Protein 3K30 (pdb70)

Secondary structure (DSSP, 8-state):
--TTGGGGG---EETTEE-SSSEEE-----S-SSS-HHHHHHHHHHHHHTT-SEEEEEEEE-SGGG--TTS--EE-SSGGGHHHHHHHHHHHHHTT-EEEEEEE--GGG---TTT-PPPEESSS-BS-SS---S-BPEEP-HHHHHHHHHHHHHHHHHHHHHT-SEEEEEE-TT-SHHHHHH-TTT----STTSSSHHHHTHHHHHHHHHHHHHHTTSSEEEEEEE----STTS--HHHHHHHHHHHTTSSSEEEEE-S-HHHHT--TTT--TTTTHHHHTTSGGG-SS-EEE-S----HHHHHHHHHTTS-SEEEESHHHHH-TTHHHHHHTT-GGG--------HHHHHHHTTSPPP-SS-TTTTTTTTT---SS-----SS--EEEEE--SHHHHHHHHHHHHHT-EEEEE-SSSSS-THHHHHHTSTT-GGGGHHHHHHHHHHHT-TTEEEESS----HHHHHHTT--EEEE---EEE-SS--SSS-SS---B-TTSEEE-HHHHHTT---SSSEEEEEE-S-SSHHHHHHHHHHHTT-EEEEEESSSSTTGGGGGGT-HHHHHHHHHHTT-EEEESEEEEEEETTEEEEEETTT--EEEEE-SEEEEES-EEE--HHHHHHHHHHHHTS-SEEEE-GGGTS-B-HHHHHHHHHHHHHHTT-----TTS-SS----B---/--TTGGGGG---EETTEE-SSSEEE-----S-SSS-HHHHHHHHHHHHHTT-SEEEEEEEE-SGGG--TTS--EE-SSGGGHHHHHHHHHHHHHHT-EEEEEEE--GGG---TTT-PPPEESSSEE--SS---SBEEEEPPHHHHHHHHHHHHHHHHHHHHHT-SEEEEEE-TT-SHHHHHH-TTT----STTSSSHHHHTHHHHHHHHHHHHHHSSSSEEEEEEES---STTS--HHHHHHHHHHHTTSSSEEEEE-SSHHHHS--TTT--TTTTHHHHTTTGGG-SS-EEE-S----HHHHHHHHHTTS-SEEEESHHHHH-TTHHHHHHHT-GGG--------HHHHHHHTTS----SS-TTTTTHHHH---SS--PPPSS--EEEEE--SHHHHHHHHHHHHHT-EEEEE-SSSSS-THHHHHHTSTT-GGGGHHHHHHHHHHHT-TTEEEESS----HHHHHHTT--EEEE---EEE-SS--SSS-SSPPPB-TTS-EE-HHHHHHT---SSSEEEEEE-S-SSHHHHHHHHHHHTT-EEEEEESSSSTTGGGGTTT-HHHHHHHHHHTT-EEEESEEEEEEETTEEEEEETTT--EEEEE-SEEEEE--EEE--HHHHHHHHHHTTTS-SEEEE-GGGTS---HHHHHHHHHHHHHHTT--PPPTTS-SS----B---

Radius of gyration: 31.41 Å; Cα contacts (8 Å, |Δi|>4): 3494; chains: 2; bounding box: 77×78×78 Å

InterPro domains:
  IPR001155 NADH:flavin oxidoreductase/NADH oxidase, N-terminal [PF00724] (14-341)
  IPR013785 Aldolase-type TIM barrel [G3DSA:3.20.20.70] (2-386)
  IPR036188 FAD/NAD(P)-binding domain superfamily [G3DSA:3.50.50.60] (489-621)
  IPR036188 FAD/NAD(P)-binding domain superfamily [SSF51905] (361-670)
  IPR037348 TMADH/DMDH, FMN-binding domain [cd02929] (8-375)
  IPR051793 NADH:flavin oxidoreductase/NADH oxidase [PTHR42917] (10-553)
  IPR054428 TMADH/DMDH/HD, second alpha/beta domain [PF22620] (510-605)

Structure (mmCIF, N/CA/C/O backbone):
data_3K30
#
_entry.id   3K30
#
_cell.length_a   101.141
_cell.length_b   107.035
_cell.length_c   153.352
_cell.angle_alpha   90.00
_cell.angle_beta   90.00
_cell.angle_gamma   90.00
#
_symmetry.space_group_name_H-M   'P 21 21 21'
#
loop_
_entity.id
_entity.type
_entity.pdbx_description
1 polymer 'Histamine dehydrogenase'
2 non-polymer 'IRON/SULFUR CLUSTER'
3 non-polymer 'FLAVIN MONONUCLEOTIDE'
4 non-polymer "ADENOSINE-5'-DIPHOSPHATE"
5 water water
#
loop_
_atom_site.group_PDB
_atom_site.id
_atom_site.type_symbol
_atom_site.label_atom_id
_atom_site.label_alt_id
_atom_site.label_comp_id
_atom_site.label_asym_id
_atom_site.label_entity_id
_atom_site.label_seq_id
_atom_site.pdbx_PDB_ins_code
_atom_site.Cartn_x
_atom_site.Cartn_y
_atom_site.Cartn_z
_atom_site.occupancy
_atom_site.B_iso_or_equiv
_atom_site.auth_seq_id
_atom_site.auth_comp_id
_atom_site.auth_asym_id
_atom_site.auth_atom_id
_atom_site.pdbx_PDB_model_num
ATOM 1 N N . VAL A 1 7 ? 43.735 -5.638 -16.823 1.00 31.78 7 VAL A N 1
ATOM 2 C CA . VAL A 1 7 ? 44.879 -5.190 -15.909 1.00 33.51 7 VAL A CA 1
ATOM 3 C C . VAL A 1 7 ? 46.168 -5.970 -16.128 1.00 34.28 7 VAL A C 1
ATOM 4 O O . VAL A 1 7 ? 46.090 -7.160 -16.377 1.00 35.12 7 VAL A O 1
ATOM 8 N N . ALA A 1 8 ? 47.348 -5.353 -15.993 1.00 35.52 8 ALA A N 1
ATOM 9 C CA . ALA A 1 8 ? 48.589 -6.157 -16.144 1.00 37.37 8 ALA A CA 1
ATOM 10 C C . ALA A 1 8 ? 49.768 -5.903 -15.186 1.00 37.92 8 ALA A C 1
ATOM 11 O O . ALA A 1 8 ? 49.577 -5.591 -14.003 1.00 37.88 8 ALA A O 1
ATOM 13 N N . ALA A 1 9 ? 50.982 -6.078 -15.735 1.00 38.68 9 ALA A N 1
ATOM 14 C CA . ALA A 1 9 ? 52.272 -5.865 -15.048 1.00 38.62 9 ALA A CA 1
ATOM 15 C C . ALA A 1 9 ? 52.361 -6.973 -13.998 1.00 38.61 9 ALA A C 1
ATOM 16 O O . ALA A 1 9 ? 52.008 -8.118 -14.344 1.00 39.02 9 ALA A O 1
ATOM 18 N N . PRO A 1 10 ? 52.810 -6.674 -12.742 1.00 38.20 10 PRO A N 1
ATOM 19 C CA . PRO A 1 10 ? 52.639 -7.671 -11.651 1.00 37.87 10 PRO A CA 1
ATOM 20 C C . PRO A 1 10 ? 51.268 -7.610 -10.906 1.00 37.36 10 PRO A C 1
ATOM 21 O O . PRO A 1 10 ? 50.978 -8.511 -10.124 1.00 37.74 10 PRO A O 1
ATOM 25 N N . TYR A 1 11 ? 50.440 -6.588 -11.163 1.00 36.19 11 TYR A N 1
ATOM 26 C CA . TYR A 1 11 ? 49.225 -6.319 -10.363 1.00 34.88 11 TYR A CA 1
ATOM 27 C C . TYR A 1 11 ? 47.945 -7.059 -10.805 1.00 34.30 11 TYR A C 1
ATOM 28 O O . TYR A 1 11 ? 46.903 -6.961 -10.143 1.00 34.56 11 TYR A O 1
ATOM 37 N N . ASP A 1 12 ? 48.015 -7.821 -11.893 1.00 32.70 12 ASP A N 1
ATOM 38 C CA . ASP A 1 12 ? 46.852 -8.591 -12.326 1.00 31.92 12 ASP A CA 1
ATOM 39 C C . ASP A 1 12 ? 46.390 -9.593 -11.253 1.00 30.89 12 ASP A C 1
ATOM 40 O O . ASP A 1 12 ? 45.216 -9.947 -11.194 1.00 30.47 12 ASP A O 1
ATOM 45 N N . VAL A 1 13 ? 47.322 -10.053 -10.420 1.00 29.71 13 VAL A N 1
ATOM 46 C CA . VAL A 1 13 ? 47.020 -10.967 -9.316 1.00 28.96 13 VAL A CA 1
ATOM 47 C C . VAL A 1 13 ? 45.975 -10.352 -8.397 1.00 28.45 13 VAL A C 1
ATOM 48 O O . VAL A 1 13 ? 45.133 -11.052 -7.832 1.00 29.16 13 VAL A O 1
ATOM 52 N N . LEU A 1 14 ? 46.016 -9.037 -8.253 1.00 26.95 14 LEU A N 1
ATOM 53 C CA . LEU A 1 14 ? 45.131 -8.370 -7.349 1.00 25.46 14 LEU A CA 1
ATOM 54 C C . LEU A 1 14 ? 43.716 -8.200 -7.916 1.00 24.71 14 LEU A C 1
ATOM 55 O O . LEU A 1 14 ? 42.833 -7.731 -7.222 1.00 24.73 14 LEU A O 1
ATOM 60 N N . PHE A 1 15 ? 43.479 -8.603 -9.155 1.00 23.44 15 PHE A N 1
ATOM 61 C CA . PHE A 1 15 ? 42.134 -8.461 -9.715 1.00 23.04 15 PHE A CA 1
ATOM 62 C C . PHE A 1 15 ? 41.501 -9.756 -10.154 1.00 23.28 15 PHE A C 1
ATOM 63 O O . PHE A 1 15 ? 40.610 -9.767 -10.990 1.00 23.41 15 PHE A O 1
ATOM 71 N N . GLU A 1 16 ? 41.951 -10.862 -9.595 1.00 24.15 16 GLU A N 1
ATOM 72 C CA . GLU A 1 16 ? 41.297 -12.132 -9.883 1.00 24.77 16 GLU A CA 1
ATOM 73 C C . GLU A 1 16 ? 39.976 -12.205 -9.105 1.00 24.69 16 GLU A C 1
ATOM 74 O O . GLU A 1 16 ? 39.869 -11.672 -8.013 1.00 24.63 16 GLU A O 1
ATOM 80 N N . PRO A 1 17 ? 38.952 -12.842 -9.676 1.00 25.06 17 PRO A N 1
ATOM 81 C CA . PRO A 1 17 ? 37.705 -13.034 -8.921 1.00 25.16 17 PRO A CA 1
ATOM 82 C C . PRO A 1 17 ? 37.902 -14.050 -7.796 1.00 24.92 17 PRO A C 1
ATOM 83 O O . PRO A 1 17 ? 38.759 -14.924 -7.900 1.00 24.87 17 PRO A O 1
ATOM 87 N N . VAL A 1 18 ? 37.124 -13.929 -6.732 1.00 24.59 18 VAL A N 1
ATOM 88 C CA . VAL A 1 18 ? 37.219 -14.850 -5.610 1.00 24.59 18 VAL A CA 1
ATOM 89 C C . VAL A 1 18 ? 35.812 -15.299 -5.276 1.00 24.92 18 VAL A C 1
ATOM 90 O O . VAL A 1 18 ? 34.922 -14.466 -5.112 1.00 24.68 18 VAL A O 1
ATOM 94 N N . GLN A 1 19 ? 35.596 -16.605 -5.182 1.00 25.57 19 GLN A N 1
ATOM 95 C CA . GLN A 1 19 ? 34.274 -17.075 -4.817 1.00 27.19 19 GLN A CA 1
ATOM 96 C C . GLN A 1 19 ? 34.154 -16.909 -3.344 1.00 26.69 19 GLN A C 1
ATOM 97 O O . GLN A 1 19 ? 35.034 -17.376 -2.607 1.00 26.73 19 GLN A O 1
ATOM 103 N N . ILE A 1 20 ? 33.066 -16.272 -2.930 1.00 26.05 20 ILE A N 1
ATOM 104 C CA . ILE A 1 20 ? 32.682 -16.219 -1.532 1.00 26.57 20 ILE A CA 1
ATOM 105 C C . ILE A 1 20 ? 31.266 -16.770 -1.465 1.00 26.66 20 ILE A C 1
ATOM 106 O O . ILE A 1 20 ? 30.320 -16.067 -1.813 1.00 26.79 20 ILE A O 1
ATOM 111 N N . GLY A 1 21 ? 31.113 -18.011 -1.031 1.00 26.76 21 GLY A N 1
ATOM 112 C CA . GLY A 1 21 ? 29.819 -18.664 -1.135 1.00 28.02 21 GLY A CA 1
ATOM 113 C C . GLY A 1 21 ? 29.272 -18.598 -2.561 1.00 28.94 21 GLY A C 1
ATOM 114 O O . GLY A 1 21 ? 29.963 -18.952 -3.530 1.00 29.46 21 GLY A O 1
ATOM 115 N N . PRO A 1 22 ? 28.038 -18.108 -2.714 1.00 29.00 22 PRO A N 1
ATOM 116 C CA . PRO A 1 22 ? 27.445 -18.051 -4.036 1.00 28.58 22 PRO A CA 1
ATOM 117 C C . PRO A 1 22 ? 27.753 -16.786 -4.830 1.00 28.28 22 PRO A C 1
ATOM 118 O O . PRO A 1 22 ? 27.168 -16.598 -5.910 1.00 28.83 22 PRO A O 1
ATOM 122 N N . PHE A 1 23 ? 28.624 -15.914 -4.324 1.00 26.84 23 PHE A N 1
ATOM 123 C CA . PHE A 1 23 ? 28.910 -14.680 -5.039 1.00 25.62 23 PHE A CA 1
ATOM 124 C C . PHE A 1 23 ? 30.354 -14.697 -5.434 1.00 25.35 23 PHE A C 1
ATOM 125 O O . PHE A 1 23 ? 31.138 -15.486 -4.909 1.00 25.37 23 PHE A O 1
ATOM 133 N N . THR A 1 24 ? 30.701 -13.818 -6.363 1.00 25.14 24 THR A N 1
ATOM 134 C CA . THR A 1 24 ? 32.071 -13.697 -6.819 1.00 24.66 24 THR A CA 1
ATOM 135 C C . THR A 1 24 ? 32.452 -12.228 -6.800 1.00 24.21 24 THR A C 1
ATOM 136 O O . THR A 1 24 ? 31.703 -11.344 -7.214 1.00 23.38 24 THR A O 1
ATOM 140 N N . THR A 1 25 ? 33.639 -11.976 -6.290 1.00 23.81 25 THR A N 1
ATOM 141 C CA . THR A 1 25 ? 34.114 -10.638 -6.231 1.00 23.58 25 THR A CA 1
ATOM 142 C C . THR A 1 25 ? 34.591 -10.310 -7.625 1.00 23.84 25 THR A C 1
ATOM 143 O O . THR A 1 25 ? 34.898 -11.204 -8.420 1.00 24.92 25 THR A O 1
ATOM 147 N N . LYS A 1 26 ? 34.651 -9.030 -7.941 1.00 23.56 26 LYS A N 1
ATOM 148 C CA . LYS A 1 26 ? 35.304 -8.621 -9.174 1.00 22.77 26 LYS A CA 1
ATOM 149 C C . LYS A 1 26 ? 36.833 -8.626 -8.994 1.00 21.80 26 LYS A C 1
ATOM 150 O O . LYS A 1 26 ? 37.552 -8.713 -9.967 1.00 21.83 26 LYS A O 1
ATOM 156 N N . ASN A 1 27 ? 37.327 -8.528 -7.759 1.00 20.12 27 ASN A N 1
ATOM 157 C CA . ASN A 1 27 ? 38.757 -8.364 -7.523 1.00 18.83 27 ASN A CA 1
ATOM 158 C C . ASN A 1 27 ? 39.079 -8.782 -6.092 1.00 17.92 27 ASN A C 1
ATOM 159 O O . ASN A 1 27 ? 38.222 -9.315 -5.422 1.00 17.29 27 ASN A O 1
ATOM 164 N N . ARG A 1 28 ? 40.297 -8.550 -5.625 1.00 17.20 28 ARG A N 1
ATOM 165 C CA . ARG A 1 28 ? 40.699 -9.058 -4.312 1.00 17.45 28 ARG A CA 1
ATOM 166 C C . ARG A 1 28 ? 40.610 -8.001 -3.202 1.00 17.34 28 ARG A C 1
ATOM 167 O O . ARG A 1 28 ? 41.009 -8.237 -2.053 1.00 17.92 28 ARG A O 1
ATOM 175 N N . PHE A 1 29 ? 40.120 -6.820 -3.558 1.00 16.99 29 PHE A N 1
ATOM 176 C CA . PHE A 1 29 ? 40.032 -5.733 -2.614 1.00 16.13 29 PHE A CA 1
ATOM 177 C C . PHE A 1 29 ? 38.740 -5.821 -1.867 1.00 16.45 29 PHE A C 1
ATOM 178 O O . PHE A 1 29 ? 37.642 -5.857 -2.465 1.00 16.94 29 PHE A O 1
ATOM 186 N N . TYR A 1 30 ? 38.898 -5.795 -0.548 1.00 15.70 30 TYR A N 1
ATOM 187 C CA . TYR A 1 30 ? 37.868 -6.054 0.398 1.00 14.64 30 TYR A CA 1
ATOM 188 C C . TYR A 1 30 ? 37.847 -4.915 1.433 1.00 14.68 30 TYR A C 1
ATOM 189 O O . TYR A 1 30 ? 38.790 -4.795 2.219 1.00 15.41 30 TYR A O 1
ATOM 198 N N . GLN A 1 31 ? 36.791 -4.099 1.488 1.00 14.10 31 GLN A N 1
ATOM 199 C CA . GLN A 1 31 ? 36.684 -3.130 2.598 1.00 13.37 31 GLN A CA 1
ATOM 200 C C . GLN A 1 31 ? 36.026 -3.763 3.804 1.00 13.59 31 GLN A C 1
ATOM 201 O O . GLN A 1 31 ? 34.842 -4.068 3.790 1.00 13.16 31 GLN A O 1
ATOM 207 N N . VAL A 1 32 ? 36.805 -3.956 4.855 1.00 14.59 32 VAL A N 1
ATOM 208 C CA . VAL A 1 32 ? 36.326 -4.648 6.045 1.00 15.05 32 VAL A CA 1
ATOM 209 C C . VAL A 1 32 ? 35.433 -3.724 6.850 1.00 16.56 32 VAL A C 1
ATOM 210 O O . VAL A 1 32 ? 35.368 -2.507 6.578 1.00 17.45 32 VAL A O 1
ATOM 214 N N . PRO A 1 33 ? 34.732 -4.281 7.841 1.00 16.92 33 PRO A N 1
ATOM 215 C CA . PRO A 1 33 ? 33.887 -3.444 8.650 1.00 17.44 33 PRO A CA 1
ATOM 216 C C . PRO A 1 33 ? 34.691 -2.337 9.336 1.00 18.61 33 PRO A C 1
ATOM 217 O O . PRO A 1 33 ? 35.762 -2.597 9.906 1.00 18.64 33 PRO A O 1
ATOM 221 N N . HIS A 1 34 ? 34.187 -1.109 9.242 1.00 18.90 34 HIS A N 1
ATOM 222 C CA . HIS A 1 34 ? 34.783 -0.014 9.945 1.00 19.63 34 HIS A CA 1
ATOM 223 C C . HIS A 1 34 ? 33.748 1.045 10.235 1.00 20.39 34 HIS A C 1
ATOM 224 O O . HIS A 1 34 ? 32.911 1.369 9.371 1.00 20.13 34 HIS A O 1
ATOM 231 N N . CYS A 1 35 ? 33.804 1.570 11.464 1.00 21.10 35 CYS A N 1
ATOM 232 C CA . CYS A 1 35 ? 32.947 2.693 11.915 1.00 22.28 35 CYS A CA 1
ATOM 233 C C . CYS A 1 35 ? 33.154 4.007 11.121 1.00 22.31 35 CYS A C 1
ATOM 234 O O . CYS A 1 35 ? 34.077 4.154 10.312 1.00 21.33 35 CYS A O 1
ATOM 237 N N . ASN A 1 36 ? 32.275 4.960 11.372 1.00 23.39 36 ASN A N 1
ATOM 238 C CA . ASN A 1 36 ? 32.206 6.128 10.511 1.00 24.46 36 ASN A CA 1
ATOM 239 C C . ASN A 1 36 ? 31.651 7.345 11.218 1.00 25.29 36 ASN A C 1
ATOM 240 O O . ASN A 1 36 ? 31.599 8.413 10.626 1.00 25.93 36 ASN A O 1
ATOM 245 N N . GLY A 1 37 ? 31.245 7.176 12.479 1.00 26.46 37 GLY A N 1
ATOM 246 C CA . GLY A 1 37 ? 30.725 8.272 13.295 1.00 27.99 37 GLY A CA 1
ATOM 247 C C . GLY A 1 37 ? 29.455 8.905 12.748 1.00 29.41 37 GLY A C 1
ATOM 248 O O . GLY A 1 37 ? 29.050 9.990 13.170 1.00 29.25 37 GLY A O 1
ATOM 249 N N . MET A 1 38 ? 28.830 8.221 11.795 1.00 30.74 38 MET A N 1
ATOM 250 C CA . MET A 1 38 ? 27.606 8.689 11.164 1.00 32.15 38 MET A CA 1
ATOM 251 C C . MET A 1 38 ? 26.697 7.452 11.102 1.00 33.14 38 MET A C 1
ATOM 252 O O . MET A 1 38 ? 26.298 7.020 10.019 1.00 34.95 38 MET A O 1
ATOM 257 N N . GLY A 1 39 ? 26.391 6.853 12.252 1.00 33.44 39 GLY A N 1
ATOM 258 C CA . GLY A 1 39 ? 25.788 5.492 12.265 1.00 33.32 39 GLY A CA 1
ATOM 259 C C . GLY A 1 39 ? 24.273 5.391 12.083 1.00 32.93 39 GLY A C 1
ATOM 260 O O . GLY A 1 39 ? 23.757 5.593 10.988 1.00 32.53 39 GLY A O 1
ATOM 261 N N . TYR A 1 40 ? 23.561 5.052 13.157 1.00 33.09 40 TYR A N 1
ATOM 262 C CA . TYR A 1 40 ? 22.087 5.103 13.161 1.00 33.60 40 TYR A CA 1
ATOM 263 C C . TYR A 1 40 ? 21.560 6.545 13.029 1.00 32.69 40 TYR A C 1
ATOM 264 O O . TYR A 1 40 ? 20.363 6.766 12.915 1.00 33.18 40 TYR A O 1
ATOM 273 N N . ARG A 1 41 ? 22.472 7.509 13.024 1.00 31.67 41 ARG A N 1
ATOM 274 C CA . ARG A 1 41 ? 22.125 8.920 13.114 1.00 30.89 41 ARG A CA 1
ATOM 275 C C . ARG A 1 41 ? 22.232 9.707 11.789 1.00 30.27 41 ARG A C 1
ATOM 276 O O . ARG A 1 41 ? 21.502 10.675 11.584 1.00 30.57 41 ARG A O 1
ATOM 284 N N . ASP A 1 42 ? 23.152 9.305 10.911 1.00 29.29 42 ASP A N 1
ATOM 285 C CA . ASP A 1 42 ? 23.283 9.892 9.592 1.00 27.65 42 ASP A CA 1
ATOM 286 C C . ASP A 1 42 ? 23.339 8.731 8.535 1.00 25.98 42 ASP A C 1
ATOM 287 O O . ASP A 1 42 ? 24.380 8.478 7.913 1.00 25.34 42 ASP A O 1
ATOM 292 N N . PRO A 1 43 ? 22.218 8.001 8.323 1.00 24.65 43 PRO A N 1
ATOM 293 C CA . PRO A 1 43 ? 22.349 6.841 7.405 1.00 23.86 43 PRO A CA 1
ATOM 294 C C . PRO A 1 43 ? 22.547 7.171 5.917 1.00 22.77 43 PRO A C 1
ATOM 295 O O . PRO A 1 43 ? 23.185 6.412 5.208 1.00 22.96 43 PRO A O 1
ATOM 299 N N . SER A 1 44 ? 22.008 8.283 5.448 1.00 22.11 44 SER A N 1
ATOM 300 C CA . SER A 1 44 ? 22.274 8.721 4.089 1.00 21.86 44 SER A CA 1
ATOM 301 C C . SER A 1 44 ? 23.727 9.043 3.897 1.00 21.26 44 SER A C 1
ATOM 302 O O . SER A 1 44 ? 24.271 8.739 2.851 1.00 21.66 44 SER A O 1
ATOM 305 N N . ALA A 1 45 ? 24.338 9.680 4.901 1.00 20.90 45 ALA A N 1
ATOM 306 C CA . ALA A 1 45 ? 25.743 10.038 4.890 1.00 19.97 45 ALA A CA 1
ATOM 307 C C . ALA A 1 45 ? 26.555 8.792 4.678 1.00 20.10 45 ALA A C 1
ATOM 308 O O . ALA A 1 45 ? 27.487 8.777 3.883 1.00 20.26 45 ALA A O 1
ATOM 310 N N . GLN A 1 46 ? 26.163 7.731 5.359 1.00 20.29 46 GLN A N 1
ATOM 311 C CA . GLN A 1 46 ? 26.886 6.491 5.262 1.00 20.95 46 GLN A CA 1
ATOM 312 C C . GLN A 1 46 ? 26.676 5.813 3.921 1.00 20.29 46 GLN A C 1
ATOM 313 O O . GLN A 1 46 ? 27.636 5.343 3.306 1.00 20.86 46 GLN A O 1
ATOM 319 N N . ALA A 1 47 ? 25.432 5.758 3.483 1.00 19.04 47 ALA A N 1
ATOM 320 C CA . ALA A 1 47 ? 25.121 5.212 2.195 1.00 18.78 47 ALA A CA 1
ATOM 321 C C . ALA A 1 47 ? 25.991 5.855 1.102 1.00 18.86 47 ALA A C 1
ATOM 322 O O . ALA A 1 47 ? 26.628 5.162 0.317 1.00 19.78 47 ALA A O 1
ATOM 324 N N . SER A 1 48 ? 26.050 7.176 1.068 1.00 18.35 48 SER A N 1
ATOM 325 C CA . SER A 1 48 ? 26.823 7.860 0.071 1.00 17.92 48 SER A CA 1
ATOM 326 C C . SER A 1 48 ? 28.261 7.437 0.132 1.00 18.43 48 SER A C 1
ATOM 327 O O . SER A 1 48 ? 28.892 7.211 -0.924 1.00 19.14 48 SER A O 1
ATOM 330 N N . MET A 1 49 ? 28.802 7.343 1.346 1.00 18.08 49 MET A N 1
ATOM 331 C CA . MET A 1 49 ? 30.191 7.029 1.465 1.00 18.54 49 MET A CA 1
ATOM 332 C C . MET A 1 49 ? 30.426 5.596 0.972 1.00 17.62 49 MET A C 1
ATOM 333 O O . MET A 1 49 ? 31.366 5.347 0.223 1.00 16.94 49 MET A O 1
ATOM 338 N N . ARG A 1 50 ? 29.580 4.665 1.403 1.00 16.66 50 ARG A N 1
ATOM 339 C CA . ARG A 1 50 ? 29.805 3.274 1.088 1.00 16.64 50 ARG A CA 1
ATOM 340 C C . ARG A 1 50 ? 29.675 3.083 -0.395 1.00 17.63 50 ARG A C 1
ATOM 341 O O . ARG A 1 50 ? 30.452 2.323 -1.000 1.00 19.13 50 ARG A O 1
ATOM 349 N N . LYS A 1 51 ? 28.715 3.781 -0.997 1.00 16.86 51 LYS A N 1
ATOM 350 C CA . LYS A 1 51 ? 28.568 3.735 -2.424 1.00 16.44 51 LYS A CA 1
ATOM 351 C C . LYS A 1 51 ? 29.881 4.190 -3.113 1.00 16.98 51 LYS A C 1
ATOM 352 O O . LYS A 1 51 ? 30.265 3.651 -4.176 1.00 16.88 51 LYS A O 1
ATOM 358 N N . ILE A 1 52 ? 30.565 5.181 -2.521 1.00 16.33 52 ILE A N 1
ATOM 359 C CA . ILE A 1 52 ? 31.791 5.712 -3.115 1.00 15.66 52 ILE A CA 1
ATOM 360 C C . ILE A 1 52 ? 32.904 4.679 -2.991 1.00 15.11 52 ILE A C 1
ATOM 361 O O . ILE A 1 52 ? 33.747 4.566 -3.866 1.00 15.28 52 ILE A O 1
ATOM 366 N N . LYS A 1 53 ? 32.905 3.902 -1.919 1.00 14.79 53 LYS A N 1
ATOM 367 C CA . LYS A 1 53 ? 33.958 2.898 -1.776 1.00 14.98 53 LYS A CA 1
ATOM 368 C C . LYS A 1 53 ? 33.793 1.861 -2.895 1.00 15.11 53 LYS A C 1
ATOM 369 O O . LYS A 1 53 ? 34.769 1.490 -3.554 1.00 14.71 53 LYS A O 1
ATOM 375 N N . ALA A 1 54 ? 32.540 1.441 -3.109 1.00 15.04 54 ALA A N 1
ATOM 376 C CA . ALA A 1 54 ? 32.191 0.449 -4.135 1.00 15.48 54 ALA A CA 1
ATOM 377 C C . ALA A 1 54 ? 32.636 0.878 -5.494 1.00 16.05 54 ALA A C 1
ATOM 378 O O . ALA A 1 54 ? 33.227 0.095 -6.241 1.00 16.68 54 ALA A O 1
ATOM 380 N N . GLU A 1 55 ? 32.366 2.127 -5.826 1.00 16.80 55 GLU A N 1
ATOM 381 C CA . GLU A 1 55 ? 32.643 2.519 -7.174 1.00 18.21 55 GLU A CA 1
ATOM 382 C C . GLU A 1 55 ? 34.091 2.932 -7.331 1.00 18.37 55 GLU A C 1
ATOM 383 O O . GLU A 1 55 ? 34.556 3.141 -8.448 1.00 18.39 55 GLU A O 1
ATOM 389 N N . GLY A 1 56 ? 34.799 3.013 -6.198 1.00 18.51 56 GLY A N 1
ATOM 390 C CA . GLY A 1 56 ? 36.234 3.212 -6.184 1.00 17.51 56 GLY A CA 1
ATOM 391 C C . GLY A 1 56 ? 36.998 1.933 -6.481 1.00 17.77 56 GLY A C 1
ATOM 392 O O . GLY A 1 56 ? 38.242 1.963 -6.667 1.00 17.95 56 GLY A O 1
ATOM 393 N N . GLY A 1 57 ? 36.281 0.805 -6.496 1.00 17.57 57 GLY A N 1
ATOM 394 C CA . GLY A 1 57 ? 36.875 -0.486 -6.829 1.00 17.45 57 GLY A CA 1
ATOM 395 C C . GLY A 1 57 ? 36.909 -1.558 -5.745 1.00 18.07 57 GLY A C 1
ATOM 396 O O . GLY A 1 57 ? 37.380 -2.673 -6.026 1.00 18.05 57 GLY A O 1
ATOM 397 N N . TRP A 1 58 ? 36.440 -1.250 -4.523 1.00 17.49 58 TRP A N 1
ATOM 398 C CA . TRP A 1 58 ? 36.352 -2.257 -3.461 1.00 17.82 58 TRP A CA 1
ATOM 399 C C . TRP A 1 58 ? 35.216 -3.221 -3.784 1.00 18.66 58 TRP A C 1
ATOM 400 O O . TRP A 1 58 ? 34.048 -2.797 -3.837 1.00 19.44 58 TRP A O 1
ATOM 411 N N . SER A 1 59 ? 35.563 -4.487 -4.002 1.00 18.77 59 SER A N 1
ATOM 412 C CA . SER A 1 59 ? 34.623 -5.538 -4.405 1.00 19.81 59 SER A CA 1
ATOM 413 C C . SER A 1 59 ? 33.531 -5.838 -3.378 1.00 19.84 59 SER A C 1
ATOM 414 O O . SER A 1 59 ? 32.373 -6.077 -3.755 1.00 20.34 59 SER A O 1
ATOM 417 N N . ALA A 1 60 ? 33.913 -5.936 -2.107 1.00 19.12 60 ALA A N 1
ATOM 418 C CA . ALA A 1 60 ? 32.932 -6.075 -1.037 1.00 19.11 60 ALA A CA 1
ATOM 419 C C . ALA A 1 60 ? 32.987 -4.799 -0.186 1.00 18.55 60 ALA A C 1
ATOM 420 O O . ALA A 1 60 ? 34.073 -4.278 0.095 1.00 18.34 60 ALA A O 1
ATOM 422 N N . VAL A 1 61 ? 31.830 -4.266 0.188 1.00 18.06 61 VAL A N 1
ATOM 423 C CA . VAL A 1 61 ? 31.818 -3.148 1.136 1.00 17.79 61 VAL A CA 1
ATOM 424 C C . VAL A 1 61 ? 30.999 -3.503 2.364 1.00 18.25 61 VAL A C 1
ATOM 425 O O . VAL A 1 61 ? 29.836 -3.875 2.282 1.00 17.84 61 VAL A O 1
ATOM 429 N N . CYS A 1 62 ? 31.649 -3.411 3.510 1.00 19.21 62 CYS A N 1
ATOM 430 C CA . CYS A 1 62 ? 31.010 -3.733 4.781 1.00 20.13 62 CYS A CA 1
ATOM 431 C C . CYS A 1 62 ? 30.520 -2.513 5.571 1.00 19.85 62 CYS A C 1
ATOM 432 O O . CYS A 1 62 ? 31.074 -1.405 5.476 1.00 19.15 62 CYS A O 1
ATOM 435 N N . THR A 1 63 ? 29.465 -2.732 6.346 1.00 20.04 63 THR A N 1
ATOM 436 C CA . THR A 1 63 ? 28.963 -1.707 7.249 1.00 20.19 63 THR A CA 1
ATOM 437 C C . THR A 1 63 ? 29.765 -1.901 8.522 1.00 20.83 63 THR A C 1
ATOM 438 O O . THR A 1 63 ? 30.377 -2.958 8.705 1.00 21.25 63 THR A O 1
ATOM 442 N N . GLU A 1 64 ? 29.732 -0.922 9.423 1.00 20.90 64 GLU A N 1
ATOM 443 C CA . GLU A 1 64 ? 30.308 -1.142 10.743 1.00 20.97 64 GLU A CA 1
ATOM 444 C C . GLU A 1 64 ? 29.527 -2.220 11.493 1.00 19.92 64 GLU A C 1
ATOM 445 O O . GLU A 1 64 ? 28.649 -2.858 10.925 1.00 20.36 64 GLU A O 1
ATOM 451 N N . GLN A 1 65 ? 29.866 -2.462 12.745 1.00 19.43 65 GLN A N 1
ATOM 452 C CA . GLN A 1 65 ? 29.114 -3.415 13.507 1.00 19.66 65 GLN A CA 1
ATOM 453 C C . GLN A 1 65 ? 27.703 -2.924 13.695 1.00 19.00 65 GLN A C 1
ATOM 454 O O . GLN A 1 65 ? 27.433 -1.736 13.599 1.00 19.79 65 GLN A O 1
ATOM 460 N N . VAL A 1 66 ? 26.802 -3.856 13.930 1.00 18.05 66 VAL A N 1
ATOM 461 C CA . VAL A 1 66 ? 25.397 -3.559 13.993 1.00 17.19 66 VAL A CA 1
ATOM 462 C C . VAL A 1 66 ? 24.840 -4.322 15.177 1.00 17.37 66 VAL A C 1
ATOM 463 O O . VAL A 1 66 ? 24.815 -5.556 15.172 1.00 17.61 66 VAL A O 1
ATOM 467 N N . GLU A 1 67 ? 24.430 -3.575 16.197 1.00 16.88 67 GLU A N 1
ATOM 468 C CA . GLU A 1 67 ? 23.851 -4.137 17.392 1.00 16.63 67 GLU A CA 1
ATOM 469 C C . GLU A 1 67 ? 22.567 -4.885 16.988 1.00 15.97 67 GLU A C 1
ATOM 470 O O . GLU A 1 67 ? 21.681 -4.314 16.334 1.00 15.20 67 GLU A O 1
ATOM 476 N N . ILE A 1 68 ? 22.472 -6.158 17.374 1.00 14.89 68 ILE A N 1
ATOM 477 C CA . ILE A 1 68 ? 21.353 -6.974 16.976 1.00 13.88 68 ILE A CA 1
ATOM 478 C C . ILE A 1 68 ? 20.240 -6.866 17.976 1.00 14.35 68 ILE A C 1
ATOM 479 O O . ILE A 1 68 ? 19.101 -7.276 17.679 1.00 15.28 68 ILE A O 1
ATOM 484 N N . HIS A 1 69 ? 20.534 -6.305 19.144 1.00 13.63 69 HIS A N 1
ATOM 485 C CA . HIS A 1 69 ? 19.571 -6.341 20.236 1.00 14.17 69 HIS A CA 1
ATOM 486 C C . HIS A 1 69 ? 19.809 -5.184 21.192 1.00 14.80 69 HIS A C 1
ATOM 487 O O . HIS A 1 69 ? 20.940 -4.682 21.279 1.00 14.89 69 HIS A O 1
ATOM 494 N N . ALA A 1 70 ? 18.766 -4.768 21.922 1.00 14.97 70 ALA A N 1
ATOM 495 C CA . ALA A 1 70 ? 18.910 -3.650 22.841 1.00 15.25 70 ALA A CA 1
ATOM 496 C C . ALA A 1 70 ? 19.772 -3.983 24.038 1.00 15.84 70 ALA A C 1
ATOM 497 O O . ALA A 1 70 ? 20.172 -3.044 24.756 1.00 16.32 70 ALA A O 1
ATOM 499 N N . THR A 1 71 ? 20.031 -5.280 24.283 1.00 15.27 71 THR A N 1
ATOM 500 C CA . THR A 1 71 ? 21.029 -5.693 25.302 1.00 15.28 71 THR A CA 1
ATOM 501 C C . THR A 1 71 ? 22.459 -5.564 24.766 1.00 15.07 71 THR A C 1
ATOM 502 O O . THR A 1 71 ? 23.394 -5.973 25.399 1.00 15.63 71 THR A O 1
ATOM 506 N N . SER A 1 72 ? 22.615 -5.012 23.586 1.00 15.22 72 SER A N 1
ATOM 507 C CA . SER A 1 72 ? 23.922 -4.802 23.038 1.00 15.81 72 SER A CA 1
ATOM 508 C C . SER A 1 72 ? 24.111 -3.291 22.800 1.00 16.64 72 SER A C 1
ATOM 509 O O . SER A 1 72 ? 24.788 -2.861 21.857 1.00 16.95 72 SER A O 1
ATOM 512 N N . ASP A 1 73 ? 23.496 -2.491 23.655 1.00 16.83 73 ASP A N 1
ATOM 513 C CA . ASP A 1 73 ? 23.625 -1.051 23.551 1.00 18.10 73 ASP A CA 1
ATOM 514 C C . ASP A 1 73 ? 24.995 -0.535 23.992 1.00 17.85 73 ASP A C 1
ATOM 515 O O . ASP A 1 73 ? 25.336 -0.582 25.190 1.00 17.84 73 ASP A O 1
ATOM 520 N N . ILE A 1 74 ? 25.758 -0.016 23.031 1.00 17.54 74 ILE A N 1
ATOM 521 C CA . ILE A 1 74 ? 27.032 0.599 23.366 1.00 17.98 74 ILE A CA 1
ATOM 522 C C . ILE A 1 74 ? 27.129 2.109 23.320 1.00 17.09 74 ILE A C 1
ATOM 523 O O . ILE A 1 74 ? 28.208 2.596 23.148 1.00 17.37 74 ILE A O 1
ATOM 528 N N . ALA A 1 75 ? 26.036 2.830 23.544 1.00 16.76 75 ALA A N 1
ATOM 529 C CA . ALA A 1 75 ? 26.061 4.270 23.850 1.00 16.69 75 ALA A CA 1
ATOM 530 C C . ALA A 1 75 ? 27.207 4.688 24.787 1.00 16.72 75 ALA A C 1
ATOM 531 O O . ALA A 1 75 ? 27.533 3.948 25.705 1.00 16.92 75 ALA A O 1
ATOM 533 N N . PRO A 1 76 ? 27.836 5.862 24.558 1.00 16.93 76 PRO A N 1
ATOM 534 C CA . PRO A 1 76 ? 27.615 6.906 23.549 1.00 17.27 76 PRO A CA 1
ATOM 535 C C . PRO A 1 76 ? 28.003 6.525 22.104 1.00 18.50 76 PRO A C 1
ATOM 536 O O . PRO A 1 76 ? 27.587 7.223 21.160 1.00 17.73 76 PRO A O 1
ATOM 540 N N . PHE A 1 77 ? 28.804 5.469 21.928 1.00 19.28 77 PHE A N 1
ATOM 541 C CA . PHE A 1 77 ? 29.189 5.067 20.579 1.00 21.51 77 PHE A CA 1
ATOM 542 C C . PHE A 1 77 ? 27.974 4.921 19.701 1.00 22.91 77 PHE A C 1
ATOM 543 O O . PHE A 1 77 ? 26.993 4.290 20.114 1.00 23.29 77 PHE A O 1
ATOM 551 N N . ILE A 1 78 ? 28.036 5.550 18.518 1.00 24.51 78 ILE A N 1
ATOM 552 C CA . ILE A 1 78 ? 26.948 5.534 17.534 1.00 25.96 78 ILE A CA 1
ATOM 553 C C . ILE A 1 78 ? 27.329 4.660 16.348 1.00 26.10 78 ILE A C 1
ATOM 554 O O . ILE A 1 78 ? 28.010 5.109 15.407 1.00 26.34 78 ILE A O 1
ATOM 559 N N . GLU A 1 79 ? 26.900 3.404 16.415 1.00 26.24 79 GLU A N 1
ATOM 560 C CA . GLU A 1 79 ? 27.074 2.455 15.320 1.00 26.16 79 GLU A CA 1
ATOM 561 C C . GLU A 1 79 ? 25.733 2.180 14.653 1.00 25.22 79 GLU A C 1
ATOM 562 O O . GLU A 1 79 ? 24.764 2.884 14.900 1.00 25.62 79 GLU A O 1
ATOM 568 N N . LEU A 1 80 ? 25.659 1.190 13.784 1.00 24.70 80 LEU A N 1
ATOM 569 C CA . LEU A 1 80 ? 24.374 0.868 13.192 1.00 23.57 80 LEU A CA 1
ATOM 570 C C . LEU A 1 80 ? 23.627 -0.093 14.089 1.00 23.06 80 LEU A C 1
ATOM 571 O O . LEU A 1 80 ? 24.218 -0.719 14.986 1.00 23.00 80 LEU A O 1
ATOM 576 N N . ARG A 1 81 ? 22.324 -0.185 13.863 1.00 21.93 81 ARG A N 1
ATOM 577 C CA . ARG A 1 81 ? 21.477 -1.029 14.676 1.00 21.12 81 ARG A CA 1
ATOM 578 C C . ARG A 1 81 ? 20.501 -1.848 13.841 1.00 21.26 81 ARG A C 1
ATOM 579 O O . ARG A 1 81 ? 19.983 -1.384 12.820 1.00 21.55 81 ARG A O 1
ATOM 587 N N . ILE A 1 82 ? 20.228 -3.059 14.300 1.00 20.85 82 ILE A N 1
ATOM 588 C CA . ILE A 1 82 ? 19.235 -3.898 13.674 1.00 19.93 82 ILE A CA 1
ATOM 589 C C . ILE A 1 82 ? 18.447 -4.559 14.786 1.00 20.39 82 ILE A C 1
ATOM 590 O O . ILE A 1 82 ? 18.477 -5.773 14.953 1.00 20.84 82 ILE A O 1
ATOM 595 N N . TRP A 1 83 ? 17.759 -3.748 15.582 1.00 20.91 83 TRP A N 1
ATOM 596 C CA . TRP A 1 83 ? 16.886 -4.305 16.624 1.00 21.38 83 TRP A CA 1
ATOM 597 C C . TRP A 1 83 ? 15.521 -4.739 16.099 1.00 22.03 83 TRP A C 1
ATOM 598 O O . TRP A 1 83 ? 14.987 -5.722 16.542 1.00 22.25 83 TRP A O 1
ATOM 609 N N . ASP A 1 84 ? 14.981 -3.987 15.148 1.00 23.33 84 ASP A N 1
ATOM 610 C CA . ASP A 1 84 ? 13.560 -3.958 14.830 1.00 24.49 84 ASP A CA 1
ATOM 611 C C . ASP A 1 84 ? 13.452 -3.869 13.352 1.00 24.62 84 ASP A C 1
ATOM 612 O O . ASP A 1 84 ? 14.423 -3.601 12.683 1.00 24.64 84 ASP A O 1
ATOM 617 N N . ASP A 1 85 ? 12.230 -3.966 12.858 1.00 24.77 85 ASP A N 1
ATOM 618 C CA . ASP A 1 85 ? 11.946 -3.546 11.528 1.00 24.76 85 ASP A CA 1
ATOM 619 C C . ASP A 1 85 ? 12.035 -2.026 11.346 1.00 24.75 85 ASP A C 1
ATOM 620 O O . ASP A 1 85 ? 12.084 -1.553 10.207 1.00 25.62 85 ASP A O 1
ATOM 625 N N . GLN A 1 86 ? 12.030 -1.256 12.434 1.00 24.08 86 GLN A N 1
ATOM 626 C CA . GLN A 1 86 ? 12.213 0.198 12.341 1.00 23.31 86 GLN A CA 1
ATOM 627 C C . GLN A 1 86 ? 13.600 0.539 11.801 1.00 23.80 86 GLN A C 1
ATOM 628 O O . GLN A 1 86 ? 13.823 1.646 11.308 1.00 24.37 86 GLN A O 1
ATOM 634 N N . ASP A 1 87 ? 14.534 -0.406 11.879 1.00 23.89 87 ASP A N 1
ATOM 635 C CA . ASP A 1 87 ? 15.906 -0.169 11.422 1.00 24.28 87 ASP A CA 1
ATOM 636 C C . ASP A 1 87 ? 16.101 -0.534 9.949 1.00 24.26 87 ASP A C 1
ATOM 637 O O . ASP A 1 87 ? 17.119 -0.168 9.327 1.00 24.22 87 ASP A O 1
ATOM 642 N N . LEU A 1 88 ? 15.138 -1.264 9.394 1.00 24.14 88 LEU A N 1
ATOM 643 C CA . LEU A 1 88 ? 15.262 -1.753 8.022 1.00 24.26 88 LEU A CA 1
ATOM 644 C C . LEU A 1 88 ? 15.536 -0.693 6.968 1.00 23.47 88 LEU A C 1
ATOM 645 O O . LEU A 1 88 ? 16.527 -0.792 6.276 1.00 24.33 88 LEU A O 1
ATOM 650 N N . PRO A 1 89 ? 14.671 0.325 6.845 1.00 22.93 89 PRO A N 1
ATOM 651 C CA . PRO A 1 89 ? 14.849 1.285 5.766 1.00 22.10 89 PRO A CA 1
ATOM 652 C C . PRO A 1 89 ? 16.272 1.876 5.708 1.00 21.89 89 PRO A C 1
ATOM 653 O O . PRO A 1 89 ? 16.815 2.103 4.598 1.00 22.36 89 PRO A O 1
ATOM 657 N N . ALA A 1 90 ? 16.868 2.117 6.878 1.00 20.51 90 ALA A N 1
ATOM 658 C CA . ALA A 1 90 ? 18.221 2.635 6.952 1.00 19.68 90 ALA A CA 1
ATOM 659 C C . ALA A 1 90 ? 19.227 1.606 6.438 1.00 19.23 90 ALA A C 1
ATOM 660 O O . ALA A 1 90 ? 20.099 1.914 5.645 1.00 19.40 90 ALA A O 1
ATOM 662 N N . LEU A 1 91 ? 19.083 0.368 6.872 1.00 18.76 91 LEU A N 1
ATOM 663 C CA . LEU A 1 91 ? 19.971 -0.683 6.425 1.00 17.76 91 LEU A CA 1
ATOM 664 C C . LEU A 1 91 ? 19.840 -0.897 4.951 1.00 18.47 91 LEU A C 1
ATOM 665 O O . LEU A 1 91 ? 20.833 -1.038 4.256 1.00 18.34 91 LEU A O 1
ATOM 670 N N . LYS A 1 92 ? 18.604 -0.899 4.472 1.00 19.59 92 LYS A N 1
ATOM 671 C CA . LYS A 1 92 ? 18.337 -1.183 3.072 1.00 20.41 92 LYS A CA 1
ATOM 672 C C . LYS A 1 92 ? 18.945 -0.092 2.183 1.00 19.93 92 LYS A C 1
ATOM 673 O O . LYS A 1 92 ? 19.577 -0.399 1.186 1.00 20.41 92 LYS A O 1
ATOM 679 N N . ARG A 1 93 ? 18.828 1.172 2.570 1.00 19.13 93 ARG A N 1
ATOM 680 C CA . ARG A 1 93 ? 19.466 2.224 1.794 1.00 18.42 93 ARG A CA 1
ATOM 681 C C . ARG A 1 93 ? 20.961 2.018 1.574 1.00 18.13 93 ARG A C 1
ATOM 682 O O . ARG A 1 93 ? 21.451 2.226 0.455 1.00 18.76 93 ARG A O 1
ATOM 690 N N . ILE A 1 94 ? 21.679 1.606 2.629 1.00 16.96 94 ILE A N 1
ATOM 691 C CA . ILE A 1 94 ? 23.115 1.317 2.573 1.00 15.13 94 ILE A CA 1
ATOM 692 C C . ILE A 1 94 ? 23.383 0.147 1.661 1.00 14.79 94 ILE A C 1
ATOM 693 O O . ILE A 1 94 ? 24.253 0.223 0.801 1.00 15.38 94 ILE A O 1
ATOM 698 N N . ALA A 1 95 ? 22.639 -0.932 1.818 1.00 13.80 95 ALA A N 1
ATOM 699 C CA . ALA A 1 95 ? 22.830 -2.065 0.934 1.00 13.91 95 ALA A CA 1
ATOM 700 C C . ALA A 1 95 ? 22.542 -1.665 -0.535 1.00 14.68 95 ALA A C 1
ATOM 701 O O . ALA A 1 95 ? 23.324 -1.988 -1.455 1.00 13.51 95 ALA A O 1
ATOM 703 N N . ASP A 1 96 ? 21.460 -0.905 -0.740 1.00 15.31 96 ASP A N 1
ATOM 704 C CA . ASP A 1 96 ? 21.118 -0.395 -2.074 1.00 16.49 96 ASP A CA 1
ATOM 705 C C . ASP A 1 96 ? 22.218 0.462 -2.676 1.00 16.50 96 ASP A C 1
ATOM 706 O O . ASP A 1 96 ? 22.597 0.276 -3.826 1.00 16.48 96 ASP A O 1
ATOM 711 N N . ALA A 1 97 ? 22.744 1.389 -1.886 1.00 16.69 97 ALA A N 1
ATOM 712 C CA . ALA A 1 97 ? 23.774 2.311 -2.367 1.00 16.73 97 ALA A CA 1
ATOM 713 C C . ALA A 1 97 ? 25.038 1.575 -2.727 1.00 16.70 97 ALA A C 1
ATOM 714 O O . ALA A 1 97 ? 25.669 1.912 -3.710 1.00 17.29 97 ALA A O 1
ATOM 716 N N . ILE A 1 98 ? 25.415 0.564 -1.949 1.00 16.58 98 ILE A N 1
ATOM 717 C CA . ILE A 1 98 ? 26.573 -0.275 -2.324 1.00 16.60 98 ILE A CA 1
ATOM 718 C C . ILE A 1 98 ? 26.334 -1.026 -3.653 1.00 17.07 98 ILE A C 1
ATOM 719 O O . ILE A 1 98 ? 27.229 -1.101 -4.504 1.00 16.34 98 ILE A O 1
ATOM 724 N N . HIS A 1 99 ? 25.119 -1.545 -3.848 1.00 17.89 99 HIS A N 1
ATOM 725 C CA . HIS A 1 99 ? 24.836 -2.341 -5.033 1.00 18.60 99 HIS A CA 1
ATOM 726 C C . HIS A 1 99 ? 24.912 -1.464 -6.228 1.00 19.87 99 HIS A C 1
ATOM 727 O O . HIS A 1 99 ? 25.596 -1.797 -7.190 1.00 19.80 99 HIS A O 1
ATOM 734 N N . GLU A 1 100 ? 24.240 -0.321 -6.160 1.00 21.37 100 GLU A N 1
ATOM 735 C CA . GLU A 1 100 ? 24.167 0.538 -7.326 1.00 23.35 100 GLU A CA 1
ATOM 736 C C . GLU A 1 100 ? 25.536 1.135 -7.645 1.00 23.81 100 GLU A C 1
ATOM 737 O O . GLU A 1 100 ? 25.753 1.658 -8.743 1.00 24.69 100 GLU A O 1
ATOM 743 N N . GLY A 1 101 ? 26.459 1.007 -6.687 1.00 24.44 101 GLY A N 1
ATOM 744 C CA . GLY A 1 101 ? 27.869 1.371 -6.841 1.00 24.33 101 GLY A CA 1
ATOM 745 C C . GLY A 1 101 ? 28.760 0.300 -7.459 1.00 24.81 101 GLY A C 1
ATOM 746 O O . GLY A 1 101 ? 29.918 0.570 -7.807 1.00 25.03 101 GLY A O 1
ATOM 747 N N . GLY A 1 102 ? 28.238 -0.918 -7.588 1.00 24.85 102 GLY A N 1
ATOM 748 C CA . GLY A 1 102 ? 28.939 -1.997 -8.278 1.00 24.52 102 GLY A CA 1
ATOM 749 C C . GLY A 1 102 ? 29.521 -3.033 -7.339 1.00 24.74 102 GLY A C 1
ATOM 750 O O . GLY A 1 102 ? 30.339 -3.850 -7.764 1.00 26.05 102 GLY A O 1
ATOM 751 N N . GLY A 1 103 ? 29.101 -3.021 -6.072 1.00 24.01 103 GLY A N 1
ATOM 752 C CA . GLY A 1 103 ? 29.731 -3.855 -5.035 1.00 22.71 103 GLY A CA 1
ATOM 753 C C . GLY A 1 103 ? 28.847 -4.846 -4.288 1.00 21.84 103 GLY A C 1
ATOM 754 O O . GLY A 1 103 ? 27.629 -4.709 -4.246 1.00 21.76 103 GLY A O 1
ATOM 755 N N . LEU A 1 104 ? 29.471 -5.873 -3.718 1.00 21.14 104 LEU A N 1
ATOM 756 C CA . LEU A 1 104 ? 28.803 -6.777 -2.781 1.00 20.09 104 LEU A CA 1
ATOM 757 C C . LEU A 1 104 ? 28.724 -6.126 -1.402 1.00 19.72 104 LEU A C 1
ATOM 758 O O . LEU A 1 104 ? 29.708 -5.535 -0.940 1.00 19.97 104 LEU A O 1
ATOM 763 N N . ALA A 1 105 ? 27.554 -6.188 -0.765 1.00 18.69 105 ALA A N 1
ATOM 764 C CA . ALA A 1 105 ? 27.346 -5.503 0.515 1.00 17.89 105 ALA A CA 1
ATOM 765 C C . ALA A 1 105 ? 27.492 -6.419 1.711 1.00 17.82 105 ALA A C 1
ATOM 766 O O . ALA A 1 105 ? 26.867 -7.469 1.769 1.00 18.58 105 ALA A O 1
ATOM 768 N N . GLY A 1 106 ? 28.292 -6.003 2.688 1.00 18.07 106 GLY A N 1
ATOM 769 C CA . GLY A 1 106 ? 28.479 -6.766 3.942 1.00 17.52 106 GLY A CA 1
ATOM 770 C C . GLY A 1 106 ? 27.886 -6.073 5.173 1.00 17.11 106 GLY A C 1
ATOM 771 O O . GLY A 1 106 ? 27.918 -4.831 5.313 1.00 17.30 106 GLY A O 1
ATOM 772 N N . ILE A 1 107 ? 27.344 -6.870 6.075 1.00 16.03 107 ILE A N 1
ATOM 773 C CA . ILE A 1 107 ? 26.814 -6.330 7.301 1.00 15.09 107 ILE A CA 1
ATOM 774 C C . ILE A 1 107 ? 27.410 -7.092 8.464 1.00 15.76 107 ILE A C 1
ATOM 775 O O . ILE A 1 107 ? 27.427 -8.331 8.493 1.00 15.80 107 ILE A O 1
ATOM 780 N N . GLU A 1 108 ? 27.909 -6.352 9.430 1.00 16.06 108 GLU A N 1
ATOM 781 C CA . GLU A 1 108 ? 28.567 -6.990 10.517 1.00 16.63 108 GLU A CA 1
ATOM 782 C C . GLU A 1 108 ? 27.624 -7.068 11.689 1.00 16.20 108 GLU A C 1
ATOM 783 O O . GLU A 1 108 ? 27.529 -6.140 12.460 1.00 16.79 108 GLU A O 1
ATOM 789 N N . LEU A 1 109 ? 26.908 -8.167 11.812 1.00 15.59 109 LEU A N 1
ATOM 790 C CA . LEU A 1 109 ? 26.044 -8.362 12.943 1.00 14.91 109 LEU A CA 1
ATOM 791 C C . LEU A 1 109 ? 26.869 -8.593 14.193 1.00 15.05 109 LEU A C 1
ATOM 792 O O . LEU A 1 109 ? 27.816 -9.379 14.159 1.00 16.62 109 LEU A O 1
ATOM 797 N N . ALA A 1 110 ? 26.501 -7.917 15.287 1.00 14.28 110 ALA A N 1
ATOM 798 C CA . ALA A 1 110 ? 27.266 -7.924 16.526 1.00 13.28 110 ALA A CA 1
ATOM 799 C C . ALA A 1 110 ? 26.383 -7.951 17.749 1.00 13.52 110 ALA A C 1
ATOM 800 O O . ALA A 1 110 ? 25.377 -7.198 17.854 1.00 13.70 110 ALA A O 1
ATOM 802 N N . HIS A 1 111 ? 26.751 -8.833 18.676 1.00 12.71 111 HIS A N 1
ATOM 803 C CA . HIS A 1 111 ? 26.332 -8.679 20.048 1.00 11.33 111 HIS A CA 1
ATOM 804 C C . HIS A 1 111 ? 27.574 -8.418 20.905 1.00 10.90 111 HIS A C 1
ATOM 805 O O . HIS A 1 111 ? 28.481 -9.240 20.965 1.00 10.24 111 HIS A O 1
ATOM 812 N N . ASN A 1 112 ? 27.608 -7.267 21.560 1.00 10.74 112 ASN A N 1
ATOM 813 C CA . ASN A 1 112 ? 28.806 -6.863 22.246 1.00 12.24 112 ASN A CA 1
ATOM 814 C C . ASN A 1 112 ? 28.928 -7.531 23.610 1.00 13.15 112 ASN A C 1
ATOM 815 O O . ASN A 1 112 ? 29.969 -7.419 24.288 1.00 14.06 112 ASN A O 1
ATOM 820 N N . GLY A 1 113 ? 27.880 -8.238 24.017 1.00 12.95 113 GLY A N 1
ATOM 821 C CA . GLY A 1 113 ? 27.926 -8.972 25.255 1.00 12.94 113 GLY A CA 1
ATOM 822 C C . GLY A 1 113 ? 28.416 -8.142 26.417 1.00 13.88 113 GLY A C 1
ATOM 823 O O . GLY A 1 113 ? 28.045 -6.984 26.630 1.00 15.22 113 GLY A O 1
ATOM 824 N N . MET A 1 114 ? 29.266 -8.759 27.185 1.00 14.78 114 MET A N 1
ATOM 825 C CA . MET A 1 114 ? 29.861 -8.206 28.388 1.00 15.40 114 MET A CA 1
ATOM 826 C C . MET A 1 114 ? 30.538 -6.854 28.137 1.00 16.10 114 MET A C 1
ATOM 827 O O . MET A 1 114 ? 30.989 -6.186 29.057 1.00 16.60 114 MET A O 1
ATOM 832 N N . ASN A 1 115 ? 30.599 -6.447 26.876 1.00 16.65 115 ASN A N 1
ATOM 833 C CA . ASN A 1 115 ? 31.268 -5.222 26.497 1.00 15.96 115 ASN A CA 1
ATOM 834 C C . ASN A 1 115 ? 30.277 -4.104 26.284 1.00 15.64 115 ASN A C 1
ATOM 835 O O . ASN A 1 115 ? 30.673 -2.950 26.043 1.00 16.47 115 ASN A O 1
ATOM 840 N N . ALA A 1 116 ? 28.989 -4.433 26.353 1.00 14.10 116 ALA A N 1
ATOM 841 C CA . ALA A 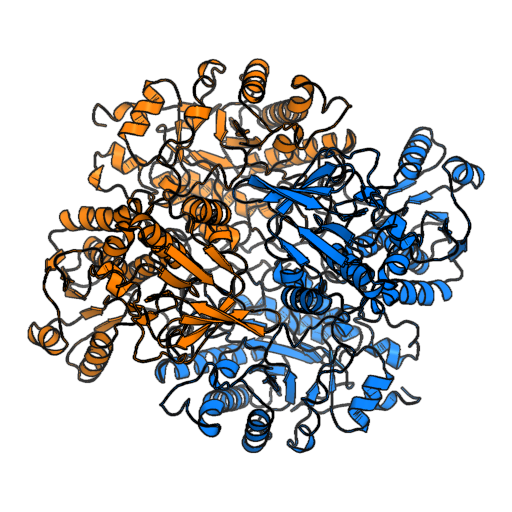1 116 ? 27.955 -3.423 26.238 1.00 12.58 116 ALA A CA 1
ATOM 842 C C . ALA A 1 116 ? 27.565 -2.956 27.649 1.00 11.64 116 ALA A C 1
ATOM 843 O O . ALA A 1 116 ? 27.098 -3.756 28.450 1.00 12.51 116 ALA A O 1
ATOM 845 N N . PRO A 1 117 ? 27.772 -1.683 27.978 1.00 10.31 117 PRO A N 1
ATOM 846 C CA . PRO A 1 117 ? 27.330 -1.192 29.288 1.00 10.11 117 PRO A CA 1
ATOM 847 C C . PRO A 1 117 ? 25.815 -0.924 29.374 1.00 11.06 117 PRO A C 1
ATOM 848 O O . PRO A 1 117 ? 25.272 -0.826 30.475 1.00 10.76 117 PRO A O 1
ATOM 852 N N . ASN A 1 118 ? 25.154 -0.781 28.219 1.00 12.00 118 ASN A N 1
ATOM 853 C CA . ASN A 1 118 ? 23.733 -0.548 28.150 1.00 12.91 118 ASN A CA 1
ATOM 854 C C . ASN A 1 118 ? 23.345 0.697 28.886 1.00 13.35 118 ASN A C 1
ATOM 855 O O . ASN A 1 118 ? 22.434 0.681 29.681 1.00 14.31 118 ASN A O 1
ATOM 860 N N . GLN A 1 119 ? 24.039 1.786 28.640 1.00 14.63 119 GLN A N 1
ATOM 861 C CA . GLN A 1 119 ? 23.732 3.029 29.364 1.00 16.40 119 GLN A CA 1
ATOM 862 C C . GLN A 1 119 ? 22.460 3.717 28.879 1.00 17.19 119 GLN A C 1
ATOM 863 O O . GLN A 1 119 ? 21.867 4.532 29.602 1.00 17.65 119 GLN A O 1
ATOM 869 N N . LEU A 1 120 ? 22.053 3.383 27.655 1.00 17.71 120 LEU A N 1
ATOM 870 C CA . LEU A 1 120 ? 20.885 3.962 27.020 1.00 18.49 120 LEU A CA 1
ATOM 871 C C . LEU A 1 120 ? 19.635 3.075 27.167 1.00 18.55 120 LEU A C 1
ATOM 872 O O . LEU A 1 120 ? 18.557 3.580 27.429 1.00 19.55 120 LEU A O 1
ATOM 877 N N . SER A 1 121 ? 19.784 1.763 26.978 1.00 18.03 121 SER A N 1
ATOM 878 C CA . SER A 1 121 ? 18.675 0.822 27.022 1.00 16.32 121 SER A CA 1
ATOM 879 C C . SER A 1 121 ? 18.300 0.444 28.448 1.00 15.50 121 SER A C 1
ATOM 880 O O . SER A 1 121 ? 17.183 -0.005 28.725 1.00 15.17 121 SER A O 1
ATOM 883 N N . ARG A 1 122 ? 19.273 0.598 29.341 1.00 15.19 122 ARG A N 1
ATOM 884 C CA . ARG A 1 122 ? 19.204 0.199 30.774 1.00 13.84 122 ARG A CA 1
ATOM 885 C C . ARG A 1 122 ? 18.974 -1.293 31.019 1.00 12.90 122 ARG A C 1
ATOM 886 O O . ARG A 1 122 ? 18.666 -1.701 32.115 1.00 13.03 122 ARG A O 1
ATOM 894 N N . GLU A 1 123 ? 19.161 -2.094 29.989 1.00 12.48 123 GLU A N 1
ATOM 895 C CA . GLU A 1 123 ? 19.150 -3.548 30.098 1.00 13.06 123 GLU A CA 1
ATOM 896 C C . GLU A 1 123 ? 20.389 -4.112 30.794 1.00 12.23 123 GLU A C 1
ATOM 897 O O . GLU A 1 123 ? 21.426 -3.483 30.904 1.00 12.76 123 GLU A O 1
ATOM 903 N N . THR A 1 124 ? 20.266 -5.315 31.285 1.00 11.79 124 THR A N 1
ATOM 904 C CA . THR A 1 124 ? 21.384 -5.973 31.910 1.00 11.71 124 THR A CA 1
ATOM 905 C C . THR A 1 124 ? 22.379 -6.524 30.881 1.00 11.32 124 THR A C 1
ATOM 906 O O . THR A 1 124 ? 22.004 -7.222 29.965 1.00 11.38 124 THR A O 1
ATOM 910 N N . PRO A 1 125 ? 23.662 -6.227 31.043 1.00 11.35 125 PRO A N 1
ATOM 911 C CA . PRO A 1 125 ? 24.587 -6.860 30.109 1.00 11.29 125 PRO A CA 1
ATOM 912 C C . PRO A 1 125 ? 24.690 -8.328 30.392 1.00 10.84 125 PRO A C 1
ATOM 913 O O . PRO A 1 125 ? 24.612 -8.731 31.550 1.00 11.03 125 PRO A O 1
ATOM 917 N N . LEU A 1 126 ? 24.897 -9.092 29.327 1.00 10.66 126 LEU A N 1
ATOM 918 C CA . LEU A 1 126 ? 25.025 -10.540 29.353 1.00 11.39 126 LEU A CA 1
ATOM 919 C C . LEU A 1 126 ? 26.408 -11.023 28.916 1.00 11.87 126 LEU A C 1
ATOM 920 O O . LEU A 1 126 ? 26.881 -10.662 27.853 1.00 12.81 126 LEU A O 1
ATOM 925 N N . GLY A 1 127 ? 27.045 -11.864 29.715 1.00 12.12 127 GLY A N 1
ATOM 926 C CA . GLY A 1 127 ? 28.362 -12.381 29.366 1.00 12.40 127 GLY A CA 1
ATOM 927 C C . GLY A 1 127 ? 28.621 -13.800 29.837 1.00 12.71 127 GLY A C 1
ATOM 928 O O . GLY A 1 127 ? 27.758 -14.411 30.466 1.00 13.66 127 GLY A O 1
ATOM 929 N N . PRO A 1 128 ? 29.834 -14.321 29.598 1.00 12.89 128 PRO A N 1
ATOM 930 C CA . PRO A 1 128 ? 30.077 -15.640 30.148 1.00 12.85 128 PRO A CA 1
ATOM 931 C C . PRO A 1 128 ? 30.134 -15.662 31.655 1.00 12.64 128 PRO A C 1
ATOM 932 O O . PRO A 1 128 ? 29.862 -16.698 32.242 1.00 14.11 128 PRO A O 1
ATOM 936 N N . GLY A 1 129 ? 30.482 -14.550 32.295 1.00 12.80 129 GLY A N 1
ATOM 937 C CA . GLY A 1 129 ? 30.669 -14.535 33.781 1.00 12.22 129 GLY A CA 1
ATOM 938 C C . GLY A 1 129 ? 30.073 -13.345 34.499 1.00 11.47 129 GLY A C 1
ATOM 939 O O . GLY A 1 129 ? 29.575 -12.409 33.866 1.00 11.94 129 GLY A O 1
ATOM 940 N N . HIS A 1 130 ? 30.081 -13.373 35.817 1.00 11.05 130 HIS A N 1
ATOM 941 C CA . HIS A 1 130 ? 29.687 -12.174 36.555 1.00 11.13 130 HIS A CA 1
ATOM 942 C C . HIS A 1 130 ? 30.869 -11.240 36.675 1.00 10.16 130 HIS A C 1
ATOM 943 O O . HIS A 1 130 ? 31.670 -11.409 37.582 1.00 10.08 130 HIS A O 1
ATOM 950 N N . LEU A 1 131 ? 30.955 -10.256 35.787 1.00 9.35 131 LEU A N 1
ATOM 951 C CA . LEU A 1 131 ? 32.125 -9.396 35.696 1.00 9.56 131 LEU A CA 1
ATOM 952 C C . LEU A 1 131 ? 31.788 -7.964 35.340 1.00 9.95 131 LEU A C 1
ATOM 953 O O . LEU A 1 131 ? 30.773 -7.720 34.654 1.00 9.96 131 LEU A O 1
ATOM 958 N N . PRO A 1 132 ? 32.635 -7.010 35.805 1.00 9.66 132 PRO A N 1
ATOM 959 C CA . PRO A 1 132 ? 32.515 -5.632 35.341 1.00 9.57 132 PRO A CA 1
ATOM 960 C C . PRO A 1 132 ? 32.557 -5.577 33.850 1.00 10.10 132 PRO A C 1
ATOM 961 O O . PRO A 1 132 ? 33.337 -6.243 33.218 1.00 11.26 132 PRO A O 1
ATOM 965 N N . VAL A 1 133 ? 31.688 -4.788 33.285 1.00 11.34 133 VAL A N 1
ATOM 966 C CA . VAL A 1 133 ? 31.620 -4.562 31.862 1.00 12.41 133 VAL A CA 1
ATOM 967 C C . VAL A 1 133 ? 33.037 -4.263 31.283 1.00 13.36 133 VAL A C 1
ATOM 968 O O . VAL A 1 133 ? 33.809 -3.549 31.904 1.00 15.38 133 VAL A O 1
ATOM 972 N N . ALA A 1 134 ? 33.402 -4.837 30.142 1.00 14.23 134 ALA A N 1
ATOM 973 C CA . ALA A 1 134 ? 34.802 -4.794 29.655 1.00 15.20 134 ALA A CA 1
ATOM 974 C C . ALA A 1 134 ? 35.024 -5.490 28.304 1.00 16.45 134 ALA A C 1
ATOM 975 O O . ALA A 1 134 ? 34.222 -6.346 27.891 1.00 16.44 134 ALA A O 1
ATOM 977 N N . PRO A 1 135 ? 36.127 -5.139 27.606 1.00 17.37 135 PRO A N 1
ATOM 978 C CA . PRO A 1 135 ? 37.156 -4.132 27.959 1.00 17.22 135 PRO A CA 1
ATOM 979 C C . PRO A 1 135 ? 36.807 -2.746 27.403 1.00 17.21 135 PRO A C 1
ATOM 980 O O . PRO A 1 135 ? 35.722 -2.588 26.823 1.00 16.74 135 PRO A O 1
ATOM 984 N N . ASP A 1 136 ? 37.716 -1.777 27.581 1.00 17.25 136 ASP A N 1
ATOM 985 C CA . ASP A 1 136 ? 37.658 -0.444 26.929 1.00 17.70 136 ASP A CA 1
ATOM 986 C C . ASP A 1 136 ? 36.559 0.440 27.465 1.00 17.24 136 ASP A C 1
ATOM 987 O O . ASP A 1 136 ? 35.986 1.242 26.727 1.00 17.61 136 ASP A O 1
ATOM 992 N N . THR A 1 137 ? 36.281 0.292 28.751 1.00 16.09 137 THR A N 1
ATOM 993 C CA . THR A 1 137 ? 35.204 0.984 29.405 1.00 15.31 137 THR A CA 1
ATOM 994 C C . THR A 1 137 ? 35.454 0.797 30.886 1.00 14.63 137 THR A C 1
ATOM 995 O O . THR A 1 137 ? 36.039 -0.227 31.277 1.00 15.26 137 THR A O 1
ATOM 999 N N . ILE A 1 138 ? 35.048 1.776 31.693 1.00 12.54 138 ILE A N 1
ATOM 1000 C CA . ILE A 1 138 ? 35.109 1.650 33.141 1.00 11.46 138 ILE A CA 1
ATOM 1001 C C . ILE A 1 138 ? 33.755 1.976 33.806 1.00 11.08 138 ILE A C 1
ATOM 1002 O O . ILE A 1 138 ? 33.683 2.362 34.969 1.00 10.42 138 ILE A O 1
ATOM 1007 N N . ALA A 1 139 ? 32.690 1.769 33.039 1.00 10.20 139 ALA A N 1
ATOM 1008 C CA . ALA A 1 139 ? 31.329 1.993 33.477 1.00 9.65 139 ALA A CA 1
ATOM 1009 C C . ALA A 1 139 ? 30.975 1.158 34.694 1.00 9.00 139 ALA A C 1
ATOM 1010 O O . ALA A 1 139 ? 31.358 0.000 34.795 1.00 7.63 139 ALA A O 1
ATOM 1012 N N . PRO A 1 140 ? 30.211 1.769 35.611 1.00 9.00 140 PRO A N 1
ATOM 1013 C CA . PRO A 1 140 ? 29.909 1.169 36.874 1.00 9.16 140 PRO A CA 1
ATOM 1014 C C . PRO A 1 140 ? 28.772 0.175 36.756 1.00 10.47 140 PRO A C 1
ATOM 1015 O O . PRO A 1 140 ? 27.800 0.233 37.531 1.00 12.58 140 PRO A O 1
ATOM 1019 N N . ILE A 1 141 ? 28.913 -0.782 35.848 1.00 10.52 141 ILE A N 1
ATOM 1020 C CA . ILE A 1 141 ? 27.891 -1.802 35.663 1.00 10.19 141 ILE A CA 1
ATOM 1021 C C . ILE A 1 141 ? 28.573 -3.159 35.409 1.00 10.34 141 ILE A C 1
ATOM 1022 O O . ILE A 1 141 ? 29.636 -3.227 34.771 1.00 8.85 141 ILE A O 1
ATOM 1027 N N . GLN A 1 142 ? 27.954 -4.219 35.951 1.00 10.32 142 GLN A N 1
ATOM 1028 C CA . GLN A 1 142 ? 28.451 -5.585 35.820 1.00 9.96 142 GLN A CA 1
ATOM 1029 C C . GLN A 1 142 ? 27.609 -6.353 34.866 1.00 9.38 142 GLN A C 1
ATOM 1030 O O . GLN A 1 142 ? 26.430 -6.134 34.778 1.00 8.15 142 GLN A O 1
ATOM 1036 N N . ALA A 1 143 ? 28.237 -7.260 34.142 1.00 10.46 143 ALA A N 1
ATOM 1037 C CA . ALA A 1 143 ? 27.486 -8.218 33.340 1.00 12.00 143 ALA A CA 1
ATOM 1038 C C . ALA A 1 143 ? 26.966 -9.357 34.215 1.00 13.17 143 ALA A C 1
ATOM 1039 O O . ALA A 1 143 ? 27.540 -9.702 35.248 1.00 14.11 143 ALA A O 1
ATOM 1041 N N . ARG A 1 144 ? 25.844 -9.924 33.819 1.00 14.53 144 ARG A N 1
ATOM 1042 C CA . ARG A 1 144 ? 25.341 -11.078 34.496 1.00 15.44 144 ARG A CA 1
ATOM 1043 C C . ARG A 1 144 ? 25.771 -12.334 33.717 1.00 15.65 144 ARG A C 1
ATOM 1044 O O . ARG A 1 144 ? 25.806 -12.316 32.454 1.00 15.80 144 ARG A O 1
ATOM 1052 N N . ALA A 1 145 ? 26.118 -13.402 34.437 1.00 15.03 145 ALA A N 1
ATOM 1053 C CA . ALA A 1 145 ? 26.506 -14.661 33.764 1.00 15.24 145 ALA A CA 1
ATOM 1054 C C . ALA A 1 145 ? 25.298 -15.340 33.091 1.00 15.16 145 ALA A C 1
ATOM 1055 O O . ALA A 1 145 ? 24.257 -15.563 33.718 1.00 14.28 145 ALA A O 1
ATOM 1057 N N . MET A 1 146 ? 25.463 -15.662 31.811 1.00 15.61 146 MET A N 1
ATOM 1058 C CA . MET A 1 146 ? 24.414 -16.280 31.008 1.00 16.06 146 MET A CA 1
ATOM 1059 C C . MET A 1 146 ? 24.124 -17.734 31.393 1.00 16.33 146 MET A C 1
ATOM 1060 O O . MET A 1 146 ? 25.019 -18.491 31.748 1.00 16.76 146 MET A O 1
ATOM 1065 N N . THR A 1 147 ? 22.858 -18.114 31.322 1.00 17.16 147 THR A N 1
ATOM 1066 C CA . THR A 1 147 ? 22.420 -19.495 31.523 1.00 17.44 147 THR A CA 1
ATOM 1067 C C . THR A 1 147 ? 22.353 -20.103 30.131 1.00 18.57 147 THR A C 1
ATOM 1068 O O . THR A 1 147 ? 22.590 -19.379 29.131 1.00 18.41 147 THR A O 1
ATOM 1072 N N . LYS A 1 148 ? 22.009 -21.396 30.043 1.00 19.24 148 LYS A N 1
ATOM 1073 C CA . LYS A 1 148 ? 21.695 -22.011 28.725 1.00 20.51 148 LYS A CA 1
ATOM 1074 C C . LYS A 1 148 ? 20.554 -21.280 28.043 1.00 20.13 148 LYS A C 1
ATOM 1075 O O . LYS A 1 148 ? 20.639 -21.019 26.860 1.00 20.27 148 LYS A O 1
ATOM 1081 N N . GLN A 1 149 ? 19.512 -20.930 28.804 1.00 20.73 149 GLN A N 1
ATOM 1082 C CA . GLN A 1 149 ? 18.337 -20.227 28.289 1.00 21.49 149 GLN A CA 1
ATOM 1083 C C . GLN A 1 149 ? 18.650 -18.865 27.701 1.00 21.06 149 GLN A C 1
ATOM 1084 O O . GLN A 1 149 ? 18.091 -18.481 26.686 1.00 20.47 149 GLN A O 1
ATOM 1090 N N . ASP A 1 150 ? 19.531 -18.127 28.363 1.00 20.76 150 ASP A N 1
ATOM 1091 C CA . ASP A 1 150 ? 20.037 -16.879 27.832 1.00 20.48 150 ASP A CA 1
ATOM 1092 C C . ASP A 1 150 ? 20.821 -17.069 26.547 1.00 19.95 150 ASP A C 1
ATOM 1093 O O . ASP A 1 150 ? 20.676 -16.299 25.616 1.00 19.85 150 ASP A O 1
ATOM 1098 N N . ILE A 1 151 ? 21.662 -18.097 26.505 1.00 19.55 151 ILE A N 1
ATOM 1099 C CA . ILE A 1 151 ? 22.386 -18.425 25.305 1.00 18.94 151 ILE A CA 1
ATOM 1100 C C . ILE A 1 151 ? 21.417 -18.766 24.172 1.00 20.28 151 ILE A C 1
ATOM 1101 O O . ILE A 1 151 ? 21.666 -18.407 23.010 1.00 20.63 151 ILE A O 1
ATOM 1106 N N . ASP A 1 152 ? 20.316 -19.447 24.481 1.00 21.12 152 ASP A N 1
ATOM 1107 C CA . ASP A 1 152 ? 19.359 -19.778 23.429 1.00 22.84 152 ASP A CA 1
ATOM 1108 C C . ASP A 1 152 ? 18.668 -18.530 22.901 1.00 22.53 152 ASP A C 1
ATOM 1109 O O . ASP A 1 152 ? 18.358 -18.439 21.710 1.00 22.87 152 ASP A O 1
ATOM 1114 N N . ASP A 1 153 ? 18.436 -17.593 23.822 1.00 21.77 153 ASP A N 1
ATOM 1115 C CA . ASP A 1 153 ? 17.862 -16.301 23.559 1.00 20.93 153 ASP A CA 1
ATOM 1116 C C . ASP A 1 153 ? 18.795 -15.533 22.634 1.00 20.03 153 ASP A C 1
ATOM 1117 O O . ASP A 1 153 ? 18.378 -15.039 21.581 1.00 19.71 153 ASP A O 1
ATOM 1122 N N . LEU A 1 154 ? 20.063 -15.462 23.010 1.00 19.10 154 LEU A N 1
ATOM 1123 C CA . LEU A 1 154 ? 21.057 -14.799 22.162 1.00 19.05 154 LEU A CA 1
ATOM 1124 C C . LEU A 1 154 ? 21.036 -15.363 20.729 1.00 18.58 154 LEU A C 1
ATOM 1125 O O . LEU A 1 154 ? 21.047 -14.601 19.780 1.00 18.68 154 LEU A O 1
ATOM 1130 N N . ARG A 1 155 ? 20.970 -16.687 20.592 1.00 18.33 155 ARG A N 1
ATOM 1131 C CA . ARG A 1 155 ? 20.986 -17.345 19.294 1.00 18.18 155 ARG A CA 1
ATOM 1132 C C . ARG A 1 155 ? 19.807 -16.956 18.432 1.00 18.06 155 ARG A C 1
ATOM 1133 O O . ARG A 1 155 ? 19.954 -16.718 17.231 1.00 17.97 155 ARG A O 1
ATOM 1141 N N . ARG A 1 156 ? 18.647 -16.870 19.060 1.00 17.64 156 ARG A N 1
ATOM 1142 C CA . ARG A 1 156 ? 17.421 -16.456 18.375 1.00 17.89 156 ARG A CA 1
ATOM 1143 C C . ARG A 1 156 ? 17.461 -14.994 17.904 1.00 17.71 156 ARG A C 1
ATOM 1144 O O . ARG A 1 156 ? 16.929 -14.662 16.836 1.00 17.72 156 ARG A O 1
ATOM 1152 N N . TRP A 1 157 ? 18.078 -14.126 18.710 1.00 17.07 157 TRP A N 1
ATOM 1153 C CA . TRP A 1 157 ? 18.200 -12.720 18.353 1.00 16.66 157 TRP A CA 1
ATOM 1154 C C . TRP A 1 157 ? 19.109 -12.578 17.159 1.00 17.02 157 TRP A C 1
ATOM 1155 O O . TRP A 1 157 ? 18.858 -11.787 16.247 1.00 17.31 157 TRP A O 1
ATOM 1166 N N . HIS A 1 158 ? 20.185 -13.343 17.198 1.00 17.85 158 HIS A N 1
ATOM 1167 C CA . HIS A 1 158 ? 21.137 -13.368 16.117 1.00 18.59 158 HIS A CA 1
ATOM 1168 C C . HIS A 1 158 ? 20.428 -13.825 14.840 1.00 19.09 158 HIS A C 1
ATOM 1169 O O . HIS A 1 158 ? 20.572 -13.208 13.790 1.00 19.40 158 HIS A O 1
ATOM 1176 N N . ARG A 1 159 ? 19.618 -14.870 14.959 1.00 20.15 159 ARG A N 1
ATOM 1177 C CA . ARG A 1 159 ? 18.902 -15.441 13.827 1.00 21.24 159 ARG A CA 1
ATOM 1178 C C . ARG A 1 159 ? 17.902 -14.446 13.240 1.00 20.43 159 ARG A C 1
ATOM 1179 O O . ARG A 1 159 ? 17.774 -14.343 12.003 1.00 20.35 159 ARG A O 1
ATOM 1187 N N . ASN A 1 160 ? 17.222 -13.697 14.114 1.00 19.69 160 ASN A N 1
ATOM 1188 C CA . ASN A 1 160 ? 16.301 -12.648 13.648 1.00 19.34 160 ASN A CA 1
ATOM 1189 C C . ASN A 1 160 ? 17.065 -11.595 12.886 1.00 18.94 160 ASN A C 1
ATOM 1190 O O . ASN A 1 160 ? 16.667 -11.163 11.786 1.00 19.51 160 ASN A O 1
ATOM 1195 N N . ALA A 1 161 ? 18.185 -11.193 13.461 1.00 18.26 161 ALA A N 1
ATOM 1196 C CA . ALA A 1 161 ? 19.012 -10.178 12.837 1.00 17.87 161 ALA A CA 1
ATOM 1197 C C . ALA A 1 161 ? 19.475 -10.618 11.440 1.00 17.75 161 ALA A C 1
ATOM 1198 O O . ALA A 1 161 ? 19.452 -9.813 10.512 1.00 17.53 161 ALA A O 1
ATOM 1200 N N . VAL A 1 162 ? 19.860 -11.891 11.284 1.00 17.73 162 VAL A N 1
ATOM 1201 C CA . VAL A 1 162 ? 20.281 -12.421 9.975 1.00 17.30 162 VAL A CA 1
ATOM 1202 C C . VAL A 1 162 ? 19.154 -12.366 8.944 1.00 17.53 162 VAL A C 1
ATOM 1203 O O . VAL A 1 162 ? 19.357 -11.926 7.816 1.00 17.61 162 VAL A O 1
ATOM 1207 N N . ARG A 1 163 ? 17.973 -12.822 9.348 1.00 17.67 163 ARG A N 1
ATOM 1208 C CA . ARG A 1 163 ? 16.785 -12.725 8.544 1.00 18.30 163 ARG A CA 1
ATOM 1209 C C . ARG A 1 163 ? 16.636 -11.336 8.031 1.00 17.81 163 ARG A C 1
ATOM 1210 O O . ARG A 1 163 ? 16.528 -11.139 6.850 1.00 18.79 163 ARG A O 1
ATOM 1218 N N . ARG A 1 164 ? 16.635 -10.359 8.923 1.00 17.98 164 ARG A N 1
ATOM 1219 C CA . ARG A 1 164 ? 16.462 -8.963 8.517 1.00 17.85 164 ARG A CA 1
ATOM 1220 C C . ARG A 1 164 ? 17.578 -8.477 7.582 1.00 18.59 164 ARG A C 1
ATOM 1221 O O . ARG A 1 164 ? 17.343 -7.642 6.728 1.00 19.72 164 ARG A O 1
ATOM 1229 N N . SER A 1 165 ? 18.786 -9.002 7.714 1.00 19.37 165 SER A N 1
ATOM 1230 C CA . SER A 1 165 ? 19.861 -8.665 6.777 1.00 20.19 165 SER A CA 1
ATOM 1231 C C . SER A 1 165 ? 19.593 -9.174 5.357 1.00 20.84 165 SER A C 1
ATOM 1232 O O . SER A 1 165 ? 19.977 -8.538 4.368 1.00 20.49 165 SER A O 1
ATOM 1235 N N . ILE A 1 166 ? 18.960 -10.342 5.261 1.00 21.76 166 ILE A N 1
ATOM 1236 C CA . ILE A 1 166 ? 18.531 -10.849 3.963 1.00 22.70 166 ILE A CA 1
ATOM 1237 C C . ILE A 1 166 ? 17.422 -9.945 3.413 1.00 23.11 166 ILE A C 1
ATOM 1238 O O . ILE A 1 166 ? 17.468 -9.554 2.249 1.00 22.88 166 ILE A O 1
ATOM 1243 N N . GLU A 1 167 ? 16.453 -9.596 4.260 1.00 23.66 167 GLU A N 1
ATOM 1244 C CA . GLU A 1 167 ? 15.389 -8.661 3.867 1.00 25.03 167 GLU A CA 1
ATOM 1245 C C . GLU A 1 167 ? 15.871 -7.288 3.383 1.00 24.29 167 GLU A C 1
ATOM 1246 O O . GLU A 1 167 ? 15.193 -6.631 2.579 1.00 24.48 167 GLU A O 1
ATOM 1252 N N . ALA A 1 168 ? 17.035 -6.863 3.880 1.00 23.84 168 ALA A N 1
ATOM 1253 C CA . ALA A 1 168 ? 17.672 -5.586 3.498 1.00 22.81 168 ALA A CA 1
ATOM 1254 C C . ALA A 1 168 ? 18.600 -5.682 2.267 1.00 22.22 168 ALA A C 1
ATOM 1255 O O . ALA A 1 168 ? 18.927 -4.668 1.646 1.00 23.22 168 ALA A O 1
ATOM 1257 N N . GLY A 1 169 ? 19.029 -6.887 1.925 1.00 20.92 169 GLY A N 1
ATOM 1258 C CA . GLY A 1 169 ? 19.632 -7.121 0.635 1.00 19.71 169 GLY A CA 1
ATOM 1259 C C . GLY A 1 169 ? 21.106 -7.378 0.692 1.00 19.28 169 GLY A C 1
ATOM 1260 O O . GLY A 1 169 ? 21.766 -7.414 -0.341 1.00 20.17 169 GLY A O 1
ATOM 1261 N N . TYR A 1 170 ? 21.630 -7.563 1.895 1.00 18.85 170 TYR A N 1
ATOM 1262 C CA . TYR A 1 170 ? 23.050 -7.774 2.106 1.00 17.72 170 TYR A CA 1
ATOM 1263 C C . TYR A 1 170 ? 23.501 -9.070 1.489 1.00 18.49 170 TYR A C 1
ATOM 1264 O O . TYR A 1 170 ? 22.746 -10.040 1.432 1.00 19.16 170 TYR A O 1
ATOM 1273 N N . ASP A 1 171 ? 24.729 -9.095 0.999 1.00 18.70 171 ASP A N 1
ATOM 1274 C CA . ASP A 1 171 ? 25.241 -10.316 0.380 1.00 19.55 171 ASP A CA 1
ATOM 1275 C C . ASP A 1 171 ? 26.068 -11.129 1.339 1.00 18.83 171 ASP A C 1
ATOM 1276 O O . ASP A 1 171 ? 26.173 -12.350 1.203 1.00 18.00 171 ASP A O 1
ATOM 1281 N N . ILE A 1 172 ? 26.663 -10.425 2.305 1.00 17.77 172 ILE A N 1
ATOM 1282 C CA . ILE A 1 172 ? 27.511 -11.058 3.271 1.00 17.02 172 ILE A CA 1
ATOM 1283 C C . ILE A 1 172 ? 27.079 -10.632 4.660 1.00 16.83 172 ILE A C 1
ATOM 1284 O O . ILE A 1 172 ? 26.869 -9.452 4.939 1.00 17.44 172 ILE A O 1
ATOM 1289 N N . VAL A 1 173 ? 26.943 -11.634 5.514 1.00 15.88 173 VAL A N 1
ATOM 1290 C CA . VAL A 1 173 ? 26.440 -11.497 6.834 1.00 14.67 173 VAL A CA 1
ATOM 1291 C C . VAL A 1 173 ? 27.506 -12.121 7.706 1.00 15.01 173 VAL A C 1
ATOM 1292 O O . VAL A 1 173 ? 27.847 -13.284 7.510 1.00 15.46 173 VAL A O 1
ATOM 1296 N N . TYR A 1 174 ? 28.035 -11.345 8.656 1.00 14.87 174 TYR A N 1
ATOM 1297 C CA . TYR A 1 174 ? 29.086 -11.782 9.584 1.00 14.32 174 TYR A CA 1
ATOM 1298 C C . TYR A 1 174 ? 28.621 -12.475 10.826 1.00 14.88 174 TYR A C 1
ATOM 1299 O O . TYR A 1 174 ? 27.556 -12.136 11.352 1.00 14.36 174 TYR A O 1
ATOM 1308 N N . VAL A 1 175 ? 29.425 -13.425 11.307 1.00 14.63 175 VAL A N 1
ATOM 1309 C CA . VAL A 1 175 ? 29.433 -13.676 12.725 1.00 15.11 175 VAL A CA 1
ATOM 1310 C C . VAL A 1 175 ? 30.670 -12.888 13.211 1.00 16.76 175 VAL A C 1
ATOM 1311 O O . VAL A 1 175 ? 31.795 -13.020 12.680 1.00 17.23 175 VAL A O 1
ATOM 1315 N N . TYR A 1 176 ? 30.443 -12.029 14.195 1.00 17.33 176 TYR A N 1
ATOM 1316 C CA . TYR A 1 176 ? 31.486 -11.179 14.683 1.00 17.68 176 TYR A CA 1
ATOM 1317 C C . TYR A 1 176 ? 32.079 -11.752 15.956 1.00 17.83 176 TYR A C 1
ATOM 1318 O O . TYR A 1 176 ? 31.380 -11.929 16.935 1.00 17.66 176 TYR A O 1
ATOM 1327 N N . GLY A 1 177 ? 33.378 -12.037 15.932 1.00 18.66 177 GLY A N 1
ATOM 1328 C CA . GLY A 1 177 ? 34.104 -12.545 17.100 1.00 19.31 177 GLY A CA 1
ATOM 1329 C C . GLY A 1 177 ? 35.475 -11.916 17.306 1.00 19.68 177 GLY A C 1
ATOM 1330 O O . GLY A 1 177 ? 36.419 -12.615 17.706 1.00 20.56 177 GLY A O 1
ATOM 1331 N N . ALA A 1 178 ? 35.583 -10.599 17.072 1.00 19.21 178 ALA A N 1
ATOM 1332 C CA . ALA A 1 178 ? 36.879 -9.930 17.054 1.00 18.53 178 ALA A CA 1
ATOM 1333 C C . ALA A 1 178 ? 36.935 -8.788 18.054 1.00 18.99 178 ALA A C 1
ATOM 1334 O O . ALA A 1 178 ? 35.898 -8.369 18.557 1.00 19.14 178 ALA A O 1
ATOM 1336 N N . HIS A 1 179 ? 38.158 -8.310 18.341 1.00 19.71 179 HIS A N 1
ATOM 1337 C CA . HIS A 1 179 ? 38.462 -7.045 19.068 1.00 19.87 179 HIS A CA 1
ATOM 1338 C C . HIS A 1 179 ? 38.064 -6.945 20.528 1.00 20.06 179 HIS A C 1
ATOM 1339 O O . HIS A 1 179 ? 38.047 -5.829 21.070 1.00 20.67 179 HIS A O 1
ATOM 1346 N N . GLY A 1 180 ? 37.719 -8.063 21.156 1.00 19.33 180 GLY A N 1
ATOM 1347 C CA . GLY A 1 180 ? 37.311 -8.035 22.535 1.00 18.92 180 GLY A CA 1
ATOM 1348 C C . GLY A 1 180 ? 35.944 -7.424 22.591 1.00 19.45 180 GLY A C 1
ATOM 1349 O O . GLY A 1 180 ? 35.433 -7.161 23.666 1.00 20.12 180 GLY A O 1
ATOM 1350 N N . TYR A 1 181 ? 35.329 -7.200 21.436 1.00 19.85 181 TYR A N 1
ATOM 1351 C CA . TYR A 1 181 ? 34.068 -6.459 21.419 1.00 20.25 181 TYR A CA 1
ATOM 1352 C C . TYR A 1 181 ? 32.891 -7.364 21.223 1.00 20.55 181 TYR A C 1
ATOM 1353 O O . TYR A 1 181 ? 31.762 -6.904 21.004 1.00 21.35 181 TYR A O 1
ATOM 1362 N N . SER A 1 182 ? 33.127 -8.655 21.324 1.00 20.69 182 SER A N 1
ATOM 1363 C CA . SER A 1 182 ? 32.076 -9.582 21.006 1.00 20.94 182 SER A CA 1
ATOM 1364 C C . SER A 1 182 ? 31.909 -10.670 22.048 1.00 20.22 182 SER A C 1
ATOM 1365 O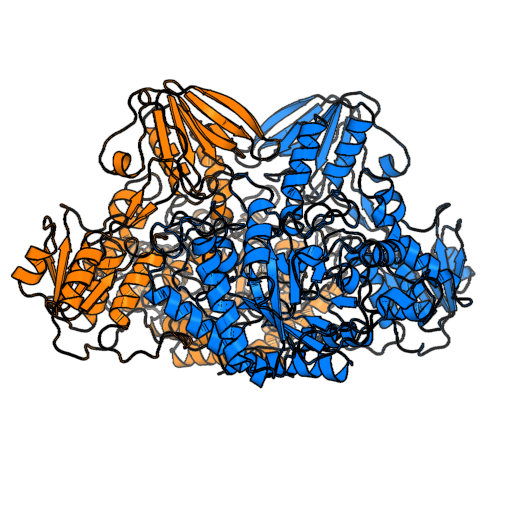 O . SER A 1 182 ? 32.892 -11.176 22.596 1.00 19.59 182 SER A O 1
ATOM 1368 N N . GLY A 1 183 ? 30.652 -11.023 22.305 1.00 19.82 183 GLY A N 1
ATOM 1369 C CA . GLY A 1 183 ? 30.317 -12.069 23.241 1.00 19.35 183 GLY A CA 1
ATOM 1370 C C . GLY A 1 183 ? 31.057 -13.323 22.822 1.00 19.76 183 GLY A C 1
ATOM 1371 O O . GLY A 1 183 ? 31.671 -14.016 23.654 1.00 19.91 183 GLY A O 1
ATOM 1372 N N . VAL A 1 184 ? 31.019 -13.591 21.518 1.00 19.15 184 VAL A N 1
ATOM 1373 C CA . VAL A 1 184 ? 31.746 -14.683 20.907 1.00 19.11 184 VAL A CA 1
ATOM 1374 C C . VAL A 1 184 ? 33.248 -14.655 21.256 1.00 18.95 184 VAL A C 1
ATOM 1375 O O . VAL A 1 184 ? 33.854 -15.677 21.536 1.00 20.53 184 VAL A O 1
ATOM 1379 N N . HIS A 1 185 ? 33.873 -13.500 21.236 1.00 17.92 185 HIS A N 1
ATOM 1380 C CA . HIS A 1 185 ? 35.259 -13.445 21.643 1.00 16.96 185 HIS A CA 1
ATOM 1381 C C . HIS A 1 185 ? 35.355 -13.737 23.146 1.00 16.68 185 HIS A C 1
ATOM 1382 O O . HIS A 1 185 ? 36.299 -14.348 23.612 1.00 16.09 185 HIS A O 1
ATOM 1389 N N . HIS A 1 186 ? 34.354 -13.332 23.908 1.00 17.10 186 HIS A N 1
ATOM 1390 C CA . HIS A 1 186 ? 34.453 -13.458 25.354 1.00 17.72 186 HIS A CA 1
ATOM 1391 C C . HIS A 1 186 ? 34.269 -14.886 25.725 1.00 18.17 186 HIS A C 1
ATOM 1392 O O . HIS A 1 186 ? 34.768 -15.310 26.772 1.00 18.65 186 HIS A O 1
ATOM 1399 N N . PHE A 1 187 ? 33.560 -15.635 24.872 1.00 18.47 187 PHE A N 1
ATOM 1400 C CA . PHE A 1 187 ? 33.357 -17.073 25.104 1.00 18.27 187 PHE A CA 1
ATOM 1401 C C . PHE A 1 187 ? 34.569 -17.881 24.719 1.00 18.19 187 PHE A C 1
ATOM 1402 O O . PHE A 1 187 ? 34.911 -18.853 25.369 1.00 17.90 187 PHE A O 1
ATOM 1410 N N . LEU A 1 188 ? 35.261 -17.406 23.711 1.00 18.66 188 LEU A N 1
ATOM 1411 C CA . LEU A 1 188 ? 36.511 -17.981 23.286 1.00 20.33 188 LEU A CA 1
ATOM 1412 C C . LEU A 1 188 ? 37.694 -17.826 24.202 1.00 20.73 188 LEU A C 1
ATOM 1413 O O . LEU A 1 188 ? 38.545 -18.716 24.289 1.00 21.07 188 LEU A O 1
ATOM 1418 N N . SER A 1 189 ? 37.767 -16.681 24.861 1.00 21.41 189 SER A N 1
ATOM 1419 C CA . SER A 1 189 ? 38.963 -16.282 25.566 1.00 22.29 189 SER A CA 1
ATOM 1420 C C . SER A 1 189 ? 38.967 -16.796 26.993 1.00 22.82 189 SER A C 1
ATOM 1421 O O . SER A 1 189 ? 38.013 -16.584 27.746 1.00 22.64 189 SER A O 1
ATOM 1424 N N . LYS A 1 190 ? 40.052 -17.459 27.372 1.00 23.40 190 LYS A N 1
ATOM 1425 C CA . LYS A 1 190 ? 40.197 -17.959 28.728 1.00 24.48 190 LYS A CA 1
ATOM 1426 C C . LYS A 1 190 ? 40.110 -16.817 29.776 1.00 24.32 190 LYS A C 1
ATOM 1427 O O . LYS A 1 190 ? 39.754 -17.042 30.957 1.00 24.36 190 LYS A O 1
ATOM 1433 N N . ARG A 1 191 ? 40.401 -15.599 29.311 1.00 23.75 191 ARG A N 1
ATOM 1434 C CA . ARG A 1 191 ? 40.370 -14.382 30.130 1.00 23.46 191 ARG A CA 1
ATOM 1435 C C . ARG A 1 191 ? 38.964 -14.022 30.617 1.00 22.66 191 ARG A C 1
ATOM 1436 O O . ARG A 1 191 ? 38.794 -13.555 31.728 1.00 22.87 191 ARG A O 1
ATOM 1444 N N . TYR A 1 192 ? 37.959 -14.209 29.771 1.00 21.88 192 TYR A N 1
ATOM 1445 C CA . TYR A 1 192 ? 36.593 -13.923 30.165 1.00 20.98 192 TYR A CA 1
ATOM 1446 C C . TYR A 1 192 ? 35.728 -15.153 30.449 1.00 20.78 192 TYR A C 1
ATOM 1447 O O . TYR A 1 192 ? 34.690 -15.029 31.084 1.00 21.24 192 TYR A O 1
ATOM 1456 N N . ASN A 1 193 ? 36.146 -16.327 29.981 1.00 20.10 193 ASN A N 1
ATOM 1457 C CA . ASN A 1 193 ? 35.369 -17.523 30.149 1.00 19.56 193 ASN A CA 1
ATOM 1458 C C . ASN A 1 193 ? 36.005 -18.389 31.203 1.00 20.35 193 ASN A C 1
ATOM 1459 O O . ASN A 1 193 ? 37.090 -18.911 31.006 1.00 21.21 193 ASN A O 1
ATOM 1464 N N . GLN A 1 194 ? 35.357 -18.499 32.346 1.00 20.66 194 GLN A N 1
ATOM 1465 C CA . GLN A 1 194 ? 35.806 -19.435 33.350 1.00 21.36 194 GLN A CA 1
ATOM 1466 C C . GLN A 1 194 ? 34.624 -20.295 33.685 1.00 21.51 194 GLN A C 1
ATOM 1467 O O . GLN A 1 194 ? 34.435 -20.686 34.835 1.00 21.37 194 GLN A O 1
ATOM 1473 N N . ARG A 1 195 ? 33.804 -20.558 32.672 1.00 21.22 195 ARG A N 1
ATOM 1474 C CA . ARG A 1 195 ? 32.592 -21.291 32.875 1.00 20.29 195 ARG A CA 1
ATOM 1475 C C . ARG A 1 195 ? 32.921 -22.728 33.116 1.00 21.45 195 ARG A C 1
ATOM 1476 O O . ARG A 1 195 ? 34.006 -23.202 32.759 1.00 20.83 195 ARG A O 1
ATOM 1484 N N . THR A 1 196 ? 31.954 -23.427 33.696 1.00 22.89 196 THR A N 1
ATOM 1485 C CA . THR A 1 196 ? 32.162 -24.820 34.044 1.00 24.25 196 THR A CA 1
ATOM 1486 C C . THR A 1 196 ? 31.126 -25.790 33.451 1.00 23.23 196 THR A C 1
ATOM 1487 O O . THR A 1 196 ? 31.214 -26.997 33.662 1.00 23.93 196 THR A O 1
ATOM 1491 N N . ASP A 1 197 ? 30.182 -25.248 32.689 1.00 21.94 197 ASP A N 1
ATOM 1492 C CA . ASP A 1 197 ? 29.226 -26.040 31.923 1.00 20.90 197 ASP A CA 1
ATOM 1493 C C . ASP A 1 197 ? 29.750 -26.293 30.494 1.00 20.39 197 ASP A C 1
ATOM 1494 O O . ASP A 1 197 ? 30.929 -26.080 30.219 1.00 19.79 197 ASP A O 1
ATOM 1499 N N . GLU A 1 198 ? 28.890 -26.736 29.587 1.00 20.64 198 GLU A N 1
ATOM 1500 C CA . GLU A 1 198 ? 29.352 -27.050 28.228 1.00 21.61 198 GLU A CA 1
ATOM 1501 C C . GLU A 1 198 ? 29.841 -25.850 27.382 1.00 21.65 198 GLU A C 1
ATOM 1502 O O . GLU A 1 198 ? 30.384 -26.051 26.289 1.00 21.25 198 GLU A O 1
ATOM 1508 N N . TYR A 1 199 ? 29.650 -24.615 27.854 1.00 21.35 199 TYR A N 1
ATOM 1509 C CA . TYR A 1 199 ? 30.186 -23.485 27.091 1.00 21.55 199 TYR A CA 1
ATOM 1510 C C . TYR A 1 199 ? 31.517 -22.960 27.567 1.00 22.63 199 TYR A C 1
ATOM 1511 O O . TYR A 1 199 ? 32.009 -21.989 27.014 1.00 23.18 199 TYR A O 1
ATOM 1520 N N . GLY A 1 200 ? 32.097 -23.574 28.593 1.00 23.42 200 GLY A N 1
ATOM 1521 C CA . GLY A 1 200 ? 33.431 -23.204 28.999 1.00 25.08 200 GLY A CA 1
ATOM 1522 C C . GLY A 1 200 ? 34.332 -24.400 29.283 1.00 26.57 200 GLY A C 1
ATOM 1523 O O . GLY A 1 200 ? 33.888 -25.564 29.325 1.00 26.11 200 GLY A O 1
ATOM 1524 N N . GLY A 1 201 ? 35.606 -24.111 29.503 1.00 27.04 201 GLY A N 1
ATOM 1525 C CA . GLY A 1 201 ? 36.466 -25.125 30.025 1.00 28.26 201 GLY A CA 1
ATOM 1526 C C . GLY A 1 201 ? 37.520 -25.692 29.108 1.00 29.05 201 GLY A C 1
ATOM 1527 O O . GLY A 1 201 ? 38.544 -26.154 29.591 1.00 30.69 201 GLY A O 1
ATOM 1528 N N . SER A 1 202 ? 37.291 -25.686 27.805 1.00 28.75 202 SER A N 1
ATOM 1529 C CA . SER A 1 202 ? 38.209 -26.335 26.882 1.00 28.69 202 SER A CA 1
ATOM 1530 C C . SER A 1 202 ? 37.893 -25.754 25.547 1.00 28.96 202 SER A C 1
ATOM 1531 O O . SER A 1 202 ? 36.790 -25.264 25.369 1.00 29.65 202 SER A O 1
ATOM 1534 N N . LEU A 1 203 ? 38.825 -25.816 24.602 1.00 28.99 203 LEU A N 1
ATOM 1535 C CA . LEU A 1 203 ? 38.534 -25.370 23.248 1.00 29.29 203 LEU A CA 1
ATOM 1536 C C . LEU A 1 203 ? 37.143 -25.753 22.665 1.00 29.46 203 LEU A C 1
ATOM 1537 O O . LEU A 1 203 ? 36.353 -24.874 22.311 1.00 29.35 203 LEU A O 1
ATOM 1542 N N . GLU A 1 204 ? 36.836 -27.048 22.578 1.00 29.80 204 GLU A N 1
ATOM 1543 C CA . GLU A 1 204 ? 35.561 -27.492 21.976 1.00 30.35 204 GLU A CA 1
ATOM 1544 C C . GLU A 1 204 ? 34.371 -26.765 22.566 1.00 29.02 204 GLU A C 1
ATOM 1545 O O . GLU A 1 204 ? 33.413 -26.436 21.856 1.00 29.21 204 GLU A O 1
ATOM 1551 N N . ASN A 1 205 ? 34.444 -26.556 23.879 1.00 27.35 205 ASN A N 1
ATOM 1552 C CA . ASN A 1 205 ? 33.430 -25.849 24.615 1.00 25.74 205 ASN A CA 1
ATOM 1553 C C . ASN A 1 205 ? 33.443 -24.338 24.449 1.00 24.62 205 ASN A C 1
ATOM 1554 O O . ASN A 1 205 ? 32.386 -23.734 24.400 1.00 24.24 205 ASN A O 1
ATOM 1559 N N . ARG A 1 206 ? 34.624 -23.729 24.365 1.00 23.02 206 ARG A N 1
ATOM 1560 C CA . ARG A 1 206 ? 34.692 -22.287 24.325 1.00 21.84 206 ARG A CA 1
ATOM 1561 C C . ARG A 1 206 ? 34.356 -21.847 22.931 1.00 22.13 206 ARG A C 1
ATOM 1562 O O . ARG A 1 206 ? 33.922 -20.713 22.715 1.00 21.17 206 ARG A O 1
ATOM 1570 N N . MET A 1 207 ? 34.518 -22.782 21.989 1.00 22.13 207 MET A N 1
ATOM 1571 C CA . MET A 1 207 ? 34.120 -22.530 20.619 1.00 22.41 207 MET A CA 1
ATOM 1572 C C . MET A 1 207 ? 32.634 -22.836 20.381 1.00 22.09 207 MET A C 1
ATOM 1573 O O . MET A 1 207 ? 32.083 -22.478 19.349 1.00 22.79 207 MET A O 1
ATOM 1578 N N . ARG A 1 208 ? 31.980 -23.455 21.357 1.00 21.52 208 ARG A N 1
ATOM 1579 C CA . ARG A 1 208 ? 30.599 -23.894 21.182 1.00 20.97 208 ARG A CA 1
ATOM 1580 C C . ARG A 1 208 ? 29.701 -22.795 20.661 1.00 20.42 208 ARG A C 1
ATOM 1581 O O . ARG A 1 208 ? 28.996 -22.974 19.691 1.00 21.11 208 ARG A O 1
ATOM 1589 N N . LEU A 1 209 ? 29.743 -21.640 21.302 1.00 20.47 209 LEU A N 1
ATOM 1590 C CA . LEU A 1 209 ? 28.855 -20.543 20.940 1.00 19.09 209 LEU A CA 1
ATOM 1591 C C . LEU A 1 209 ? 29.117 -20.114 19.508 1.00 18.00 209 LEU A C 1
ATOM 1592 O O . LEU A 1 209 ? 28.185 -19.974 18.714 1.00 18.23 209 LEU A O 1
ATOM 1597 N N . LEU A 1 210 ? 30.390 -19.931 19.188 1.00 17.41 210 LEU A N 1
ATOM 1598 C CA . LEU A 1 210 ? 30.829 -19.642 17.825 1.00 16.87 210 LEU A CA 1
ATOM 1599 C C . LEU A 1 210 ? 30.224 -20.615 16.815 1.00 17.39 210 LEU A C 1
ATOM 1600 O O . LEU A 1 210 ? 29.480 -20.192 15.906 1.00 17.91 210 LEU A O 1
ATOM 1605 N N . ARG A 1 211 ? 30.531 -21.901 16.983 1.00 17.38 211 ARG A N 1
ATOM 1606 C CA . ARG A 1 211 ? 29.930 -22.959 16.184 1.00 18.12 211 ARG A CA 1
ATOM 1607 C C . ARG A 1 211 ? 28.427 -22.731 16.012 1.00 17.58 211 ARG A C 1
ATOM 1608 O O . ARG A 1 211 ? 27.914 -22.777 14.900 1.00 16.96 211 ARG A O 1
ATOM 1616 N N . GLU A 1 212 ? 27.731 -22.469 17.113 1.00 17.68 212 GLU A N 1
ATOM 1617 C CA . GLU A 1 212 ? 26.268 -22.420 17.080 1.00 18.16 212 GLU A CA 1
ATOM 1618 C C . GLU A 1 212 ? 25.774 -21.239 16.294 1.00 17.58 212 GLU A C 1
ATOM 1619 O O . GLU A 1 212 ? 24.836 -21.353 15.509 1.00 17.74 212 GLU A O 1
ATOM 1625 N N . LEU A 1 213 ? 26.428 -20.107 16.484 1.00 17.20 213 LEU A N 1
ATOM 1626 C CA . LEU A 1 213 ? 26.054 -18.946 15.735 1.00 17.02 213 LEU A CA 1
ATOM 1627 C C . LEU A 1 213 ? 26.342 -19.146 14.240 1.00 16.73 213 LEU A C 1
ATOM 1628 O O . LEU A 1 213 ? 25.525 -18.776 13.421 1.00 15.95 213 LEU A O 1
ATOM 1633 N N . LEU A 1 214 ? 27.473 -19.763 13.901 1.00 17.07 214 LEU A N 1
ATOM 1634 C CA . LEU A 1 214 ? 27.780 -20.113 12.505 1.00 17.97 214 LEU A CA 1
ATOM 1635 C C . LEU A 1 214 ? 26.732 -20.983 11.833 1.00 18.80 214 LEU A C 1
ATOM 1636 O O . LEU A 1 214 ? 26.193 -20.622 10.770 1.00 19.07 214 LEU A O 1
ATOM 1641 N N . GLU A 1 215 ? 26.479 -22.143 12.436 1.00 19.60 215 GLU A N 1
ATOM 1642 C CA . GLU A 1 215 ? 25.477 -23.082 11.952 1.00 20.79 215 GLU A CA 1
ATOM 1643 C C . GLU A 1 215 ? 24.105 -22.425 11.764 1.00 20.75 215 GLU A C 1
ATOM 1644 O O . GLU A 1 215 ? 23.454 -22.607 10.730 1.00 20.50 215 GLU A O 1
ATOM 1650 N N . ASP A 1 216 ? 23.668 -21.688 12.786 1.00 20.78 216 ASP A N 1
ATOM 1651 C CA . ASP A 1 216 ? 22.431 -20.918 12.715 1.00 21.31 216 ASP A CA 1
ATOM 1652 C C . ASP A 1 216 ? 22.393 -19.902 11.554 1.00 21.10 216 ASP A C 1
ATOM 1653 O O . ASP A 1 216 ? 21.361 -19.716 10.907 1.00 20.57 216 ASP A O 1
ATOM 1658 N N . THR A 1 217 ? 23.514 -19.238 11.314 1.00 20.96 217 THR A N 1
ATOM 1659 C CA . THR A 1 217 ? 23.583 -18.221 10.300 1.00 21.56 217 THR A CA 1
ATOM 1660 C C . THR A 1 217 ? 23.524 -18.863 8.943 1.00 22.51 217 THR A C 1
ATOM 1661 O O . THR A 1 217 ? 22.790 -18.386 8.067 1.00 23.00 217 THR A O 1
ATOM 1665 N N . LEU A 1 218 ? 24.271 -19.948 8.776 1.00 23.36 218 LEU A N 1
ATOM 1666 C CA . LEU A 1 218 ? 24.153 -20.797 7.595 1.00 24.79 218 LEU A CA 1
ATOM 1667 C C . LEU A 1 218 ? 22.740 -21.316 7.344 1.00 26.45 218 LEU A C 1
ATOM 1668 O O . LEU A 1 218 ? 22.208 -21.163 6.260 1.00 26.24 218 LEU A O 1
ATOM 1673 N N . ASP A 1 219 ? 22.128 -21.944 8.336 1.00 28.73 219 ASP A N 1
ATOM 1674 C CA . ASP A 1 219 ? 20.809 -22.486 8.103 1.00 31.30 219 ASP A CA 1
ATOM 1675 C C . ASP A 1 219 ? 19.862 -21.386 7.675 1.00 31.80 219 ASP A C 1
ATOM 1676 O O . ASP A 1 219 ? 19.055 -21.574 6.784 1.00 32.19 219 ASP A O 1
ATOM 1681 N N . GLU A 1 220 ? 19.989 -20.228 8.298 1.00 32.61 220 GLU A N 1
ATOM 1682 C CA . GLU A 1 220 ? 19.084 -19.128 8.049 1.00 33.59 220 GLU A CA 1
ATOM 1683 C C . GLU A 1 220 ? 19.331 -18.465 6.693 1.00 34.17 220 GLU A C 1
ATOM 1684 O O . GLU A 1 220 ? 18.383 -17.994 6.073 1.00 34.79 220 GLU A O 1
ATOM 1690 N N . CYS A 1 221 ? 20.581 -18.437 6.229 1.00 34.48 221 CYS A N 1
ATOM 1691 C CA . CYS A 1 221 ? 20.895 -17.874 4.913 1.00 35.50 221 CYS A CA 1
ATOM 1692 C C . CYS A 1 221 ? 20.443 -18.748 3.731 1.00 36.25 221 CYS A C 1
ATOM 1693 O O . CYS A 1 221 ? 20.029 -18.230 2.667 1.00 36.56 221 CYS A O 1
ATOM 1696 N N . ALA A 1 222 ? 20.557 -20.066 3.916 1.00 36.47 222 ALA A N 1
ATOM 1697 C CA . ALA A 1 222 ? 20.125 -21.042 2.934 1.00 36.62 222 ALA A CA 1
ATOM 1698 C C . ALA A 1 222 ? 20.709 -20.660 1.586 1.00 36.68 222 ALA A C 1
ATOM 1699 O O . ALA A 1 222 ? 20.007 -20.617 0.575 1.00 36.80 222 ALA A O 1
ATOM 1701 N N . GLY A 1 223 ? 21.994 -20.330 1.588 1.00 36.73 223 GLY A N 1
ATOM 1702 C CA . GLY A 1 223 ? 22.671 -19.896 0.361 1.00 36.82 223 GLY A CA 1
ATOM 1703 C C . GLY A 1 223 ? 22.126 -18.653 -0.373 1.00 36.62 223 GLY A C 1
ATOM 1704 O O . GLY A 1 223 ? 22.420 -18.452 -1.561 1.00 36.73 223 GLY A O 1
ATOM 1705 N N . ARG A 1 224 ? 21.360 -17.805 0.313 1.00 35.55 224 ARG A N 1
ATOM 1706 C CA . ARG A 1 224 ? 20.926 -16.557 -0.312 1.00 34.59 224 ARG A CA 1
ATOM 1707 C C . ARG A 1 224 ? 21.867 -15.456 0.092 1.00 32.97 224 ARG A C 1
ATOM 1708 O O . ARG A 1 224 ? 21.808 -14.357 -0.433 1.00 33.46 224 ARG A O 1
ATOM 1716 N N . ALA A 1 225 ? 22.759 -15.770 1.025 1.00 30.95 225 ALA A N 1
ATOM 1717 C CA . ALA A 1 225 ? 23.847 -14.881 1.395 1.00 28.35 225 ALA A CA 1
ATOM 1718 C C . ALA A 1 225 ? 25.038 -15.706 1.798 1.00 26.44 225 ALA A C 1
ATOM 1719 O O . ALA A 1 225 ? 24.913 -16.874 2.065 1.00 27.16 225 ALA A O 1
ATOM 1721 N N . ALA A 1 226 ? 26.211 -15.105 1.810 1.00 24.66 226 ALA A N 1
ATOM 1722 C CA . ALA A 1 226 ? 27.397 -15.786 2.291 1.00 22.76 226 ALA A CA 1
ATOM 1723 C C . ALA A 1 226 ? 27.594 -15.492 3.786 1.00 21.94 226 ALA A C 1
ATOM 1724 O O . ALA A 1 226 ? 27.239 -14.422 4.284 1.00 22.14 226 ALA A O 1
ATOM 1726 N N . VAL A 1 227 ? 28.176 -16.437 4.496 1.00 20.46 227 VAL A N 1
ATOM 1727 C CA . VAL A 1 227 ? 28.477 -16.227 5.875 1.00 19.62 227 VAL A CA 1
ATOM 1728 C C . VAL A 1 227 ? 29.969 -15.997 6.101 1.00 19.04 227 VAL A C 1
ATOM 1729 O O . VAL A 1 227 ? 30.783 -16.880 5.887 1.00 19.64 227 VAL A O 1
ATOM 1733 N N . ALA A 1 228 ? 30.304 -14.789 6.534 1.00 18.33 228 ALA A N 1
ATOM 1734 C CA . ALA A 1 228 ? 31.639 -14.419 6.976 1.00 17.37 228 ALA A CA 1
ATOM 1735 C C . ALA A 1 228 ? 31.820 -14.609 8.482 1.00 17.78 228 ALA A C 1
ATOM 1736 O O . ALA A 1 228 ? 30.912 -14.388 9.314 1.00 17.89 228 ALA A O 1
ATOM 1738 N N . CYS A 1 229 ? 33.020 -14.974 8.849 1.00 17.73 229 CYS A N 1
ATOM 1739 C CA . CYS A 1 229 ? 33.350 -14.942 10.218 1.00 18.77 229 CYS A CA 1
ATOM 1740 C C . CYS A 1 229 ? 34.596 -14.083 10.486 1.00 18.09 229 CYS A C 1
ATOM 1741 O O . CYS A 1 229 ? 35.702 -14.381 10.003 1.00 16.83 229 CYS A O 1
ATOM 1744 N N . ARG A 1 230 ? 34.399 -13.019 11.262 1.00 18.09 230 ARG A N 1
ATOM 1745 C CA . ARG A 1 230 ? 35.509 -12.137 11.640 1.00 18.41 230 ARG A CA 1
ATOM 1746 C C . ARG A 1 230 ? 36.056 -12.490 13.014 1.00 18.46 230 ARG A C 1
ATOM 1747 O O . ARG A 1 230 ? 35.379 -12.332 14.012 1.00 18.79 230 ARG A O 1
ATOM 1755 N N . ILE A 1 231 ? 37.297 -12.946 13.058 1.00 18.60 231 ILE A N 1
ATOM 1756 C CA . ILE A 1 231 ? 37.809 -13.596 14.241 1.00 18.82 231 ILE A CA 1
ATOM 1757 C C . ILE A 1 231 ? 39.134 -13.041 14.764 1.00 20.31 231 ILE A C 1
ATOM 1758 O O . ILE A 1 231 ? 40.064 -12.695 13.994 1.00 19.23 231 ILE A O 1
ATOM 1763 N N . THR A 1 232 ? 39.158 -12.904 16.094 1.00 21.93 232 THR A N 1
ATOM 1764 C CA . THR A 1 232 ? 40.365 -12.638 16.870 1.00 23.75 232 THR A CA 1
ATOM 1765 C C . THR A 1 232 ? 41.356 -13.753 16.654 1.00 23.86 232 THR A C 1
ATOM 1766 O O . THR A 1 232 ? 41.013 -14.923 16.714 1.00 23.20 232 THR A O 1
ATOM 1770 N N . VAL A 1 233 ? 42.592 -13.373 16.426 1.00 25.14 233 VAL A N 1
ATOM 1771 C CA . VAL A 1 233 ? 43.605 -14.318 15.996 1.00 26.71 233 VAL A CA 1
ATOM 1772 C C . VAL A 1 233 ? 44.803 -14.238 16.964 1.00 28.22 233 VAL A C 1
ATOM 1773 O O . VAL A 1 233 ? 45.526 -15.212 17.182 1.00 27.95 233 VAL A O 1
ATOM 1777 N N . GLU A 1 234 ? 44.981 -13.045 17.522 1.00 29.97 234 GLU A N 1
ATOM 1778 C CA . GLU A 1 234 ? 45.917 -12.794 18.581 1.00 31.91 234 GLU A CA 1
ATOM 1779 C C . GLU A 1 234 ? 45.372 -11.663 19.430 1.00 33.20 234 GLU A C 1
ATOM 1780 O O . GLU A 1 234 ? 45.049 -10.573 18.914 1.00 32.69 234 GLU A O 1
ATOM 1786 N N . GLU A 1 235 ? 45.269 -11.937 20.733 1.00 34.73 235 GLU A N 1
ATOM 1787 C CA . GLU A 1 235 ? 44.756 -10.968 21.694 1.00 36.50 235 GLU A CA 1
ATOM 1788 C C . GLU A 1 235 ? 45.869 -10.055 22.315 1.00 37.57 235 GLU A C 1
ATOM 1789 O O . GLU A 1 235 ? 45.587 -8.908 22.672 1.00 37.32 235 GLU A O 1
ATOM 1795 N N . GLU A 1 236 ? 47.115 -10.555 22.396 1.00 38.85 236 GLU A N 1
ATOM 1796 C CA . GLU A 1 236 ? 48.278 -9.845 23.006 1.00 40.37 236 GLU A CA 1
ATOM 1797 C C . GLU A 1 236 ? 48.195 -9.601 24.531 1.00 40.65 236 GLU A C 1
ATOM 1798 O O . GLU A 1 236 ? 48.612 -8.550 25.018 1.00 40.91 236 GLU A O 1
ATOM 1804 N N . ILE A 1 237 ? 47.673 -10.571 25.271 1.00 41.13 237 ILE A N 1
ATOM 1805 C CA . ILE A 1 237 ? 47.556 -10.493 26.726 1.00 41.21 237 ILE A CA 1
ATOM 1806 C C . ILE A 1 237 ? 47.613 -11.924 27.265 1.00 41.76 237 ILE A C 1
ATOM 1807 O O . ILE A 1 237 ? 47.225 -12.890 26.588 1.00 41.85 237 ILE A O 1
ATOM 1812 N N . ASP A 1 238 ? 48.093 -12.058 28.487 1.00 42.40 238 ASP A N 1
ATOM 1813 C CA . ASP A 1 238 ? 48.194 -13.354 29.113 1.00 43.08 238 ASP A CA 1
ATOM 1814 C C . ASP A 1 238 ? 46.840 -14.061 29.303 1.00 42.12 238 ASP A C 1
ATOM 1815 O O . ASP A 1 238 ? 45.855 -13.460 29.750 1.00 42.11 238 ASP A O 1
ATOM 1820 N N . GLY A 1 239 ? 46.799 -15.344 28.954 1.00 41.46 239 GLY A N 1
ATOM 1821 C CA . GLY A 1 239 ? 45.552 -16.118 28.988 1.00 40.27 239 GLY A CA 1
ATOM 1822 C C . GLY A 1 239 ? 44.611 -15.850 27.817 1.00 39.46 239 GLY A C 1
ATOM 1823 O O . GLY A 1 239 ? 43.663 -16.601 27.600 1.00 39.64 239 GLY A O 1
ATOM 1824 N N . GLY A 1 240 ? 44.873 -14.785 27.055 1.00 38.51 240 GLY A N 1
ATOM 1825 C CA . GLY A 1 240 ? 44.043 -14.426 25.913 1.00 36.96 240 GLY A CA 1
ATOM 1826 C C . GLY A 1 240 ? 44.225 -15.353 24.725 1.00 36.16 240 GLY A C 1
ATOM 1827 O O . GLY A 1 240 ? 45.077 -16.243 24.735 1.00 36.26 240 GLY A O 1
ATOM 1828 N N . ILE A 1 241 ? 43.435 -15.119 23.686 1.00 35.04 241 ILE A N 1
ATOM 1829 C CA . ILE A 1 241 ? 43.456 -15.953 22.490 1.00 34.29 241 ILE A CA 1
ATOM 1830 C C . ILE A 1 241 ? 44.819 -15.895 21.816 1.00 34.81 241 ILE A C 1
ATOM 1831 O O . ILE A 1 241 ? 45.314 -14.824 21.440 1.00 34.58 241 ILE A O 1
ATOM 1836 N N . THR A 1 242 ? 45.417 -17.071 21.677 1.00 35.62 242 THR A N 1
ATOM 1837 C CA . THR A 1 242 ? 46.691 -17.236 20.990 1.00 36.00 242 THR A CA 1
ATOM 1838 C C . THR A 1 242 ? 46.540 -18.070 19.704 1.00 35.25 242 THR A C 1
ATOM 1839 O O . THR A 1 242 ? 45.453 -18.570 19.401 1.00 34.37 242 THR A O 1
ATOM 1843 N N . ARG A 1 243 ? 47.653 -18.183 18.973 1.00 34.91 243 ARG A N 1
ATOM 1844 C CA . ARG A 1 243 ? 47.888 -19.160 17.907 1.00 34.98 243 ARG A CA 1
ATOM 1845 C C . ARG A 1 243 ? 47.260 -20.573 18.138 1.00 35.19 243 ARG A C 1
ATOM 1846 O O . ARG A 1 243 ? 46.498 -21.055 17.294 1.00 34.86 243 ARG A O 1
ATOM 1854 N N . GLU A 1 244 ? 47.564 -21.216 19.270 1.00 35.18 244 GLU A N 1
ATOM 1855 C CA . GLU A 1 244 ? 46.960 -22.514 19.641 1.00 35.31 244 GLU A CA 1
ATOM 1856 C C . GLU A 1 244 ? 45.421 -22.525 19.490 1.00 34.32 244 GLU A C 1
ATOM 1857 O O . GLU A 1 244 ? 44.859 -23.473 18.943 1.00 34.23 244 GLU A O 1
ATOM 1863 N N . ASP A 1 245 ? 44.753 -21.468 19.958 1.00 33.07 245 ASP A N 1
ATOM 1864 C CA . ASP A 1 245 ? 43.292 -21.387 19.947 1.00 32.39 245 ASP A CA 1
ATOM 1865 C C . ASP A 1 245 ? 42.724 -21.226 18.544 1.00 31.62 245 ASP A C 1
ATOM 1866 O O . ASP A 1 245 ? 41.816 -21.964 18.102 1.00 30.83 245 ASP A O 1
ATOM 1871 N N . ILE A 1 246 ? 43.234 -20.214 17.855 1.00 30.57 246 ILE A N 1
ATOM 1872 C CA . ILE A 1 246 ? 42.790 -19.957 16.517 1.00 29.72 246 ILE A CA 1
ATOM 1873 C C . ILE A 1 246 ? 43.008 -21.193 15.602 1.00 28.96 246 ILE A C 1
ATOM 1874 O O . ILE A 1 246 ? 42.168 -21.490 14.755 1.00 28.48 246 ILE A O 1
ATOM 1879 N N . GLU A 1 247 ? 44.095 -21.930 15.811 1.00 28.23 247 GLU A N 1
ATOM 1880 C CA . GLU A 1 247 ? 44.352 -23.115 15.024 1.00 28.17 247 GLU A CA 1
ATOM 1881 C C . GLU A 1 247 ? 43.356 -24.232 15.326 1.00 27.84 247 GLU A C 1
ATOM 1882 O O . GLU A 1 247 ? 42.890 -24.919 14.411 1.00 27.63 247 GLU A O 1
ATOM 1888 N N . GLY A 1 248 ? 43.014 -24.389 16.601 1.00 27.40 248 GLY A N 1
ATOM 1889 C CA . GLY A 1 248 ? 41.993 -25.343 17.017 1.00 27.35 248 GLY A CA 1
ATOM 1890 C C . GLY A 1 248 ? 40.636 -24.988 16.428 1.00 27.66 248 GLY A C 1
ATOM 1891 O O . GLY A 1 248 ? 39.904 -25.859 15.957 1.00 28.37 248 GLY A O 1
ATOM 1892 N N . VAL A 1 249 ? 40.298 -23.707 16.421 1.00 27.55 249 VAL A N 1
ATOM 1893 C CA . VAL A 1 249 ? 39.016 -23.285 15.857 1.00 27.28 249 VAL A CA 1
ATOM 1894 C C . VAL A 1 249 ? 38.943 -23.600 14.372 1.00 27.82 249 VAL A C 1
ATOM 1895 O O . VAL A 1 249 ? 37.924 -24.121 13.891 1.00 27.13 249 VAL A O 1
ATOM 1899 N N . LEU A 1 250 ? 40.041 -23.302 13.675 1.00 28.87 250 LEU A N 1
ATOM 1900 C CA . LEU A 1 250 ? 40.134 -23.493 12.229 1.00 30.00 250 LEU A CA 1
ATOM 1901 C C . LEU A 1 250 ? 40.036 -24.958 11.869 1.00 31.10 250 LEU A C 1
ATOM 1902 O O . LEU A 1 250 ? 39.349 -25.357 10.928 1.00 31.13 250 LEU A O 1
ATOM 1907 N N . ARG A 1 251 ? 40.698 -25.766 12.672 1.00 32.14 251 ARG A N 1
ATOM 1908 C CA . ARG A 1 251 ? 40.682 -27.165 12.430 1.00 33.47 251 ARG A CA 1
ATOM 1909 C C . ARG A 1 251 ? 39.300 -27.773 12.599 1.00 33.61 251 ARG A C 1
ATOM 1910 O O . ARG A 1 251 ? 38.946 -28.667 11.852 1.00 34.19 251 ARG A O 1
ATOM 1918 N N . GLU A 1 252 ? 38.521 -27.302 13.573 1.00 33.68 252 GLU A N 1
ATOM 1919 C CA . GLU A 1 252 ? 37.169 -27.841 13.800 1.00 33.14 252 GLU A CA 1
ATOM 1920 C C . GLU A 1 252 ? 36.111 -27.185 12.944 1.00 32.54 252 GLU A C 1
ATOM 1921 O O . GLU A 1 252 ? 35.181 -27.841 12.518 1.00 32.18 252 GLU A O 1
ATOM 1927 N N . LEU A 1 253 ? 36.269 -25.888 12.690 1.00 32.16 253 LEU A N 1
ATOM 1928 C CA . LEU A 1 253 ? 35.197 -25.051 12.133 1.00 31.10 253 LEU A CA 1
ATOM 1929 C C . LEU A 1 253 ? 35.581 -24.383 10.819 1.00 30.74 253 LEU A C 1
ATOM 1930 O O . LEU A 1 253 ? 34.764 -23.634 10.244 1.00 30.44 253 LEU A O 1
ATOM 1935 N N . GLY A 1 254 ? 36.819 -24.615 10.366 1.00 29.71 254 GLY A N 1
ATOM 1936 C CA . GLY A 1 254 ? 37.336 -23.973 9.146 1.00 29.21 254 GLY A CA 1
ATOM 1937 C C . GLY A 1 254 ? 36.514 -24.183 7.883 1.00 28.56 254 GLY A C 1
ATOM 1938 O O . GLY A 1 254 ? 36.570 -23.375 6.955 1.00 27.76 254 GLY A O 1
ATOM 1939 N N . GLU A 1 255 ? 35.745 -25.265 7.868 1.00 28.56 255 GLU A N 1
ATOM 1940 C CA . GLU A 1 255 ? 34.925 -25.634 6.730 1.00 29.47 255 GLU A CA 1
ATOM 1941 C C . GLU A 1 255 ? 33.550 -24.918 6.803 1.00 28.49 255 GLU A C 1
ATOM 1942 O O . GLU A 1 255 ? 32.810 -24.874 5.830 1.00 29.08 255 GLU A O 1
ATOM 1948 N N . LEU A 1 256 ? 33.238 -24.286 7.933 1.00 27.35 256 LEU A N 1
ATOM 1949 C CA . LEU A 1 256 ? 31.887 -23.759 8.157 1.00 25.62 256 LEU A CA 1
ATOM 1950 C C . LEU A 1 256 ? 31.474 -22.447 7.458 1.00 24.62 256 LEU A C 1
ATOM 1951 O O . LEU A 1 256 ? 30.442 -22.416 6.806 1.00 24.37 256 LEU A O 1
ATOM 1956 N N . PRO A 1 257 ? 32.240 -21.353 7.620 1.00 23.54 257 PRO A N 1
ATOM 1957 C CA . PRO A 1 257 ? 31.778 -20.166 6.910 1.00 22.86 257 PRO A CA 1
ATOM 1958 C C . PRO A 1 257 ? 32.196 -20.129 5.462 1.00 22.12 257 PRO A C 1
ATOM 1959 O O . PRO A 1 257 ? 32.956 -20.975 4.995 1.00 21.23 257 PRO A O 1
ATOM 1963 N N . ASP A 1 258 ? 31.682 -19.131 4.766 1.00 21.78 258 ASP A N 1
ATOM 1964 C CA . ASP A 1 258 ? 32.072 -18.898 3.404 1.00 21.72 258 ASP A CA 1
ATOM 1965 C C . ASP A 1 258 ? 33.360 -18.125 3.330 1.00 21.14 258 ASP A C 1
ATOM 1966 O O . ASP A 1 258 ? 34.098 -18.254 2.379 1.00 21.39 258 ASP A O 1
ATOM 1971 N N . LEU A 1 259 ? 33.675 -17.395 4.389 1.00 21.35 259 LEU A N 1
ATOM 1972 C CA . LEU A 1 259 ? 34.855 -16.545 4.420 1.00 21.44 259 LEU A CA 1
ATOM 1973 C C . LEU A 1 259 ? 35.333 -16.333 5.845 1.00 20.54 259 LEU A C 1
ATOM 1974 O O . LEU A 1 259 ? 34.526 -16.256 6.741 1.00 20.12 259 LEU A O 1
ATOM 1979 N N . TRP A 1 260 ? 36.647 -16.272 6.031 1.00 20.43 260 TRP A N 1
ATOM 1980 C CA . TRP A 1 260 ? 37.282 -16.006 7.318 1.00 20.91 260 TRP A CA 1
ATOM 1981 C C . TRP A 1 260 ? 38.002 -14.657 7.212 1.00 22.01 260 TRP A C 1
ATOM 1982 O O . TRP A 1 260 ? 38.876 -14.493 6.352 1.00 22.43 260 TRP A O 1
ATOM 1993 N N . ASP A 1 261 ? 37.620 -13.702 8.058 1.00 22.50 261 ASP A N 1
ATOM 1994 C CA . ASP A 1 261 ? 38.269 -12.399 8.135 1.00 23.70 261 ASP A CA 1
ATOM 1995 C C . ASP A 1 261 ? 39.128 -12.447 9.419 1.00 23.65 261 ASP A C 1
ATOM 1996 O O . ASP A 1 261 ? 38.638 -12.787 10.478 1.00 23.39 261 ASP A O 1
ATOM 2001 N N . PHE A 1 262 ? 40.410 -12.140 9.329 1.00 24.10 262 PHE A N 1
ATOM 2002 C CA . PHE A 1 262 ? 41.285 -12.246 10.498 1.00 25.14 262 PHE A CA 1
ATOM 2003 C C . PHE A 1 262 ? 41.587 -10.892 11.139 1.00 26.05 262 PHE A C 1
ATOM 2004 O O . PHE A 1 262 ? 41.995 -9.944 10.470 1.00 26.64 262 PHE A O 1
ATOM 2012 N N . ALA A 1 263 ? 41.378 -10.814 12.448 1.00 27.24 263 ALA A N 1
ATOM 2013 C CA . ALA A 1 263 ? 41.615 -9.586 13.174 1.00 27.97 263 ALA A CA 1
ATOM 2014 C C . ALA A 1 263 ? 42.137 -9.800 14.617 1.00 28.77 263 ALA A C 1
ATOM 2015 O O . ALA A 1 263 ? 42.056 -10.910 15.189 1.00 28.66 263 ALA A O 1
ATOM 2017 N N . MET A 1 264 ? 42.717 -8.716 15.159 1.00 29.18 264 MET A N 1
ATOM 2018 C CA . MET A 1 264 ? 43.367 -8.679 16.465 1.00 28.34 264 MET A CA 1
ATOM 2019 C C . MET A 1 264 ? 42.287 -8.712 17.527 1.00 28.42 264 MET A C 1
ATOM 2020 O O . MET A 1 264 ? 41.112 -8.383 17.242 1.00 28.65 264 MET A O 1
ATOM 2025 N N . GLY A 1 265 ? 42.681 -9.120 18.738 1.00 27.39 265 GLY A N 1
ATOM 2026 C CA . GLY A 1 265 ? 41.758 -9.258 19.849 1.00 26.27 265 GLY A CA 1
ATOM 2027 C C . GLY A 1 265 ? 41.556 -7.958 20.582 1.00 25.48 265 GLY A C 1
ATOM 2028 O O . GLY A 1 265 ? 41.110 -7.926 21.715 1.00 25.84 265 GLY A O 1
ATOM 2029 N N . SER A 1 266 ? 41.862 -6.869 19.918 1.00 25.25 266 SER A N 1
ATOM 2030 C CA . SER A 1 266 ? 41.918 -5.594 20.583 1.00 25.06 266 SER A CA 1
ATOM 2031 C C . SER A 1 266 ? 41.824 -4.532 19.553 1.00 25.10 266 SER A C 1
ATOM 2032 O O . SER A 1 266 ? 42.484 -4.623 18.526 1.00 24.95 266 SER A O 1
ATOM 2035 N N . TRP A 1 267 ? 41.025 -3.510 19.825 1.00 25.23 267 TRP A N 1
ATOM 2036 C CA . TRP A 1 267 ? 40.986 -2.405 18.905 1.00 25.34 267 TRP A CA 1
ATOM 2037 C C . TRP A 1 267 ? 42.266 -1.547 19.029 1.00 25.29 267 TRP A C 1
ATOM 2038 O O . TRP A 1 267 ? 42.794 -1.109 18.019 1.00 24.61 267 TRP A O 1
ATOM 2049 N N . GLU A 1 268 ? 42.792 -1.350 20.245 1.00 26.07 268 GLU A N 1
ATOM 2050 C CA . GLU A 1 268 ? 44.129 -0.747 20.393 1.00 27.46 268 GLU A CA 1
ATOM 2051 C C . GLU A 1 268 ? 45.107 -1.438 19.472 1.00 27.00 268 GLU A C 1
ATOM 2052 O O . GLU A 1 268 ? 45.852 -0.769 18.746 1.00 27.93 268 GLU A O 1
ATOM 2058 N N . GLY A 1 269 ? 45.134 -2.772 19.560 1.00 26.11 269 GLY A N 1
ATOM 2059 C CA . GLY A 1 269 ? 46.035 -3.616 18.795 1.00 25.00 269 GLY A CA 1
ATOM 2060 C C . GLY A 1 269 ? 45.806 -3.591 17.308 1.00 24.22 269 GLY A C 1
ATOM 2061 O O . GLY A 1 269 ? 46.768 -3.525 16.570 1.00 24.75 269 GLY A O 1
ATOM 2062 N N . ASP A 1 270 ? 44.539 -3.637 16.881 1.00 23.84 270 ASP A N 1
ATOM 2063 C CA . ASP A 1 270 ? 44.118 -3.588 15.462 1.00 23.66 270 ASP A CA 1
ATOM 2064 C C . ASP A 1 270 ? 44.446 -2.296 14.684 1.00 23.85 270 ASP A C 1
ATOM 2065 O O . ASP A 1 270 ? 45.068 -2.366 13.652 1.00 23.74 270 ASP A O 1
ATOM 2070 N N . SER A 1 271 ? 44.016 -1.131 15.157 1.00 24.06 271 SER A N 1
ATOM 2071 C CA . SER A 1 271 ? 44.279 0.111 14.436 1.00 25.18 271 SER A CA 1
ATOM 2072 C C . SER A 1 271 ? 45.459 0.901 15.006 1.00 25.47 271 SER A C 1
ATOM 2073 O O . SER A 1 271 ? 45.327 2.085 15.325 1.00 26.11 271 SER A O 1
ATOM 2076 N N . VAL A 1 272 ? 46.618 0.268 15.119 1.00 25.33 272 VAL A N 1
ATOM 2077 C CA . VAL A 1 272 ? 47.765 0.941 15.726 1.00 24.98 272 VAL A CA 1
ATOM 2078 C C . VAL A 1 272 ? 48.295 1.968 14.737 1.00 24.53 272 VAL A C 1
ATOM 2079 O O . VAL A 1 272 ? 48.209 1.758 13.549 1.00 24.41 272 VAL A O 1
ATOM 2083 N N . THR A 1 273 ? 48.791 3.106 15.222 1.00 24.72 273 THR A N 1
ATOM 2084 C CA . THR A 1 273 ? 49.231 4.168 14.308 1.00 24.03 273 THR A CA 1
ATOM 2085 C C . THR A 1 273 ? 50.601 3.891 13.702 1.00 24.09 273 THR A C 1
ATOM 2086 O O . THR A 1 273 ? 51.414 3.108 14.237 1.00 23.81 273 THR A O 1
ATOM 2090 N N . SER A 1 274 ? 50.863 4.565 12.586 1.00 24.40 274 SER A N 1
ATOM 2091 C CA . SER A 1 274 ? 52.150 4.472 11.892 1.00 24.22 274 SER A CA 1
ATOM 2092 C C . SER A 1 274 ? 53.295 4.824 12.823 1.00 23.59 274 SER A C 1
ATOM 2093 O O . SER A 1 274 ? 54.372 4.246 12.755 1.00 24.11 274 SER A O 1
ATOM 2096 N N . ARG A 1 275 ? 53.034 5.766 13.711 1.00 23.54 275 ARG A N 1
ATOM 2097 C CA . ARG A 1 275 ? 53.947 6.103 14.793 1.00 23.09 275 ARG A CA 1
ATOM 2098 C C . ARG A 1 275 ? 54.439 4.903 15.607 1.00 23.20 275 ARG A C 1
ATOM 2099 O O . ARG A 1 275 ? 55.541 4.928 16.148 1.00 23.51 275 ARG A O 1
ATOM 2107 N N . PHE A 1 276 ? 53.632 3.860 15.705 1.00 23.23 276 PHE A N 1
ATOM 2108 C CA . PHE A 1 276 ? 53.969 2.769 16.591 1.00 24.05 276 PHE A CA 1
ATOM 2109 C C . PHE A 1 276 ? 54.084 1.430 15.885 1.00 25.52 276 PHE A C 1
ATOM 2110 O O . PHE A 1 276 ? 54.426 0.422 16.512 1.00 25.44 276 PHE A O 1
ATOM 2118 N N . ALA A 1 277 ? 53.812 1.426 14.577 1.00 26.69 277 ALA A N 1
ATOM 2119 C CA . ALA A 1 277 ? 53.780 0.190 13.823 1.00 27.77 277 ALA A CA 1
ATOM 2120 C C . ALA A 1 277 ? 53.890 0.400 12.312 1.00 28.48 277 ALA A C 1
ATOM 2121 O O . ALA A 1 277 ? 53.199 1.249 11.751 1.00 28.21 277 ALA A O 1
ATOM 2123 N N . PRO A 1 278 ? 54.738 -0.407 11.644 1.00 29.26 278 PRO A N 1
ATOM 2124 C CA . PRO A 1 278 ? 54.815 -0.371 10.188 1.00 29.90 278 PRO A CA 1
ATOM 2125 C C . PRO A 1 278 ? 53.590 -1.028 9.510 1.00 30.00 278 PRO A C 1
ATOM 2126 O O . PRO A 1 278 ? 52.721 -1.591 10.165 1.00 29.26 278 PRO A O 1
ATOM 2130 N N . GLU A 1 279 ? 53.543 -0.914 8.197 1.00 30.94 279 GLU A N 1
ATOM 2131 C CA . GLU A 1 279 ? 52.583 -1.625 7.375 1.00 32.44 279 GLU A CA 1
ATOM 2132 C C . GLU A 1 279 ? 52.685 -3.166 7.598 1.00 32.62 279 GLU A C 1
ATOM 2133 O O . GLU A 1 279 ? 53.769 -3.698 7.871 1.00 32.02 279 GLU A O 1
ATOM 2139 N N . GLY A 1 280 ? 51.546 -3.856 7.519 1.00 32.93 280 GLY A N 1
ATOM 2140 C CA . GLY A 1 280 ? 51.490 -5.319 7.495 1.00 33.93 280 GLY A CA 1
ATOM 2141 C C . GLY A 1 280 ? 52.023 -6.108 8.677 1.00 34.74 280 GLY A C 1
ATOM 2142 O O . GLY A 1 280 ? 52.466 -7.246 8.485 1.00 34.79 280 GLY A O 1
ATOM 2143 N N . ARG A 1 281 ? 51.954 -5.518 9.881 1.00 35.49 281 ARG A N 1
ATOM 2144 C CA . ARG A 1 281 ? 52.411 -6.128 11.152 1.00 36.34 281 ARG A CA 1
ATOM 2145 C C . ARG A 1 281 ? 51.519 -7.248 11.678 1.00 36.06 281 ARG A C 1
ATOM 2146 O O . ARG A 1 281 ? 51.899 -7.973 12.604 1.00 35.77 281 ARG A O 1
ATOM 2154 N N . GLN A 1 282 ? 50.329 -7.383 11.104 1.00 36.12 282 GLN A N 1
ATOM 2155 C CA . GLN A 1 282 ? 49.433 -8.461 11.491 1.00 35.82 282 GLN A CA 1
ATOM 2156 C C . GLN A 1 282 ? 49.839 -9.788 10.875 1.00 35.76 282 GLN A C 1
ATOM 2157 O O . GLN A 1 282 ? 49.255 -10.811 11.197 1.00 35.45 282 GLN A O 1
ATOM 2163 N N . GLU A 1 283 ? 50.871 -9.762 10.039 1.00 36.15 283 GLU A N 1
ATOM 2164 C CA . GLU A 1 283 ? 51.276 -10.922 9.274 1.00 37.21 283 GLU A CA 1
ATOM 2165 C C . GLU A 1 283 ? 51.716 -12.149 10.073 1.00 37.99 283 GLU A C 1
ATOM 2166 O O . GLU A 1 283 ? 51.420 -13.279 9.658 1.00 38.12 283 GLU A O 1
ATOM 2172 N N . GLU A 1 284 ? 52.436 -11.972 11.183 1.00 38.22 284 GLU A N 1
ATOM 2173 C CA . GLU A 1 284 ? 53.031 -13.155 11.808 1.00 38.83 284 GLU A CA 1
ATOM 2174 C C . GLU A 1 284 ? 52.117 -13.743 12.868 1.00 37.38 284 GLU A C 1
ATOM 2175 O O . GLU A 1 284 ? 52.493 -14.652 13.591 1.00 37.39 284 GLU A O 1
ATOM 2181 N N . PHE A 1 285 ? 50.898 -13.208 12.912 1.00 36.22 285 PHE A N 1
ATOM 2182 C CA . PHE A 1 285 ? 49.779 -13.718 13.712 1.00 34.57 285 PHE A CA 1
ATOM 2183 C C . PHE A 1 285 ? 48.803 -14.483 12.824 1.00 33.89 285 PHE A C 1
ATOM 2184 O O . PHE A 1 285 ? 47.979 -15.249 13.324 1.00 34.45 285 PHE A O 1
ATOM 2192 N N . VAL A 1 286 ? 48.943 -14.285 11.513 1.00 32.77 286 VAL A N 1
ATOM 2193 C CA . VAL A 1 286 ? 48.045 -14.768 10.467 1.00 31.68 286 VAL A CA 1
ATOM 2194 C C . VAL A 1 286 ? 48.716 -15.802 9.529 1.00 31.11 286 VAL A C 1
ATOM 2195 O O . VAL A 1 286 ? 48.068 -16.696 9.008 1.00 30.73 286 VAL A O 1
ATOM 2199 N N . ALA A 1 287 ? 50.023 -15.668 9.324 1.00 30.94 287 ALA A N 1
ATOM 2200 C CA . ALA A 1 287 ? 50.798 -16.597 8.514 1.00 30.84 287 ALA A CA 1
ATOM 2201 C C . ALA A 1 287 ? 50.529 -17.994 9.014 1.00 30.95 287 ALA A C 1
ATOM 2202 O O . ALA A 1 287 ? 50.469 -18.210 10.219 1.00 31.15 287 ALA A O 1
ATOM 2204 N N . GLY A 1 288 ? 50.344 -18.931 8.092 1.00 30.78 288 GLY A N 1
ATOM 2205 C CA . GLY A 1 288 ? 50.121 -20.312 8.466 1.00 30.75 288 GLY A CA 1
ATOM 2206 C C . GLY A 1 288 ? 48.666 -20.712 8.588 1.00 30.58 288 GLY A C 1
ATOM 2207 O O . GLY A 1 288 ? 48.371 -21.893 8.603 1.00 30.52 288 GLY A O 1
ATOM 2208 N N . LEU A 1 289 ? 47.757 -19.737 8.662 1.00 30.69 289 LEU A N 1
ATOM 2209 C CA . LEU A 1 289 ? 46.306 -20.013 8.869 1.00 30.81 289 LEU A CA 1
ATOM 2210 C C . LEU A 1 289 ? 45.488 -20.412 7.605 1.00 30.79 289 LEU A C 1
ATOM 2211 O O . LEU A 1 289 ? 44.552 -21.223 7.684 1.00 29.88 289 LEU A O 1
ATOM 2216 N N . LYS A 1 290 ? 45.844 -19.825 6.456 1.00 31.05 290 LYS A N 1
ATOM 2217 C CA . LYS A 1 290 ? 45.204 -20.129 5.171 1.00 30.95 290 LYS A CA 1
ATOM 2218 C C . LYS A 1 290 ? 45.213 -21.636 4.861 1.00 31.30 290 LYS A C 1
ATOM 2219 O O . LYS A 1 290 ? 44.164 -22.217 4.581 1.00 31.31 290 LYS A O 1
ATOM 2225 N N . LYS A 1 291 ? 46.393 -22.257 4.944 1.00 31.47 291 LYS A N 1
ATOM 2226 C CA . LYS A 1 291 ? 46.554 -23.712 4.845 1.00 32.06 291 LYS A CA 1
ATOM 2227 C C . LYS A 1 291 ? 45.533 -24.546 5.633 1.00 31.54 291 LYS A C 1
ATOM 2228 O O . LYS A 1 291 ? 45.327 -25.720 5.347 1.00 31.48 291 LYS A O 1
ATOM 2234 N N . LEU A 1 292 ? 44.888 -23.954 6.623 1.00 31.11 292 LEU A N 1
ATOM 2235 C CA . LEU A 1 292 ? 43.976 -24.735 7.454 1.00 30.78 292 LEU A CA 1
ATOM 2236 C C . LEU A 1 292 ? 42.529 -24.762 6.968 1.00 30.48 292 LEU A C 1
ATOM 2237 O O . LEU A 1 292 ? 41.727 -25.522 7.488 1.00 30.95 292 LEU A O 1
ATOM 2242 N N . THR A 1 293 ? 42.202 -23.969 5.955 1.00 29.91 293 THR A N 1
ATOM 2243 C CA . THR A 1 293 ? 40.821 -23.869 5.492 1.00 29.39 293 THR A CA 1
ATOM 2244 C C . THR A 1 293 ? 40.668 -23.862 3.970 1.00 28.98 293 THR A C 1
ATOM 2245 O O . THR A 1 293 ? 41.448 -23.274 3.229 1.00 28.90 293 THR A O 1
ATOM 2249 N N . THR A 1 294 ? 39.627 -24.544 3.536 1.00 28.85 294 THR A N 1
ATOM 2250 C CA . THR A 1 294 ? 39.185 -24.587 2.149 1.00 28.16 294 THR A CA 1
ATOM 2251 C C . THR A 1 294 ? 38.737 -23.167 1.749 1.00 27.07 294 THR A C 1
ATOM 2252 O O . THR A 1 294 ? 38.806 -22.793 0.584 1.00 27.12 294 THR A O 1
ATOM 2256 N N . LYS A 1 295 ? 38.324 -22.364 2.734 1.00 25.80 295 LYS A N 1
ATOM 2257 C CA . LYS A 1 295 ? 37.651 -21.070 2.491 1.00 24.34 295 LYS A CA 1
ATOM 2258 C C . LYS A 1 295 ? 38.590 -19.906 2.275 1.00 23.28 295 LYS A C 1
ATOM 2259 O O . LYS A 1 295 ? 39.707 -19.940 2.750 1.00 24.19 295 LYS A O 1
ATOM 2265 N N . PRO A 1 296 ? 38.160 -18.888 1.516 1.00 22.64 296 PRO A N 1
ATOM 2266 C CA . PRO A 1 296 ? 38.942 -17.659 1.333 1.00 22.45 296 PRO A CA 1
ATOM 2267 C C . PRO A 1 296 ? 39.197 -16.895 2.648 1.00 22.45 296 PRO A C 1
ATOM 2268 O O . PRO A 1 296 ? 38.504 -17.106 3.668 1.00 22.75 296 PRO A O 1
ATOM 2272 N N . VAL A 1 297 ? 40.179 -16.004 2.629 1.00 21.66 297 VAL A N 1
ATOM 2273 C CA . VAL A 1 297 ? 40.611 -15.365 3.856 1.00 20.27 297 VAL A CA 1
ATOM 2274 C C . VAL A 1 297 ? 40.868 -13.907 3.580 1.00 20.10 297 VAL A C 1
ATOM 2275 O O . VAL A 1 297 ? 41.445 -13.578 2.547 1.00 20.55 297 VAL A O 1
ATOM 2279 N N . VAL A 1 298 ? 40.416 -13.038 4.481 1.00 18.93 298 VAL A N 1
ATOM 2280 C CA . VAL A 1 298 ? 40.758 -11.641 4.406 1.00 18.14 298 VAL A CA 1
ATOM 2281 C C . VAL A 1 298 ? 41.669 -11.317 5.541 1.00 17.63 298 VAL A C 1
ATOM 2282 O O . VAL A 1 298 ? 41.493 -11.813 6.617 1.00 17.21 298 VAL A O 1
ATOM 2286 N N . GLY A 1 299 ? 42.633 -10.443 5.314 1.00 18.05 299 GLY A N 1
ATOM 2287 C CA . GLY A 1 299 ? 43.433 -9.942 6.417 1.00 18.22 299 GLY A CA 1
ATOM 2288 C C . GLY A 1 299 ? 43.745 -8.482 6.246 1.00 17.98 299 GLY A C 1
ATOM 2289 O O . GLY A 1 299 ? 43.631 -7.967 5.165 1.00 18.93 299 GLY A O 1
ATOM 2290 N N . VAL A 1 300 ? 44.130 -7.809 7.316 1.00 18.20 300 VAL A N 1
ATOM 2291 C CA . VAL A 1 300 ? 44.453 -6.394 7.217 1.00 18.51 300 VAL A CA 1
ATOM 2292 C C . VAL A 1 300 ? 45.895 -6.115 7.576 1.00 18.85 300 VAL A C 1
ATOM 2293 O O . VAL A 1 300 ? 46.612 -6.990 8.042 1.00 18.63 300 VAL A O 1
ATOM 2297 N N . GLY A 1 301 ? 46.341 -4.902 7.306 1.00 19.45 301 GLY A N 1
ATOM 2298 C CA . GLY A 1 301 ? 47.671 -4.550 7.723 1.00 20.46 301 GLY A CA 1
ATOM 2299 C C . GLY A 1 301 ? 48.017 -3.177 7.276 1.00 21.00 301 GLY A C 1
ATOM 2300 O O . GLY A 1 301 ? 49.102 -2.971 6.798 1.00 22.20 301 GLY A O 1
ATOM 2301 N N . ARG A 1 302 ? 47.097 -2.235 7.451 1.00 22.13 302 ARG A N 1
ATOM 2302 C CA . ARG A 1 302 ? 47.243 -0.856 6.949 1.00 22.65 302 ARG A CA 1
ATOM 2303 C C . ARG A 1 302 ? 47.859 -0.842 5.530 1.00 22.91 302 ARG A C 1
ATOM 2304 O O . ARG A 1 302 ? 48.848 -0.175 5.294 1.00 23.34 302 ARG A O 1
ATOM 2312 N N . PHE A 1 303 ? 47.249 -1.564 4.594 1.00 24.00 303 PHE A N 1
ATOM 2313 C CA . PHE A 1 303 ? 47.882 -1.848 3.305 1.00 25.20 303 PHE A CA 1
ATOM 2314 C C . PHE A 1 303 ? 47.805 -0.666 2.359 1.00 26.83 303 PHE A C 1
ATOM 2315 O O . PHE A 1 303 ? 46.708 -0.298 1.899 1.00 26.51 303 PHE A O 1
ATOM 2323 N N . THR A 1 304 ? 48.973 -0.066 2.095 1.00 28.60 304 THR A N 1
ATOM 2324 C CA . THR A 1 304 ? 49.082 1.046 1.129 1.00 30.82 304 THR A CA 1
ATOM 2325 C C . THR A 1 304 ? 49.908 0.746 -0.113 1.00 31.16 304 THR A C 1
ATOM 2326 O O . THR A 1 304 ? 49.591 1.241 -1.199 1.00 31.96 304 THR A O 1
ATOM 2330 N N . SER A 1 305 ? 50.969 -0.036 0.054 1.00 31.51 305 SER A N 1
ATOM 2331 C CA . SER A 1 305 ? 51.879 -0.364 -1.034 1.00 31.57 305 SER A CA 1
ATOM 2332 C C . SER A 1 305 ? 51.381 -1.557 -1.877 1.00 31.41 305 SER A C 1
ATOM 2333 O O . SER A 1 305 ? 51.213 -2.659 -1.369 1.00 31.30 305 SER A O 1
ATOM 2336 N N . PRO A 1 306 ? 51.149 -1.333 -3.177 1.00 31.46 306 PRO A N 1
ATOM 2337 C CA . PRO A 1 306 ? 50.616 -2.377 -4.059 1.00 31.71 306 PRO A CA 1
ATOM 2338 C C . PRO A 1 306 ? 51.500 -3.619 -4.179 1.00 32.45 306 PRO A C 1
ATOM 2339 O O . PRO A 1 306 ? 50.966 -4.707 -4.414 1.00 32.73 306 PRO A O 1
ATOM 2343 N N . ASP A 1 307 ? 52.821 -3.468 -4.024 1.00 32.90 307 ASP A N 1
ATOM 2344 C CA . ASP A 1 307 ? 53.739 -4.634 -4.006 1.00 33.55 307 ASP A CA 1
ATOM 2345 C C . ASP A 1 307 ? 53.674 -5.439 -2.706 1.00 32.70 307 ASP A C 1
ATOM 2346 O O . ASP A 1 307 ? 53.913 -6.655 -2.709 1.00 32.75 307 ASP A O 1
ATOM 2351 N N . ALA A 1 308 ? 53.358 -4.767 -1.598 1.00 31.51 308 ALA A N 1
ATOM 2352 C CA . ALA A 1 308 ? 53.037 -5.477 -0.350 1.00 30.43 308 ALA A CA 1
ATOM 2353 C C . ALA A 1 308 ? 51.749 -6.306 -0.506 1.00 29.54 308 ALA A C 1
ATOM 2354 O O . ALA A 1 308 ? 51.640 -7.396 0.028 1.00 28.81 308 ALA A O 1
ATOM 2356 N N . MET A 1 309 ? 50.787 -5.785 -1.262 1.00 29.12 309 MET A N 1
ATOM 2357 C CA . MET A 1 309 ? 49.546 -6.501 -1.511 1.00 28.92 309 MET A CA 1
ATOM 2358 C C . MET A 1 309 ? 49.811 -7.709 -2.399 1.00 29.34 309 MET A C 1
ATOM 2359 O O . MET A 1 309 ? 49.313 -8.803 -2.148 1.00 29.28 309 MET A O 1
ATOM 2364 N N . VAL A 1 310 ? 50.625 -7.510 -3.429 1.00 30.16 310 VAL A N 1
ATOM 2365 C CA . VAL A 1 310 ? 51.059 -8.608 -4.306 1.00 30.36 310 VAL A CA 1
ATOM 2366 C C . VAL A 1 310 ? 51.708 -9.721 -3.474 1.00 30.29 310 VAL A C 1
ATOM 2367 O O . VAL A 1 310 ? 51.466 -10.910 -3.717 1.00 30.13 310 VAL A O 1
ATOM 2371 N N . ARG A 1 311 ? 52.497 -9.315 -2.481 1.00 30.27 311 ARG A N 1
ATOM 2372 C CA . ARG A 1 311 ? 53.257 -10.234 -1.653 1.00 31.05 311 ARG A CA 1
ATOM 2373 C C . ARG A 1 311 ? 52.282 -11.140 -0.909 1.00 31.22 311 ARG A C 1
ATOM 2374 O O . ARG A 1 311 ? 52.348 -12.369 -1.017 1.00 31.46 311 ARG A O 1
ATOM 2382 N N . GLN A 1 312 ? 51.339 -10.510 -0.203 1.00 30.96 312 GLN A N 1
ATOM 2383 C CA . GLN A 1 312 ? 50.414 -11.205 0.664 1.00 30.35 312 GLN A CA 1
ATOM 2384 C C . GLN A 1 312 ? 49.682 -12.328 -0.038 1.00 30.68 312 GLN A C 1
ATOM 2385 O O . GLN A 1 312 ? 49.265 -13.287 0.622 1.00 31.21 312 GLN A O 1
ATOM 2391 N N . ILE A 1 313 ? 49.524 -12.224 -1.357 1.00 30.62 313 ILE A N 1
ATOM 2392 C CA . ILE A 1 313 ? 48.738 -13.216 -2.104 1.00 31.30 313 ILE A CA 1
ATOM 2393 C C . ILE A 1 313 ? 49.570 -14.322 -2.743 1.00 31.59 313 ILE A C 1
ATOM 2394 O O . ILE A 1 313 ? 49.170 -15.476 -2.755 1.00 31.42 313 ILE A O 1
ATOM 2399 N N . LYS A 1 314 ? 50.729 -13.938 -3.252 1.00 32.40 314 LYS A N 1
ATOM 2400 C CA . LYS A 1 314 ? 51.652 -14.845 -3.909 1.00 33.12 314 LYS A CA 1
ATOM 2401 C C . LYS A 1 314 ? 52.252 -15.772 -2.881 1.00 32.62 314 LYS A C 1
ATOM 2402 O O . LYS A 1 314 ? 52.422 -16.954 -3.153 1.00 32.53 314 LYS A O 1
ATOM 2408 N N . ALA A 1 315 ? 52.578 -15.224 -1.708 1.00 32.39 315 ALA A N 1
ATOM 2409 C CA . ALA A 1 315 ? 53.185 -16.003 -0.609 1.00 31.77 315 ALA A CA 1
ATOM 2410 C C . ALA A 1 315 ? 52.128 -16.785 0.221 1.00 31.59 315 ALA A C 1
ATOM 2411 O O . ALA A 1 315 ? 52.485 -17.502 1.184 1.00 32.17 315 ALA A O 1
ATOM 2413 N N . GLY A 1 316 ? 50.850 -16.666 -0.162 1.00 30.09 316 GLY A N 1
ATOM 2414 C CA . GLY A 1 316 ? 49.784 -17.492 0.407 1.00 28.77 316 GLY A CA 1
ATOM 2415 C C . GLY A 1 316 ? 49.415 -17.163 1.851 1.00 28.25 316 GLY A C 1
ATOM 2416 O O . GLY A 1 316 ? 49.099 -18.052 2.645 1.00 28.72 316 GLY A O 1
ATOM 2417 N N . ILE A 1 317 ? 49.449 -15.884 2.197 1.00 26.67 317 ILE A N 1
ATOM 2418 C CA . ILE A 1 317 ? 49.041 -15.454 3.509 1.00 24.98 317 ILE A CA 1
ATOM 2419 C C . ILE A 1 317 ? 47.550 -15.096 3.487 1.00 23.59 317 ILE A C 1
ATOM 2420 O O . ILE A 1 317 ? 46.824 -15.403 4.430 1.00 22.76 317 ILE A O 1
ATOM 2425 N N . LEU A 1 318 ? 47.094 -14.519 2.378 1.00 22.14 318 LEU A N 1
ATOM 2426 C CA . LEU A 1 318 ? 45.726 -13.970 2.246 1.00 20.86 318 LEU A CA 1
ATOM 2427 C C . LEU A 1 318 ? 45.094 -14.242 0.865 1.00 20.71 318 LEU A C 1
ATOM 2428 O O . LEU A 1 318 ? 45.807 -14.368 -0.124 1.00 21.06 318 LEU A O 1
ATOM 2433 N N . ASP A 1 319 ? 43.767 -14.327 0.804 1.00 20.48 319 ASP A N 1
ATOM 2434 C CA . ASP A 1 319 ? 43.041 -14.384 -0.470 1.00 20.55 319 ASP A CA 1
ATOM 2435 C C . ASP A 1 319 ? 42.507 -13.027 -0.856 1.00 19.78 319 ASP A C 1
ATOM 2436 O O . ASP A 1 319 ? 42.500 -12.670 -2.025 1.00 20.54 319 ASP A O 1
ATOM 2441 N N . LEU A 1 320 ? 42.065 -12.260 0.127 1.00 18.84 320 LEU A N 1
ATOM 2442 C CA . LEU A 1 320 ? 41.553 -10.923 -0.132 1.00 17.38 320 LEU A CA 1
ATOM 2443 C C . LEU A 1 320 ? 42.407 -9.943 0.608 1.00 17.35 320 LEU A C 1
ATOM 2444 O O . LEU A 1 320 ? 42.914 -10.228 1.709 1.00 17.38 320 LEU A O 1
ATOM 2449 N N . ILE A 1 321 ? 42.599 -8.795 -0.014 1.00 16.70 321 ILE A N 1
ATOM 2450 C CA . ILE A 1 321 ? 43.291 -7.733 0.655 1.00 16.44 321 ILE A CA 1
ATOM 2451 C C . ILE A 1 321 ? 42.242 -6.886 1.342 1.00 16.24 321 ILE A C 1
ATOM 2452 O O . ILE A 1 321 ? 41.431 -6.204 0.690 1.00 15.48 321 ILE A O 1
ATOM 2457 N N . GLY A 1 322 ? 42.240 -6.976 2.668 1.00 15.85 322 GLY A N 1
ATOM 2458 C CA . GLY A 1 322 ? 41.348 -6.175 3.477 1.00 15.32 322 GLY A CA 1
ATOM 2459 C C . GLY A 1 322 ? 41.999 -4.857 3.822 1.00 14.88 322 GLY A C 1
ATOM 2460 O O . GLY A 1 322 ? 43.209 -4.801 4.064 1.00 15.39 322 GLY A O 1
ATOM 2461 N N . ALA A 1 323 ? 41.197 -3.800 3.829 1.00 14.30 323 ALA A N 1
ATOM 2462 C CA . ALA A 1 323 ? 41.593 -2.527 4.408 1.00 14.02 323 ALA A CA 1
ATOM 2463 C C . ALA A 1 323 ? 40.427 -1.819 5.053 1.00 14.08 323 ALA A C 1
ATOM 2464 O O . ALA A 1 323 ? 39.271 -1.953 4.657 1.00 14.40 323 ALA A O 1
ATOM 2466 N N . ALA A 1 324 ? 40.740 -1.054 6.071 1.00 14.29 324 ALA A N 1
ATOM 2467 C CA . ALA A 1 324 ? 39.768 -0.130 6.618 1.00 14.10 324 ALA A CA 1
ATOM 2468 C C . ALA A 1 324 ? 40.330 1.231 6.276 1.00 13.83 324 ALA A C 1
ATOM 2469 O O . ALA A 1 324 ? 39.873 1.868 5.337 1.00 13.99 324 ALA A O 1
ATOM 2471 N N . ARG A 1 325 ? 41.386 1.630 6.972 1.00 13.32 325 ARG A N 1
ATOM 2472 C CA . ARG A 1 325 ? 41.918 2.979 6.809 1.00 13.70 325 ARG A CA 1
ATOM 2473 C C . ARG A 1 325 ? 42.443 3.328 5.388 1.00 13.06 325 ARG A C 1
ATOM 2474 O O . ARG A 1 325 ? 42.168 4.423 4.885 1.00 13.44 325 ARG A O 1
ATOM 2482 N N . PRO A 1 326 ? 43.170 2.406 4.738 1.00 12.11 326 PRO A N 1
ATOM 2483 C CA . PRO A 1 326 ? 43.593 2.659 3.368 1.00 11.59 326 PRO A CA 1
ATOM 2484 C C . PRO A 1 326 ? 42.420 3.003 2.488 1.00 11.76 326 PRO A C 1
ATOM 2485 O O . PRO A 1 326 ? 42.546 3.876 1.643 1.00 11.96 326 PRO A O 1
ATOM 2489 N N . SER A 1 327 ? 41.276 2.340 2.711 1.00 11.64 327 SER A N 1
ATOM 2490 C CA . SER A 1 327 ? 40.034 2.653 2.013 1.00 11.02 327 SER A CA 1
ATOM 2491 C C . SER A 1 327 ? 39.453 4.023 2.380 1.00 10.67 327 SER A C 1
ATOM 2492 O O . SER A 1 327 ? 38.814 4.638 1.569 1.00 10.37 327 SER A O 1
ATOM 2495 N N . ILE A 1 328 ? 39.654 4.488 3.605 1.00 10.87 328 ILE A N 1
ATOM 2496 C CA . ILE A 1 328 ? 39.204 5.830 3.953 1.00 11.05 328 ILE A CA 1
ATOM 2497 C C . ILE A 1 328 ? 40.114 6.910 3.323 1.00 11.78 328 ILE A C 1
ATOM 2498 O O . ILE A 1 328 ? 39.639 7.899 2.732 1.00 11.20 328 ILE A O 1
ATOM 2503 N N . ALA A 1 329 ? 41.419 6.686 3.401 1.00 12.22 329 ALA A N 1
ATOM 2504 C CA . ALA A 1 329 ? 42.361 7.617 2.834 1.00 12.92 329 ALA A CA 1
ATOM 2505 C C . ALA A 1 329 ? 42.163 7.771 1.322 1.00 13.90 329 ALA A C 1
ATOM 2506 O O . ALA A 1 329 ? 42.183 8.877 0.791 1.00 13.79 329 ALA A O 1
ATOM 2508 N N . ASP A 1 330 ? 41.979 6.643 0.642 1.00 15.22 330 ASP A N 1
ATOM 2509 C CA . ASP A 1 330 ? 41.766 6.624 -0.806 1.00 16.10 330 ASP A CA 1
ATOM 2510 C C . ASP A 1 330 ? 40.728 5.599 -1.229 1.00 15.44 330 ASP A C 1
ATOM 2511 O O . ASP A 1 330 ? 41.082 4.483 -1.602 1.00 15.77 330 ASP A O 1
ATOM 2516 N N . PRO A 1 331 ? 39.447 5.977 -1.186 1.00 14.91 331 PRO A N 1
ATOM 2517 C CA . PRO A 1 331 ? 38.354 5.148 -1.703 1.00 15.06 331 PRO A CA 1
ATOM 2518 C C . PRO A 1 331 ? 38.655 4.565 -3.080 1.00 15.52 331 PRO A C 1
ATOM 2519 O O . PRO A 1 331 ? 38.159 3.493 -3.404 1.00 15.59 331 PRO A O 1
ATOM 2523 N N . PHE A 1 332 ? 39.488 5.252 -3.862 1.00 16.05 332 PHE A N 1
ATOM 2524 C CA . PHE A 1 332 ? 39.775 4.853 -5.235 1.00 16.47 332 PHE A CA 1
ATOM 2525 C C . PHE A 1 332 ? 41.102 4.057 -5.425 1.00 17.38 332 PHE A C 1
ATOM 2526 O O . PHE A 1 332 ? 41.648 3.933 -6.537 1.00 18.51 332 PHE A O 1
ATOM 2534 N N . LEU A 1 333 ? 41.618 3.487 -4.349 1.00 17.14 333 LEU A N 1
ATOM 2535 C CA . LEU A 1 333 ? 42.875 2.806 -4.444 1.00 16.85 333 LEU A CA 1
ATOM 2536 C C . LEU A 1 333 ? 42.790 1.618 -5.397 1.00 17.37 333 LEU A C 1
ATOM 2537 O O . LEU A 1 333 ? 43.673 1.461 -6.243 1.00 18.47 333 LEU A O 1
ATOM 2542 N N . PRO A 1 334 ? 41.731 0.784 -5.312 1.00 17.05 334 PRO A N 1
ATOM 2543 C CA . PRO A 1 334 ? 41.727 -0.285 -6.317 1.00 16.76 334 PRO A CA 1
ATOM 2544 C C . PRO A 1 334 ? 41.755 0.215 -7.776 1.00 16.95 334 PRO A C 1
ATOM 2545 O O . PRO A 1 334 ? 42.569 -0.264 -8.556 1.00 16.88 334 PRO A O 1
ATOM 2549 N N . ASN A 1 335 ? 40.918 1.187 -8.137 1.00 17.26 335 ASN A N 1
ATOM 2550 C CA . ASN A 1 335 ? 40.918 1.687 -9.513 1.00 17.50 335 ASN A CA 1
ATOM 2551 C C . ASN A 1 335 ? 42.233 2.317 -9.941 1.00 18.15 335 ASN A C 1
ATOM 2552 O O . ASN A 1 335 ? 42.591 2.243 -11.112 1.00 18.99 335 ASN A O 1
ATOM 2557 N N . LYS A 1 336 ? 42.965 2.940 -9.026 1.00 18.20 336 LYS A N 1
ATOM 2558 C CA . LYS A 1 336 ? 44.237 3.527 -9.427 1.00 18.42 336 LYS A CA 1
ATOM 2559 C C . LYS A 1 336 ? 45.295 2.455 -9.696 1.00 18.70 336 LYS A C 1
ATOM 2560 O O . LYS A 1 336 ? 46.234 2.654 -10.463 1.00 18.92 336 LYS A O 1
ATOM 2566 N N . ILE A 1 337 ? 45.148 1.314 -9.053 1.00 18.93 337 ILE A N 1
ATOM 2567 C CA . ILE A 1 337 ? 46.044 0.238 -9.307 1.00 19.58 337 ILE A CA 1
ATOM 2568 C C . ILE A 1 337 ? 45.664 -0.342 -10.663 1.00 20.26 337 ILE A C 1
ATOM 2569 O O . ILE A 1 337 ? 46.522 -0.585 -11.515 1.00 19.97 337 ILE A O 1
ATOM 2574 N N . ARG A 1 338 ? 44.365 -0.532 -10.855 1.00 21.37 338 ARG A N 1
ATOM 2575 C CA . ARG A 1 338 ? 43.833 -1.014 -12.102 1.00 22.75 338 ARG A CA 1
ATOM 2576 C C . ARG A 1 338 ? 44.398 -0.241 -13.279 1.00 24.35 338 ARG A C 1
ATOM 2577 O O . ARG A 1 338 ? 44.874 -0.840 -14.249 1.00 24.61 338 ARG A O 1
ATOM 2585 N N . ASP A 1 339 ? 44.364 1.089 -13.160 1.00 25.79 339 ASP A N 1
ATOM 2586 C CA . ASP A 1 339 ? 44.646 1.997 -14.256 1.00 27.14 339 ASP A CA 1
ATOM 2587 C C . ASP A 1 339 ? 46.121 2.336 -14.399 1.00 27.66 339 ASP A C 1
ATOM 2588 O O . ASP A 1 339 ? 46.462 3.182 -15.214 1.00 28.37 339 ASP A O 1
ATOM 2593 N N . GLY A 1 340 ? 46.994 1.734 -13.600 1.00 28.17 340 GLY A N 1
ATOM 2594 C CA . GLY A 1 340 ? 48.419 2.038 -13.697 1.00 29.08 340 GLY A CA 1
ATOM 2595 C C . GLY A 1 340 ? 48.895 3.344 -13.057 1.00 30.40 340 GLY A C 1
ATOM 2596 O O . GLY A 1 340 ? 50.097 3.586 -12.971 1.00 30.93 340 GLY A O 1
ATOM 2597 N N . ARG A 1 341 ? 47.985 4.189 -12.580 1.00 31.00 341 ARG A N 1
ATOM 2598 C CA . ARG A 1 341 ? 48.397 5.453 -11.973 1.00 31.48 341 ARG A CA 1
ATOM 2599 C C . ARG A 1 341 ? 48.760 5.230 -10.498 1.00 30.65 341 ARG A C 1
ATOM 2600 O O . ARG A 1 341 ? 48.052 5.701 -9.624 1.00 30.85 341 ARG A O 1
ATOM 2608 N N . LEU A 1 342 ? 49.852 4.528 -10.202 1.00 30.20 342 LEU A N 1
ATOM 2609 C CA . LEU A 1 342 ? 50.175 4.208 -8.786 1.00 29.89 342 LEU A CA 1
ATOM 2610 C C . LEU A 1 342 ? 50.674 5.410 -8.023 1.00 29.42 342 LEU A C 1
ATOM 2611 O O . LEU A 1 342 ? 50.498 5.511 -6.804 1.00 29.51 342 LEU A O 1
ATOM 2616 N N . ASN A 1 343 ? 51.311 6.310 -8.759 1.00 29.41 343 ASN A N 1
ATOM 2617 C CA . ASN A 1 343 ? 51.834 7.567 -8.240 1.00 29.27 343 ASN A CA 1
ATOM 2618 C C . ASN A 1 343 ? 50.743 8.497 -7.709 1.00 28.54 343 ASN A C 1
ATOM 2619 O O . ASN A 1 343 ? 51.064 9.485 -7.072 1.00 28.95 343 ASN A O 1
ATOM 2624 N N . LEU A 1 344 ? 49.465 8.203 -7.985 1.00 27.57 344 LEU A N 1
ATOM 2625 C CA . LEU A 1 344 ? 48.352 9.071 -7.541 1.00 26.03 344 LEU A CA 1
ATOM 2626 C C . LEU A 1 344 ? 47.555 8.529 -6.365 1.00 25.15 344 LEU A C 1
ATOM 2627 O O . LEU A 1 344 ? 46.495 9.096 -6.009 1.00 25.17 344 LEU A O 1
ATOM 2632 N N . ILE A 1 345 ? 48.066 7.443 -5.776 1.00 23.09 345 ILE A N 1
ATOM 2633 C CA . ILE A 1 345 ? 47.494 6.855 -4.574 1.00 21.46 345 ILE A CA 1
ATOM 2634 C C . ILE A 1 345 ? 47.758 7.743 -3.350 1.00 20.97 345 ILE A C 1
ATOM 2635 O O . ILE A 1 345 ? 48.885 8.099 -3.059 1.00 20.69 345 ILE A O 1
ATOM 2640 N N . ARG A 1 346 ? 46.682 8.092 -2.652 1.00 20.52 346 ARG A N 1
ATOM 2641 C CA . ARG A 1 346 ? 46.716 8.897 -1.458 1.00 20.15 346 ARG A CA 1
ATOM 2642 C C . ARG A 1 346 ? 46.921 7.922 -0.294 1.00 20.52 346 ARG A C 1
ATOM 2643 O O . ARG A 1 346 ? 45.978 7.326 0.196 1.00 21.83 346 ARG A O 1
ATOM 2651 N N . GLU A 1 347 ? 48.155 7.726 0.130 1.00 20.07 347 GLU A N 1
ATOM 2652 C CA . GLU A 1 347 ? 48.456 6.734 1.118 1.00 19.99 347 GLU A CA 1
ATOM 2653 C C . GLU A 1 347 ? 48.073 7.136 2.543 1.00 19.64 347 GLU A C 1
ATOM 2654 O O . GLU A 1 347 ? 48.372 8.236 2.982 1.00 19.74 347 GLU A O 1
ATOM 2660 N N . CYS A 1 348 ? 47.430 6.229 3.270 1.00 19.41 348 CYS A N 1
ATOM 2661 C CA . CYS A 1 348 ? 47.102 6.437 4.662 1.00 19.52 348 CYS A CA 1
ATOM 2662 C C . CYS A 1 348 ? 48.383 6.834 5.380 1.00 19.34 348 CYS A C 1
ATOM 2663 O O . CYS A 1 348 ? 49.461 6.362 5.048 1.00 20.35 348 CYS A O 1
ATOM 2666 N N . ILE A 1 349 ? 48.231 7.700 6.358 1.00 19.19 349 ILE A N 1
ATOM 2667 C CA . ILE A 1 349 ? 49.287 8.300 7.147 1.00 19.43 349 ILE A CA 1
ATOM 2668 C C . ILE A 1 349 ? 49.374 7.513 8.461 1.00 19.77 349 ILE A C 1
ATOM 2669 O O . ILE A 1 349 ? 50.394 7.518 9.154 1.00 19.37 349 ILE A O 1
ATOM 2674 N N . GLY A 1 350 ? 48.300 6.801 8.780 1.00 19.99 350 GLY A N 1
ATOM 2675 C CA . GLY A 1 350 ? 48.231 6.095 10.037 1.00 20.18 350 GLY A CA 1
ATOM 2676 C C . GLY A 1 350 ? 48.164 7.054 11.211 1.00 20.21 350 GLY A C 1
ATOM 2677 O O . GLY A 1 350 ? 48.714 6.744 12.254 1.00 20.43 350 GLY A O 1
ATOM 2678 N N . CYS A 1 351 ? 47.500 8.192 11.035 1.00 20.12 351 CYS A N 1
ATOM 2679 C CA . CYS A 1 351 ? 47.371 9.176 12.103 1.00 20.10 351 CYS A CA 1
ATOM 2680 C C . CYS A 1 351 ? 46.351 8.728 13.144 1.00 20.09 351 CYS A C 1
ATOM 2681 O O . CYS A 1 351 ? 46.534 8.946 14.341 1.00 20.51 351 CYS A O 1
ATOM 2684 N N . ASN A 1 352 ? 45.276 8.100 12.679 1.00 19.89 352 ASN A N 1
ATOM 2685 C CA . ASN A 1 352 ? 44.226 7.617 13.568 1.00 20.00 352 ASN A CA 1
ATOM 2686 C C . ASN A 1 352 ? 43.056 8.591 13.665 1.00 20.33 352 ASN A C 1
ATOM 2687 O O . ASN A 1 352 ? 41.996 8.252 14.190 1.00 20.75 352 ASN A O 1
ATOM 2692 N N . ILE A 1 353 ? 43.257 9.802 13.156 1.00 18.89 353 ILE A N 1
ATOM 2693 C CA . ILE A 1 353 ? 42.220 10.827 13.185 1.00 19.13 353 ILE A CA 1
ATOM 2694 C C . ILE A 1 353 ? 40.853 10.238 12.854 1.00 19.94 353 ILE A C 1
ATOM 2695 O O . ILE A 1 353 ? 39.836 10.652 13.411 1.00 20.82 353 ILE A O 1
ATOM 2700 N N . CYS A 1 354 ? 40.836 9.270 11.943 1.00 20.33 354 CYS A N 1
ATOM 2701 C CA . CYS A 1 354 ? 39.595 8.623 11.535 1.00 21.01 354 CYS A CA 1
ATOM 2702 C C . CYS A 1 354 ? 38.858 8.060 12.745 1.00 21.19 354 CYS A C 1
ATOM 2703 O O . CYS A 1 354 ? 37.655 8.266 12.904 1.00 20.41 354 CYS A O 1
ATOM 2706 N N . VAL A 1 355 ? 39.590 7.349 13.599 1.00 21.28 355 VAL A N 1
ATOM 2707 C CA . VAL A 1 355 ? 39.013 6.773 14.806 1.00 21.41 355 VAL A CA 1
ATOM 2708 C C . VAL A 1 355 ? 38.472 7.868 15.719 1.00 22.12 355 VAL A C 1
ATOM 2709 O O . VAL A 1 355 ? 37.329 7.808 16.169 1.00 22.43 355 VAL A O 1
ATOM 2713 N N . SER A 1 356 ? 39.247 8.782 16.095 1.00 18.74 356 SER A N 1
ATOM 2714 C CA . SER A 1 356 ? 38.811 9.839 17.004 1.00 18.36 356 SER A CA 1
ATOM 2715 C C . SER A 1 356 ? 37.425 10.431 16.672 1.00 19.53 356 SER A C 1
ATOM 2716 O O . SER A 1 356 ? 36.719 10.936 17.553 1.00 19.41 356 SER A O 1
ATOM 2719 N N . GLY A 1 357 ? 37.043 10.405 15.397 1.00 19.90 357 GLY A N 1
ATOM 2720 C CA . GLY A 1 357 ? 35.684 10.765 15.037 1.00 20.31 357 GLY A CA 1
ATOM 2721 C C . GLY A 1 357 ? 34.720 9.814 15.727 1.00 20.78 357 GLY A C 1
ATOM 2722 O O . GLY A 1 357 ? 33.733 10.233 16.316 1.00 21.33 357 GLY A O 1
ATOM 2723 N N . ASP A 1 358 ? 35.009 8.524 15.665 1.00 20.61 358 ASP A N 1
ATOM 2724 C CA . ASP A 1 358 ? 34.111 7.565 16.221 1.00 21.07 358 ASP A CA 1
ATOM 2725 C C . ASP A 1 358 ? 34.061 7.655 17.740 1.00 21.41 358 ASP A C 1
ATOM 2726 O O . ASP A 1 358 ? 32.990 7.512 18.354 1.00 21.08 358 ASP A O 1
ATOM 2731 N N . LEU A 1 359 ? 35.223 7.896 18.337 1.00 21.81 359 LEU A N 1
ATOM 2732 C CA . LEU A 1 359 ? 35.303 8.043 19.771 1.00 22.85 359 LEU A CA 1
ATOM 2733 C C . LEU A 1 359 ? 34.745 9.383 20.270 1.00 23.60 359 LEU A C 1
ATOM 2734 O O . LEU A 1 359 ? 34.523 9.563 21.472 1.00 24.24 359 LEU A O 1
ATOM 2739 N N . THR A 1 360 ? 34.495 10.318 19.357 1.00 23.40 360 THR A N 1
ATOM 2740 C CA . THR A 1 360 ? 33.885 11.580 19.742 1.00 23.28 360 THR A CA 1
ATOM 2741 C C . THR A 1 360 ? 32.519 11.694 19.061 1.00 23.33 360 THR A C 1
ATOM 2742 O O . THR A 1 360 ? 32.006 12.808 18.846 1.00 23.08 360 THR A O 1
ATOM 2746 N N . MET A 1 361 ? 31.940 10.545 18.711 1.00 22.88 361 MET A N 1
ATOM 2747 C CA . MET A 1 361 ? 30.636 10.507 18.023 1.00 23.39 361 MET A CA 1
ATOM 2748 C C . MET A 1 361 ? 30.468 11.610 16.941 1.00 23.95 361 MET A C 1
ATOM 2749 O O . MET A 1 361 ? 29.396 12.204 16.816 1.00 24.22 361 MET A O 1
ATOM 2754 N N . SER A 1 362 ? 31.530 11.877 16.180 1.00 24.75 362 SER A N 1
ATOM 2755 C CA . SER A 1 362 ? 31.482 12.790 15.021 1.00 25.82 362 SER A CA 1
ATOM 2756 C C . SER A 1 362 ? 31.681 11.980 13.752 1.00 25.78 362 SER A C 1
ATOM 2757 O O . SER A 1 362 ? 32.360 10.948 13.799 1.00 25.77 362 SER A O 1
ATOM 2760 N N . PRO A 1 363 ? 31.098 12.430 12.621 1.00 25.83 363 PRO A N 1
ATOM 2761 C CA . PRO A 1 363 ? 31.401 11.800 11.309 1.00 25.94 363 PRO A CA 1
ATOM 2762 C C . PRO A 1 363 ? 32.907 11.863 11.008 1.00 26.16 363 PRO A C 1
ATOM 2763 O O . PRO A 1 363 ? 33.521 12.952 11.010 1.00 26.54 363 PRO A O 1
ATOM 2767 N N . ILE A 1 364 ? 33.507 10.699 10.772 1.00 25.69 364 ILE A N 1
ATOM 2768 C CA . ILE A 1 364 ? 34.966 10.586 10.794 1.00 24.62 364 ILE A CA 1
ATOM 2769 C C . ILE A 1 364 ? 35.610 11.490 9.749 1.00 24.33 364 ILE A C 1
ATOM 2770 O O . ILE A 1 364 ? 35.123 11.585 8.643 1.00 24.58 364 ILE A O 1
ATOM 2775 N N . ARG A 1 365 ? 36.644 12.219 10.160 1.00 24.17 365 ARG A N 1
ATOM 2776 C CA . ARG A 1 365 ? 37.488 13.022 9.280 1.00 22.82 365 ARG A CA 1
ATOM 2777 C C . ARG A 1 365 ? 38.698 12.197 8.854 1.00 21.51 365 ARG A C 1
ATOM 2778 O O . ARG A 1 365 ? 39.158 11.336 9.594 1.00 21.58 365 ARG A O 1
ATOM 2786 N N . CYS A 1 366 ? 39.221 12.437 7.661 1.00 20.15 366 CYS A N 1
ATOM 2787 C CA . CYS A 1 366 ? 40.506 11.856 7.295 1.00 18.68 366 CYS A CA 1
ATOM 2788 C C . CYS A 1 366 ? 41.481 13.009 7.071 1.00 18.20 366 CYS A C 1
ATOM 2789 O O . CYS A 1 366 ? 41.153 13.979 6.377 1.00 17.86 366 CYS A O 1
ATOM 2792 N N . THR A 1 367 ? 42.678 12.910 7.656 1.00 17.72 367 THR A N 1
ATOM 2793 C CA . THR A 1 367 ? 43.734 13.838 7.296 1.00 17.49 367 THR A CA 1
ATOM 2794 C C . THR A 1 367 ? 43.911 13.888 5.777 1.00 17.19 367 THR A C 1
ATOM 2795 O O . THR A 1 367 ? 44.054 14.973 5.196 1.00 17.31 367 THR A O 1
ATOM 2799 N N . GLN A 1 368 ? 43.893 12.718 5.138 1.00 16.26 368 GLN A N 1
ATOM 2800 C CA . GLN A 1 368 ? 44.255 12.636 3.742 1.00 15.63 368 GLN A CA 1
ATOM 2801 C C . GLN A 1 368 ? 43.105 12.968 2.831 1.00 15.11 368 GLN A C 1
ATOM 2802 O O . GLN A 1 368 ? 43.304 13.543 1.789 1.00 15.82 368 GLN A O 1
ATOM 2808 N N . ASN A 1 369 ? 41.897 12.621 3.230 1.00 14.30 369 ASN A N 1
ATOM 2809 C CA . ASN A 1 369 ? 40.760 12.778 2.361 1.00 13.25 369 ASN A CA 1
ATOM 2810 C C . ASN A 1 369 ? 39.729 13.665 3.060 1.00 13.43 369 ASN A C 1
ATOM 2811 O O . ASN A 1 369 ? 38.960 13.201 3.898 1.00 13.90 369 ASN A O 1
ATOM 2816 N N . PRO A 1 370 ? 39.734 14.969 2.741 1.00 13.12 370 PRO A N 1
ATOM 2817 C CA . PRO A 1 370 ? 38.802 15.925 3.289 1.00 12.07 370 PRO A CA 1
ATOM 2818 C C . PRO A 1 370 ? 37.382 15.662 2.906 1.00 11.92 370 PRO A C 1
ATOM 2819 O O . PRO A 1 370 ? 36.476 16.180 3.548 1.00 12.56 370 PRO A O 1
ATOM 2823 N N . SER A 1 371 ? 37.153 14.859 1.884 1.00 11.68 371 SER A N 1
ATOM 2824 C CA . SER A 1 371 ? 35.771 14.588 1.491 1.00 11.28 371 SER A CA 1
ATOM 2825 C C . SER A 1 371 ? 35.120 13.504 2.328 1.00 11.15 371 SER A C 1
ATOM 2826 O O . SER A 1 371 ? 33.938 13.249 2.186 1.00 11.34 371 SER A O 1
ATOM 2829 N N . MET A 1 372 ? 35.894 12.810 3.144 1.00 12.03 372 MET A N 1
ATOM 2830 C CA . MET A 1 372 ? 35.332 11.771 3.996 1.00 13.15 372 MET A CA 1
ATOM 2831 C C . MET A 1 372 ? 34.332 12.451 4.925 1.00 13.87 372 MET A C 1
ATOM 2832 O O . MET A 1 372 ? 34.669 13.400 5.635 1.00 13.28 372 MET A O 1
ATOM 2837 N N . GLY A 1 373 ? 33.088 12.004 4.885 1.00 14.65 373 GLY A N 1
ATOM 2838 C CA . GLY A 1 373 ? 32.065 12.635 5.696 1.00 14.84 373 GLY A CA 1
ATOM 2839 C C . GLY A 1 373 ? 31.539 13.916 5.089 1.00 15.69 373 GLY A C 1
ATOM 2840 O O . GLY A 1 373 ? 30.835 14.675 5.758 1.00 17.15 373 GLY A O 1
ATOM 2841 N N . GLU A 1 374 ? 31.834 14.154 3.818 1.00 15.52 374 GLU A N 1
ATOM 2842 C CA . GLU A 1 374 ? 31.263 15.278 3.123 1.00 15.08 374 GLU A CA 1
ATOM 2843 C C . GLU A 1 374 ? 30.494 14.861 1.885 1.00 14.61 374 GLU A C 1
ATOM 2844 O O . GLU A 1 374 ? 29.847 15.701 1.206 1.00 13.89 374 GLU A O 1
ATOM 2850 N N . GLU A 1 375 ? 30.575 13.572 1.580 1.00 14.00 375 GLU A N 1
ATOM 2851 C CA . GLU A 1 375 ? 30.062 13.053 0.318 1.00 14.26 375 GLU A CA 1
ATOM 2852 C C . GLU A 1 375 ? 28.571 13.288 0.172 1.00 14.33 375 GLU A C 1
ATOM 2853 O O . GLU A 1 375 ? 28.129 13.800 -0.856 1.00 15.81 375 GLU A O 1
ATOM 2859 N N . TRP A 1 376 ? 27.784 12.959 1.183 1.00 13.60 376 TRP A N 1
ATOM 2860 C CA . TRP A 1 376 ? 26.374 13.207 1.066 1.00 13.16 376 TRP A CA 1
ATOM 2861 C C . TRP A 1 376 ? 26.058 14.626 1.450 1.00 14.01 376 TRP A C 1
ATOM 2862 O O . TRP A 1 376 ? 25.331 15.298 0.735 1.00 14.34 376 TRP A O 1
ATOM 2873 N N . ARG A 1 377 ? 26.611 15.104 2.563 1.00 14.74 377 ARG A N 1
ATOM 2874 C CA . ARG A 1 377 ? 26.082 16.327 3.147 1.00 15.12 377 ARG A CA 1
ATOM 2875 C C . ARG A 1 377 ? 26.461 17.591 2.423 1.00 15.88 377 ARG A C 1
ATOM 2876 O O . ARG A 1 377 ? 25.645 18.521 2.392 1.00 16.63 377 ARG A O 1
ATOM 2884 N N . ARG A 1 378 ? 27.655 17.603 1.824 1.00 16.55 378 ARG A N 1
ATOM 2885 C CA . ARG A 1 378 ? 28.140 18.679 0.937 1.00 16.78 378 ARG A CA 1
ATOM 2886 C C . ARG A 1 378 ? 28.337 18.289 -0.534 1.00 16.86 378 ARG A C 1
ATOM 2887 O O . ARG A 1 378 ? 28.635 19.156 -1.343 1.00 17.40 378 ARG A O 1
ATOM 2895 N N . GLY A 1 379 ? 28.198 16.999 -0.883 1.00 17.26 379 GLY A N 1
ATOM 2896 C CA . GLY A 1 379 ? 28.408 16.494 -2.259 1.00 15.56 379 GLY A CA 1
ATOM 2897 C C . GLY A 1 379 ? 29.879 16.452 -2.683 1.00 15.89 379 GLY A C 1
ATOM 2898 O O . GLY A 1 379 ? 30.194 16.508 -3.836 1.00 15.47 379 GLY A O 1
ATOM 2899 N N . TRP A 1 380 ? 30.809 16.349 -1.750 1.00 16.53 380 TRP A N 1
ATOM 2900 C CA . TRP A 1 380 ? 32.205 16.332 -2.125 1.00 16.65 380 TRP A CA 1
ATOM 2901 C C . TRP A 1 380 ? 32.513 14.965 -2.653 1.00 17.51 380 TRP A C 1
ATOM 2902 O O . TRP A 1 380 ? 31.757 14.013 -2.407 1.00 18.78 380 TRP A O 1
ATOM 2913 N N . HIS A 1 381 ? 33.586 14.857 -3.415 1.00 17.54 381 HIS A N 1
ATOM 2914 C CA . HIS A 1 381 ? 33.946 13.592 -3.962 1.00 18.30 381 HIS A CA 1
ATOM 2915 C C . HIS A 1 381 ? 35.425 13.365 -3.714 1.00 18.85 381 HIS A C 1
ATOM 2916 O O . HIS A 1 381 ? 36.190 14.317 -3.795 1.00 19.51 381 HIS A O 1
ATOM 2923 N N . PRO A 1 382 ? 35.841 12.115 -3.389 1.00 19.46 382 PRO A N 1
ATOM 2924 C CA . PRO A 1 382 ? 37.273 11.899 -3.099 1.00 19.96 382 PRO A CA 1
ATOM 2925 C C . PRO A 1 382 ? 38.149 12.218 -4.282 1.00 21.37 382 PRO A C 1
ATOM 2926 O O . PRO A 1 382 ? 39.269 12.657 -4.097 1.00 21.66 382 PRO A O 1
ATOM 2930 N N . GLU A 1 383 ? 37.628 12.053 -5.493 1.00 23.49 383 GLU A N 1
ATOM 2931 C CA . GLU A 1 383 ? 38.431 12.300 -6.691 1.00 25.56 383 GLU A CA 1
ATOM 2932 C C . GLU A 1 383 ? 37.970 13.492 -7.565 1.00 26.50 383 GLU A C 1
ATOM 2933 O O . GLU A 1 383 ? 38.790 14.317 -7.960 1.00 26.88 383 GLU A O 1
ATOM 2939 N N . ARG A 1 384 ? 36.669 13.614 -7.815 1.00 27.43 384 ARG A N 1
ATOM 2940 C CA . ARG A 1 384 ? 36.139 14.691 -8.671 1.00 27.62 384 ARG A CA 1
ATOM 2941 C C . ARG A 1 384 ? 35.739 15.994 -7.996 1.00 27.30 384 ARG A C 1
ATOM 2942 O O . ARG A 1 384 ? 35.396 16.028 -6.832 1.00 28.21 384 ARG A O 1
ATOM 2950 N N . ILE A 1 385 ? 35.793 17.077 -8.748 1.00 27.18 385 ILE A N 1
ATOM 2951 C CA . ILE A 1 385 ? 35.384 18.379 -8.277 1.00 27.20 385 ILE A CA 1
ATOM 2952 C C . ILE A 1 385 ? 34.775 19.085 -9.458 1.00 27.84 385 ILE A C 1
ATOM 2953 O O . ILE A 1 385 ? 35.298 18.977 -10.568 1.00 28.01 385 ILE A O 1
ATOM 2958 N N . ARG A 1 386 ? 33.667 19.790 -9.235 1.00 28.55 386 ARG A N 1
ATOM 2959 C CA . ARG A 1 386 ? 33.002 20.551 -10.297 1.00 29.34 386 ARG A CA 1
ATOM 2960 C C . ARG A 1 386 ? 34.005 21.292 -11.166 1.00 29.06 386 ARG A C 1
ATOM 2961 O O . ARG A 1 386 ? 35.030 21.784 -10.674 1.00 28.76 386 ARG A O 1
ATOM 2969 N N . ALA A 1 387 ? 33.688 21.392 -12.452 1.00 28.86 387 ALA A N 1
ATOM 2970 C CA . ALA A 1 387 ? 34.414 22.297 -13.330 1.00 29.01 387 ALA A CA 1
ATOM 2971 C C . ALA A 1 387 ? 34.406 23.749 -12.791 1.00 28.77 387 ALA A C 1
ATOM 2972 O O . ALA A 1 387 ? 33.486 24.161 -12.083 1.00 28.09 387 ALA A O 1
ATOM 2974 N N . LYS A 1 388 ? 35.468 24.484 -13.096 1.00 29.64 388 LYS A N 1
ATOM 2975 C CA . LYS A 1 388 ? 35.571 25.905 -12.802 1.00 31.41 388 LYS A CA 1
ATOM 2976 C C . LYS A 1 388 ? 34.406 26.720 -13.400 1.00 32.40 388 LYS A C 1
ATOM 2977 O O . LYS A 1 388 ? 33.979 26.486 -14.514 1.00 32.15 388 LYS A O 1
ATOM 2983 N N . GLU A 1 389 ? 33.896 27.667 -12.634 1.00 33.90 389 GLU A N 1
ATOM 2984 C CA . GLU A 1 389 ? 32.740 28.436 -13.035 1.00 35.92 389 GLU A CA 1
ATOM 2985 C C . GLU A 1 389 ? 33.177 29.776 -13.609 1.00 36.20 389 GLU A C 1
ATOM 2986 O O . GLU A 1 389 ? 32.349 30.605 -13.944 1.00 36.40 389 GLU A O 1
ATOM 2992 N N . SER A 1 390 ? 34.481 29.979 -13.736 1.00 36.29 390 SER A N 1
ATOM 2993 C CA . SER A 1 390 ? 34.966 31.275 -14.125 1.00 36.42 390 SER A CA 1
ATOM 2994 C C . SER A 1 390 ? 36.352 31.232 -14.757 1.00 36.53 390 SER A C 1
ATOM 2995 O O . SER A 1 390 ? 37.011 30.197 -14.776 1.00 36.23 390 SER A O 1
ATOM 2998 N N . ASP A 1 391 ? 36.763 32.389 -15.267 1.00 36.80 391 ASP A N 1
ATOM 2999 C CA . ASP A 1 391 ? 38.025 32.576 -15.973 1.00 37.41 391 ASP A CA 1
ATOM 3000 C C . ASP A 1 391 ? 39.191 32.943 -15.038 1.00 36.41 391 ASP A C 1
ATOM 3001 O O . ASP A 1 391 ? 40.322 33.111 -15.494 1.00 36.16 391 ASP A O 1
ATOM 3006 N N . ALA A 1 392 ? 38.899 33.022 -13.739 1.00 35.16 392 ALA A N 1
ATOM 3007 C CA . ALA A 1 392 ? 39.797 33.552 -12.705 1.00 34.14 392 ALA A CA 1
ATOM 3008 C C . ALA A 1 392 ? 41.258 33.080 -12.645 1.00 33.77 392 ALA A C 1
ATOM 3009 O O . ALA A 1 392 ? 41.604 31.936 -12.977 1.00 34.63 392 ALA A O 1
ATOM 3011 N N . ARG A 1 393 ? 42.108 33.980 -12.195 1.00 32.62 393 ARG A N 1
ATOM 3012 C CA . ARG A 1 393 ? 43.474 33.663 -11.886 1.00 32.40 393 ARG A CA 1
ATOM 3013 C C . ARG A 1 393 ? 43.565 33.781 -10.331 1.00 31.73 393 ARG A C 1
ATOM 3014 O O . ARG A 1 393 ? 43.303 34.868 -9.765 1.00 32.97 393 ARG A O 1
ATOM 3022 N N . VAL A 1 394 ? 43.881 32.676 -9.636 1.00 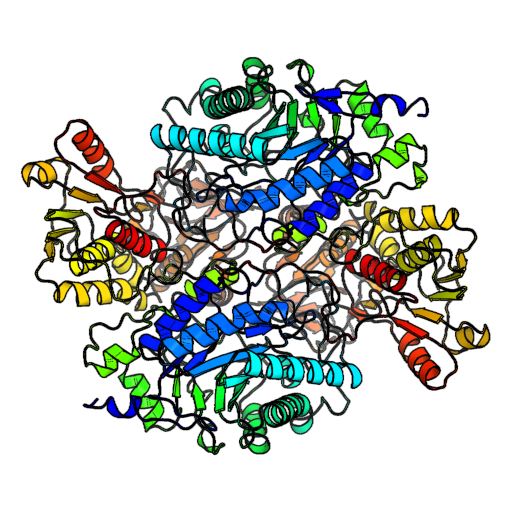29.43 394 VAL A N 1
ATOM 3023 C CA . VAL A 1 394 ? 43.966 32.672 -8.152 1.00 26.87 394 VAL A CA 1
ATOM 3024 C C . VAL A 1 394 ? 45.370 32.499 -7.567 1.00 25.55 394 VAL A C 1
ATOM 3025 O O . VAL A 1 394 ? 46.120 31.582 -7.943 1.00 25.83 394 VAL A O 1
ATOM 3029 N N . LEU A 1 395 ? 45.714 33.361 -6.620 1.00 23.16 395 LEU A N 1
ATOM 3030 C CA . LEU A 1 395 ? 46.962 33.217 -5.918 1.00 21.52 395 LEU A CA 1
ATOM 3031 C C . LEU A 1 395 ? 46.719 32.495 -4.584 1.00 21.36 395 LEU A C 1
ATOM 3032 O O . LEU A 1 395 ? 45.901 32.937 -3.761 1.00 21.58 395 LEU A O 1
ATOM 3037 N N . VAL A 1 396 ? 47.398 31.372 -4.370 1.00 19.90 396 VAL A N 1
ATOM 3038 C CA . VAL A 1 396 ? 47.356 30.754 -3.066 1.00 18.58 396 VAL A CA 1
ATOM 3039 C C . VAL A 1 396 ? 48.675 31.079 -2.402 1.00 18.36 396 VAL A C 1
ATOM 3040 O O . VAL A 1 396 ? 49.726 30.834 -2.966 1.00 19.35 396 VAL A O 1
ATOM 3044 N N . VAL A 1 397 ? 48.634 31.679 -1.225 1.00 17.36 397 VAL A N 1
ATOM 3045 C CA . VAL A 1 397 ? 49.869 32.042 -0.569 1.00 16.52 397 VAL A CA 1
ATOM 3046 C C . VAL A 1 397 ? 50.119 31.042 0.547 1.00 17.13 397 VAL A C 1
ATOM 3047 O O . VAL A 1 397 ? 49.313 30.870 1.456 1.00 16.95 397 VAL A O 1
ATOM 3051 N N . GLY A 1 398 ? 51.256 30.367 0.467 1.00 17.56 398 GLY A N 1
ATOM 3052 C CA . GLY A 1 398 ? 51.676 29.450 1.526 1.00 17.17 398 GLY A CA 1
ATOM 3053 C C . GLY A 1 398 ? 51.339 28.068 1.063 1.00 16.65 398 GLY A C 1
ATOM 3054 O O . GLY A 1 398 ? 50.231 27.849 0.565 1.00 16.51 398 GLY A O 1
ATOM 3055 N N . ALA A 1 399 ? 52.287 27.149 1.228 1.00 16.51 399 ALA A N 1
ATOM 3056 C CA . ALA A 1 399 ? 52.160 25.793 0.685 1.00 16.55 399 ALA A CA 1
ATOM 3057 C C . ALA A 1 399 ? 52.291 24.751 1.774 1.00 16.52 399 ALA A C 1
ATOM 3058 O O . ALA A 1 399 ? 53.052 23.800 1.642 1.00 16.50 399 ALA A O 1
ATOM 3060 N N . GLY A 1 400 ? 51.550 24.940 2.854 1.00 16.67 400 GLY A N 1
ATOM 3061 C CA . GLY A 1 400 ? 51.379 23.883 3.849 1.00 17.17 400 GLY A CA 1
ATOM 3062 C C . GLY A 1 400 ? 50.212 23.014 3.416 1.00 16.91 400 GLY A C 1
ATOM 3063 O O . GLY A 1 400 ? 49.810 23.073 2.264 1.00 16.97 400 GLY A O 1
ATOM 3064 N N . PRO A 1 401 ? 49.632 22.240 4.345 1.00 16.90 401 PRO A N 1
ATOM 3065 C CA . PRO A 1 401 ? 48.541 21.350 4.014 1.00 16.51 401 PRO A CA 1
ATOM 3066 C C . PRO A 1 401 ? 47.362 22.068 3.378 1.00 15.82 401 PRO A C 1
ATOM 3067 O O . PRO A 1 401 ? 46.772 21.534 2.445 1.00 16.40 401 PRO A O 1
ATOM 3071 N N . SER A 1 402 ? 47.013 23.247 3.883 1.00 14.73 402 SER A N 1
ATOM 3072 C CA . SER A 1 402 ? 45.818 23.933 3.431 1.00 14.37 402 SER A CA 1
ATOM 3073 C C . SER A 1 402 ? 46.043 24.528 2.039 1.00 15.26 402 SER A C 1
ATOM 3074 O O . SER A 1 402 ? 45.250 24.260 1.117 1.00 15.22 402 SER A O 1
ATOM 3077 N N . GLY A 1 403 ? 47.132 25.288 1.878 1.00 15.42 403 GLY A N 1
ATOM 3078 C CA . GLY A 1 403 ? 47.531 25.789 0.557 1.00 16.31 403 GLY A CA 1
ATOM 3079 C C . GLY A 1 403 ? 47.635 24.706 -0.504 1.00 17.05 403 GLY A C 1
ATOM 3080 O O . GLY A 1 403 ? 47.097 24.844 -1.622 1.00 17.27 403 GLY A O 1
ATOM 3081 N N . LEU A 1 404 ? 48.315 23.615 -0.154 1.00 17.26 404 LEU A N 1
ATOM 3082 C CA . LEU A 1 404 ? 48.494 22.511 -1.076 1.00 17.91 404 LEU A CA 1
ATOM 3083 C C . LEU A 1 404 ? 47.169 21.943 -1.531 1.00 18.39 404 LEU A C 1
ATOM 3084 O O . LEU A 1 404 ? 47.023 21.576 -2.677 1.00 18.29 404 LEU A O 1
ATOM 3089 N N . GLU A 1 405 ? 46.205 21.851 -0.629 1.00 18.93 405 GLU A N 1
ATOM 3090 C CA . GLU A 1 405 ? 44.958 21.252 -0.996 1.00 19.36 405 GLU A CA 1
ATOM 3091 C C . GLU A 1 405 ? 44.054 22.214 -1.774 1.00 20.04 405 GLU A C 1
ATOM 3092 O O . GLU A 1 405 ? 43.450 21.818 -2.763 1.00 20.60 405 GLU A O 1
ATOM 3098 N N . ALA A 1 406 ? 43.945 23.464 -1.328 1.00 20.21 406 ALA A N 1
ATOM 3099 C CA . ALA A 1 406 ? 43.358 24.505 -2.165 1.00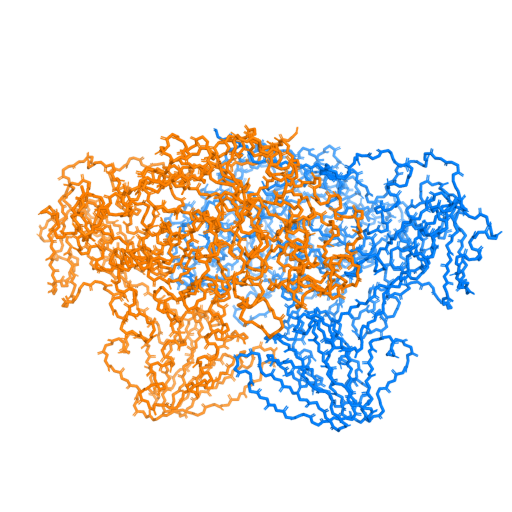 19.96 406 ALA A CA 1
ATOM 3100 C C . ALA A 1 406 ? 43.969 24.483 -3.570 1.00 19.50 406 ALA A C 1
ATOM 3101 O O . ALA A 1 406 ? 43.245 24.421 -4.546 1.00 19.71 406 ALA A O 1
ATOM 3103 N N . ALA A 1 407 ? 45.289 24.517 -3.684 1.00 19.41 407 ALA A N 1
ATOM 3104 C CA . ALA A 1 407 ? 45.883 24.607 -5.016 1.00 19.85 407 ALA A CA 1
ATOM 3105 C C . ALA A 1 407 ? 45.633 23.361 -5.840 1.00 20.05 407 ALA A C 1
ATOM 3106 O O . ALA A 1 407 ? 45.352 23.466 -7.026 1.00 20.18 407 ALA A O 1
ATOM 3108 N N . ARG A 1 408 ? 45.685 22.189 -5.200 1.00 20.73 408 ARG A N 1
ATOM 3109 C CA . ARG A 1 408 ? 45.402 20.907 -5.866 1.00 21.21 408 ARG A CA 1
ATOM 3110 C C . ARG A 1 408 ? 43.954 20.899 -6.346 1.00 21.78 408 ARG A C 1
ATOM 3111 O O . ARG A 1 408 ? 43.682 20.682 -7.535 1.00 22.27 408 ARG A O 1
ATOM 3119 N N . ALA A 1 409 ? 43.024 21.181 -5.435 1.00 21.58 409 ALA A N 1
ATOM 3120 C CA . ALA A 1 409 ? 41.619 21.176 -5.796 1.00 21.30 409 ALA A CA 1
ATOM 3121 C C . ALA A 1 409 ? 41.231 22.229 -6.848 1.00 20.94 409 ALA A C 1
ATOM 3122 O O . ALA A 1 409 ? 40.428 21.936 -7.749 1.00 20.49 409 ALA A O 1
ATOM 3124 N N . LEU A 1 410 ? 41.785 23.434 -6.739 1.00 21.09 410 LEU A N 1
ATOM 3125 C CA . LEU A 1 410 ? 41.513 24.488 -7.746 1.00 21.37 410 LEU A CA 1
ATOM 3126 C C . LEU A 1 410 ? 42.159 24.092 -9.080 1.00 21.17 410 LEU A C 1
ATOM 3127 O O . LEU A 1 410 ? 41.562 24.284 -10.138 1.00 20.53 410 LEU A O 1
ATOM 3132 N N . GLY A 1 411 ? 43.363 23.522 -8.996 1.00 20.42 411 GLY A N 1
ATOM 3133 C CA . GLY A 1 411 ? 44.005 22.921 -10.139 1.00 20.70 411 GLY A CA 1
ATOM 3134 C C . GLY A 1 411 ? 43.065 21.952 -10.825 1.00 21.27 411 GLY A C 1
ATOM 3135 O O . GLY A 1 411 ? 42.708 22.121 -12.004 1.00 22.22 411 GLY A O 1
ATOM 3136 N N . VAL A 1 412 ? 42.624 20.948 -10.081 1.00 21.17 412 VAL A N 1
ATOM 3137 C CA . VAL A 1 412 ? 41.716 19.957 -10.625 1.00 20.39 412 VAL A CA 1
ATOM 3138 C C . VAL A 1 412 ? 40.467 20.588 -11.216 1.00 20.56 412 VAL A C 1
ATOM 3139 O O . VAL A 1 412 ? 39.911 20.021 -12.138 1.00 20.53 412 VAL A O 1
ATOM 3143 N N . ARG A 1 413 ? 40.039 21.748 -10.711 1.00 20.71 413 ARG A N 1
ATOM 3144 C CA . ARG A 1 413 ? 38.815 22.416 -11.247 1.00 21.91 413 ARG A CA 1
ATOM 3145 C C . ARG A 1 413 ? 39.031 23.053 -12.618 1.00 22.17 413 ARG A C 1
ATOM 3146 O O . ARG A 1 413 ? 38.085 23.272 -13.364 1.00 21.71 413 ARG A O 1
ATOM 3154 N N . GLY A 1 414 ? 40.293 23.354 -12.912 1.00 22.87 414 GLY A N 1
ATOM 3155 C CA . GLY A 1 414 ? 40.672 23.994 -14.139 1.00 23.86 414 GLY A CA 1
ATOM 3156 C C . GLY A 1 414 ? 41.139 25.424 -13.999 1.00 24.87 414 GLY A C 1
ATOM 3157 O O . GLY A 1 414 ? 41.391 26.074 -15.015 1.00 25.78 414 GLY A O 1
ATOM 3158 N N . TYR A 1 415 ? 41.255 25.939 -12.771 1.00 25.05 415 TYR A N 1
ATOM 3159 C CA . TYR A 1 415 ? 41.641 27.351 -12.593 1.00 25.21 415 TYR A CA 1
ATOM 3160 C C . TYR A 1 415 ? 43.121 27.632 -12.915 1.00 25.68 415 TYR A C 1
ATOM 3161 O O . TYR A 1 415 ? 43.969 26.743 -12.926 1.00 26.02 415 TYR A O 1
ATOM 3170 N N . ASP A 1 416 ? 43.401 28.890 -13.199 1.00 26.15 416 ASP A N 1
ATOM 3171 C CA . ASP A 1 416 ? 44.723 29.345 -13.447 1.00 26.69 416 ASP A CA 1
ATOM 3172 C C . ASP A 1 416 ? 45.204 29.721 -12.069 1.00 26.64 416 ASP A C 1
ATOM 3173 O O . ASP A 1 416 ? 44.717 30.699 -11.480 1.00 27.20 416 ASP A O 1
ATOM 3178 N N . VAL A 1 417 ? 46.110 28.922 -11.516 1.00 26.01 417 VAL A N 1
ATOM 3179 C CA . VAL A 1 417 ? 46.498 29.102 -10.127 1.00 25.41 417 VAL A CA 1
ATOM 3180 C C . VAL A 1 417 ? 47.993 29.203 -9.976 1.00 25.57 417 VAL A C 1
ATOM 3181 O O . VAL A 1 417 ? 48.747 28.430 -10.577 1.00 26.50 417 VAL A O 1
ATOM 3185 N N . VAL A 1 418 ? 48.392 30.180 -9.165 1.00 25.28 418 VAL A N 1
ATOM 3186 C CA . VAL A 1 418 ? 49.775 30.499 -8.844 1.00 24.48 418 VAL A CA 1
ATOM 3187 C C . VAL A 1 418 ? 49.934 30.199 -7.348 1.00 24.98 418 VAL A C 1
ATOM 3188 O O . VAL A 1 418 ? 49.183 30.713 -6.508 1.00 25.74 418 VAL A O 1
ATOM 3192 N N . LEU A 1 419 ? 50.906 29.369 -7.013 1.00 24.54 419 LEU A N 1
ATOM 3193 C CA . LEU A 1 419 ? 51.107 28.956 -5.651 1.00 24.30 419 LEU A CA 1
ATOM 3194 C C . LEU A 1 419 ? 52.442 29.511 -5.192 1.00 24.04 419 LEU A C 1
ATOM 3195 O O . LEU A 1 419 ? 53.496 29.107 -5.696 1.00 23.64 419 LEU A O 1
ATOM 3200 N N . ALA A 1 420 ? 52.385 30.404 -4.207 1.00 24.02 420 ALA A N 1
ATOM 3201 C CA . ALA A 1 420 ? 53.557 31.126 -3.743 1.00 24.51 420 ALA A CA 1
ATOM 3202 C C . ALA A 1 420 ? 54.003 30.608 -2.398 1.00 25.30 420 ALA A C 1
ATOM 3203 O O . ALA A 1 420 ? 53.192 30.477 -1.496 1.00 26.50 420 ALA A O 1
ATOM 3205 N N . GLU A 1 421 ? 55.287 30.318 -2.243 1.00 25.82 421 GLU A N 1
ATOM 3206 C CA . GLU A 1 421 ? 55.784 29.783 -0.987 1.00 26.40 421 GLU A CA 1
ATOM 3207 C C . GLU A 1 421 ? 57.014 30.573 -0.518 1.00 26.49 421 GLU A C 1
ATOM 3208 O O . GLU A 1 421 ? 57.914 30.797 -1.293 1.00 26.23 421 GLU A O 1
ATOM 3214 N N . ALA A 1 422 ? 57.047 30.981 0.746 1.00 27.12 422 ALA A N 1
ATOM 3215 C CA . ALA A 1 422 ? 58.173 31.747 1.299 1.00 27.99 422 ALA A CA 1
ATOM 3216 C C . ALA A 1 422 ? 59.513 31.005 1.422 1.00 28.52 422 ALA A C 1
ATOM 3217 O O . ALA A 1 422 ? 60.563 31.575 1.168 1.00 28.94 422 ALA A O 1
ATOM 3219 N N . GLY A 1 423 ? 59.464 29.754 1.932 1.00 29.57 423 GLY A N 1
ATOM 3220 C CA . GLY A 1 423 ? 60.717 29.057 2.264 1.00 30.41 423 GLY A CA 1
ATOM 3221 C C . GLY A 1 423 ? 61.269 28.220 1.130 1.00 31.17 423 GLY A C 1
ATOM 3222 O O . GLY A 1 423 ? 60.660 28.132 0.071 1.00 29.90 423 GLY A O 1
ATOM 3223 N N . ARG A 1 424 ? 62.452 27.583 1.263 1.00 33.06 424 ARG A N 1
ATOM 3224 C CA . ARG A 1 424 ? 63.095 26.743 0.238 1.00 35.14 424 ARG A CA 1
ATOM 3225 C C . ARG A 1 424 ? 62.208 25.585 -0.198 1.00 34.84 424 ARG A C 1
ATOM 3226 O O . ARG A 1 424 ? 62.198 25.234 -1.384 1.00 34.79 424 ARG A O 1
ATOM 3234 N N . ASP A 1 425 ? 61.458 25.010 0.749 1.00 34.67 425 ASP A N 1
ATOM 3235 C CA . ASP A 1 425 ? 60.592 23.843 0.459 1.00 34.67 425 ASP A CA 1
ATOM 3236 C C . ASP A 1 425 ? 59.058 24.002 0.570 1.00 32.87 425 ASP A C 1
ATOM 3237 O O . ASP A 1 425 ? 58.534 24.837 1.329 1.00 32.97 425 ASP A O 1
ATOM 3242 N N . LEU A 1 426 ? 58.370 23.176 -0.217 1.00 30.66 426 LEU A N 1
ATOM 3243 C CA . LEU A 1 426 ? 56.937 22.942 -0.119 1.00 28.97 426 LEU A CA 1
ATOM 3244 C C . LEU A 1 426 ? 56.569 22.092 1.115 1.00 27.85 426 LEU A C 1
ATOM 3245 O O . LEU A 1 426 ? 57.354 21.285 1.597 1.00 27.76 426 LEU A O 1
ATOM 3250 N N . GLY A 1 427 ? 55.365 22.278 1.631 1.00 26.65 427 GLY A N 1
ATOM 3251 C CA . GLY A 1 427 ? 54.848 21.388 2.665 1.00 24.68 427 GLY A CA 1
ATOM 3252 C C . GLY A 1 427 ? 54.471 21.986 4.005 1.00 22.90 427 GLY A C 1
ATOM 3253 O O . GLY A 1 427 ? 53.695 21.389 4.717 1.00 23.10 427 GLY A O 1
ATOM 3254 N N . GLY A 1 428 ? 55.034 23.142 4.351 1.00 21.63 428 GLY A N 1
ATOM 3255 C CA . GLY A 1 428 ? 54.751 23.813 5.605 1.00 19.54 428 GLY A CA 1
ATOM 3256 C C . GLY A 1 428 ? 54.972 22.935 6.811 1.00 19.35 428 GLY A C 1
ATOM 3257 O O . GLY A 1 428 ? 56.030 22.300 6.965 1.00 19.55 428 GLY A O 1
ATOM 3258 N N . ARG A 1 429 ? 53.953 22.885 7.668 1.00 18.44 429 ARG A N 1
ATOM 3259 C CA . ARG A 1 429 ? 54.004 22.118 8.913 1.00 17.89 429 ARG A CA 1
ATOM 3260 C C . ARG A 1 429 ? 54.073 20.597 8.691 1.00 17.82 429 ARG A C 1
ATOM 3261 O O . ARG A 1 429 ? 54.596 19.877 9.546 1.00 17.29 429 ARG A O 1
ATOM 3269 N N . VAL A 1 430 ? 53.536 20.102 7.578 1.00 17.50 430 VAL A N 1
ATOM 3270 C CA . VAL A 1 430 ? 53.727 18.692 7.260 1.00 18.39 430 VAL A CA 1
ATOM 3271 C C . VAL A 1 430 ? 55.213 18.264 7.216 1.00 18.59 430 VAL A C 1
ATOM 3272 O O . VAL A 1 430 ? 55.588 17.302 7.875 1.00 18.78 430 VAL A O 1
ATOM 3276 N N . THR A 1 431 ? 56.032 19.006 6.465 1.00 18.97 431 THR A N 1
ATOM 3277 C CA . THR A 1 431 ? 57.490 18.879 6.403 1.00 18.51 431 THR A CA 1
ATOM 3278 C C . THR A 1 431 ? 58.182 19.064 7.753 1.00 19.03 431 THR A C 1
ATOM 3279 O O . THR A 1 431 ? 58.978 18.236 8.154 1.00 19.11 431 THR A O 1
ATOM 3283 N N . GLN A 1 432 ? 57.914 20.163 8.446 1.00 20.06 432 GLN A N 1
ATOM 3284 C CA . GLN A 1 432 ? 58.502 20.363 9.790 1.00 21.26 432 GLN A CA 1
ATOM 3285 C C . GLN A 1 432 ? 58.093 19.275 10.795 1.00 22.49 432 GLN A C 1
ATOM 3286 O O . GLN A 1 432 ? 58.896 18.866 11.628 1.00 23.32 432 GLN A O 1
ATOM 3292 N N . GLU A 1 433 ? 56.852 18.796 10.695 1.00 23.53 433 GLU A N 1
ATOM 3293 C CA . GLU A 1 433 ? 56.333 17.813 11.631 1.00 24.19 433 GLU A CA 1
ATOM 3294 C C . GLU A 1 433 ? 56.800 16.392 11.324 1.00 24.54 433 GLU A C 1
ATOM 3295 O O . GLU A 1 433 ? 57.170 15.671 12.256 1.00 24.91 433 GLU A O 1
ATOM 3301 N N . SER A 1 434 ? 56.828 15.991 10.048 1.00 24.37 434 SER A N 1
ATOM 3302 C CA . SER A 1 434 ? 57.323 14.647 9.690 1.00 24.62 434 SER A CA 1
ATOM 3303 C C . SER A 1 434 ? 58.804 14.393 9.992 1.00 24.37 434 SER A C 1
ATOM 3304 O O . SER A 1 434 ? 59.224 13.234 10.004 1.00 24.43 434 SER A O 1
ATOM 3307 N N . ALA A 1 435 ? 59.595 15.447 10.205 1.00 23.68 435 ALA A N 1
ATOM 3308 C CA . ALA A 1 435 ? 60.997 15.239 10.553 1.00 23.31 435 ALA A CA 1
ATOM 3309 C C . ALA A 1 435 ? 61.119 14.795 11.992 1.00 23.24 435 ALA A C 1
ATOM 3310 O O . ALA A 1 435 ? 62.147 14.283 12.378 1.00 23.47 435 ALA A O 1
ATOM 3312 N N . LEU A 1 436 ? 60.057 14.993 12.774 1.00 23.43 436 LEU A N 1
ATOM 3313 C CA . LEU A 1 436 ? 59.971 14.532 14.175 1.00 23.17 436 LEU A CA 1
ATOM 3314 C C . LEU A 1 436 ? 59.874 13.010 14.340 1.00 23.15 436 LEU A C 1
ATOM 3315 O O . LEU A 1 436 ? 59.311 12.340 13.485 1.00 22.92 436 LEU A O 1
ATOM 3320 N N . PRO A 1 437 ? 60.445 12.458 15.436 1.00 23.64 437 PRO A N 1
ATOM 3321 C CA . PRO A 1 437 ? 60.489 10.983 15.664 1.00 23.49 437 PRO A CA 1
ATOM 3322 C C . PRO A 1 437 ? 59.144 10.306 15.518 1.00 23.31 437 PRO A C 1
ATOM 3323 O O . PRO A 1 437 ? 58.178 10.741 16.126 1.00 23.81 437 PRO A O 1
ATOM 3327 N N . GLY A 1 438 ? 59.090 9.261 14.703 1.00 23.30 438 GLY A N 1
ATOM 3328 C CA . GLY A 1 438 ? 57.882 8.466 14.523 1.00 23.05 438 GLY A CA 1
ATOM 3329 C C . GLY A 1 438 ? 56.790 9.038 13.634 1.00 23.61 438 GLY A C 1
ATOM 3330 O O . GLY A 1 438 ? 55.717 8.434 13.498 1.00 24.11 438 GLY A O 1
ATOM 3331 N N . LEU A 1 439 ? 57.035 10.192 13.013 1.00 23.17 439 LEU A N 1
ATOM 3332 C CA . LEU A 1 439 ? 56.018 10.833 12.173 1.00 22.13 439 LEU A CA 1
ATOM 3333 C C . LEU A 1 439 ? 56.347 10.858 10.680 1.00 22.03 439 LEU A C 1
ATOM 3334 O O . LEU A 1 439 ? 55.719 11.574 9.928 1.00 22.14 439 LEU A O 1
ATOM 3339 N N . SER A 1 440 ? 57.322 10.069 10.260 1.00 22.40 440 SER A N 1
ATOM 3340 C CA . SER A 1 440 ? 57.765 9.998 8.855 1.00 22.62 440 SER A CA 1
ATOM 3341 C C . SER A 1 440 ? 56.628 9.834 7.868 1.00 21.73 440 SER A C 1
ATOM 3342 O O . SER A 1 440 ? 56.644 10.464 6.820 1.00 22.48 440 SER A O 1
ATOM 3345 N N . ALA A 1 441 ? 55.656 8.984 8.167 1.00 20.53 441 ALA A N 1
ATOM 3346 C CA . ALA A 1 441 ? 54.593 8.748 7.188 1.00 19.83 441 ALA A CA 1
ATOM 3347 C C . ALA A 1 441 ? 53.763 9.997 6.936 1.00 19.38 441 ALA A C 1
ATOM 3348 O O . ALA A 1 441 ? 53.208 10.147 5.864 1.00 20.17 441 ALA A O 1
ATOM 3350 N N . TRP A 1 442 ? 53.695 10.907 7.894 1.00 18.27 442 TRP A N 1
ATOM 3351 C CA . TRP A 1 442 ? 52.908 12.106 7.712 1.00 18.10 442 TRP A CA 1
ATOM 3352 C C . TRP A 1 442 ? 53.279 12.880 6.464 1.00 17.69 442 TRP A C 1
ATOM 3353 O O . TRP A 1 442 ? 52.445 13.608 5.924 1.00 17.48 442 TRP A O 1
ATOM 3364 N N . GLY A 1 443 ? 54.515 12.689 6.002 1.00 17.27 443 GLY A N 1
ATOM 3365 C CA . GLY A 1 443 ? 55.010 13.320 4.790 1.00 17.27 443 GLY A CA 1
ATOM 3366 C C . GLY A 1 443 ? 54.134 13.076 3.586 1.00 17.40 443 GLY A C 1
ATOM 3367 O O . GLY A 1 443 ? 54.141 13.854 2.621 1.00 17.76 443 GLY A O 1
ATOM 3368 N N . ARG A 1 444 ? 53.352 12.007 3.666 1.00 17.39 444 ARG A N 1
ATOM 3369 C CA . ARG A 1 444 ? 52.544 11.552 2.564 1.00 17.48 444 ARG A CA 1
ATOM 3370 C C . ARG A 1 444 ? 51.454 12.534 2.157 1.00 18.53 444 ARG A C 1
ATOM 3371 O O . ARG A 1 444 ? 51.063 12.556 1.000 1.00 19.87 444 ARG A O 1
ATOM 3379 N N . VAL A 1 445 ? 50.967 13.330 3.100 1.00 19.38 445 VAL A N 1
ATOM 3380 C CA . VAL A 1 445 ? 50.022 14.407 2.831 1.00 20.27 445 VAL A CA 1
ATOM 3381 C C . VAL A 1 445 ? 50.588 15.368 1.803 1.00 21.39 445 VAL A C 1
ATOM 3382 O O . VAL A 1 445 ? 49.882 15.805 0.902 1.00 22.35 445 VAL A O 1
ATOM 3386 N N . LYS A 1 446 ? 51.858 15.715 1.961 1.00 22.34 446 LYS A N 1
ATOM 3387 C CA . LYS A 1 446 ? 52.567 16.565 1.019 1.00 22.78 446 LYS A CA 1
ATOM 3388 C C . LYS A 1 446 ? 52.832 15.819 -0.282 1.00 23.28 446 LYS A C 1
ATOM 3389 O O . LYS A 1 446 ? 52.637 16.387 -1.330 1.00 23.51 446 LYS A O 1
ATOM 3395 N N . GLU A 1 447 ? 53.240 14.544 -0.224 1.00 24.11 447 GLU A N 1
ATOM 3396 C CA . GLU A 1 447 ? 53.555 13.746 -1.446 1.00 25.09 447 GLU A CA 1
ATOM 3397 C C . GLU A 1 447 ? 52.418 13.621 -2.454 1.00 24.95 447 GLU A C 1
ATOM 3398 O O . GLU A 1 447 ? 52.582 13.890 -3.658 1.00 24.31 447 GLU A O 1
ATOM 3404 N N . TYR A 1 448 ? 51.266 13.183 -1.947 1.00 24.50 448 TYR A N 1
ATOM 3405 C CA . TYR A 1 448 ? 50.112 13.055 -2.792 1.00 24.14 448 TYR A CA 1
ATOM 3406 C C . TYR A 1 448 ? 49.852 14.384 -3.479 1.00 24.31 448 TYR A C 1
ATOM 3407 O O . TYR A 1 448 ? 49.650 14.415 -4.689 1.00 24.39 448 TYR A O 1
ATOM 3416 N N . ARG A 1 449 ? 49.872 15.482 -2.720 1.00 24.47 449 ARG A N 1
ATOM 3417 C CA . ARG A 1 449 ? 49.559 16.792 -3.301 1.00 24.64 449 ARG A CA 1
ATOM 3418 C C . ARG A 1 449 ? 50.565 17.226 -4.365 1.00 24.94 449 ARG A C 1
ATOM 3419 O O . ARG A 1 449 ? 50.178 17.736 -5.396 1.00 25.27 449 ARG A O 1
ATOM 3427 N N . GLU A 1 450 ? 51.840 16.978 -4.140 1.00 25.20 450 GLU A N 1
ATOM 3428 C CA . GLU A 1 450 ? 52.834 17.191 -5.169 1.00 26.46 450 GLU A CA 1
ATOM 3429 C C . GLU A 1 450 ? 52.691 16.269 -6.363 1.00 26.84 450 GLU A C 1
ATOM 3430 O O . GLU A 1 450 ? 52.948 16.668 -7.513 1.00 27.57 450 GLU A O 1
ATOM 3436 N N . ALA A 1 451 ? 52.325 15.024 -6.106 1.00 27.12 451 ALA A N 1
ATOM 3437 C CA . ALA A 1 451 ? 52.290 14.074 -7.187 1.00 27.70 451 ALA A CA 1
ATOM 3438 C C . ALA A 1 451 ? 51.168 14.483 -8.130 1.00 28.10 451 ALA A C 1
ATOM 3439 O O . ALA A 1 451 ? 51.299 14.311 -9.336 1.00 28.50 451 ALA A O 1
ATOM 3441 N N . VAL A 1 452 ? 50.100 15.069 -7.583 1.00 28.52 452 VAL A N 1
ATOM 3442 C CA . VAL A 1 452 ? 48.961 15.509 -8.393 1.00 29.01 452 VAL A CA 1
ATOM 3443 C C . VAL A 1 452 ? 49.231 16.887 -8.952 1.00 30.24 452 VAL A C 1
ATOM 3444 O O . VAL A 1 452 ? 48.790 17.208 -10.054 1.00 31.26 452 VAL A O 1
ATOM 3448 N N . LEU A 1 453 ? 49.944 17.721 -8.218 1.00 30.75 453 LEU A N 1
ATOM 3449 C CA . LEU A 1 453 ? 50.194 19.034 -8.755 1.00 32.37 453 LEU A CA 1
ATOM 3450 C C . LEU A 1 453 ? 51.044 18.892 -10.006 1.00 33.36 453 LEU A C 1
ATOM 3451 O O . LEU A 1 453 ? 50.877 19.605 -10.994 1.00 33.24 453 LEU A O 1
ATOM 3456 N N . ALA A 1 454 ? 51.943 17.922 -9.966 1.00 34.43 454 ALA A N 1
ATOM 3457 C CA . ALA A 1 454 ? 52.839 17.724 -11.074 1.00 34.88 454 ALA A CA 1
ATOM 3458 C C . ALA A 1 454 ? 52.041 17.465 -12.360 1.00 35.06 454 ALA A C 1
ATOM 3459 O O . ALA A 1 454 ? 52.430 17.951 -13.408 1.00 35.35 454 ALA A O 1
ATOM 3461 N N . GLU A 1 455 ? 50.905 16.769 -12.282 1.00 35.43 455 GLU A N 1
ATOM 3462 C CA . GLU A 1 455 ? 50.075 16.562 -13.484 1.00 36.30 455 GLU A CA 1
ATOM 3463 C C . GLU A 1 455 ? 49.118 17.709 -13.792 1.00 36.08 455 GLU A C 1
ATOM 3464 O O . GLU A 1 455 ? 48.125 17.510 -14.489 1.00 36.21 455 GLU A O 1
ATOM 3470 N N . LEU A 1 456 ? 49.374 18.891 -13.258 1.00 35.90 456 LEU A N 1
ATOM 3471 C CA . LEU A 1 456 ? 48.505 20.020 -13.552 1.00 36.09 456 LEU A CA 1
ATOM 3472 C C . LEU A 1 456 ? 49.320 21.151 -14.164 1.00 36.30 456 LEU A C 1
ATOM 3473 O O . LEU A 1 456 ? 50.123 21.809 -13.486 1.00 35.70 456 LEU A O 1
ATOM 3478 N N . PRO A 1 457 ? 49.143 21.354 -15.475 1.00 36.49 457 PRO A N 1
ATOM 3479 C CA . PRO A 1 457 ? 49.925 22.402 -16.131 1.00 36.25 457 PRO A CA 1
ATOM 3480 C C . PRO A 1 457 ? 49.429 23.798 -15.744 1.00 35.64 457 PRO A C 1
ATOM 3481 O O . PRO A 1 457 ? 50.215 24.752 -15.743 1.00 35.66 457 PRO A O 1
ATOM 3485 N N . ASN A 1 458 ? 48.149 23.891 -15.384 1.00 34.12 458 ASN A N 1
ATOM 3486 C CA . ASN A 1 458 ? 47.524 25.140 -15.000 1.00 32.74 458 ASN A CA 1
ATOM 3487 C C . ASN A 1 458 ? 47.918 25.651 -13.592 1.00 32.51 458 ASN A C 1
ATOM 3488 O O . ASN A 1 458 ? 47.423 26.678 -13.140 1.00 32.89 458 ASN A O 1
ATOM 3493 N N . VAL A 1 459 ? 48.827 24.964 -12.909 1.00 31.66 459 VAL A N 1
ATOM 3494 C CA . VAL A 1 459 ? 49.284 25.420 -11.602 1.00 31.25 459 VAL A CA 1
ATOM 3495 C C . VAL A 1 459 ? 50.774 25.816 -11.573 1.00 31.77 459 VAL A C 1
ATOM 3496 O O . VAL A 1 459 ? 51.656 24.973 -11.772 1.00 31.32 459 VAL A O 1
ATOM 3500 N N . GLU A 1 460 ? 51.061 27.086 -11.300 1.00 31.94 460 GLU A N 1
ATOM 3501 C CA . GLU A 1 460 ? 52.451 27.538 -11.205 1.00 32.83 460 GLU A CA 1
ATOM 3502 C C . GLU A 1 460 ? 52.890 27.495 -9.739 1.00 33.04 460 GLU A C 1
ATOM 3503 O O . GLU A 1 460 ? 52.159 27.950 -8.864 1.00 33.42 460 GLU A O 1
ATOM 3509 N N . ILE A 1 461 ? 54.072 26.958 -9.455 1.00 32.85 461 ILE A N 1
ATOM 3510 C CA . ILE A 1 461 ? 54.549 26.904 -8.079 1.00 32.52 461 ILE A CA 1
ATOM 3511 C C . ILE A 1 461 ? 55.845 27.676 -7.943 1.00 32.64 461 ILE A C 1
ATOM 3512 O O . ILE A 1 461 ? 56.827 27.376 -8.629 1.00 32.33 461 ILE A O 1
ATOM 3517 N N . TYR A 1 462 ? 55.857 28.654 -7.044 1.00 32.95 462 TYR A N 1
ATOM 3518 C CA . TYR A 1 462 ? 57.067 29.440 -6.829 1.00 33.50 462 TYR A CA 1
ATOM 3519 C C . TYR A 1 462 ? 57.538 29.295 -5.392 1.00 33.84 462 TYR A C 1
ATOM 3520 O O . TYR A 1 462 ? 56.806 29.625 -4.471 1.00 33.72 462 TYR A O 1
ATOM 3529 N N . ARG A 1 463 ? 58.765 28.790 -5.314 1.00 34.67 463 ARG A N 1
ATOM 3530 C CA . ARG A 1 463 ? 59.195 28.366 -3.992 1.00 36.25 463 ARG A CA 1
ATOM 3531 C C . ARG A 1 463 ? 60.065 29.286 -3.144 1.00 36.79 463 ARG A C 1
ATOM 3532 O O . ARG A 1 463 ? 60.154 29.078 -1.924 1.00 37.30 463 ARG A O 1
ATOM 3540 N N . GLU A 1 464 ? 60.643 30.335 -3.602 1.00 37.11 464 GLU A N 1
ATOM 3541 C CA . GLU A 1 464 ? 61.359 31.230 -2.681 1.00 37.74 464 GLU A CA 1
ATOM 3542 C C . GLU A 1 464 ? 60.859 32.651 -2.733 1.00 37.58 464 GLU A C 1
ATOM 3543 O O . GLU A 1 464 ? 61.596 33.607 -2.887 1.00 37.51 464 GLU A O 1
ATOM 3549 N N . SER A 1 465 ? 59.561 32.752 -2.545 1.00 37.51 465 SER A N 1
ATOM 3550 C CA . SER A 1 465 ? 58.830 33.920 -2.878 1.00 37.30 465 SER A CA 1
ATOM 3551 C C . SER A 1 465 ? 57.940 34.304 -1.716 1.00 37.04 465 SER A C 1
ATOM 3552 O O . SER A 1 465 ? 56.802 33.839 -1.649 1.00 36.65 465 SER A O 1
ATOM 3555 N N . PRO A 1 466 ? 58.456 35.156 -0.799 1.00 36.99 466 PRO A N 1
ATOM 3556 C CA . PRO A 1 466 ? 57.599 35.731 0.227 1.00 36.78 466 PRO A CA 1
ATOM 3557 C C . PRO A 1 466 ? 56.683 36.671 -0.524 1.00 36.41 466 PRO A C 1
ATOM 3558 O O . PRO A 1 466 ? 57.078 37.107 -1.593 1.00 37.80 466 PRO A O 1
ATOM 3562 N N . MET A 1 467 ? 55.483 36.953 -0.015 1.00 35.44 467 MET A N 1
ATOM 3563 C CA . MET A 1 467 ? 54.545 37.898 -0.636 1.00 34.61 467 MET A CA 1
ATOM 3564 C C . MET A 1 467 ? 53.987 38.890 0.392 1.00 34.44 467 MET A C 1
ATOM 3565 O O . MET A 1 467 ? 53.612 38.513 1.502 1.00 33.97 467 MET A O 1
ATOM 3570 N N . THR A 1 468 ? 53.934 40.163 0.008 1.00 34.60 468 THR A N 1
ATOM 3571 C CA . THR A 1 468 ? 53.353 41.228 0.828 1.00 34.85 468 THR A CA 1
ATOM 3572 C C . THR A 1 468 ? 52.165 41.755 0.069 1.00 34.76 468 THR A C 1
ATOM 3573 O O . THR A 1 468 ? 52.039 41.502 -1.125 1.00 34.64 468 THR A O 1
ATOM 3577 N N . GLY A 1 469 ? 51.282 42.481 0.742 1.00 35.23 469 GLY A N 1
ATOM 3578 C CA . GLY A 1 469 ? 50.129 43.052 0.056 1.00 36.05 469 GLY A CA 1
ATOM 3579 C C . GLY A 1 469 ? 50.543 43.823 -1.191 1.00 36.74 469 GLY A C 1
ATOM 3580 O O . GLY A 1 469 ? 49.898 43.712 -2.233 1.00 36.34 469 GLY A O 1
ATOM 3581 N N . ASP A 1 470 ? 51.621 44.601 -1.068 1.00 37.48 470 ASP A N 1
ATOM 3582 C CA . ASP A 1 470 ? 52.263 45.251 -2.207 1.00 38.99 470 ASP A CA 1
ATOM 3583 C C . ASP A 1 470 ? 52.418 44.388 -3.482 1.00 38.59 470 ASP A C 1
ATOM 3584 O O . ASP A 1 470 ? 51.696 44.603 -4.463 1.00 38.64 470 ASP A O 1
ATOM 3589 N N . ASP A 1 471 ? 53.346 43.427 -3.451 1.00 38.03 471 ASP A N 1
ATOM 3590 C CA . ASP A 1 471 ? 53.544 42.448 -4.526 1.00 38.34 471 ASP A CA 1
ATOM 3591 C C . ASP A 1 471 ? 52.264 41.917 -5.164 1.00 37.85 471 ASP A C 1
ATOM 3592 O O . ASP A 1 471 ? 52.203 41.748 -6.363 1.00 37.89 471 ASP A O 1
ATOM 3597 N N . ILE A 1 472 ? 51.243 41.635 -4.369 1.00 37.55 472 ILE A N 1
ATOM 3598 C CA . ILE A 1 472 ? 50.060 40.999 -4.910 1.00 37.08 472 ILE A CA 1
ATOM 3599 C C . ILE A 1 472 ? 49.332 41.971 -5.828 1.00 37.19 472 ILE A C 1
ATOM 3600 O O . ILE A 1 472 ? 48.858 41.593 -6.907 1.00 37.08 472 ILE A O 1
ATOM 3605 N N . VAL A 1 473 ? 49.270 43.228 -5.417 1.00 37.33 473 VAL A N 1
ATOM 3606 C CA . VAL A 1 473 ? 48.568 44.231 -6.206 1.00 37.95 473 VAL A CA 1
ATOM 3607 C C . VAL A 1 473 ? 49.384 44.562 -7.471 1.00 38.21 473 VAL A C 1
ATOM 3608 O O . VAL A 1 473 ? 48.843 44.623 -8.585 1.00 37.77 473 VAL A O 1
ATOM 3612 N N . GLU A 1 474 ? 50.688 44.751 -7.275 1.00 38.24 474 GLU A N 1
ATOM 3613 C CA . GLU A 1 474 ? 51.621 45.034 -8.355 1.00 38.73 474 GLU A CA 1
ATOM 3614 C C . GLU A 1 474 ? 51.601 43.946 -9.417 1.00 38.00 474 GLU A C 1
ATOM 3615 O O . GLU A 1 474 ? 51.537 44.247 -10.614 1.00 38.03 474 GLU A O 1
ATOM 3621 N N . PHE A 1 475 ? 51.625 42.692 -8.967 1.00 37.45 475 PHE A N 1
ATOM 3622 C CA . PHE A 1 475 ? 51.410 41.524 -9.825 1.00 36.83 475 PHE A CA 1
ATOM 3623 C C . PHE A 1 475 ? 49.995 41.491 -10.443 1.00 35.63 475 PHE A C 1
ATOM 3624 O O . PHE A 1 475 ? 49.739 40.714 -11.355 1.00 35.59 475 PHE A O 1
ATOM 3632 N N . GLY A 1 476 ? 49.079 42.311 -9.929 1.00 34.63 476 GLY A N 1
ATOM 3633 C CA . GLY A 1 476 ? 47.711 42.406 -10.465 1.00 33.46 476 GLY A CA 1
ATOM 3634 C C . GLY A 1 476 ? 46.771 41.247 -10.150 1.00 32.71 476 GLY A C 1
ATOM 3635 O O . GLY A 1 476 ? 45.823 40.999 -10.894 1.00 32.42 476 GLY A O 1
ATOM 3636 N N . PHE A 1 477 ? 47.016 40.535 -9.050 1.00 31.95 477 PHE A N 1
ATOM 3637 C CA . PHE A 1 477 ? 46.211 39.359 -8.708 1.00 30.81 477 PHE A CA 1
ATOM 3638 C C . PHE A 1 477 ? 44.876 39.752 -8.154 1.00 30.66 477 PHE A C 1
ATOM 3639 O O . PHE A 1 477 ? 44.796 40.473 -7.176 1.00 30.86 477 PHE A O 1
ATOM 3647 N N . GLU A 1 478 ? 43.825 39.266 -8.780 1.00 30.58 478 GLU A N 1
ATOM 3648 C CA . GLU A 1 478 ? 42.477 39.698 -8.446 1.00 30.93 478 GLU A CA 1
ATOM 3649 C C . GLU A 1 478 ? 41.822 38.917 -7.261 1.00 29.18 478 GLU A C 1
ATOM 3650 O O . GLU A 1 478 ? 40.958 39.445 -6.563 1.00 28.71 478 GLU A O 1
ATOM 3656 N N . HIS A 1 479 ? 42.254 37.671 -7.065 1.00 27.58 479 HIS A N 1
ATOM 3657 C CA . HIS A 1 479 ? 41.731 36.748 -6.056 1.00 26.34 479 HIS A CA 1
ATOM 3658 C C . HIS A 1 479 ? 42.859 36.018 -5.323 1.00 24.96 479 HIS A C 1
ATOM 3659 O O . HIS A 1 479 ? 43.764 35.480 -5.935 1.00 24.42 479 HIS A O 1
ATOM 3666 N N . VAL A 1 480 ? 42.781 35.978 -4.005 1.00 23.90 480 VAL A N 1
ATOM 3667 C CA . VAL A 1 480 ? 43.837 35.375 -3.199 1.00 22.81 480 VAL A CA 1
ATOM 3668 C C . VAL A 1 480 ? 43.245 34.438 -2.162 1.00 22.65 480 VAL A C 1
ATOM 3669 O O . VAL A 1 480 ? 42.144 34.685 -1.656 1.00 23.47 480 VAL A O 1
ATOM 3673 N N . ILE A 1 481 ? 43.961 33.358 -1.870 1.00 21.22 481 ILE A N 1
ATOM 3674 C CA . ILE A 1 481 ? 43.650 32.529 -0.748 1.00 20.02 481 ILE A CA 1
ATOM 3675 C C . ILE A 1 481 ? 44.879 32.550 0.119 1.00 20.20 481 ILE A C 1
ATOM 3676 O O . ILE A 1 481 ? 45.998 32.207 -0.293 1.00 20.70 481 ILE A O 1
ATOM 3681 N N . THR A 1 482 ? 44.672 32.947 1.351 1.00 19.56 482 THR A N 1
ATOM 3682 C CA . THR A 1 482 ? 45.776 33.198 2.236 1.00 19.13 482 THR A CA 1
ATOM 3683 C C . THR A 1 482 ? 46.041 32.024 3.219 1.00 18.15 482 THR A C 1
ATOM 3684 O O . THR A 1 482 ? 45.320 31.816 4.189 1.00 18.58 482 THR A O 1
ATOM 3688 N N . ALA A 1 483 ? 47.069 31.243 2.933 1.00 16.88 483 ALA A N 1
ATOM 3689 C CA . ALA A 1 483 ? 47.319 29.992 3.638 1.00 15.89 483 ALA A CA 1
ATOM 3690 C C . ALA A 1 483 ? 48.650 30.027 4.390 1.00 15.63 483 ALA A C 1
ATOM 3691 O O . ALA A 1 483 ? 49.517 29.166 4.206 1.00 16.65 483 ALA A O 1
ATOM 3693 N N . THR A 1 484 ? 48.810 31.002 5.264 1.00 14.71 484 THR A N 1
ATOM 3694 C CA . THR A 1 484 ? 50.121 31.338 5.785 1.00 14.13 484 THR A CA 1
ATOM 3695 C C . THR A 1 484 ? 50.557 30.643 7.091 1.00 13.90 484 THR A C 1
ATOM 3696 O O . THR A 1 484 ? 51.681 30.834 7.577 1.00 14.37 484 THR A O 1
ATOM 3700 N N . GLY A 1 485 ? 49.696 29.806 7.653 1.00 13.38 485 GLY A N 1
ATOM 3701 C CA . GLY A 1 485 ? 50.027 29.111 8.875 1.00 12.33 485 GLY A CA 1
ATOM 3702 C C . GLY A 1 485 ? 49.917 29.917 10.153 1.00 12.19 485 GLY A C 1
ATOM 3703 O O . GLY A 1 485 ? 49.271 30.951 10.191 1.00 11.16 485 GLY A O 1
ATOM 3704 N N . ALA A 1 486 ? 50.569 29.408 11.206 1.00 12.34 486 ALA A N 1
ATOM 3705 C CA . ALA A 1 486 ? 50.425 29.900 12.565 1.00 11.71 486 ALA A CA 1
ATOM 3706 C C . ALA A 1 486 ? 51.763 29.708 13.232 1.00 12.05 486 ALA A C 1
ATOM 3707 O O . ALA A 1 486 ? 52.522 28.863 12.789 1.00 12.32 486 ALA A O 1
ATOM 3709 N N . THR A 1 487 ? 52.073 30.514 14.252 1.00 12.48 487 THR A N 1
ATOM 3710 C CA . THR A 1 487 ? 53.308 30.389 15.034 1.00 13.87 487 THR A CA 1
ATOM 3711 C C . THR A 1 487 ? 52.937 29.796 16.370 1.00 13.44 487 THR A C 1
ATOM 3712 O O . THR A 1 487 ? 51.806 29.946 16.795 1.00 13.87 487 THR A O 1
ATOM 3716 N N . TRP A 1 488 ? 53.859 29.101 17.025 1.00 13.12 488 TRP A N 1
ATOM 3717 C CA . TRP A 1 488 ? 53.586 28.579 18.352 1.00 13.34 488 TRP A CA 1
ATOM 3718 C C . TRP A 1 488 ? 53.916 29.663 19.393 1.00 13.54 488 TRP A C 1
ATOM 3719 O O . TRP A 1 488 ? 55.039 30.116 19.461 1.00 13.88 488 TRP A O 1
ATOM 3730 N N . ARG A 1 489 ? 52.922 30.109 20.154 1.00 13.96 489 ARG A N 1
ATOM 3731 C CA . ARG A 1 489 ? 53.111 30.982 21.312 1.00 14.60 489 ARG A CA 1
ATOM 3732 C C . ARG A 1 489 ? 54.288 30.581 22.144 1.00 15.11 489 ARG A C 1
ATOM 3733 O O . ARG A 1 489 ? 54.597 29.410 22.304 1.00 15.01 489 ARG A O 1
ATOM 3741 N N . THR A 1 490 ? 54.894 31.571 22.757 1.00 16.29 490 THR A N 1
ATOM 3742 C CA . THR A 1 490 ? 56.033 31.329 23.576 1.00 18.10 490 THR A CA 1
ATOM 3743 C C . THR A 1 490 ? 55.802 31.892 24.977 1.00 18.34 490 THR A C 1
ATOM 3744 O O . THR A 1 490 ? 56.589 31.651 25.898 1.00 18.79 490 THR A O 1
ATOM 3748 N N . ASP A 1 491 ? 54.659 32.566 25.126 1.00 18.18 491 ASP A N 1
ATOM 3749 C CA . ASP A 1 491 ? 54.282 33.265 26.346 1.00 17.97 491 ASP A CA 1
ATOM 3750 C C . ASP A 1 491 ? 53.510 32.384 27.298 1.00 17.75 491 ASP A C 1
ATOM 3751 O O . ASP A 1 491 ? 53.107 32.838 28.364 1.00 18.69 491 ASP A O 1
ATOM 3756 N N . GLY A 1 492 ? 53.274 31.138 26.901 1.00 17.09 492 GLY A N 1
ATOM 3757 C CA . GLY A 1 492 ? 52.794 30.136 27.822 1.00 15.78 492 GLY A CA 1
ATOM 3758 C C . GLY A 1 492 ? 51.311 29.920 27.815 1.00 15.03 492 GLY A C 1
ATOM 3759 O O . GLY A 1 492 ? 50.828 29.126 28.590 1.00 16.07 492 GLY A O 1
ATOM 3760 N N . VAL A 1 493 ? 50.608 30.604 26.927 1.00 14.32 493 VAL A N 1
ATOM 3761 C CA . VAL A 1 493 ? 49.167 30.624 26.894 1.00 13.71 493 VAL A CA 1
ATOM 3762 C C . VAL A 1 493 ? 48.624 29.485 26.035 1.00 15.37 493 VAL A C 1
ATOM 3763 O O . VAL A 1 493 ? 49.136 29.210 24.914 1.00 15.58 493 VAL A O 1
ATOM 3767 N N . ALA A 1 494 ? 47.562 28.850 26.556 1.00 15.26 494 ALA A N 1
ATOM 3768 C CA . ALA A 1 494 ? 46.807 27.835 25.838 1.00 14.46 494 ALA A CA 1
ATOM 3769 C C . ALA A 1 494 ? 45.446 27.603 26.478 1.00 14.17 494 ALA A C 1
ATOM 3770 O O . ALA A 1 494 ? 44.485 28.206 26.060 1.00 14.29 494 ALA A O 1
ATOM 3772 N N . ARG A 1 495 ? 45.358 26.709 27.466 1.00 13.62 495 ARG A N 1
ATOM 3773 C CA . ARG A 1 495 ? 44.093 26.435 28.127 1.00 12.85 495 ARG A CA 1
ATOM 3774 C C . ARG A 1 495 ? 44.181 26.739 29.618 1.00 13.05 495 ARG A C 1
ATOM 3775 O O . ARG A 1 495 ? 43.343 27.469 30.162 1.00 13.59 495 ARG A O 1
ATOM 3783 N N . PHE A 1 496 ? 45.203 26.221 30.284 1.00 12.25 496 PHE A N 1
ATOM 3784 C CA . PHE A 1 496 ? 45.390 26.548 31.694 1.00 11.92 496 PHE A CA 1
ATOM 3785 C C . PHE A 1 496 ? 45.659 28.046 31.964 1.00 11.94 496 PHE A C 1
ATOM 3786 O O . PHE A 1 496 ? 45.015 28.618 32.822 1.00 12.67 496 PHE A O 1
ATOM 3794 N N . HIS A 1 497 ? 46.600 28.673 31.253 1.00 11.33 497 HIS A N 1
ATOM 3795 C CA . HIS A 1 497 ? 46.697 30.129 31.197 1.00 11.00 497 HIS A CA 1
ATOM 3796 C C . HIS A 1 497 ? 46.005 30.646 29.965 1.00 10.83 497 HIS A C 1
ATOM 3797 O O . HIS A 1 497 ? 46.227 30.145 28.866 1.00 11.27 497 HIS A O 1
ATOM 3804 N N . THR A 1 498 ? 45.179 31.657 30.135 1.00 10.99 498 THR A N 1
ATOM 3805 C CA . THR A 1 498 ? 44.636 32.338 28.992 1.00 11.60 498 THR A CA 1
ATOM 3806 C C . THR A 1 498 ? 45.453 33.585 28.718 1.00 12.71 498 THR A C 1
ATOM 3807 O O . THR A 1 498 ? 45.317 34.209 27.663 1.00 12.97 498 THR A O 1
ATOM 3811 N N . THR A 1 499 ? 46.303 33.931 29.675 1.00 13.84 499 THR A N 1
ATOM 3812 C CA . THR A 1 499 ? 47.143 35.116 29.593 1.00 15.71 499 THR A CA 1
ATOM 3813 C C . THR A 1 499 ? 48.574 34.776 29.955 1.00 15.76 499 THR A C 1
ATOM 3814 O O . THR A 1 499 ? 48.833 33.856 30.743 1.00 15.95 499 THR A O 1
ATOM 3818 N N . ALA A 1 500 ? 49.500 35.528 29.360 1.00 15.76 500 ALA A N 1
ATOM 3819 C CA . ALA A 1 500 ? 50.931 35.307 29.530 1.00 14.98 500 ALA A CA 1
ATOM 3820 C C . ALA A 1 500 ? 51.324 35.022 30.974 1.00 14.87 500 ALA A C 1
ATOM 3821 O O . ALA A 1 500 ? 50.873 35.678 31.917 1.00 14.57 500 ALA A O 1
ATOM 3823 N N . LEU A 1 501 ? 52.157 34.015 31.142 1.00 15.29 501 LEU A N 1
ATOM 3824 C CA . LEU A 1 501 ? 52.758 33.772 32.436 1.00 16.25 501 LEU A CA 1
ATOM 3825 C C . LEU A 1 501 ? 54.091 34.533 32.522 1.00 16.14 501 LEU A C 1
ATOM 3826 O O . LEU A 1 501 ? 54.663 34.871 31.508 1.00 16.41 501 LEU A O 1
ATOM 3831 N N . PRO A 1 502 ? 54.568 34.842 33.731 1.00 16.30 502 PRO A N 1
ATOM 3832 C CA . PRO A 1 502 ? 55.875 35.561 33.852 1.00 15.93 502 PRO A CA 1
ATOM 3833 C C . PRO A 1 502 ? 57.135 34.742 33.445 1.00 16.41 502 PRO A C 1
ATOM 3834 O O . PRO A 1 502 ? 57.356 33.595 33.910 1.00 16.09 502 PRO A O 1
ATOM 3838 N N . ILE A 1 503 ? 57.972 35.359 32.612 1.00 16.81 503 ILE A N 1
ATOM 3839 C CA . ILE A 1 503 ? 59.184 34.726 32.085 1.00 17.08 503 ILE A CA 1
ATOM 3840 C C . ILE A 1 503 ? 60.445 35.553 32.307 1.00 17.98 503 ILE A C 1
ATOM 3841 O O . ILE A 1 503 ? 60.690 36.520 31.584 1.00 18.69 503 ILE A O 1
ATOM 3846 N N . ALA A 1 504 ? 61.279 35.156 33.254 1.00 19.33 504 ALA A N 1
ATOM 3847 C CA . ALA A 1 504 ? 62.530 35.908 33.510 1.00 21.13 504 ALA A CA 1
ATOM 3848 C C . ALA A 1 504 ? 63.415 36.059 32.264 1.00 22.35 504 ALA A C 1
ATOM 3849 O O . ALA A 1 504 ? 63.453 35.180 31.423 1.00 23.34 504 ALA A O 1
ATOM 3851 N N . GLU A 1 505 ? 64.122 37.175 32.151 1.00 23.54 505 GLU A N 1
ATOM 3852 C CA . GLU A 1 505 ? 65.067 37.396 31.052 1.00 24.62 505 GLU A CA 1
ATOM 3853 C C . GLU A 1 505 ? 66.211 36.344 30.895 1.00 24.42 505 GLU A C 1
ATOM 3854 O O . GLU A 1 505 ? 66.640 36.038 29.785 1.00 25.17 505 GLU A O 1
ATOM 3860 N N . GLY A 1 506 ? 66.705 35.799 31.987 1.00 23.84 506 GLY A N 1
ATOM 3861 C CA . GLY A 1 506 ? 67.826 34.847 31.897 1.00 24.40 506 GLY A CA 1
ATOM 3862 C C . GLY A 1 506 ? 67.574 33.422 31.379 1.00 24.16 506 GLY A C 1
ATOM 3863 O O . GLY A 1 506 ? 68.511 32.717 31.031 1.00 24.77 506 GLY A O 1
ATOM 3864 N N . MET A 1 507 ? 66.314 32.993 31.315 1.00 23.65 507 MET A N 1
ATOM 3865 C CA . MET A 1 507 ? 65.977 31.630 30.920 1.00 21.86 507 MET A CA 1
ATOM 3866 C C . MET A 1 507 ? 65.787 31.585 29.425 1.00 21.24 507 MET A C 1
ATOM 3867 O O . MET A 1 507 ? 65.095 32.452 28.859 1.00 20.88 507 MET A O 1
ATOM 3872 N N . GLN A 1 508 ? 66.417 30.587 28.795 1.00 19.97 508 GLN A N 1
ATOM 3873 C CA . GLN A 1 508 ? 66.160 30.279 27.402 1.00 19.12 508 GLN A CA 1
ATOM 3874 C C . GLN A 1 508 ? 64.790 29.589 27.276 1.00 18.67 508 GLN A C 1
ATOM 3875 O O . GLN A 1 508 ? 64.499 28.598 27.965 1.00 17.81 508 GLN A O 1
ATOM 3881 N N . VAL A 1 509 ? 63.947 30.163 26.416 1.00 18.01 509 VAL A N 1
ATOM 3882 C CA . VAL A 1 509 ? 62.627 29.667 26.183 1.00 16.86 509 VAL A CA 1
ATOM 3883 C C . VAL A 1 509 ? 62.488 29.454 24.711 1.00 17.15 509 VAL A C 1
ATOM 3884 O O . VAL A 1 509 ? 62.547 30.371 23.958 1.00 17.25 509 VAL A O 1
ATOM 3888 N N . LEU A 1 510 ? 62.298 28.216 24.303 1.00 17.95 510 LEU A N 1
ATOM 3889 C CA . LEU A 1 510 ? 62.071 27.902 22.912 1.00 18.33 510 LEU A CA 1
ATOM 3890 C C . LEU A 1 510 ? 60.650 27.386 22.710 1.00 18.23 510 LEU A C 1
ATOM 3891 O O . LEU A 1 510 ? 59.976 26.983 23.663 1.00 16.76 510 LEU A O 1
ATOM 3896 N N . GLY A 1 511 ? 60.237 27.396 21.445 1.00 18.47 511 GLY A N 1
ATOM 3897 C CA . GLY A 1 511 ? 58.992 26.817 20.997 1.00 20.32 511 GLY A CA 1
ATOM 3898 C C . GLY A 1 511 ? 59.259 25.903 19.817 1.00 21.56 511 GLY A C 1
ATOM 3899 O O . GLY A 1 511 ? 60.395 25.792 19.357 1.00 22.34 511 GLY A O 1
ATOM 3900 N N . PRO A 1 512 ? 58.215 25.244 19.302 1.00 22.48 512 PRO A N 1
ATOM 3901 C CA . PRO A 1 512 ? 58.436 24.350 18.174 1.00 23.11 512 PRO A CA 1
ATOM 3902 C C . PRO A 1 512 ? 58.990 25.024 16.909 1.00 23.82 512 PRO A C 1
ATOM 3903 O O . PRO A 1 512 ? 59.676 24.350 16.147 1.00 23.36 512 PRO A O 1
ATOM 3907 N N . ASP A 1 513 ? 58.713 26.315 16.686 1.00 25.19 513 ASP A N 1
ATOM 3908 C CA . ASP A 1 513 ? 59.304 27.055 15.533 1.00 26.63 513 ASP A CA 1
ATOM 3909 C C . ASP A 1 513 ? 60.843 27.013 15.542 1.00 26.95 513 ASP A C 1
ATOM 3910 O O . ASP A 1 513 ? 61.487 26.769 14.524 1.00 26.62 513 ASP A O 1
ATOM 3915 N N . ASP A 1 514 ? 61.406 27.202 16.727 1.00 27.53 514 ASP A N 1
ATOM 3916 C CA . ASP A 1 514 ? 62.829 27.124 16.945 1.00 28.51 514 ASP A CA 1
ATOM 3917 C C . ASP A 1 514 ? 63.478 25.742 16.655 1.00 28.65 514 ASP A C 1
ATOM 3918 O O . ASP A 1 514 ? 64.532 25.664 16.008 1.00 28.45 514 ASP A O 1
ATOM 3923 N N . LEU A 1 515 ? 62.850 24.676 17.149 1.00 28.26 515 LEU A N 1
ATOM 3924 C CA . LEU A 1 515 ? 63.252 23.296 16.880 1.00 27.72 515 LEU A CA 1
ATOM 3925 C C . LEU A 1 515 ? 63.138 22.878 15.406 1.00 27.71 515 LEU A C 1
ATOM 3926 O O . LEU A 1 515 ? 63.957 22.085 14.909 1.00 27.35 515 LEU A O 1
ATOM 3931 N N . PHE A 1 516 ? 62.102 23.393 14.733 1.00 27.42 516 PHE A N 1
ATOM 3932 C CA . PHE A 1 516 ? 61.894 23.210 13.299 1.00 27.16 516 PHE A CA 1
ATOM 3933 C C . PHE A 1 516 ? 62.958 23.972 12.523 1.00 27.89 516 PHE A C 1
ATOM 3934 O O . PHE A 1 516 ? 63.355 23.554 11.440 1.00 28.48 516 PHE A O 1
ATOM 3942 N N . ALA A 1 517 ? 63.372 25.117 13.056 1.00 28.32 517 ALA A N 1
ATOM 3943 C CA . ALA A 1 517 ? 64.425 25.931 12.459 1.00 28.68 517 ALA A CA 1
ATOM 3944 C C . ALA A 1 517 ? 65.833 25.362 12.758 1.00 29.39 517 ALA A C 1
ATOM 3945 O O . ALA A 1 517 ? 66.841 25.910 12.294 1.00 29.30 517 ALA A O 1
ATOM 3947 N N . GLY A 1 518 ? 65.894 24.272 13.521 1.00 30.04 518 GLY A N 1
ATOM 3948 C CA . GLY A 1 518 ? 67.153 23.612 13.822 1.00 31.58 518 GLY A CA 1
ATOM 3949 C C . GLY A 1 518 ? 67.837 24.083 15.088 1.00 33.12 518 GLY A C 1
ATOM 3950 O O . GLY A 1 518 ? 68.801 23.477 15.506 1.00 33.79 518 GLY A O 1
ATOM 3951 N N . ARG A 1 519 ? 67.352 25.172 15.687 1.00 34.61 519 ARG A N 1
ATOM 3952 C CA . ARG A 1 519 ? 67.768 25.601 17.029 1.00 36.04 519 ARG A CA 1
ATOM 3953 C C . ARG A 1 519 ? 67.443 24.530 18.098 1.00 36.34 519 ARG A C 1
ATOM 3954 O O . ARG A 1 519 ? 66.376 23.929 18.088 1.00 36.78 519 ARG A O 1
ATOM 3962 N N . LEU A 1 520 ? 68.375 24.306 19.020 1.00 36.60 520 LEU A N 1
ATOM 3963 C CA . LEU A 1 520 ? 68.228 23.312 20.086 1.00 36.45 520 LEU A CA 1
ATOM 3964 C C . LEU A 1 520 ? 68.631 23.908 21.446 1.00 35.94 520 LEU A C 1
ATOM 3965 O O . LEU A 1 520 ? 69.571 24.693 21.521 1.00 35.66 520 LEU A O 1
ATOM 3970 N N . PRO A 1 521 ? 67.923 23.539 22.528 1.00 35.61 521 PRO A N 1
ATOM 3971 C CA . PRO A 1 521 ? 68.258 24.093 23.832 1.00 35.95 521 PRO A CA 1
ATOM 3972 C C . PRO A 1 521 ? 69.756 24.054 24.165 1.00 36.54 521 PRO A C 1
ATOM 3973 O O . PRO A 1 521 ? 70.479 23.119 23.805 1.00 36.13 521 PRO A O 1
ATOM 3977 N N . ASP A 1 522 ? 70.204 25.079 24.868 1.00 37.49 522 ASP A N 1
ATOM 3978 C CA . ASP A 1 522 ? 71.618 25.236 25.157 1.00 38.37 522 ASP A CA 1
ATOM 3979 C C . ASP A 1 522 ? 72.160 24.256 26.206 1.00 37.86 522 ASP A C 1
ATOM 3980 O O . ASP A 1 522 ? 73.178 23.600 25.966 1.00 37.88 522 ASP A O 1
ATOM 3985 N N . GLY A 1 523 ? 71.497 24.159 27.356 1.00 36.65 523 GLY A N 1
ATOM 3986 C CA . GLY A 1 523 ? 72.015 23.331 28.441 1.00 35.79 523 GLY A CA 1
ATOM 3987 C C . GLY A 1 523 ? 71.476 21.913 28.414 1.00 35.44 523 GLY A C 1
ATOM 3988 O O . GLY A 1 523 ? 70.715 21.543 27.527 1.00 36.10 523 GLY A O 1
ATOM 3989 N N . LYS A 1 524 ? 71.848 21.119 29.408 1.00 34.62 524 LYS A N 1
ATOM 3990 C CA . LYS A 1 524 ? 71.490 19.701 29.450 1.00 33.45 524 LYS A CA 1
ATOM 3991 C C . LYS A 1 524 ? 70.036 19.386 29.887 1.00 31.41 524 LYS A C 1
ATOM 3992 O O . LYS A 1 524 ? 69.367 18.554 29.274 1.00 31.31 524 LYS A O 1
ATOM 3998 N N . LYS A 1 525 ? 69.557 20.043 30.935 1.00 29.27 525 LYS A N 1
ATOM 3999 C CA . LYS A 1 525 ? 68.209 19.789 31.456 1.00 27.49 525 LYS A CA 1
ATOM 4000 C C . LYS A 1 525 ? 67.132 20.678 30.809 1.00 26.07 525 LYS A C 1
ATOM 4001 O O . LYS A 1 525 ? 67.205 21.917 30.840 1.00 25.44 525 LYS A O 1
ATOM 4007 N N . VAL A 1 526 ? 66.123 20.035 30.232 1.00 23.78 526 VAL A N 1
ATOM 4008 C CA . VAL A 1 526 ? 65.068 20.774 29.594 1.00 21.71 526 VAL A CA 1
ATOM 4009 C C . VAL A 1 526 ? 63.753 20.416 30.236 1.00 21.05 526 VAL A C 1
ATOM 4010 O O . VAL A 1 526 ? 63.526 19.251 30.568 1.00 21.59 526 VAL A O 1
ATOM 4014 N N . VAL A 1 527 ? 62.895 21.421 30.414 1.00 19.25 527 VAL A N 1
ATOM 4015 C CA . VAL A 1 527 ? 61.501 21.198 30.714 1.00 17.70 527 VAL A CA 1
ATOM 4016 C C . VAL A 1 527 ? 60.687 21.553 29.498 1.00 17.15 527 VAL A C 1
ATOM 4017 O O . VAL A 1 527 ? 60.794 22.663 28.976 1.00 17.38 527 VAL A O 1
ATOM 4021 N N . VAL A 1 528 ? 59.873 20.607 29.040 1.00 16.11 528 VAL A N 1
ATOM 4022 C CA . VAL A 1 528 ? 58.831 20.870 28.035 1.00 14.57 528 VAL A CA 1
ATOM 4023 C C . VAL A 1 528 ? 57.512 21.121 28.775 1.00 13.39 528 VAL A C 1
ATOM 4024 O O . VAL A 1 528 ? 57.007 20.237 29.469 1.00 12.80 528 VAL A O 1
ATOM 4028 N N . TYR A 1 529 ? 56.968 22.321 28.645 1.00 12.19 529 TYR A N 1
ATOM 4029 C CA . TYR A 1 529 ? 55.634 22.614 29.160 1.00 11.85 529 TYR A CA 1
ATOM 4030 C C . TYR A 1 529 ? 54.561 22.270 28.115 1.00 11.57 529 TYR A C 1
ATOM 4031 O O . TYR A 1 529 ? 54.438 22.962 27.125 1.00 11.98 529 TYR A O 1
ATOM 4040 N N . ASP A 1 530 ? 53.794 21.208 28.333 1.00 11.15 530 ASP A N 1
ATOM 4041 C CA . ASP A 1 530 ? 52.835 20.742 27.319 1.00 11.35 530 ASP A CA 1
ATOM 4042 C C . ASP A 1 530 ? 51.387 21.084 27.732 1.00 11.44 530 ASP A C 1
ATOM 4043 O O . ASP A 1 530 ? 50.799 20.420 28.587 1.00 12.11 530 ASP A O 1
ATOM 4048 N N . ASP A 1 531 ? 50.844 22.166 27.187 1.00 10.78 531 ASP A N 1
ATOM 4049 C CA . ASP A 1 531 ? 49.440 22.481 27.421 1.00 11.61 531 ASP A CA 1
ATOM 4050 C C . ASP A 1 531 ? 48.612 22.380 26.107 1.00 11.02 531 ASP A C 1
ATOM 4051 O O . ASP A 1 531 ? 47.588 23.053 25.949 1.00 10.24 531 ASP A O 1
ATOM 4056 N N . ASP A 1 532 ? 49.087 21.529 25.190 1.00 10.69 532 ASP A N 1
ATOM 4057 C CA . ASP A 1 532 ? 48.409 21.215 23.941 1.00 10.63 532 ASP A CA 1
ATOM 4058 C C . ASP A 1 532 ? 47.591 19.905 24.022 1.00 10.94 532 ASP A C 1
ATOM 4059 O O . ASP A 1 532 ? 46.528 19.770 23.417 1.00 10.14 532 ASP A O 1
ATOM 4064 N N . HIS A 1 533 ? 48.140 18.931 24.757 1.00 11.81 533 HIS A N 1
ATOM 4065 C CA . HIS A 1 533 ? 47.468 17.672 25.095 1.00 11.81 533 HIS A CA 1
ATOM 4066 C C . HIS A 1 533 ? 47.242 16.717 23.942 1.00 11.72 533 HIS A C 1
ATOM 4067 O O . HIS A 1 533 ? 46.565 15.714 24.111 1.00 13.16 533 HIS A O 1
ATOM 4074 N N . TYR A 1 534 ? 47.802 17.013 22.780 1.00 10.95 534 TYR A N 1
ATOM 4075 C CA . TYR A 1 534 ? 47.750 16.075 21.694 1.00 10.17 534 TYR A CA 1
ATOM 4076 C C . TYR A 1 534 ? 49.128 15.410 21.463 1.00 10.46 534 TYR A C 1
ATOM 4077 O O . TYR A 1 534 ? 49.726 14.939 22.414 1.00 11.20 534 TYR A O 1
ATOM 4086 N N . TYR A 1 535 ? 49.637 15.351 20.241 1.00 9.88 535 TYR A N 1
ATOM 4087 C CA . TYR A 1 535 ? 50.854 14.592 19.998 1.00 10.04 535 TYR A CA 1
ATOM 4088 C C . TYR A 1 535 ? 52.151 15.362 20.282 1.00 10.20 535 TYR A C 1
ATOM 4089 O O . TYR A 1 535 ? 53.091 14.771 20.793 1.00 11.48 535 TYR A O 1
ATOM 4098 N N . LEU A 1 536 ? 52.198 16.661 20.004 1.00 10.53 536 LEU A N 1
ATOM 4099 C CA . LEU A 1 536 ? 53.485 17.351 19.808 1.00 11.05 536 LEU A CA 1
ATOM 4100 C C . LEU A 1 536 ? 54.427 17.427 20.994 1.00 11.25 536 LEU A C 1
ATOM 4101 O O . LEU A 1 536 ? 55.631 17.251 20.820 1.00 11.76 536 LEU A O 1
ATOM 4106 N N . GLY A 1 537 ? 53.898 17.743 22.170 1.00 11.47 537 GLY A N 1
ATOM 4107 C CA . GLY A 1 537 ? 54.676 17.739 23.418 1.00 11.34 537 GLY A CA 1
ATOM 4108 C C . GLY A 1 537 ? 55.490 16.453 23.583 1.00 11.87 537 GLY A C 1
ATOM 4109 O O . GLY A 1 537 ? 56.705 16.508 23.826 1.00 11.36 537 GLY A O 1
ATOM 4110 N N . GLY A 1 538 ? 54.831 15.305 23.400 1.00 11.40 538 GLY A N 1
ATOM 4111 C CA . GLY A 1 538 ? 55.456 14.018 23.624 1.00 11.56 538 GLY A CA 1
ATOM 4112 C C . GLY A 1 538 ? 56.507 13.799 22.564 1.00 12.28 538 GLY A C 1
ATOM 4113 O O . GLY A 1 538 ? 57.635 13.402 22.865 1.00 12.11 538 GLY A O 1
ATOM 4114 N N . VAL A 1 539 ? 56.128 14.068 21.322 1.00 12.56 539 VAL A N 1
ATOM 4115 C CA . VAL A 1 539 ? 57.037 13.988 20.181 1.00 13.30 539 VAL A CA 1
ATOM 4116 C C . VAL A 1 539 ? 58.297 14.874 20.326 1.00 13.88 539 VAL A C 1
ATOM 4117 O O . VAL A 1 539 ? 59.404 14.398 20.149 1.00 14.52 539 VAL A O 1
ATOM 4121 N N . VAL A 1 540 ? 58.118 16.155 20.642 1.00 14.12 540 VAL A N 1
ATOM 4122 C CA . VAL A 1 540 ? 59.239 17.053 20.944 1.00 13.93 540 VAL A CA 1
ATOM 4123 C C . VAL A 1 540 ? 60.120 16.494 22.059 1.00 14.42 540 VAL A C 1
ATOM 4124 O O . VAL A 1 540 ? 61.329 16.504 21.960 1.00 14.79 540 VAL A O 1
ATOM 4128 N N . ALA A 1 541 ? 59.504 16.001 23.123 1.00 14.76 541 ALA A N 1
ATOM 4129 C CA . ALA A 1 541 ? 60.262 15.442 24.207 1.00 14.54 541 ALA A CA 1
ATOM 4130 C C . ALA A 1 541 ? 61.020 14.199 23.742 1.00 15.22 541 ALA A C 1
ATOM 4131 O O . ALA A 1 541 ? 62.195 14.050 24.085 1.00 15.65 541 ALA A O 1
ATOM 4133 N N . GLU A 1 542 ? 60.394 13.328 22.953 1.00 16.04 542 GLU A N 1
ATOM 4134 C CA . GLU A 1 542 ? 61.127 12.190 22.337 1.00 17.61 542 GLU A CA 1
ATOM 4135 C C . GLU A 1 542 ? 62.428 12.699 21.700 1.00 17.04 542 GLU A C 1
ATOM 4136 O O . GLU A 1 542 ? 63.521 12.188 21.944 1.00 17.39 542 GLU A O 1
ATOM 4142 N N . LEU A 1 543 ? 62.294 13.758 20.930 1.00 16.53 543 LEU A N 1
ATOM 4143 C CA . LEU A 1 543 ? 63.370 14.304 20.154 1.00 16.85 543 LEU A CA 1
ATOM 4144 C C . LEU A 1 543 ? 64.531 14.741 21.011 1.00 17.11 543 LEU A C 1
ATOM 4145 O O . LEU A 1 543 ? 65.705 14.442 20.730 1.00 17.35 543 LEU A O 1
ATOM 4150 N N . LEU A 1 544 ? 64.204 15.476 22.055 1.00 17.70 544 LEU A N 1
ATOM 4151 C CA . LEU A 1 544 ? 65.226 16.021 22.909 1.00 18.47 544 LEU A CA 1
ATOM 4152 C C . LEU A 1 544 ? 66.031 14.908 23.576 1.00 19.40 544 LEU A C 1
ATOM 4153 O O . LEU A 1 544 ? 67.255 14.963 23.611 1.00 19.83 544 LEU A O 1
ATOM 4158 N N . ALA A 1 545 ? 65.341 13.876 24.043 1.00 20.50 545 ALA A N 1
ATOM 4159 C CA . ALA A 1 545 ? 65.964 12.769 24.767 1.00 21.27 545 ALA A CA 1
ATOM 4160 C C . ALA A 1 545 ? 66.889 11.932 23.856 1.00 21.92 545 ALA A C 1
ATOM 4161 O O . ALA A 1 545 ? 68.021 11.600 24.230 1.00 21.35 545 ALA A O 1
ATOM 4163 N N . GLN A 1 546 ? 66.402 11.622 22.658 1.00 22.69 546 GLN A N 1
ATOM 4164 C CA . GLN A 1 546 ? 67.238 11.075 21.600 1.00 23.97 546 GLN A CA 1
ATOM 4165 C C . GLN A 1 546 ? 68.510 11.919 21.353 1.00 24.01 546 GLN A C 1
ATOM 4166 O O . GLN A 1 546 ? 69.518 11.407 20.900 1.00 24.03 546 GLN A O 1
ATOM 4172 N N . LYS A 1 547 ? 68.442 13.216 21.610 1.00 23.96 547 LYS A N 1
ATOM 4173 C CA . LYS A 1 547 ? 69.547 14.097 21.291 1.00 24.23 547 LYS A CA 1
ATOM 4174 C C . LYS A 1 547 ? 70.458 14.288 22.520 1.00 24.23 547 LYS A C 1
ATOM 4175 O O . LYS A 1 547 ? 71.440 15.018 22.466 1.00 24.29 547 LYS A O 1
ATOM 4181 N N . GLY A 1 548 ? 70.132 13.616 23.622 1.00 24.13 548 GLY A N 1
ATOM 4182 C CA . GLY A 1 548 ? 71.010 13.564 24.785 1.00 23.06 548 GLY A CA 1
ATOM 4183 C C . GLY A 1 548 ? 70.606 14.448 25.954 1.00 22.91 548 GLY A C 1
ATOM 4184 O O . GLY A 1 548 ? 71.284 14.453 26.976 1.00 23.26 548 GLY A O 1
ATOM 4185 N N . TYR A 1 549 ? 69.505 15.188 25.827 1.00 21.81 549 TYR A N 1
ATOM 4186 C CA . TYR A 1 549 ? 69.008 16.001 26.927 1.00 21.12 549 TYR A CA 1
ATOM 4187 C C . TYR A 1 549 ? 68.315 15.218 28.037 1.00 21.57 549 TYR A C 1
ATOM 4188 O O . TYR A 1 549 ? 67.825 14.143 27.817 1.00 21.97 549 TYR A O 1
ATOM 4197 N N . GLU A 1 550 ? 68.310 15.761 29.244 1.00 22.31 550 GLU A N 1
ATOM 4198 C CA . GLU A 1 550 ? 67.532 15.214 30.329 1.00 23.43 550 GLU A CA 1
ATOM 4199 C C . GLU A 1 550 ? 66.237 15.981 30.343 1.00 22.84 550 GLU A C 1
ATOM 4200 O O . GLU A 1 550 ? 66.233 17.206 30.523 1.00 23.97 550 GLU A O 1
ATOM 4206 N N . VAL A 1 551 ? 65.138 15.267 30.155 1.00 21.16 551 VAL A N 1
ATOM 4207 C CA . VAL A 1 551 ? 63.909 15.899 29.814 1.00 19.34 551 VAL A CA 1
ATOM 4208 C C . VAL A 1 551 ? 62.791 15.549 30.777 1.00 18.60 551 VAL A C 1
ATOM 4209 O O . VAL A 1 551 ? 62.619 14.406 31.148 1.00 17.62 551 VAL A O 1
ATOM 4213 N N . SER A 1 552 ? 62.054 16.578 31.189 1.00 18.25 552 SER A N 1
ATOM 4214 C CA . SER A 1 552 ? 60.792 16.451 31.936 1.00 16.82 552 SER A CA 1
ATOM 4215 C C . SER A 1 552 ? 59.669 17.077 31.130 1.00 16.05 552 SER A C 1
ATOM 4216 O O . SER A 1 552 ? 59.846 18.173 30.593 1.00 16.86 552 SER A O 1
ATOM 4219 N N . ILE A 1 553 ? 58.525 16.410 31.057 1.00 14.88 553 ILE A N 1
ATOM 4220 C CA . ILE A 1 553 ? 57.327 17.006 30.478 1.00 14.67 553 ILE A CA 1
ATOM 4221 C C . ILE A 1 553 ? 56.410 17.505 31.564 1.00 13.90 553 ILE A C 1
ATOM 4222 O O . ILE A 1 553 ? 56.083 16.743 32.475 1.00 15.48 553 ILE A O 1
ATOM 4227 N N . VAL A 1 554 ? 55.923 18.737 31.452 1.00 12.66 554 VAL A N 1
ATOM 4228 C CA . VAL A 1 554 ? 54.942 19.225 32.425 1.00 11.73 554 VAL A CA 1
ATOM 4229 C C . VAL A 1 554 ? 53.596 19.403 31.773 1.00 11.82 554 VAL A C 1
ATOM 4230 O O . VAL A 1 554 ? 53.491 20.144 30.798 1.00 13.07 554 VAL A O 1
ATOM 4234 N N . THR A 1 555 ? 52.566 18.731 32.281 1.00 11.86 555 THR A N 1
ATOM 4235 C CA . THR A 1 555 ? 51.212 18.809 31.677 1.00 12.16 555 THR A CA 1
ATOM 4236 C C . THR A 1 555 ? 50.147 18.939 32.727 1.00 11.50 555 THR A C 1
ATOM 4237 O O . THR A 1 555 ? 50.146 18.211 33.707 1.00 12.27 555 THR A O 1
ATOM 4241 N N . PRO A 1 556 ? 49.197 19.835 32.509 1.00 11.16 556 PRO A N 1
ATOM 4242 C CA . PRO A 1 556 ? 47.999 19.839 33.327 1.00 11.34 556 PRO A CA 1
ATOM 4243 C C . PRO A 1 556 ? 47.148 18.556 33.251 1.00 10.92 556 PRO A C 1
ATOM 4244 O O . PRO A 1 556 ? 46.412 18.278 34.182 1.00 11.67 556 PRO A O 1
ATOM 4248 N N . GLY A 1 557 ? 47.280 17.755 32.205 1.00 9.73 557 GLY A N 1
ATOM 4249 C CA . GLY A 1 557 ? 46.558 16.515 32.189 1.00 8.90 557 GLY A CA 1
ATOM 4250 C C . GLY A 1 557 ? 47.119 15.395 33.057 1.00 9.07 557 GLY A C 1
ATOM 4251 O O . GLY A 1 557 ? 48.302 15.381 33.412 1.00 8.64 557 GLY A O 1
ATOM 4252 N N . ALA A 1 558 ? 46.252 14.423 33.360 1.00 9.06 558 ALA A N 1
ATOM 4253 C CA . ALA A 1 558 ? 46.608 13.231 34.130 1.00 8.33 558 ALA A CA 1
ATOM 4254 C C . ALA A 1 558 ? 47.470 12.233 33.319 1.00 8.24 558 ALA A C 1
ATOM 4255 O O . ALA A 1 558 ? 48.030 11.275 33.865 1.00 7.53 558 ALA A O 1
ATOM 4257 N N . GLN A 1 559 ? 47.551 12.454 32.013 1.00 7.72 559 GLN A N 1
ATOM 4258 C CA . GLN A 1 559 ? 48.451 11.672 31.161 1.00 7.75 559 GLN A CA 1
ATOM 4259 C C . GLN A 1 559 ? 49.048 12.589 30.159 1.00 7.78 559 GLN A C 1
ATOM 4260 O O . GLN A 1 559 ? 48.423 13.610 29.757 1.00 8.83 559 GLN A O 1
ATOM 4266 N N . VAL A 1 560 ? 50.249 12.255 29.728 1.00 7.47 560 VAL A N 1
ATOM 4267 C CA . VAL A 1 560 ? 50.864 13.085 28.683 1.00 7.61 560 VAL A CA 1
ATOM 4268 C C . VAL A 1 560 ? 50.064 12.798 27.425 1.00 7.43 560 VAL A C 1
ATOM 4269 O O . VAL A 1 560 ? 49.774 11.669 27.167 1.00 8.26 560 VAL A O 1
ATOM 4273 N N . SER A 1 561 ? 49.653 13.825 26.693 1.00 8.97 561 SER A N 1
ATOM 4274 C CA . SER A 1 561 ? 49.054 13.666 25.368 1.00 9.70 561 SER A CA 1
ATOM 4275 C C . SER A 1 561 ? 47.711 13.002 25.536 1.00 10.92 561 SER A C 1
ATOM 4276 O O . SER A 1 561 ? 47.426 12.008 24.848 1.00 10.86 561 SER A O 1
ATOM 4279 N N . SER A 1 562 ? 46.887 13.531 26.443 1.00 11.92 562 SER A N 1
ATOM 4280 C CA . SER A 1 562 ? 45.665 12.822 26.873 1.00 13.13 562 SER A CA 1
ATOM 4281 C C . SER A 1 562 ? 44.623 12.705 25.793 1.00 13.44 562 SER A C 1
ATOM 4282 O O . SER A 1 562 ? 43.874 11.720 25.788 1.00 13.35 562 SER A O 1
ATOM 4285 N N . TRP A 1 563 ? 44.600 13.658 24.853 1.00 13.43 563 TRP A N 1
ATOM 4286 C CA . TRP A 1 563 ? 43.679 13.560 23.720 1.00 13.77 563 TRP A CA 1
ATOM 4287 C C . TRP A 1 563 ? 43.859 12.270 22.906 1.00 14.07 563 TRP A C 1
ATOM 4288 O O . TRP A 1 563 ? 42.937 11.801 22.230 1.00 13.39 563 TRP A O 1
ATOM 4299 N N . THR A 1 564 ? 45.061 11.697 22.967 1.00 15.13 564 THR A N 1
ATOM 4300 C CA . THR A 1 564 ? 45.345 10.446 22.236 1.00 15.60 564 THR A CA 1
ATOM 4301 C C . THR A 1 564 ? 44.585 9.239 22.777 1.00 15.95 564 THR A C 1
ATOM 4302 O O . THR A 1 564 ? 44.520 8.232 22.112 1.00 17.15 564 THR A O 1
ATOM 4306 N N . ASN A 1 565 ? 43.963 9.344 23.947 1.00 16.17 565 ASN A N 1
ATOM 4307 C CA . ASN A 1 565 ? 42.845 8.446 24.247 1.00 16.98 565 ASN A CA 1
ATOM 4308 C C . ASN A 1 565 ? 41.970 8.226 23.036 1.00 17.56 565 ASN A C 1
ATOM 4309 O O . ASN A 1 565 ? 41.470 7.130 22.825 1.00 19.00 565 ASN A O 1
ATOM 4314 N N . ASN A 1 566 ? 41.802 9.272 22.238 1.00 18.09 566 ASN A N 1
ATOM 4315 C CA . ASN A 1 566 ? 40.873 9.255 21.132 1.00 18.94 566 ASN A CA 1
ATOM 4316 C C . ASN A 1 566 ? 41.443 8.579 19.917 1.00 19.70 566 ASN A C 1
ATOM 4317 O O . ASN A 1 566 ? 40.700 8.199 18.995 1.00 20.16 566 ASN A O 1
ATOM 4322 N N . THR A 1 567 ? 42.769 8.425 19.930 1.00 19.90 567 THR A N 1
ATOM 4323 C CA . THR A 1 567 ? 43.487 7.753 18.870 1.00 19.50 567 THR A CA 1
ATOM 4324 C C . THR A 1 567 ? 44.087 6.380 19.334 1.00 19.95 567 THR A C 1
ATOM 4325 O O . THR A 1 567 ? 44.800 5.716 18.565 1.00 19.91 567 THR A O 1
ATOM 4329 N N . PHE A 1 568 ? 43.751 5.933 20.552 1.00 20.56 568 PHE A N 1
ATOM 4330 C CA . PHE A 1 568 ? 44.329 4.701 21.124 1.00 21.58 568 PHE A CA 1
ATOM 4331 C C . PHE A 1 568 ? 45.853 4.709 21.233 1.00 20.96 568 PHE A C 1
ATOM 4332 O O . PHE A 1 568 ? 46.462 3.647 21.205 1.00 20.96 568 PHE A O 1
ATOM 4340 N N . GLU A 1 569 ? 46.462 5.886 21.366 1.00 20.28 569 GLU A N 1
ATOM 4341 C CA . GLU A 1 569 ? 47.909 5.991 21.426 1.00 19.84 569 GLU A CA 1
ATOM 4342 C C . GLU A 1 569 ? 48.395 6.234 22.841 1.00 18.83 569 GLU A C 1
ATOM 4343 O O . GLU A 1 569 ? 49.587 6.020 23.133 1.00 18.26 569 GLU A O 1
ATOM 4349 N N . VAL A 1 570 ? 47.484 6.703 23.709 1.00 16.96 570 VAL A N 1
ATOM 4350 C CA . VAL A 1 570 ? 47.850 7.211 25.041 1.00 14.23 570 VAL A CA 1
ATOM 4351 C C . VAL A 1 570 ? 48.764 6.249 25.818 1.00 14.16 570 VAL A C 1
ATOM 4352 O O . VAL A 1 570 ? 49.788 6.666 26.317 1.00 13.60 570 VAL A O 1
ATOM 4356 N N . ASN A 1 571 ? 48.413 4.962 25.893 1.00 14.03 571 ASN A N 1
ATOM 4357 C CA . ASN A 1 571 ? 49.271 3.971 26.558 1.00 13.67 571 ASN A CA 1
ATOM 4358 C C . ASN A 1 571 ? 50.611 3.838 25.900 1.00 13.31 571 ASN A C 1
ATOM 4359 O O . ASN A 1 571 ? 51.630 3.889 26.568 1.00 13.60 571 ASN A O 1
ATOM 4364 N N . ARG A 1 572 ? 50.619 3.689 24.581 1.00 13.02 572 ARG A N 1
ATOM 4365 C CA . ARG A 1 572 ? 51.875 3.604 23.843 1.00 13.33 572 ARG A CA 1
ATOM 4366 C C . ARG A 1 572 ? 52.768 4.848 24.028 1.00 13.70 572 ARG A C 1
ATOM 4367 O O . ARG A 1 572 ? 53.974 4.692 24.250 1.00 13.26 572 ARG A O 1
ATOM 4375 N N . ILE A 1 573 ? 52.184 6.058 23.939 1.00 13.59 573 ILE A N 1
ATOM 4376 C CA . ILE A 1 573 ? 52.916 7.271 24.257 1.00 14.15 573 ILE A CA 1
ATOM 4377 C C . ILE A 1 573 ? 53.577 7.130 25.655 1.00 14.47 573 ILE A C 1
ATOM 4378 O O . ILE A 1 573 ? 54.769 7.404 25.820 1.00 15.17 573 ILE A O 1
ATOM 4383 N N . GLN A 1 574 ? 52.839 6.714 26.667 1.00 14.26 574 GLN A N 1
ATOM 4384 C CA . GLN A 1 574 ? 53.442 6.766 28.000 1.00 14.75 574 GLN A CA 1
ATOM 4385 C C . GLN A 1 574 ? 54.586 5.757 28.119 1.00 15.42 574 GLN A C 1
ATOM 4386 O O . GLN A 1 574 ? 55.615 6.053 28.694 1.00 14.68 574 GLN A O 1
ATOM 4392 N N . ARG A 1 575 ? 54.392 4.563 27.562 1.00 17.04 575 ARG A N 1
ATOM 4393 C CA . ARG A 1 575 ? 55.413 3.526 27.640 1.00 18.80 575 ARG A CA 1
ATOM 4394 C C . ARG A 1 575 ? 56.679 3.994 26.923 1.00 18.82 575 ARG A C 1
ATOM 4395 O O . ARG A 1 575 ? 57.798 3.816 27.421 1.00 18.57 575 ARG A O 1
ATOM 4403 N N . ARG A 1 576 ? 56.473 4.622 25.775 1.00 18.81 576 ARG A N 1
ATOM 4404 C CA . ARG A 1 576 ? 57.546 5.186 24.992 1.00 19.97 576 ARG A CA 1
ATOM 4405 C C . ARG A 1 576 ? 58.283 6.328 25.724 1.00 20.41 576 ARG A C 1
ATOM 4406 O O . ARG A 1 576 ? 59.501 6.473 25.576 1.00 22.09 576 ARG A O 1
ATOM 4414 N N . LEU A 1 577 ? 57.583 7.111 26.541 1.00 19.59 577 LEU A N 1
ATOM 4415 C CA . LEU A 1 577 ? 58.245 8.168 27.269 1.00 18.74 577 LEU A CA 1
ATOM 4416 C C . LEU A 1 577 ? 59.057 7.592 28.417 1.00 19.12 577 LEU A C 1
ATOM 4417 O O . LEU A 1 577 ? 60.182 8.019 28.666 1.00 18.23 577 LEU A O 1
ATOM 4422 N N . ILE A 1 578 ? 58.470 6.620 29.114 1.00 20.07 578 ILE A N 1
ATOM 4423 C CA . ILE A 1 578 ? 59.124 5.928 30.217 1.00 21.12 578 ILE A CA 1
ATOM 4424 C C . ILE A 1 578 ? 60.365 5.184 29.760 1.00 22.43 578 ILE A C 1
ATOM 4425 O O . ILE A 1 578 ? 61.287 5.024 30.540 1.00 23.43 578 ILE A O 1
ATOM 4430 N N . GLU A 1 579 ? 60.398 4.753 28.508 1.00 23.63 579 GLU A N 1
ATOM 4431 C CA . GLU A 1 579 ? 61.545 4.013 27.979 1.00 25.49 579 GLU A CA 1
ATOM 4432 C C . GLU A 1 579 ? 62.695 4.909 27.476 1.00 25.49 579 GLU A C 1
ATOM 4433 O O . GLU A 1 579 ? 63.823 4.439 27.282 1.00 25.90 579 GLU A O 1
ATOM 4439 N N . ASN A 1 580 ? 62.403 6.186 27.256 1.00 24.58 580 ASN A N 1
ATOM 4440 C CA . ASN A 1 580 ? 63.399 7.147 26.843 1.00 23.19 580 ASN A CA 1
ATOM 4441 C C . ASN A 1 580 ? 63.870 7.973 28.035 1.00 21.51 580 ASN A C 1
ATOM 4442 O O . ASN A 1 580 ? 64.596 8.952 27.874 1.00 21.38 580 ASN A O 1
ATOM 4447 N N . GLY A 1 581 ? 63.404 7.612 29.223 1.00 19.97 581 GLY A N 1
ATOM 4448 C CA . GLY A 1 581 ? 63.857 8.234 30.470 1.00 18.83 581 GLY A CA 1
ATOM 4449 C C . GLY A 1 581 ? 63.279 9.619 30.703 1.00 18.69 581 GLY A C 1
ATOM 4450 O O . GLY A 1 581 ? 63.784 10.384 31.539 1.00 18.25 581 GLY A O 1
ATOM 4451 N N . VAL A 1 582 ? 62.224 9.971 29.962 1.00 17.63 582 VAL A N 1
ATOM 4452 C CA . VAL A 1 582 ? 61.623 11.273 30.142 1.00 16.59 582 VAL A CA 1
ATOM 4453 C C . VAL A 1 582 ? 60.710 11.268 31.388 1.00 16.63 582 VAL A C 1
ATOM 4454 O O . VAL A 1 582 ? 59.895 10.366 31.551 1.00 17.31 582 VAL A O 1
ATOM 4458 N N . ALA A 1 583 ? 60.860 12.254 32.275 1.00 16.42 583 ALA A N 1
ATOM 4459 C CA . ALA A 1 583 ? 60.048 12.381 33.497 1.00 15.89 583 ALA A CA 1
ATOM 4460 C C . ALA A 1 583 ? 58.693 12.911 33.102 1.00 16.45 583 ALA A C 1
ATOM 4461 O O . ALA A 1 583 ? 58.604 13.918 32.404 1.00 16.92 583 ALA A O 1
ATOM 4463 N N . ARG A 1 584 ? 57.630 12.237 33.528 1.00 16.25 584 ARG A N 1
ATOM 4464 C CA . ARG A 1 584 ? 56.305 12.699 33.206 1.00 15.34 584 ARG A CA 1
ATOM 4465 C C . ARG A 1 584 ? 55.817 13.486 34.400 1.00 14.89 584 ARG A C 1
ATOM 4466 O O . ARG A 1 584 ? 55.573 12.941 35.445 1.00 14.20 584 ARG A O 1
ATOM 4474 N N . VAL A 1 585 ? 55.737 14.794 34.280 1.00 14.76 585 VAL A N 1
ATOM 4475 C CA . VAL A 1 585 ? 55.280 15.533 35.440 1.00 14.30 585 VAL A CA 1
ATOM 4476 C C . VAL A 1 585 ? 53.877 15.981 35.125 1.00 13.92 585 VAL A C 1
ATOM 4477 O O . VAL A 1 585 ? 53.644 17.109 34.695 1.00 13.54 585 VAL A O 1
ATOM 4481 N N . THR A 1 586 ? 52.954 15.060 35.352 1.00 13.59 586 THR A N 1
ATOM 4482 C CA . THR A 1 586 ? 51.546 15.267 35.058 1.00 14.13 586 THR A CA 1
ATOM 4483 C C . THR A 1 586 ? 50.782 15.952 36.206 1.00 15.01 586 THR A C 1
ATOM 4484 O O . THR A 1 586 ? 51.249 15.968 37.367 1.00 14.62 586 THR A O 1
ATOM 4488 N N . ASP A 1 587 ? 49.606 16.510 35.878 1.00 15.33 587 ASP A N 1
ATOM 4489 C CA . ASP A 1 587 ? 48.762 17.164 36.879 1.00 15.84 587 ASP A CA 1
ATOM 4490 C C . ASP A 1 587 ? 49.386 18.458 37.386 1.00 15.62 587 ASP A C 1
ATOM 4491 O O . ASP A 1 587 ? 49.148 18.854 38.533 1.00 15.02 587 ASP A O 1
ATOM 4496 N N . HIS A 1 588 ? 50.201 19.092 36.536 1.00 15.24 588 HIS A N 1
ATOM 4497 C CA . HIS A 1 588 ? 50.936 20.274 36.918 1.00 14.83 588 HIS A CA 1
ATOM 4498 C C . HIS A 1 588 ? 50.923 21.267 35.804 1.00 14.52 588 HIS A C 1
ATOM 4499 O O . HIS A 1 588 ? 51.038 20.904 34.655 1.00 14.89 588 HIS A O 1
ATOM 4506 N N . ALA A 1 589 ? 50.779 22.535 36.158 1.00 14.13 589 ALA A N 1
ATOM 4507 C CA . ALA A 1 589 ? 51.012 23.632 35.224 1.00 13.10 589 ALA A CA 1
ATOM 4508 C C . ALA A 1 589 ? 52.289 24.359 35.628 1.00 13.24 589 ALA A C 1
ATOM 4509 O O . ALA A 1 589 ? 52.615 24.478 36.818 1.00 11.44 589 ALA A O 1
ATOM 4511 N N . VAL A 1 590 ? 52.995 24.840 34.607 1.00 13.90 590 VAL A N 1
ATOM 4512 C CA . VAL A 1 590 ? 54.081 25.792 34.769 1.00 14.67 590 VAL A CA 1
ATOM 4513 C C . VAL A 1 590 ? 53.414 27.154 35.020 1.00 15.12 590 VAL A C 1
ATOM 4514 O O . VAL A 1 590 ? 52.580 27.571 34.236 1.00 15.37 590 VAL A O 1
ATOM 4518 N N . VAL A 1 591 ? 53.747 27.803 36.134 1.00 15.44 591 VAL A N 1
ATOM 4519 C CA . VAL A 1 591 ? 53.144 29.096 36.501 1.00 15.76 591 VAL A CA 1
ATOM 4520 C C . VAL A 1 591 ? 54.131 30.255 36.557 1.00 16.35 591 VAL A C 1
ATOM 4521 O O . VAL A 1 591 ? 53.706 31.396 36.651 1.00 16.63 591 VAL A O 1
ATOM 4525 N N . ALA A 1 592 ? 55.428 29.946 36.521 1.00 16.90 592 ALA A N 1
ATOM 4526 C CA . ALA A 1 592 ? 56.480 30.947 36.433 1.00 17.73 592 ALA A CA 1
ATOM 4527 C C . ALA A 1 592 ? 57.722 30.344 35.787 1.00 18.31 592 ALA A C 1
ATOM 4528 O O . ALA A 1 592 ? 58.065 29.207 36.048 1.00 18.44 592 ALA A O 1
ATOM 4530 N N . VAL A 1 593 ? 58.398 31.108 34.945 1.00 19.29 593 VAL A N 1
ATOM 4531 C CA . VAL A 1 593 ? 59.706 30.700 34.467 1.00 19.82 593 VAL A CA 1
ATOM 4532 C C . VAL A 1 593 ? 60.719 31.664 35.084 1.00 20.73 593 VAL A C 1
ATOM 4533 O O . VAL A 1 593 ? 60.666 32.880 34.862 1.00 21.17 593 VAL A O 1
ATOM 4537 N N . GLY A 1 594 ? 61.614 31.125 35.900 1.00 21.36 594 GLY A N 1
ATOM 4538 C CA . GLY A 1 594 ? 62.625 31.950 36.562 1.00 22.29 594 GLY A CA 1
ATOM 4539 C C . GLY A 1 594 ? 63.958 31.780 35.849 1.00 23.27 594 GLY A C 1
ATOM 4540 O O . GLY A 1 594 ? 64.111 30.887 34.979 1.00 24.05 594 GLY A O 1
ATOM 4541 N N . ALA A 1 595 ? 64.925 32.619 36.197 1.00 22.92 595 ALA A N 1
ATOM 4542 C CA . ALA A 1 595 ? 66.263 32.477 35.662 1.00 23.19 595 ALA A CA 1
ATOM 4543 C C . ALA A 1 595 ? 66.799 31.015 35.616 1.00 23.17 595 ALA A C 1
ATOM 4544 O O . ALA A 1 595 ? 67.349 30.596 34.601 1.00 23.91 595 ALA A O 1
ATOM 4546 N N . GLY A 1 596 ? 66.630 30.234 36.679 1.00 22.71 596 GLY A N 1
ATOM 4547 C CA . GLY A 1 596 ? 67.280 28.918 36.731 1.00 21.99 596 GLY A CA 1
ATOM 4548 C C . GLY A 1 596 ? 66.364 27.719 36.879 1.00 21.93 596 GLY A C 1
ATOM 4549 O O . GLY A 1 596 ? 66.824 26.618 37.121 1.00 22.68 596 GLY A O 1
ATOM 4550 N N . GLY A 1 597 ? 65.064 27.928 36.730 1.00 21.51 597 GLY A N 1
ATOM 4551 C CA . GLY A 1 597 ? 64.092 26.869 36.850 1.00 20.46 597 GLY A CA 1
ATOM 4552 C C . GLY A 1 597 ? 62.707 27.377 36.501 1.00 20.07 597 GLY A C 1
ATOM 4553 O O . GLY A 1 597 ? 62.555 28.499 35.970 1.00 19.63 597 GLY A O 1
ATOM 4554 N N . VAL A 1 598 ? 61.711 26.536 36.789 1.00 18.96 598 VAL A N 1
ATOM 4555 C CA . VAL A 1 598 ? 60.307 26.887 36.628 1.00 18.06 598 VAL A CA 1
ATOM 4556 C C . VAL A 1 598 ? 59.579 26.551 37.907 1.00 18.02 598 VAL A C 1
ATOM 4557 O O . VAL A 1 598 ? 60.030 25.702 38.685 1.00 18.18 598 VAL A O 1
ATOM 4561 N N . THR A 1 599 ? 58.481 27.254 38.140 1.00 17.31 599 THR A N 1
ATOM 4562 C CA . THR A 1 599 ? 57.587 26.927 39.219 1.00 17.46 599 THR A CA 1
ATOM 4563 C C . THR A 1 599 ? 56.417 26.167 38.615 1.00 16.95 599 THR A C 1
ATOM 4564 O O . THR A 1 599 ? 55.737 26.641 37.697 1.00 17.48 599 THR A O 1
ATOM 4568 N N . VAL A 1 600 ? 56.182 24.988 39.132 1.00 16.37 600 VAL A N 1
ATOM 4569 C CA . VAL A 1 600 ? 55.019 24.252 38.741 1.00 16.43 600 VAL A CA 1
ATOM 4570 C C . VAL A 1 600 ? 53.993 24.263 39.845 1.00 16.91 600 VAL A C 1
ATOM 4571 O O . VAL A 1 600 ? 54.327 24.354 41.029 1.00 16.61 600 VAL A O 1
ATOM 4575 N N . ARG A 1 601 ? 52.734 24.200 39.431 1.00 17.65 601 ARG A N 1
ATOM 4576 C CA . ARG A 1 601 ? 51.634 24.132 40.350 1.00 17.91 601 ARG A CA 1
ATOM 4577 C C . ARG A 1 601 ? 50.780 22.920 40.046 1.00 18.16 601 ARG A C 1
ATOM 4578 O O . ARG A 1 601 ? 50.390 22.662 38.897 1.00 18.35 601 ARG A O 1
ATOM 4586 N N . ASP A 1 602 ? 50.494 22.179 41.093 1.00 18.39 602 ASP A N 1
ATOM 4587 C CA . ASP A 1 602 ? 49.653 21.006 41.009 1.00 18.83 602 ASP A CA 1
ATOM 4588 C C . ASP A 1 602 ? 48.214 21.420 40.686 1.00 18.53 602 ASP A C 1
ATOM 4589 O O . ASP A 1 602 ? 47.696 22.358 41.262 1.00 19.55 602 ASP A O 1
ATOM 4594 N N . THR A 1 603 ? 47.560 20.721 39.773 1.00 17.55 603 THR A N 1
ATOM 4595 C CA . THR A 1 603 ? 46.249 21.114 39.353 1.00 16.96 603 THR A CA 1
ATOM 4596 C C . THR A 1 603 ? 45.166 20.872 40.397 1.00 17.66 603 THR A C 1
ATOM 4597 O O . THR A 1 603 ? 44.130 21.536 40.374 1.00 18.28 603 THR A O 1
ATOM 4601 N N . TYR A 1 604 ? 45.372 19.925 41.302 1.00 17.49 604 TYR A N 1
ATOM 4602 C CA . TYR A 1 604 ? 44.321 19.568 42.251 1.00 16.94 604 TYR A CA 1
ATOM 4603 C C . TYR A 1 604 ? 44.316 20.435 43.492 1.00 17.19 604 TYR A C 1
ATOM 4604 O O . TYR A 1 604 ? 43.293 21.000 43.837 1.00 17.07 604 TYR A O 1
ATOM 4613 N N . ALA A 1 605 ? 45.459 20.542 44.161 1.00 18.01 605 ALA A N 1
ATOM 4614 C CA . ALA A 1 605 ? 45.540 21.285 45.417 1.00 18.77 605 ALA A CA 1
ATOM 4615 C C . ALA A 1 605 ? 46.364 22.549 45.334 1.00 19.44 605 ALA A C 1
ATOM 4616 O O . ALA A 1 605 ? 46.607 23.154 46.357 1.00 19.95 605 ALA A O 1
ATOM 4618 N N . SER A 1 606 ? 46.814 22.941 44.139 1.00 19.62 606 SER A N 1
ATOM 4619 C CA . SER A 1 606 ? 47.593 24.164 43.993 1.00 19.41 606 SER A CA 1
ATOM 4620 C C . SER A 1 606 ? 48.914 24.194 44.769 1.00 19.97 606 SER A C 1
ATOM 4621 O O . SER A 1 606 ? 49.464 25.266 44.975 1.00 21.11 606 SER A O 1
ATOM 4624 N N . ILE A 1 607 ? 49.426 23.054 45.216 1.00 19.94 607 ILE A N 1
ATOM 4625 C CA . ILE A 1 607 ? 50.760 23.025 45.827 1.00 19.53 607 ILE A CA 1
ATOM 4626 C C . ILE A 1 607 ? 51.816 23.358 44.792 1.00 19.10 607 ILE A C 1
ATOM 4627 O O . ILE A 1 607 ? 51.841 22.776 43.709 1.00 18.16 607 ILE A O 1
ATOM 4632 N N . GLU A 1 608 ? 52.711 24.263 45.145 1.00 19.75 608 GLU A N 1
ATOM 4633 C CA . GLU A 1 608 ? 53.763 24.719 44.227 1.00 21.35 608 GLU A CA 1
ATOM 4634 C C . GLU A 1 608 ? 55.153 24.112 44.520 1.00 21.89 608 GLU A C 1
ATOM 4635 O O . GLU A 1 608 ? 55.429 23.777 45.653 1.00 22.84 608 GLU A O 1
ATOM 4641 N N . ARG A 1 609 ? 56.003 23.949 43.503 1.00 22.80 609 ARG A N 1
ATOM 4642 C CA . ARG A 1 609 ? 57.337 23.356 43.651 1.00 24.13 609 ARG A CA 1
ATOM 4643 C C . ARG A 1 609 ? 58.268 23.995 42.651 1.00 24.32 609 ARG A C 1
ATOM 4644 O O . ARG A 1 609 ? 57.829 24.403 41.585 1.00 23.04 609 ARG A O 1
ATOM 4652 N N . GLU A 1 610 ? 59.563 24.026 42.956 1.00 25.13 610 GLU A N 1
ATOM 4653 C CA . GLU A 1 610 ? 60.523 24.467 41.960 1.00 26.87 610 GLU A CA 1
ATOM 4654 C C . GLU A 1 610 ? 61.106 23.298 41.214 1.00 26.71 610 GLU A C 1
ATOM 4655 O O . GLU A 1 610 ? 61.263 22.235 41.773 1.00 27.28 610 GLU A O 1
ATOM 4661 N N . LEU A 1 611 ? 61.396 23.501 39.940 1.00 26.93 611 LEU A N 1
ATOM 4662 C CA . LEU A 1 611 ? 61.991 22.484 39.097 1.00 27.53 611 LEU A CA 1
ATOM 4663 C C . LEU A 1 611 ? 63.161 23.150 38.377 1.00 28.36 611 LEU A C 1
ATOM 4664 O O . LEU A 1 611 ? 62.964 24.109 37.630 1.00 28.71 611 LEU A O 1
ATOM 4669 N N . GLU A 1 612 ? 64.381 22.681 38.619 1.00 29.34 612 GLU A N 1
ATOM 4670 C CA . GLU A 1 612 ? 65.548 23.340 38.046 1.00 29.94 612 GLU A CA 1
ATOM 4671 C C . GLU A 1 612 ? 65.756 22.824 36.662 1.00 29.83 612 GLU A C 1
ATOM 4672 O O . GLU A 1 612 ? 65.429 21.670 36.369 1.00 30.22 612 GLU A O 1
ATOM 4678 N N . CYS A 1 613 ? 66.239 23.703 35.790 1.00 29.40 613 CYS A N 1
ATOM 4679 C CA . CYS A 1 613 ? 66.424 23.378 34.388 1.00 28.51 613 CYS A CA 1
ATOM 4680 C C . CYS A 1 613 ? 67.323 24.430 33.743 1.00 28.02 613 CYS A C 1
ATOM 4681 O O . CYS A 1 613 ? 67.501 25.521 34.294 1.00 28.02 613 CYS A O 1
ATOM 4684 N N . ASP A 1 614 ? 67.873 24.095 32.576 1.00 27.16 614 ASP A N 1
ATOM 4685 C CA . ASP A 1 614 ? 68.756 24.980 31.808 1.00 25.92 614 ASP A CA 1
ATOM 4686 C C . ASP A 1 614 ? 68.009 25.671 30.684 1.00 24.46 614 ASP A C 1
ATOM 4687 O O . ASP A 1 614 ? 68.508 26.651 30.123 1.00 24.83 614 ASP A O 1
ATOM 4692 N N . ALA A 1 615 ? 66.819 25.159 30.360 1.00 22.54 615 ALA A N 1
ATOM 4693 C CA . ALA A 1 615 ? 66.014 25.626 29.224 1.00 20.81 615 ALA A CA 1
ATOM 4694 C C . ALA A 1 615 ? 64.567 25.106 29.316 1.00 19.95 615 ALA A C 1
ATOM 4695 O O . ALA A 1 615 ? 64.288 24.076 29.935 1.00 20.53 615 ALA A O 1
ATOM 4697 N N . VAL A 1 616 ? 63.651 25.835 28.705 1.00 18.32 616 VAL A N 1
ATOM 4698 C CA . VAL A 1 616 ? 62.236 25.515 28.719 1.00 16.80 616 VAL A CA 1
ATOM 4699 C C . VAL A 1 616 ? 61.720 25.536 27.292 1.00 16.28 616 VAL A C 1
ATOM 4700 O O . VAL A 1 616 ? 61.965 26.508 26.555 1.00 14.99 616 VAL A O 1
ATOM 4704 N N . VAL A 1 617 ? 60.990 24.489 26.914 1.00 15.62 617 VAL A N 1
ATOM 4705 C CA . VAL A 1 617 ? 60.353 24.464 25.604 1.00 15.54 617 VAL A CA 1
ATOM 4706 C C . VAL A 1 617 ? 58.866 24.499 25.820 1.00 15.61 617 VAL A C 1
ATOM 4707 O O . VAL A 1 617 ? 58.305 23.625 26.488 1.00 16.19 617 VAL A O 1
ATOM 4711 N N . MET A 1 618 ? 58.241 25.517 25.232 1.00 15.22 618 MET A N 1
ATOM 4712 C CA . MET A 1 618 ? 56.835 25.770 25.351 1.00 13.84 618 MET A CA 1
ATOM 4713 C C . MET A 1 618 ? 56.120 25.054 24.206 1.00 13.43 618 MET A C 1
ATOM 4714 O O . MET A 1 618 ? 56.468 25.225 23.025 1.00 13.30 618 MET A O 1
ATOM 4719 N N . VAL A 1 619 ? 55.159 24.197 24.553 1.00 12.30 619 VAL A N 1
ATOM 4720 C CA . VAL A 1 619 ? 54.253 23.589 23.556 1.00 10.61 619 VAL A CA 1
ATOM 4721 C C . VAL A 1 619 ? 52.876 23.772 24.116 1.00 10.15 619 VAL A C 1
ATOM 4722 O O . VAL A 1 619 ? 52.358 22.917 24.840 1.00 9.56 619 VAL A O 1
ATOM 4726 N N . THR A 1 620 ? 52.289 24.911 23.783 1.00 9.68 620 THR A N 1
ATOM 4727 C CA . THR A 1 620 ? 51.004 25.304 24.335 1.00 8.62 620 THR A CA 1
ATOM 4728 C C . THR A 1 620 ? 49.898 25.537 23.274 1.00 8.78 620 THR A C 1
ATOM 4729 O O . THR A 1 620 ? 49.079 24.666 23.103 1.00 8.80 620 THR A O 1
ATOM 4733 N N . ALA A 1 621 ? 49.880 26.685 22.580 1.00 8.73 621 ALA A N 1
ATOM 4734 C CA . ALA A 1 621 ? 48.940 26.954 21.477 1.00 8.30 621 ALA A CA 1
ATOM 4735 C C . ALA A 1 621 ? 49.546 27.879 20.457 1.00 9.07 621 ALA A C 1
ATOM 4736 O O . ALA A 1 621 ? 50.745 28.180 20.494 1.00 9.48 621 ALA A O 1
ATOM 4738 N N . ARG A 1 622 ? 48.718 28.368 19.547 1.00 8.81 622 ARG A N 1
ATOM 4739 C CA . ARG A 1 622 ? 49.273 29.019 18.411 1.00 8.98 622 ARG A CA 1
ATOM 4740 C C . ARG A 1 622 ? 48.608 30.358 18.105 1.00 9.91 622 ARG A C 1
ATOM 4741 O O . ARG A 1 622 ? 47.465 30.589 18.502 1.00 8.97 622 ARG A O 1
ATOM 4749 N N . LEU A 1 623 ? 49.329 31.239 17.404 1.00 10.84 623 LEU A N 1
ATOM 4750 C CA . LEU A 1 623 ? 48.674 32.414 16.844 1.00 12.51 623 LEU A CA 1
ATOM 4751 C C . LEU A 1 623 ? 48.782 32.404 15.335 1.00 12.73 623 LEU A C 1
ATOM 4752 O O . LEU A 1 623 ? 49.813 32.000 14.802 1.00 12.96 623 LEU A O 1
ATOM 4757 N N . PRO A 1 624 ? 47.687 32.795 14.653 1.00 12.94 624 PRO A N 1
ATOM 4758 C CA . PRO A 1 624 ? 47.658 32.791 13.199 1.00 13.66 624 PRO A CA 1
ATOM 4759 C C . PRO A 1 624 ? 48.560 33.881 12.609 1.00 15.31 624 PRO A C 1
ATOM 4760 O O . PRO A 1 624 ? 48.704 34.953 13.218 1.00 14.73 624 PRO A O 1
ATOM 4764 N N . ARG A 1 625 ? 49.190 33.573 11.463 1.00 17.22 625 ARG A N 1
ATOM 4765 C CA . ARG A 1 625 ? 49.941 34.531 10.619 1.00 18.86 625 ARG A CA 1
ATOM 4766 C C . ARG A 1 625 ? 48.989 35.256 9.723 1.00 19.91 625 ARG A C 1
ATOM 4767 O O . ARG A 1 625 ? 48.844 34.871 8.557 1.00 20.76 625 ARG A O 1
ATOM 4775 N N . GLU A 1 626 ? 48.350 36.308 10.218 1.00 20.88 626 GLU A N 1
ATOM 4776 C CA . GLU A 1 626 ? 47.290 36.912 9.431 1.00 21.98 626 GLU A CA 1
ATOM 4777 C C . GLU A 1 626 ? 47.579 38.366 8.972 1.00 22.12 626 GLU A C 1
ATOM 4778 O O . GLU A 1 626 ? 46.687 39.076 8.465 1.00 21.57 626 GLU A O 1
ATOM 4784 N N . GLU A 1 627 ? 48.840 38.772 9.116 1.00 22.47 627 GLU A N 1
ATOM 4785 C CA . GLU A 1 627 ? 49.280 40.125 8.734 1.00 23.32 627 GLU A CA 1
ATOM 4786 C C . GLU A 1 627 ? 48.965 40.351 7.267 1.00 22.70 627 GLU A C 1
ATOM 4787 O O . GLU A 1 627 ? 48.377 41.353 6.920 1.00 22.67 627 GLU A O 1
ATOM 4793 N N . LEU A 1 628 ? 49.324 39.383 6.426 1.00 22.37 628 LEU A N 1
ATOM 4794 C CA . LEU A 1 628 ? 49.010 39.418 5.015 1.00 21.81 628 LEU A CA 1
ATOM 4795 C C . LEU A 1 628 ? 47.518 39.504 4.768 1.00 22.08 628 LEU A C 1
ATOM 4796 O O . LEU A 1 628 ? 47.039 40.363 4.055 1.00 23.06 628 LEU A O 1
ATOM 4801 N N . TYR A 1 629 ? 46.763 38.609 5.355 1.00 22.06 629 TYR A N 1
ATOM 4802 C CA . TYR A 1 629 ? 45.326 38.663 5.197 1.00 21.82 629 TYR A CA 1
ATOM 4803 C C . TYR A 1 629 ? 44.707 40.055 5.535 1.00 22.85 629 TYR A C 1
ATOM 4804 O O . TYR A 1 629 ? 43.835 40.543 4.809 1.00 22.69 629 TYR A O 1
ATOM 4813 N N . LEU A 1 630 ? 45.126 40.663 6.647 1.00 23.77 630 LEU A N 1
ATOM 4814 C CA . LEU A 1 630 ? 44.470 41.876 7.146 1.00 24.98 630 LEU A CA 1
ATOM 4815 C C . LEU A 1 630 ? 44.840 43.062 6.268 1.00 25.77 630 LEU A C 1
ATOM 4816 O O . LEU A 1 630 ? 44.002 43.940 5.965 1.00 25.12 630 LEU A O 1
ATOM 4821 N N . ASP A 1 631 ? 46.116 43.055 5.879 1.00 26.58 631 ASP A N 1
ATOM 4822 C CA . ASP A 1 631 ? 46.638 43.874 4.808 1.00 27.70 631 ASP A CA 1
ATOM 4823 C C . ASP A 1 631 ? 45.776 43.731 3.527 1.00 27.27 631 ASP A C 1
ATOM 4824 O O . ASP A 1 631 ? 45.389 44.740 2.938 1.00 28.21 631 ASP A O 1
ATOM 4829 N N . LEU A 1 632 ? 45.417 42.519 3.128 1.00 26.57 632 LEU A N 1
ATOM 4830 C CA . LEU A 1 632 ? 44.604 42.339 1.898 1.00 26.04 632 LEU A CA 1
ATOM 4831 C C . LEU A 1 632 ? 43.120 42.672 2.033 1.00 26.29 632 LEU A C 1
ATOM 4832 O O . LEU A 1 632 ? 42.500 43.137 1.078 1.00 25.84 632 LEU A O 1
ATOM 4837 N N . VAL A 1 633 ? 42.536 42.417 3.200 1.00 27.12 633 VAL A N 1
ATOM 4838 C CA . VAL A 1 633 ? 41.174 42.878 3.454 1.00 28.07 633 VAL A CA 1
ATOM 4839 C C . VAL A 1 633 ? 41.107 44.420 3.344 1.00 29.06 633 VAL A C 1
ATOM 4840 O O . VAL A 1 633 ? 40.205 44.972 2.711 1.00 29.45 633 VAL A O 1
ATOM 4844 N N . ALA A 1 634 ? 42.080 45.105 3.938 1.00 29.96 634 ALA A N 1
ATOM 4845 C CA . ALA A 1 634 ? 42.216 46.545 3.772 1.00 30.70 634 ALA A CA 1
ATOM 4846 C C . ALA A 1 634 ? 42.268 46.914 2.267 1.00 31.34 634 ALA A C 1
ATOM 4847 O O . ALA A 1 634 ? 41.568 47.828 1.801 1.00 31.90 634 ALA A O 1
ATOM 4849 N N . ARG A 1 635 ? 43.048 46.173 1.495 1.00 31.78 635 ARG A N 1
ATOM 4850 C CA . ARG A 1 635 ? 43.164 46.466 0.071 1.00 32.70 635 ARG A CA 1
ATOM 4851 C C . ARG A 1 635 ? 41.925 46.082 -0.731 1.00 33.95 635 ARG A C 1
ATOM 4852 O O . ARG A 1 635 ? 41.696 46.618 -1.818 1.00 34.48 635 ARG A O 1
ATOM 4860 N N . ARG A 1 636 ? 41.115 45.175 -0.184 1.00 35.15 636 ARG A N 1
ATOM 4861 C CA . ARG A 1 636 ? 39.873 44.786 -0.840 1.00 36.05 636 ARG A CA 1
ATOM 4862 C C . ARG A 1 636 ? 38.835 45.844 -0.612 1.00 36.96 636 ARG A C 1
ATOM 4863 O O . ARG A 1 636 ? 38.095 46.192 -1.523 1.00 36.88 636 ARG A O 1
ATOM 4871 N N . ASP A 1 637 ? 38.759 46.342 0.616 1.00 38.58 637 ASP A N 1
ATOM 4872 C CA . ASP A 1 637 ? 37.749 47.360 0.929 1.00 40.32 637 ASP A CA 1
ATOM 4873 C C . ASP A 1 637 ? 38.006 48.608 0.060 1.00 40.18 637 ASP A C 1
ATOM 4874 O O . ASP A 1 637 ? 37.101 49.067 -0.634 1.00 39.89 637 ASP A O 1
ATOM 4879 N N . ALA A 1 638 ? 39.256 49.083 0.058 1.00 39.98 638 ALA A N 1
ATOM 4880 C CA . ALA A 1 638 ? 39.713 50.152 -0.847 1.00 39.86 638 ALA A CA 1
ATOM 4881 C C . ALA A 1 638 ? 39.435 49.945 -2.373 1.00 39.69 638 ALA A C 1
ATOM 4882 O O . ALA A 1 638 ? 39.219 50.920 -3.089 1.00 39.80 638 ALA A O 1
ATOM 4884 N N . GLY A 1 639 ? 39.442 48.697 -2.855 1.00 39.31 639 GLY A N 1
ATOM 4885 C CA . GLY A 1 639 ? 39.032 48.355 -4.238 1.00 38.32 639 GLY A CA 1
ATOM 4886 C C . GLY A 1 639 ? 40.131 47.810 -5.154 1.00 37.75 639 GLY A C 1
ATOM 4887 O O . GLY A 1 639 ? 39.940 47.709 -6.369 1.00 37.31 639 GLY A O 1
ATOM 4888 N N . GLU A 1 640 ? 41.276 47.451 -4.566 1.00 36.93 640 GLU A N 1
ATOM 4889 C CA . GLU A 1 640 ? 42.477 47.044 -5.308 1.00 35.93 640 GLU A CA 1
ATOM 4890 C C . GLU A 1 640 ? 42.575 45.541 -5.608 1.00 34.76 640 GLU A C 1
ATOM 4891 O O . GLU A 1 640 ? 43.504 45.095 -6.293 1.00 34.80 640 GLU A O 1
ATOM 4897 N N . ILE A 1 641 ? 41.647 44.761 -5.051 1.00 33.35 641 ILE A N 1
ATOM 4898 C CA . ILE A 1 641 ? 41.511 43.323 -5.316 1.00 31.37 641 ILE A CA 1
ATOM 4899 C C . ILE A 1 641 ? 40.023 43.002 -5.180 1.00 30.31 641 ILE A C 1
ATOM 4900 O O . ILE A 1 641 ? 39.265 43.839 -4.711 1.00 30.45 641 ILE A O 1
ATOM 4905 N N . ALA A 1 642 ? 39.585 41.812 -5.580 1.00 28.78 642 ALA A N 1
ATOM 4906 C CA . ALA A 1 642 ? 38.170 41.499 -5.430 1.00 27.15 642 ALA A CA 1
ATOM 4907 C C . ALA A 1 642 ? 37.861 40.512 -4.291 1.00 26.41 642 ALA A C 1
ATOM 4908 O O . ALA A 1 642 ? 36.802 40.611 -3.686 1.00 26.35 642 ALA A O 1
ATOM 4910 N N . SER A 1 643 ? 38.764 39.571 -3.986 1.00 25.37 643 SER A N 1
ATOM 4911 C CA . SER A 1 643 ? 38.517 38.623 -2.879 1.00 24.42 643 SER A CA 1
ATOM 4912 C C . SER A 1 643 ? 39.758 38.087 -2.193 1.00 23.62 643 SER A C 1
ATOM 4913 O O . SER A 1 643 ? 40.735 37.780 -2.847 1.00 24.06 643 SER A O 1
ATOM 4916 N N . VAL A 1 644 ? 39.689 37.980 -0.872 1.00 22.64 644 VAL A N 1
ATOM 4917 C CA . VAL A 1 644 ? 40.675 37.275 -0.067 1.00 21.89 644 VAL A CA 1
ATOM 4918 C C . VAL A 1 644 ? 39.922 36.318 0.813 1.00 21.64 644 VAL A C 1
ATOM 4919 O O . VAL A 1 644 ? 38.801 36.605 1.277 1.00 20.94 644 VAL A O 1
ATOM 4923 N N . ARG A 1 645 ? 40.553 35.190 1.111 1.00 21.16 645 ARG A N 1
ATOM 4924 C CA . ARG A 1 645 ? 39.952 34.270 2.064 1.00 20.39 645 ARG A CA 1
ATOM 4925 C C . ARG A 1 645 ? 41.055 33.724 2.910 1.00 19.19 645 ARG A C 1
ATOM 4926 O O . ARG A 1 645 ? 42.075 33.328 2.382 1.00 20.74 645 ARG A O 1
ATOM 4934 N N . GLY A 1 646 ? 40.885 33.723 4.219 1.00 18.12 646 GLY A N 1
ATOM 4935 C CA . GLY A 1 646 ? 41.899 33.131 5.103 1.00 16.13 646 GLY A CA 1
ATOM 4936 C C . GLY A 1 646 ? 41.688 31.641 5.149 1.00 15.25 646 GLY A C 1
ATOM 4937 O O . GLY A 1 646 ? 40.561 31.192 5.038 1.00 15.46 646 GLY A O 1
ATOM 4938 N N . ILE A 1 647 ? 42.756 30.859 5.306 1.00 14.62 647 ILE A N 1
ATOM 4939 C CA . ILE A 1 647 ? 42.637 29.397 5.209 1.00 13.59 647 ILE A CA 1
ATOM 4940 C C . ILE A 1 647 ? 43.561 28.652 6.158 1.00 13.52 647 ILE A C 1
ATOM 4941 O O . ILE A 1 647 ? 44.666 29.113 6.474 1.00 15.21 647 ILE A O 1
ATOM 4946 N N . GLY A 1 648 ? 43.086 27.535 6.679 1.00 11.79 648 GLY A N 1
ATOM 4947 C CA . GLY A 1 648 ? 43.947 26.671 7.448 1.00 10.86 648 GLY A CA 1
ATOM 4948 C C . GLY A 1 648 ? 44.322 27.302 8.748 1.00 10.57 648 GLY A C 1
ATOM 4949 O O . GLY A 1 648 ? 43.556 28.066 9.311 1.00 12.42 648 GLY A O 1
ATOM 4950 N N . ASP A 1 649 ? 45.515 27.006 9.216 1.00 9.96 649 ASP A N 1
ATOM 4951 C CA . ASP A 1 649 ? 46.038 27.523 10.466 1.00 10.09 649 ASP A CA 1
ATOM 4952 C C . ASP A 1 649 ? 46.119 29.064 10.584 1.00 10.42 649 ASP A C 1
ATOM 4953 O O . ASP A 1 649 ? 46.118 29.599 11.673 1.00 10.32 649 ASP A O 1
ATOM 4958 N N . ALA A 1 650 ? 46.201 29.782 9.466 1.00 11.42 650 ALA A N 1
ATOM 4959 C CA . ALA A 1 650 ? 46.168 31.242 9.505 1.00 11.20 650 ALA A CA 1
ATOM 4960 C C . ALA A 1 650 ? 44.762 31.727 9.847 1.00 11.34 650 ALA A C 1
ATOM 4961 O O . ALA A 1 650 ? 44.606 32.821 10.352 1.00 12.16 650 ALA A O 1
ATOM 4963 N N . TRP A 1 651 ? 43.740 30.925 9.579 1.00 11.13 651 TRP A N 1
ATOM 4964 C CA . TRP A 1 651 ? 42.372 31.353 9.877 1.00 10.85 651 TRP A CA 1
ATOM 4965 C C . TRP A 1 651 ? 42.064 30.988 11.323 1.00 11.21 651 TRP A C 1
ATOM 4966 O O . TRP A 1 651 ? 41.642 31.837 12.102 1.00 11.54 651 TRP A O 1
ATOM 4977 N N . ALA A 1 652 ? 42.323 29.734 11.696 1.00 11.07 652 ALA A N 1
ATOM 4978 C CA . ALA A 1 652 ? 42.131 29.264 13.073 1.00 10.44 652 ALA A CA 1
ATOM 4979 C C . ALA A 1 652 ? 42.834 27.937 13.178 1.00 10.39 652 ALA A C 1
ATOM 4980 O O . ALA A 1 652 ? 42.442 26.983 12.541 1.00 10.76 652 ALA A O 1
ATOM 4982 N N . PRO A 1 653 ? 43.887 27.876 13.975 1.00 10.42 653 PRO A N 1
ATOM 4983 C CA . PRO A 1 653 ? 44.797 26.743 14.037 1.00 10.65 653 PRO A CA 1
ATOM 4984 C C . PRO A 1 653 ? 44.139 25.442 14.536 1.00 11.14 653 PRO A C 1
ATOM 4985 O O . PRO A 1 653 ? 43.318 25.463 15.455 1.00 12.02 653 PRO A O 1
ATOM 4989 N N . GLY A 1 654 ? 44.516 24.316 13.945 1.00 10.89 654 GLY A N 1
ATOM 4990 C CA . GLY A 1 654 ? 43.871 23.051 14.224 1.00 10.27 654 GLY A CA 1
ATOM 4991 C C . GLY A 1 654 ? 44.771 21.936 13.765 1.00 10.78 654 GLY A C 1
ATOM 4992 O O . GLY A 1 654 ? 45.986 22.131 13.576 1.00 12.07 654 GLY A O 1
ATOM 4993 N N . THR A 1 655 ? 44.207 20.755 13.589 1.00 9.94 655 THR A N 1
ATOM 4994 C CA . THR A 1 655 ? 45.021 19.654 13.188 1.00 9.21 655 THR A CA 1
ATOM 4995 C C . THR A 1 655 ? 45.372 19.908 11.741 1.00 9.20 655 THR A C 1
ATOM 4996 O O . THR A 1 655 ? 44.781 20.761 11.095 1.00 9.58 655 THR A O 1
ATOM 5000 N N . ILE A 1 656 ? 46.337 19.146 11.241 1.00 9.16 656 ILE A N 1
ATOM 5001 C CA . ILE A 1 656 ? 46.601 19.025 9.822 1.00 7.77 656 ILE A CA 1
ATOM 5002 C C . ILE A 1 656 ? 45.353 18.655 9.046 1.00 7.98 656 ILE A C 1
ATOM 5003 O O . ILE A 1 656 ? 45.152 19.181 7.974 1.00 9.23 656 ILE A O 1
ATOM 5008 N N . ALA A 1 657 ? 44.514 17.757 9.568 1.00 7.63 657 ALA A N 1
ATOM 5009 C CA . ALA A 1 657 ? 43.290 17.305 8.832 1.00 6.58 657 ALA A CA 1
ATOM 5010 C C . ALA A 1 657 ? 42.390 18.485 8.577 1.00 6.02 657 ALA A C 1
ATOM 5011 O O . ALA A 1 657 ? 41.993 18.733 7.464 1.00 6.35 657 ALA A O 1
ATOM 5013 N N . ALA A 1 658 ? 42.095 19.222 9.637 1.00 6.06 658 ALA A N 1
ATOM 5014 C CA . ALA A 1 658 ? 41.363 20.486 9.555 1.00 5.94 658 ALA A CA 1
ATOM 5015 C C . ALA A 1 658 ? 41.967 21.456 8.511 1.00 5.83 658 ALA A C 1
ATOM 5016 O O . ALA A 1 658 ? 41.209 22.162 7.854 1.00 6.45 658 ALA A O 1
ATOM 5018 N N . ALA A 1 659 ? 43.301 21.496 8.380 1.00 5.28 659 ALA A N 1
ATOM 5019 C CA . ALA A 1 659 ? 43.966 22.381 7.417 1.00 5.30 659 ALA A CA 1
ATOM 5020 C C . ALA A 1 659 ? 43.690 21.935 6.024 1.00 6.04 659 ALA A C 1
ATOM 5021 O O . ALA A 1 659 ? 43.262 22.718 5.221 1.00 7.34 659 ALA A O 1
ATOM 5023 N N . VAL A 1 660 ? 43.934 20.663 5.737 1.00 6.69 660 VAL A N 1
ATOM 5024 C CA . VAL A 1 660 ? 43.571 20.067 4.472 1.00 6.81 660 VAL A CA 1
ATOM 5025 C C . VAL A 1 660 ? 42.112 20.300 4.091 1.00 6.90 660 VAL A C 1
ATOM 5026 O O . VAL A 1 660 ? 41.800 20.763 2.990 1.00 7.05 660 VAL A O 1
ATOM 5030 N N . TRP A 1 661 ? 41.215 19.986 5.011 1.00 7.38 661 TRP A N 1
ATOM 5031 C CA . TRP A 1 661 ? 39.790 20.246 4.816 1.00 7.52 661 TRP A CA 1
ATOM 5032 C C . TRP A 1 661 ? 39.533 21.722 4.475 1.00 8.15 661 TRP A C 1
ATOM 5033 O O . TRP A 1 661 ? 38.787 22.045 3.548 1.00 7.61 661 TRP A O 1
ATOM 5044 N N . SER A 1 662 ? 40.195 22.602 5.219 1.00 8.78 662 SER A N 1
ATOM 5045 C CA . SER A 1 662 ? 40.000 24.039 5.121 1.00 9.85 662 SER A CA 1
ATOM 5046 C C . SER A 1 662 ? 40.246 24.566 3.717 1.00 10.97 662 SER A C 1
ATOM 5047 O O . SER A 1 662 ? 39.528 25.464 3.233 1.00 10.88 662 SER A O 1
ATOM 5050 N N . GLY A 1 663 ? 41.281 23.986 3.094 1.00 11.63 663 GLY A N 1
ATOM 5051 C CA . GLY A 1 663 ? 41.669 24.285 1.753 1.00 11.74 663 GLY A CA 1
ATOM 5052 C C . GLY A 1 663 ? 40.740 23.656 0.752 1.00 12.30 663 GLY A C 1
ATOM 5053 O O . GLY A 1 663 ? 40.490 24.247 -0.280 1.00 12.72 663 GLY A O 1
ATOM 5054 N N . ARG A 1 664 ? 40.232 22.454 1.009 1.00 12.37 664 ARG A N 1
ATOM 5055 C CA . ARG A 1 664 ? 39.376 21.890 -0.011 1.00 12.99 664 ARG A CA 1
ATOM 5056 C C . ARG A 1 664 ? 38.129 22.722 -0.040 1.00 13.74 664 ARG A C 1
ATOM 5057 O O . ARG A 1 664 ? 37.590 22.980 -1.099 1.00 14.14 664 ARG A O 1
ATOM 5065 N N . ARG A 1 665 ? 37.687 23.157 1.135 1.00 15.34 665 ARG A N 1
ATOM 5066 C CA . ARG A 1 665 ? 36.469 23.952 1.278 1.00 16.64 665 ARG A CA 1
ATOM 5067 C C . ARG A 1 665 ? 36.542 25.242 0.476 1.00 17.23 665 ARG A C 1
ATOM 5068 O O . ARG A 1 665 ? 35.637 25.535 -0.278 1.00 18.18 665 ARG A O 1
ATOM 5076 N N . ALA A 1 666 ? 37.632 25.989 0.618 1.00 17.57 666 ALA A N 1
ATOM 5077 C CA . ALA A 1 666 ? 37.893 27.163 -0.208 1.00 18.36 666 ALA A CA 1
ATOM 5078 C C . ALA A 1 666 ? 37.831 26.850 -1.687 1.00 19.07 666 ALA A C 1
ATOM 5079 O O . ALA A 1 666 ? 37.251 27.612 -2.436 1.00 20.36 666 ALA A O 1
ATOM 5081 N N . ALA A 1 667 ? 38.429 25.741 -2.105 1.00 19.70 667 ALA A N 1
ATOM 5082 C CA . ALA A 1 667 ? 38.352 25.285 -3.502 1.00 20.78 667 ALA A CA 1
ATOM 5083 C C . ALA A 1 667 ? 36.926 24.979 -3.995 1.00 21.24 667 ALA A C 1
ATOM 5084 O O . ALA A 1 667 ? 36.560 25.342 -5.094 1.00 21.55 667 ALA A O 1
ATOM 5086 N N . GLU A 1 668 ? 36.129 24.299 -3.186 1.00 22.69 668 GLU A N 1
ATOM 5087 C CA . GLU A 1 668 ? 34.776 23.913 -3.594 1.00 23.85 668 GLU A CA 1
ATOM 5088 C C . GLU A 1 668 ? 33.858 25.132 -3.574 1.00 24.63 668 GLU A C 1
ATOM 5089 O O . GLU A 1 668 ? 32.798 25.144 -4.186 1.00 24.21 668 GLU A O 1
ATOM 5095 N N . GLU A 1 669 ? 34.283 26.161 -2.864 1.00 26.22 669 GLU A N 1
ATOM 5096 C CA . GLU A 1 669 ? 33.415 27.287 -2.641 1.00 27.99 669 GLU A CA 1
ATOM 5097 C C . GLU A 1 669 ? 33.776 28.452 -3.530 1.00 28.68 669 GLU A C 1
ATOM 5098 O O . GLU A 1 669 ? 33.000 29.376 -3.657 1.00 29.03 669 GLU A O 1
ATOM 5104 N N . PHE A 1 670 ? 34.937 28.387 -4.170 1.00 29.78 670 PHE A N 1
ATOM 5105 C CA . PHE A 1 670 ? 35.334 29.425 -5.101 1.00 30.51 670 PHE A CA 1
ATOM 5106 C C . PHE A 1 670 ? 34.355 29.592 -6.265 1.00 30.86 670 PHE A C 1
ATOM 5107 O O . PHE A 1 670 ? 34.066 28.622 -6.992 1.00 30.81 670 PHE A O 1
ATOM 5115 N N . ASP A 1 671 ? 33.869 30.829 -6.427 1.00 31.19 671 ASP A N 1
ATOM 5116 C CA . ASP A 1 671 ? 32.860 31.215 -7.439 1.00 31.64 671 ASP A CA 1
ATOM 5117 C C . ASP A 1 671 ? 31.532 30.545 -7.253 1.00 32.37 671 ASP A C 1
ATOM 5118 O O . ASP A 1 671 ? 30.743 30.540 -8.201 1.00 32.97 671 ASP A O 1
ATOM 5123 N N . ALA A 1 672 ? 31.289 29.921 -6.099 1.00 32.74 672 ALA A N 1
ATOM 5124 C CA . ALA A 1 672 ? 30.002 29.257 -5.866 1.00 32.91 672 ALA A CA 1
ATOM 5125 C C . ALA A 1 672 ? 29.024 30.312 -5.419 1.00 33.46 672 ALA A C 1
ATOM 5126 O O . ALA A 1 672 ? 29.405 31.251 -4.723 1.00 33.62 672 ALA A O 1
ATOM 5128 N N . VAL A 1 673 ? 27.766 30.194 -5.809 1.00 34.19 673 VAL A N 1
ATOM 5129 C CA . VAL A 1 673 ? 26.816 31.093 -5.196 1.00 35.00 673 VAL A CA 1
ATOM 5130 C C . VAL A 1 673 ? 26.280 30.429 -3.957 1.00 34.86 673 VAL A C 1
ATOM 5131 O O . VAL A 1 673 ? 25.700 29.343 -4.018 1.00 34.87 673 VAL A O 1
ATOM 5135 N N . LEU A 1 674 ? 26.543 31.086 -2.829 1.00 34.39 674 LEU A N 1
ATOM 5136 C CA . LEU A 1 674 ? 26.316 30.524 -1.519 1.00 33.80 674 LEU A CA 1
ATOM 5137 C C . LEU A 1 674 ? 25.111 31.110 -0.813 1.00 33.41 674 LEU A C 1
ATOM 5138 O O . LEU A 1 674 ? 24.746 32.264 -1.028 1.00 33.90 674 LEU A O 1
ATOM 5143 N N . PRO A 1 675 ? 24.485 30.321 0.062 1.00 32.80 675 PRO A N 1
ATOM 5144 C CA . PRO A 1 675 ? 23.511 30.888 0.997 1.00 31.93 675 PRO A CA 1
ATOM 5145 C C . PRO A 1 675 ? 24.203 31.843 1.977 1.00 31.30 675 PRO A C 1
ATOM 5146 O O . PRO A 1 675 ? 25.423 31.757 2.151 1.00 31.64 675 PRO A O 1
ATOM 5150 N N . SER A 1 676 ? 23.469 32.766 2.600 1.00 29.72 676 SER A N 1
ATOM 5151 C CA . SER A 1 676 ? 24.088 33.543 3.652 1.00 27.95 676 SER A CA 1
ATOM 5152 C C . SER A 1 676 ? 24.434 32.530 4.751 1.00 27.19 676 SER A C 1
ATOM 5153 O O . SER A 1 676 ? 23.892 31.403 4.778 1.00 26.47 676 SER A O 1
ATOM 5156 N N . ASN A 1 677 ? 25.337 32.914 5.653 1.00 25.76 677 ASN A N 1
ATOM 5157 C CA . ASN A 1 677 ? 25.746 31.985 6.687 1.00 24.18 677 ASN A CA 1
ATOM 5158 C C . ASN A 1 677 ? 24.668 31.757 7.756 1.00 23.61 677 ASN A C 1
ATOM 5159 O O . ASN A 1 677 ? 24.888 31.049 8.708 1.00 23.80 677 ASN A O 1
ATOM 5164 N N . ASP A 1 678 ? 23.492 32.336 7.571 1.00 23.14 678 ASP A N 1
ATOM 5165 C CA . ASP A 1 678 ? 22.345 32.052 8.445 1.00 23.72 678 ASP A CA 1
ATOM 5166 C C . ASP A 1 678 ? 21.940 30.560 8.392 1.00 23.68 678 ASP A C 1
ATOM 5167 O O . ASP A 1 678 ? 21.299 30.010 9.322 1.00 23.22 678 ASP A O 1
ATOM 5172 N N . GLU A 1 679 ? 22.268 29.943 7.262 1.00 23.56 679 GLU A N 1
ATOM 5173 C CA . GLU A 1 679 ? 21.804 28.603 6.944 1.00 23.52 679 GLU A CA 1
ATOM 5174 C C . GLU A 1 679 ? 22.861 27.584 7.281 1.00 21.40 679 GLU A C 1
ATOM 5175 O O . GLU A 1 679 ? 24.047 27.890 7.338 1.00 21.58 679 GLU A O 1
ATOM 5181 N N . VAL A 1 680 ? 22.413 26.381 7.566 1.00 19.37 680 VAL A N 1
ATOM 5182 C CA . VAL A 1 680 ? 23.290 25.254 7.758 1.00 17.35 680 VAL A CA 1
ATOM 5183 C C . VAL A 1 680 ? 24.048 24.950 6.462 1.00 16.59 680 VAL A C 1
ATOM 5184 O O . VAL A 1 680 ? 23.448 24.717 5.448 1.00 15.99 680 VAL A O 1
ATOM 5188 N N . PRO A 1 681 ? 25.385 24.979 6.481 1.00 16.70 681 PRO A N 1
ATOM 5189 C CA . PRO A 1 681 ? 26.065 24.790 5.195 1.00 16.70 681 PRO A CA 1
ATOM 5190 C C . PRO A 1 681 ? 26.188 23.313 4.748 1.00 17.21 681 PRO A C 1
ATOM 5191 O O . PRO A 1 681 ? 27.095 22.995 3.965 1.00 18.44 681 PRO A O 1
ATOM 5195 N N . PHE A 1 682 ? 25.317 22.427 5.229 1.00 16.35 682 PHE A N 1
ATOM 5196 C CA . PHE A 1 682 ? 25.326 21.051 4.769 1.00 16.60 682 PHE A CA 1
ATOM 5197 C C . PHE A 1 682 ? 23.973 20.472 4.997 1.00 16.80 682 PHE A C 1
ATOM 5198 O O . PHE A 1 682 ? 23.131 21.128 5.589 1.00 16.93 682 PHE A O 1
ATOM 5206 N N . ARG A 1 683 ? 23.752 19.258 4.503 1.00 17.14 683 ARG A N 1
ATOM 5207 C CA . ARG A 1 683 ? 22.454 18.604 4.674 1.00 17.50 683 ARG A CA 1
ATOM 5208 C C . ARG A 1 683 ? 22.479 17.719 5.879 1.00 17.01 683 ARG A C 1
ATOM 5209 O O . ARG A 1 683 ? 23.545 17.249 6.319 1.00 16.55 683 ARG A O 1
ATOM 5217 N N . ARG A 1 684 ? 21.300 17.500 6.438 1.00 16.85 684 ARG A N 1
ATOM 5218 C CA . ARG A 1 684 ? 21.230 16.640 7.596 1.00 17.19 684 ARG A CA 1
ATOM 5219 C C . ARG A 1 684 ? 19.915 16.009 7.736 1.00 16.92 684 ARG A C 1
ATOM 5220 O O . ARG A 1 684 ? 18.894 16.603 7.431 1.00 16.82 684 ARG A O 1
ATOM 5228 N N . GLU A 1 685 ? 19.956 14.787 8.242 1.00 16.83 685 GLU A N 1
ATOM 5229 C CA . GLU A 1 685 ? 18.762 14.120 8.645 1.00 16.31 685 GLU A CA 1
ATOM 5230 C C . GLU A 1 685 ? 18.493 14.493 10.086 1.00 15.80 685 GLU A C 1
ATOM 5231 O O . GLU A 1 685 ? 19.378 14.862 10.811 1.00 15.09 685 GLU A O 1
ATOM 5237 N N . VAL A 1 686 ? 17.232 14.431 10.468 1.00 16.92 686 VAL A N 1
ATOM 5238 C CA . VAL A 1 686 ? 16.760 14.845 11.775 1.00 17.22 686 VAL A CA 1
ATOM 5239 C C . VAL A 1 686 ? 15.893 13.681 12.310 1.00 18.05 686 VAL A C 1
ATOM 5240 O O . VAL A 1 686 ? 15.546 12.763 11.559 1.00 17.71 686 VAL A O 1
ATOM 5244 N N . THR A 1 687 ? 15.549 13.687 13.593 1.00 18.97 687 THR A N 1
ATOM 5245 C CA . THR A 1 687 ? 14.808 12.556 14.139 1.00 20.75 687 THR A CA 1
ATOM 5246 C C . THR A 1 687 ? 13.346 12.438 13.656 1.00 22.16 687 THR A C 1
ATOM 5247 O O . THR A 1 687 ? 12.620 13.443 13.553 1.00 23.04 687 THR A O 1
ATOM 5251 N N . GLN A 1 688 ? 12.911 11.217 13.351 1.00 22.94 688 GLN A N 1
ATOM 5252 C CA . GLN A 1 688 ? 11.559 11.029 12.869 1.00 24.02 688 GLN A CA 1
ATOM 5253 C C . GLN A 1 688 ? 10.635 11.056 14.071 1.00 24.66 688 GLN A C 1
ATOM 5254 O O . GLN A 1 688 ? 10.707 10.184 14.940 1.00 25.61 688 GLN A O 1
ATOM 5260 N N . LEU A 1 689 ? 9.781 12.063 14.142 1.00 25.19 689 LEU A N 1
ATOM 5261 C CA . LEU A 1 689 ? 8.805 12.124 15.226 1.00 26.36 689 LEU A CA 1
ATOM 5262 C C . LEU A 1 689 ? 7.837 10.935 15.221 1.00 27.54 689 LEU A C 1
ATOM 5263 O O . LEU A 1 689 ? 7.489 10.400 14.172 1.00 27.16 689 LEU A O 1
ATOM 5268 N N . ALA A 1 690 ? 7.469 10.478 16.415 1.00 29.17 690 ALA A N 1
ATOM 5269 C CA . ALA A 1 690 ? 6.492 9.395 16.552 1.00 30.56 690 ALA A CA 1
ATOM 5270 C C . ALA A 1 690 ? 5.064 9.909 16.259 1.00 31.17 690 ALA A C 1
ATOM 5271 O O . ALA A 1 690 ? 4.590 10.885 16.875 1.00 31.45 690 ALA A O 1
ATOM 5273 N N . VAL B 1 7 ? -3.425 26.480 51.050 1.00 39.47 7 VAL B N 1
ATOM 5274 C CA . VAL B 1 7 ? -2.040 26.015 51.396 1.00 39.87 7 VAL B CA 1
ATOM 5275 C C . VAL B 1 7 ? -1.672 26.481 52.801 1.00 40.54 7 VAL B C 1
ATOM 5276 O O . VAL B 1 7 ? -1.868 27.652 53.121 1.00 40.30 7 VAL B O 1
ATOM 5280 N N . ALA B 1 8 ? -1.110 25.571 53.612 1.00 40.99 8 ALA B N 1
ATOM 5281 C CA . ALA B 1 8 ? -0.767 25.848 55.014 1.00 41.00 8 ALA B CA 1
ATOM 5282 C C . ALA B 1 8 ? 0.210 27.018 55.217 1.00 41.17 8 ALA B C 1
ATOM 5283 O O . ALA B 1 8 ? 1.174 27.193 54.450 1.00 40.75 8 ALA B O 1
ATOM 5285 N N . ALA B 1 9 ? -0.060 27.776 56.289 1.00 41.61 9 ALA B N 1
ATOM 5286 C CA . ALA B 1 9 ? 0.458 29.143 56.550 1.00 41.72 9 ALA B CA 1
ATOM 5287 C C . ALA B 1 9 ? 1.977 29.444 56.466 1.00 41.09 9 ALA B C 1
ATOM 5288 O O . ALA B 1 9 ? 2.335 30.575 56.098 1.00 42.05 9 ALA B O 1
ATOM 5290 N N . PRO B 1 10 ? 2.873 28.474 56.807 1.00 39.81 10 PRO B N 1
ATOM 5291 C CA . PRO B 1 10 ? 4.294 28.816 56.483 1.00 38.46 10 PRO B CA 1
ATOM 5292 C C . PRO B 1 10 ? 4.546 28.865 54.948 1.00 37.06 10 PRO B C 1
ATOM 5293 O O . PRO B 1 10 ? 5.186 29.783 54.442 1.00 36.90 10 PRO B O 1
ATOM 5297 N N . TYR B 1 11 ? 4.000 27.898 54.219 1.00 35.36 11 TYR B N 1
ATOM 5298 C CA . TYR B 1 11 ? 4.430 27.619 52.852 1.00 33.24 11 TYR B CA 1
ATOM 5299 C C . TYR B 1 11 ? 3.590 28.348 51.793 1.00 32.51 11 TYR B C 1
ATOM 5300 O O . TYR B 1 11 ? 3.915 28.306 50.614 1.00 31.41 11 TYR B O 1
ATOM 5309 N N . ASP B 1 12 ? 2.537 29.050 52.226 1.00 31.97 12 ASP B N 1
ATOM 5310 C CA . ASP B 1 12 ? 1.610 29.704 51.294 1.00 31.03 12 ASP B CA 1
ATOM 5311 C C . ASP B 1 12 ? 2.307 30.715 50.380 1.00 29.76 12 ASP B C 1
ATOM 5312 O O . ASP B 1 12 ? 1.881 30.919 49.252 1.00 29.84 12 ASP B O 1
ATOM 5317 N N . VAL B 1 13 ? 3.372 31.342 50.871 1.00 28.20 13 VAL B N 1
ATOM 5318 C CA . VAL B 1 13 ? 4.159 32.318 50.092 1.00 26.60 13 VAL B CA 1
ATOM 5319 C C . VAL B 1 13 ? 4.792 31.703 48.804 1.00 26.21 13 VAL B C 1
ATOM 5320 O O . VAL B 1 13 ? 4.944 32.360 47.768 1.00 25.62 13 VAL B O 1
ATOM 5324 N N . LEU B 1 14 ? 5.146 30.427 48.868 1.00 25.24 14 LEU B N 1
ATOM 5325 C CA . LEU B 1 14 ? 5.682 29.771 47.701 1.00 24.01 14 LEU B CA 1
ATOM 5326 C C . LEU B 1 14 ? 4.636 29.540 46.635 1.00 23.19 14 LEU B C 1
ATOM 5327 O O . LEU B 1 14 ? 4.979 29.152 45.519 1.00 23.55 14 LEU B O 1
ATOM 5332 N N . PHE B 1 15 ? 3.372 29.775 46.963 1.00 22.23 15 PHE B N 1
ATOM 5333 C CA . PHE B 1 15 ? 2.293 29.558 45.986 1.00 22.61 15 PHE B CA 1
ATOM 5334 C C . PHE B 1 15 ? 1.613 30.803 45.465 1.00 22.96 15 PHE B C 1
ATOM 5335 O O . PHE B 1 15 ? 0.457 30.761 45.070 1.00 21.89 15 PHE B O 1
ATOM 5343 N N . GLU B 1 16 ? 2.395 31.878 45.435 1.00 23.81 16 GLU B N 1
ATOM 5344 C CA . GLU B 1 16 ? 1.985 33.167 44.940 1.00 24.91 16 GLU B CA 1
ATOM 5345 C C . GLU B 1 16 ? 2.339 33.334 43.481 1.00 24.60 16 GLU B C 1
ATOM 5346 O O . GLU B 1 16 ? 3.387 32.914 43.034 1.00 24.87 16 GLU B O 1
ATOM 5352 N N . PRO B 1 17 ? 1.453 33.954 42.726 1.00 24.69 17 PRO B N 1
ATOM 5353 C CA . PRO B 1 17 ? 1.713 34.220 41.300 1.00 24.20 17 PRO B CA 1
ATOM 5354 C C . PRO B 1 17 ? 2.854 35.210 41.085 1.00 23.09 17 PRO B C 1
ATOM 5355 O O . PRO B 1 17 ? 2.986 36.163 41.846 1.00 22.51 17 PRO B O 1
ATOM 5359 N N . VAL B 1 18 ? 3.697 34.943 40.085 1.00 22.68 18 VAL B N 1
ATOM 5360 C CA . VAL B 1 18 ? 4.809 35.841 39.727 1.00 22.14 18 VAL B CA 1
ATOM 5361 C C . VAL B 1 18 ? 4.768 36.198 38.229 1.00 22.04 18 VAL B C 1
ATOM 5362 O O . VAL B 1 18 ? 4.747 35.312 37.337 1.00 22.11 18 VAL B O 1
ATOM 5366 N N . GLN B 1 19 ? 4.745 37.499 37.966 1.00 20.97 19 GLN B N 1
ATOM 5367 C CA . GLN B 1 19 ? 4.673 38.000 36.613 1.00 20.41 19 GLN B CA 1
ATOM 5368 C C . GLN B 1 19 ? 6.035 37.988 35.937 1.00 19.93 19 GLN B C 1
ATOM 5369 O O . GLN B 1 19 ? 6.991 38.496 36.487 1.00 20.35 19 GLN B O 1
ATOM 5375 N N . ILE B 1 20 ? 6.095 37.433 34.728 1.00 19.53 20 ILE B N 1
ATOM 5376 C CA . ILE B 1 20 ? 7.330 37.236 33.990 1.00 19.15 20 ILE B CA 1
ATOM 5377 C C . ILE B 1 20 ? 7.063 37.725 32.595 1.00 18.96 20 ILE B C 1
ATOM 5378 O O . ILE B 1 20 ? 6.549 36.981 31.773 1.00 19.40 20 ILE B O 1
ATOM 5383 N N . GLY B 1 21 ? 7.375 38.984 32.319 1.00 18.95 21 GLY B N 1
ATOM 5384 C CA . GLY B 1 21 ? 6.801 39.625 31.142 1.00 18.20 21 GLY B CA 1
ATOM 5385 C C . GLY B 1 21 ? 5.284 39.379 31.051 1.00 18.64 21 GLY B C 1
ATOM 5386 O O . GLY B 1 21 ? 4.535 39.437 32.035 1.00 17.94 21 GLY B O 1
ATOM 5387 N N . PRO B 1 22 ? 4.816 39.095 29.848 1.00 19.04 22 PRO B N 1
ATOM 5388 C CA . PRO B 1 22 ? 3.425 38.786 29.514 1.00 19.36 22 PRO B CA 1
ATOM 5389 C C . PRO B 1 22 ? 2.742 37.627 30.300 1.00 20.33 22 PRO B C 1
ATOM 5390 O O . PRO B 1 22 ? 1.513 37.395 30.131 1.00 21.52 22 PRO B O 1
ATOM 5394 N N . PHE B 1 23 ? 3.495 36.904 31.136 1.00 19.84 23 PHE B N 1
ATOM 5395 C CA . PHE B 1 23 ? 2.977 35.661 31.714 1.00 19.10 23 PHE B CA 1
ATOM 5396 C C . PHE B 1 23 ? 3.037 35.628 33.240 1.00 19.34 23 PHE B C 1
ATOM 5397 O O . PHE B 1 23 ? 3.837 36.314 33.878 1.00 18.86 23 PHE B O 1
ATOM 5405 N N . THR B 1 24 ? 2.185 34.797 33.818 1.00 19.68 24 THR B N 1
ATOM 5406 C CA . THR B 1 24 ? 2.097 34.687 35.259 1.00 19.89 24 THR B CA 1
ATOM 5407 C C . THR B 1 24 ? 2.238 33.241 35.614 1.00 19.50 24 THR B C 1
ATOM 5408 O O . THR B 1 24 ? 1.651 32.394 34.967 1.00 19.50 24 THR B O 1
ATOM 5412 N N . THR B 1 25 ? 3.034 32.978 36.640 1.00 19.40 25 THR B N 1
ATOM 5413 C CA . THR B 1 25 ? 3.270 31.642 37.116 1.00 19.14 25 THR B CA 1
ATOM 5414 C C . THR B 1 25 ? 2.138 31.301 38.054 1.00 19.36 25 THR B C 1
ATOM 5415 O O . THR B 1 25 ? 1.535 32.189 38.684 1.00 19.53 25 THR B O 1
ATOM 5419 N N . LYS B 1 26 ? 1.836 30.015 38.148 1.00 19.52 26 LYS B N 1
ATOM 5420 C CA . LYS B 1 26 ? 0.898 29.541 39.152 1.00 19.61 26 LYS B CA 1
ATOM 5421 C C . LYS B 1 26 ? 1.523 29.669 40.523 1.00 19.19 26 LYS B C 1
ATOM 5422 O O . LYS B 1 26 ? 0.830 30.010 41.465 1.00 20.40 26 LYS B O 1
ATOM 5428 N N . ASN B 1 27 ? 2.825 29.409 40.645 1.00 18.44 27 ASN B N 1
ATOM 5429 C CA . ASN B 1 27 ? 3.531 29.497 41.950 1.00 16.84 27 ASN B CA 1
ATOM 5430 C C . ASN B 1 27 ? 4.951 29.991 41.694 1.00 15.98 27 ASN B C 1
ATOM 5431 O O . ASN B 1 27 ? 5.204 30.560 40.658 1.00 14.99 27 ASN B O 1
ATOM 5436 N N . ARG B 1 28 ? 5.871 29.772 42.620 1.00 15.90 28 ARG B N 1
ATOM 5437 C CA . ARG B 1 28 ? 7.242 30.288 42.464 1.00 15.86 28 ARG B CA 1
ATOM 5438 C C . ARG B 1 28 ? 8.248 29.212 42.105 1.00 15.81 28 ARG B C 1
ATOM 5439 O O . ARG B 1 28 ? 9.470 29.449 42.155 1.00 16.40 28 ARG B O 1
ATOM 5447 N N . PHE B 1 29 ? 7.746 28.022 41.802 1.00 14.89 29 PHE B N 1
ATOM 5448 C CA . PHE B 1 29 ? 8.598 26.901 41.468 1.00 14.35 29 PHE B CA 1
ATOM 5449 C C . PHE B 1 29 ? 8.960 26.930 40.020 1.00 14.34 29 PHE B C 1
ATOM 5450 O O . PHE B 1 29 ? 8.118 26.763 39.137 1.00 15.29 29 PHE B O 1
ATOM 5458 N N . TYR B 1 30 ? 10.239 27.123 39.779 1.00 13.79 30 TYR B N 1
ATOM 5459 C CA . TYR B 1 30 ? 10.753 27.318 38.442 1.00 12.37 30 TYR B CA 1
ATOM 5460 C C . TYR B 1 30 ? 11.833 26.253 38.154 1.00 12.10 30 TYR B C 1
ATOM 5461 O O . TYR B 1 30 ? 12.781 26.065 38.930 1.00 12.54 30 TYR B O 1
ATOM 5470 N N . GLN B 1 31 ? 11.665 25.527 37.060 1.00 11.14 31 GLN B N 1
ATOM 5471 C CA . GLN B 1 31 ? 12.609 24.509 36.667 1.00 10.99 31 GLN B CA 1
ATOM 5472 C C . GLN B 1 31 ? 13.564 25.152 35.670 1.00 11.64 31 GLN B C 1
ATOM 5473 O O . GLN B 1 31 ? 13.179 25.436 34.539 1.00 11.90 31 GLN B O 1
ATOM 5479 N N . VAL B 1 32 ? 14.793 25.429 36.111 1.00 12.05 32 VAL B N 1
ATOM 5480 C CA . VAL B 1 32 ? 15.795 26.102 35.280 1.00 11.97 32 VAL B CA 1
ATOM 5481 C C . VAL B 1 32 ? 16.323 25.206 34.166 1.00 13.68 32 VAL B C 1
ATOM 5482 O O . VAL B 1 32 ? 16.139 23.984 34.183 1.00 13.79 32 VAL B O 1
ATOM 5486 N N . PRO B 1 33 ? 16.994 25.804 33.178 1.00 15.64 33 PRO B N 1
ATOM 5487 C CA . PRO B 1 33 ? 17.491 24.926 32.122 1.00 17.00 33 PRO B CA 1
ATOM 5488 C C . PRO B 1 33 ? 18.376 23.769 32.615 1.00 18.42 33 PRO B C 1
ATOM 5489 O O . PRO B 1 33 ? 19.268 23.968 33.429 1.00 18.40 33 PRO B O 1
ATOM 5493 N N . HIS B 1 34 ? 18.077 22.563 32.136 1.00 20.22 34 HIS B N 1
ATOM 5494 C CA . HIS B 1 34 ? 18.902 21.403 32.395 1.00 21.88 34 HIS B CA 1
ATOM 5495 C C . HIS B 1 34 ? 18.792 20.399 31.265 1.00 23.08 34 HIS B C 1
ATOM 5496 O O . HIS B 1 34 ? 17.711 20.181 30.712 1.00 22.83 34 HIS B O 1
ATOM 5503 N N . CYS B 1 35 ? 19.958 19.851 30.917 1.00 24.97 35 CYS B N 1
ATOM 5504 C CA . CYS B 1 35 ? 20.169 18.755 29.940 1.00 27.12 35 CYS B CA 1
ATOM 5505 C C . CYS B 1 35 ? 19.502 17.418 30.332 1.00 27.50 35 CYS B C 1
ATOM 5506 O O . CYS B 1 35 ? 19.068 17.247 31.457 1.00 27.41 35 CYS B O 1
ATOM 5509 N N . ASN B 1 36 ? 19.475 16.454 29.423 1.00 28.73 36 ASN B N 1
ATOM 5510 C CA . ASN B 1 36 ? 18.753 15.221 29.704 1.00 30.05 36 ASN B CA 1
ATOM 5511 C C . ASN B 1 36 ? 19.188 14.001 28.909 1.00 30.61 36 ASN B C 1
ATOM 5512 O O . ASN B 1 36 ? 18.632 12.928 29.101 1.00 30.93 36 ASN B O 1
ATOM 5517 N N . GLY B 1 37 ? 20.155 14.164 28.007 1.00 31.27 37 GLY B N 1
ATOM 5518 C CA . GLY B 1 37 ? 20.599 13.077 27.128 1.00 31.63 37 GLY B CA 1
ATOM 5519 C C . GLY B 1 37 ? 19.599 12.580 26.087 1.00 32.16 37 GLY B C 1
ATOM 5520 O O . GLY B 1 37 ? 19.800 11.513 25.510 1.00 32.04 37 GLY B O 1
ATOM 5521 N N . MET B 1 38 ? 18.520 13.334 25.853 1.00 32.74 38 MET B N 1
ATOM 5522 C CA . MET B 1 38 ? 17.521 13.004 24.826 1.00 33.67 38 MET B CA 1
ATOM 5523 C C . MET B 1 38 ? 17.327 14.258 23.985 1.00 34.35 38 MET B C 1
ATOM 5524 O O . MET B 1 38 ? 16.178 14.719 23.769 1.00 35.59 38 MET B O 1
ATOM 5529 N N . GLY B 1 39 ? 18.434 14.847 23.537 1.00 34.55 39 GLY B N 1
ATOM 5530 C CA . GLY B 1 39 ? 18.392 16.166 22.877 1.00 33.40 39 GLY B CA 1
ATOM 5531 C C . GLY B 1 39 ? 17.628 16.113 21.572 1.00 32.84 39 GLY B C 1
ATOM 5532 O O . GLY B 1 39 ? 16.439 15.781 21.560 1.00 32.61 39 GLY B O 1
ATOM 5533 N N . TYR B 1 40 ? 18.315 16.429 20.474 1.00 32.52 40 TYR B N 1
ATOM 5534 C CA . TYR B 1 40 ? 17.757 16.292 19.120 1.00 32.30 40 TYR B CA 1
ATOM 5535 C C . TYR B 1 40 ? 17.462 14.832 18.707 1.00 32.00 40 TYR B C 1
ATOM 5536 O O . TYR B 1 40 ? 16.820 14.581 17.688 1.00 31.76 40 TYR B O 1
ATOM 5545 N N . ARG B 1 41 ? 17.934 13.894 19.524 1.00 31.71 41 ARG B N 1
ATOM 5546 C CA . ARG B 1 41 ? 17.888 12.476 19.233 1.00 31.16 41 ARG B CA 1
ATOM 5547 C C . ARG B 1 41 ? 16.567 11.831 19.633 1.00 30.21 41 ARG B C 1
ATOM 5548 O O . ARG B 1 41 ? 16.048 11.002 18.884 1.00 29.96 41 ARG B O 1
ATOM 5556 N N . ASP B 1 42 ? 16.041 12.216 20.800 1.00 29.38 42 ASP B N 1
ATOM 5557 C CA . ASP B 1 42 ? 14.839 11.619 21.395 1.00 28.55 42 ASP B CA 1
ATOM 5558 C C . ASP B 1 42 ? 13.852 12.709 21.866 1.00 27.25 42 ASP B C 1
ATOM 5559 O O . ASP B 1 42 ? 13.604 12.851 23.083 1.00 26.70 42 ASP B O 1
ATOM 5564 N N . PRO B 1 43 ? 13.271 13.475 20.908 1.00 25.80 43 PRO B N 1
ATOM 5565 C CA . PRO B 1 43 ? 12.374 14.611 21.199 1.00 24.25 43 PRO B CA 1
ATOM 5566 C C . PRO B 1 43 ? 11.110 14.240 21.938 1.00 22.81 43 PRO B C 1
ATOM 5567 O O . PRO B 1 43 ? 10.663 15.014 22.781 1.00 22.88 43 PRO B O 1
ATOM 5571 N N . SER B 1 44 ? 10.518 13.095 21.623 1.00 21.36 44 SER B N 1
ATOM 5572 C CA . SER B 1 44 ? 9.310 12.693 22.321 1.00 20.55 44 SER B CA 1
ATOM 5573 C C . SER B 1 44 ? 9.556 12.369 23.792 1.00 19.64 44 SER B C 1
ATOM 5574 O O . SER B 1 44 ? 8.699 12.662 24.635 1.00 19.48 44 SER B O 1
ATOM 5577 N N . ALA B 1 45 ? 10.724 11.793 24.100 1.00 18.19 45 ALA B N 1
ATOM 5578 C CA . ALA B 1 45 ? 11.032 11.405 25.473 1.00 16.90 45 ALA B CA 1
ATOM 5579 C C . ALA B 1 45 ? 11.078 12.644 26.325 1.00 16.42 45 ALA B C 1
ATOM 5580 O O . ALA B 1 45 ? 10.545 12.681 27.444 1.00 16.19 45 ALA B O 1
ATOM 5582 N N . GLN B 1 46 ? 11.681 13.672 25.767 1.00 16.04 46 GLN B N 1
ATOM 5583 C CA . GLN B 1 46 ? 11.804 14.884 26.477 1.00 16.66 46 GLN B CA 1
ATOM 5584 C C . GLN B 1 46 ? 10.462 15.547 26.684 1.00 16.93 46 GLN B C 1
ATOM 5585 O O . GLN B 1 46 ? 10.189 16.049 27.787 1.00 17.31 46 GLN B O 1
ATOM 5591 N N . ALA B 1 47 ? 9.625 15.536 25.638 1.00 15.96 47 ALA B N 1
ATOM 5592 C CA . ALA B 1 47 ? 8.293 16.060 25.753 1.00 14.73 47 ALA B CA 1
ATOM 5593 C C . ALA B 1 47 ? 7.575 15.404 26.905 1.00 14.38 47 ALA B C 1
ATOM 5594 O O . ALA B 1 47 ? 7.084 16.098 27.763 1.00 15.21 47 ALA B O 1
ATOM 5596 N N . SER B 1 48 ? 7.534 14.083 26.978 1.00 14.38 48 SER B N 1
ATOM 5597 C CA . SER B 1 48 ? 6.812 13.455 28.080 1.00 14.69 48 SER B CA 1
ATOM 5598 C C . SER B 1 48 ? 7.353 13.883 29.439 1.00 15.19 48 SER B C 1
ATOM 5599 O O . SER B 1 48 ? 6.587 14.132 30.371 1.00 15.86 48 SER B O 1
ATOM 5602 N N . MET B 1 49 ? 8.674 13.980 29.542 1.00 15.32 49 MET B N 1
ATOM 5603 C CA . MET B 1 49 ? 9.337 14.349 30.782 1.00 15.62 49 MET B CA 1
ATOM 5604 C C . MET B 1 49 ? 9.012 15.806 31.194 1.00 15.52 49 MET B C 1
ATOM 5605 O O . MET B 1 49 ? 8.724 16.087 32.357 1.00 15.20 49 MET B O 1
ATOM 5610 N N . ARG B 1 50 ? 9.018 16.726 30.237 1.00 14.87 50 ARG B N 1
ATOM 5611 C CA . ARG B 1 50 ? 8.716 18.108 30.571 1.00 14.80 50 ARG B CA 1
ATOM 5612 C C . ARG B 1 50 ? 7.231 18.340 30.940 1.00 15.30 50 ARG B C 1
ATOM 5613 O O . ARG B 1 50 ? 6.918 19.095 31.884 1.00 15.65 50 ARG B O 1
ATOM 5621 N N . LYS B 1 51 ? 6.318 17.666 30.239 1.00 15.31 51 LYS B N 1
ATOM 5622 C CA . LYS B 1 51 ? 4.902 17.700 30.613 1.00 15.39 51 LYS B CA 1
ATOM 5623 C C . LYS B 1 51 ? 4.632 17.233 32.065 1.00 15.55 51 LYS B C 1
ATOM 5624 O O . LYS B 1 51 ? 3.834 17.843 32.797 1.00 15.27 51 LYS B O 1
ATOM 5630 N N . ILE B 1 52 ? 5.305 16.159 32.478 1.00 15.59 52 ILE B N 1
ATOM 5631 C CA . ILE B 1 52 ? 5.139 15.615 33.816 1.00 15.48 52 ILE B CA 1
ATOM 5632 C C . ILE B 1 52 ? 5.595 16.657 34.818 1.00 16.03 52 ILE B C 1
ATOM 5633 O O . ILE B 1 52 ? 4.955 16.846 35.863 1.00 17.10 52 ILE B O 1
ATOM 5638 N N . LYS B 1 53 ? 6.689 17.347 34.500 1.00 15.39 53 LYS B N 1
ATOM 5639 C CA . LYS B 1 53 ? 7.194 18.381 35.400 1.00 15.24 53 LYS B CA 1
ATOM 5640 C C . LYS B 1 53 ? 6.220 19.511 35.625 1.00 15.02 53 LYS B C 1
ATOM 5641 O O . LYS B 1 53 ? 6.028 19.959 36.755 1.00 14.61 53 LYS B O 1
ATOM 5647 N N . ALA B 1 54 ? 5.633 19.967 34.519 1.00 15.70 54 ALA B N 1
ATOM 5648 C CA . ALA B 1 54 ? 4.538 20.940 34.514 1.00 15.62 54 ALA B CA 1
ATOM 5649 C C . ALA B 1 54 ? 3.372 20.431 35.334 1.00 16.14 54 ALA B C 1
ATOM 5650 O O . ALA B 1 54 ? 2.848 21.149 36.186 1.00 16.63 54 ALA B O 1
ATOM 5652 N N . GLU B 1 55 ? 2.997 19.178 35.114 1.00 16.81 55 GLU B N 1
ATOM 5653 C CA . GLU B 1 55 ? 1.921 18.573 35.891 1.00 18.23 55 GLU B CA 1
ATOM 5654 C C . GLU B 1 55 ? 2.259 18.440 37.336 1.00 17.93 55 GLU B C 1
ATOM 5655 O O . GLU B 1 55 ? 1.370 18.350 38.168 1.00 18.33 55 GLU B O 1
ATOM 5661 N N . GLY B 1 56 ? 3.555 18.410 37.634 1.00 17.93 56 GLY B N 1
ATOM 5662 C CA . GLY B 1 56 ? 4.046 18.250 39.006 1.00 16.55 56 GLY B CA 1
ATOM 5663 C C . GLY B 1 56 ? 3.981 19.542 39.793 1.00 15.74 56 GLY B C 1
ATOM 5664 O O . GLY B 1 56 ? 4.189 19.554 41.023 1.00 15.03 56 GLY B O 1
ATOM 5665 N N . GLY B 1 57 ? 3.695 20.630 39.084 1.00 15.19 57 GLY B N 1
ATOM 5666 C CA . GLY B 1 57 ? 3.462 21.890 39.746 1.00 15.52 57 GLY B CA 1
ATOM 5667 C C . GLY B 1 57 ? 4.565 22.887 39.515 1.00 15.76 57 GLY B C 1
ATOM 5668 O O . GLY B 1 57 ? 4.512 23.974 40.098 1.00 16.81 57 GLY B O 1
ATOM 5669 N N . TRP B 1 58 ? 5.554 22.531 38.681 1.00 14.37 58 TRP B N 1
ATOM 5670 C CA . TRP B 1 58 ? 6.598 23.461 38.274 1.00 13.20 58 TRP B CA 1
ATOM 5671 C C . TRP B 1 58 ? 5.989 24.443 37.283 1.00 13.19 58 TRP B C 1
ATOM 5672 O O . TRP B 1 58 ? 5.600 24.039 36.185 1.00 13.51 58 TRP B O 1
ATOM 5683 N N . SER B 1 59 ? 5.934 25.719 37.660 1.00 12.60 59 SER B N 1
ATOM 5684 C CA . SER B 1 59 ? 5.297 26.771 36.842 1.00 12.82 59 SER B CA 1
ATOM 5685 C C . SER B 1 59 ? 5.962 27.147 35.512 1.00 12.44 59 SER B C 1
ATOM 5686 O O . SER B 1 59 ? 5.290 27.478 34.527 1.00 11.88 59 SER B O 1
ATOM 5689 N N . ALA B 1 60 ? 7.280 27.165 35.500 1.00 12.38 60 ALA B N 1
ATOM 5690 C CA . ALA B 1 60 ? 8.007 27.336 34.245 1.00 12.14 60 ALA B CA 1
ATOM 5691 C C . ALA B 1 60 ? 8.866 26.076 34.080 1.00 10.96 60 ALA B C 1
ATOM 5692 O O . ALA B 1 60 ? 9.487 25.643 35.026 1.00 9.98 60 ALA B O 1
ATOM 5694 N N . VAL B 1 61 ? 8.837 25.450 32.916 1.00 10.28 61 VAL B N 1
ATOM 5695 C CA . VAL B 1 61 ? 9.673 24.284 32.669 1.00 10.45 61 VAL B CA 1
ATOM 5696 C C . VAL B 1 61 ? 10.485 24.678 31.471 1.00 11.24 61 VAL B C 1
ATOM 5697 O O . VAL B 1 61 ? 9.939 25.229 30.531 1.00 10.97 61 VAL B O 1
ATOM 5701 N N . CYS B 1 62 ? 11.788 24.423 31.508 1.00 12.71 62 CYS B N 1
ATOM 5702 C CA . CYS B 1 62 ? 12.713 24.868 30.459 1.00 14.22 62 CYS B CA 1
ATOM 5703 C C . CYS B 1 62 ? 13.389 23.694 29.777 1.00 15.62 62 CYS B C 1
ATOM 5704 O O . CYS B 1 62 ? 13.681 22.679 30.406 1.00 17.00 62 CYS B O 1
ATOM 5707 N N . THR B 1 63 ? 13.676 23.845 28.497 1.00 16.72 63 THR B N 1
ATOM 5708 C CA . THR B 1 63 ? 14.511 22.907 27.783 1.00 17.70 63 THR B CA 1
ATOM 5709 C C . THR B 1 63 ? 15.964 23.078 28.236 1.00 18.47 63 THR B C 1
ATOM 5710 O O . THR B 1 63 ? 16.282 24.029 28.919 1.00 18.82 63 THR B O 1
ATOM 5714 N N . GLU B 1 64 ? 16.849 22.179 27.802 1.00 19.20 64 GLU B N 1
ATOM 5715 C CA . GLU B 1 64 ? 18.282 22.372 27.945 1.00 19.98 64 GLU B CA 1
ATOM 5716 C C . GLU B 1 64 ? 18.712 23.392 26.935 1.00 19.88 64 GLU B C 1
ATOM 5717 O O . GLU B 1 64 ? 17.882 23.936 26.192 1.00 20.87 64 GLU B O 1
ATOM 5723 N N . GLN B 1 65 ? 20.008 23.666 26.907 1.00 19.58 65 GLN B N 1
ATOM 5724 C CA . GLN B 1 65 ? 20.526 24.628 25.967 1.00 19.00 65 GLN B CA 1
ATOM 5725 C C . GLN B 1 65 ? 20.279 24.154 24.556 1.00 18.61 65 GLN B C 1
ATOM 5726 O O . GLN B 1 65 ? 20.364 22.942 24.258 1.00 19.18 65 GLN B O 1
ATOM 5732 N N . VAL B 1 66 ? 19.939 25.118 23.698 1.00 17.82 66 VAL B N 1
ATOM 5733 C CA . VAL B 1 66 ? 19.615 24.846 22.305 1.00 16.50 66 VAL B CA 1
ATOM 5734 C C . VAL B 1 66 ? 20.644 25.524 21.446 1.00 16.58 66 VAL B C 1
ATOM 5735 O O . VAL B 1 66 ? 20.773 26.731 21.494 1.00 17.04 66 VAL B O 1
ATOM 5739 N N . GLU B 1 67 ? 21.405 24.752 20.683 1.00 16.68 67 GLU B N 1
ATOM 5740 C CA . GLU B 1 67 ? 22.382 25.338 19.800 1.00 17.28 67 GLU B CA 1
ATOM 5741 C C . GLU B 1 67 ? 21.617 26.161 18.750 1.00 17.10 67 GLU B C 1
ATOM 5742 O O . GLU B 1 67 ? 20.667 25.659 18.151 1.00 16.54 67 GLU B O 1
ATOM 5748 N N . ILE B 1 68 ? 22.029 27.407 18.513 1.00 16.77 68 ILE B N 1
ATOM 5749 C CA . ILE B 1 68 ? 21.269 28.272 17.593 1.00 16.52 68 ILE B CA 1
ATOM 5750 C C . ILE B 1 68 ? 21.836 28.238 16.197 1.00 16.22 68 ILE B C 1
ATOM 5751 O O . ILE B 1 68 ? 21.267 28.835 15.284 1.00 17.03 68 ILE B O 1
ATOM 5756 N N . HIS B 1 69 ? 22.943 27.512 16.020 1.00 15.71 69 HIS B N 1
ATOM 5757 C CA . HIS B 1 69 ? 23.742 27.604 14.775 1.00 14.75 69 HIS B CA 1
ATOM 5758 C C . HIS B 1 69 ? 24.788 26.508 14.702 1.00 14.45 69 HIS B C 1
ATOM 5759 O O . HIS B 1 69 ? 25.240 26.023 15.732 1.00 14.60 69 HIS B O 1
ATOM 5766 N N . ALA B 1 70 ? 25.201 26.131 13.499 1.00 14.72 70 ALA B N 1
ATOM 5767 C CA . ALA B 1 70 ? 26.200 25.059 13.337 1.00 14.62 70 ALA B CA 1
ATOM 5768 C C . ALA B 1 70 ? 27.635 25.435 13.751 1.00 15.02 70 ALA B C 1
ATOM 5769 O O . ALA B 1 70 ? 28.502 24.562 13.864 1.00 15.51 70 ALA B O 1
ATOM 5771 N N . THR B 1 71 ? 27.905 26.717 13.959 1.00 14.60 71 THR B N 1
ATOM 5772 C CA . THR B 1 71 ? 29.161 27.122 14.569 1.00 13.86 71 THR B CA 1
ATOM 5773 C C . THR B 1 71 ? 29.091 26.899 16.085 1.00 14.71 71 THR B C 1
ATOM 5774 O O . THR B 1 71 ? 30.049 27.162 16.807 1.00 14.30 71 THR B O 1
ATOM 5778 N N . SER B 1 72 ? 27.953 26.427 16.591 1.00 15.18 72 SER B N 1
ATOM 5779 C CA . SER B 1 72 ? 27.855 26.232 18.016 1.00 16.09 72 SER B CA 1
ATOM 5780 C C . SER B 1 72 ? 27.678 24.765 18.329 1.00 17.09 72 SER B C 1
ATOM 5781 O O . SER B 1 72 ? 26.888 24.400 19.199 1.00 17.88 72 SER B O 1
ATOM 5784 N N . ASP B 1 73 ? 28.434 23.924 17.643 1.00 17.75 73 ASP B N 1
ATOM 5785 C CA . ASP B 1 73 ? 28.259 22.479 17.757 1.00 18.67 73 ASP B CA 1
ATOM 5786 C C . ASP B 1 73 ? 29.038 21.812 18.914 1.00 18.46 73 ASP B C 1
ATOM 5787 O O . ASP B 1 73 ? 30.247 21.690 18.875 1.00 18.85 73 ASP B O 1
ATOM 5792 N N . ILE B 1 74 ? 28.335 21.337 19.926 1.00 18.36 74 ILE B N 1
ATOM 5793 C CA . ILE B 1 74 ? 29.018 20.802 21.060 1.00 18.51 74 ILE B CA 1
ATOM 5794 C C . ILE B 1 74 ? 29.042 19.296 21.102 1.00 18.73 74 ILE B C 1
ATOM 5795 O O . ILE B 1 74 ? 29.320 18.737 22.141 1.00 19.44 74 ILE B O 1
ATOM 5800 N N . ALA B 1 75 ? 28.803 18.627 19.975 1.00 19.27 75 ALA B N 1
ATOM 5801 C CA . ALA B 1 75 ? 29.061 17.177 19.874 1.00 19.35 75 ALA B CA 1
ATOM 5802 C C . ALA B 1 75 ? 30.396 16.833 20.540 1.00 19.89 75 ALA B C 1
ATOM 5803 O O . ALA B 1 75 ? 31.376 17.571 20.357 1.00 19.97 75 ALA B O 1
ATOM 5805 N N . PRO B 1 76 ? 30.470 15.690 21.263 1.00 20.26 76 PRO B N 1
ATOM 5806 C CA . PRO B 1 76 ? 29.498 14.575 21.292 1.00 20.43 76 PRO B CA 1
ATOM 5807 C C . PRO B 1 76 ? 28.281 14.819 22.151 1.00 20.76 76 PRO B C 1
ATOM 5808 O O . PRO B 1 76 ? 27.337 14.032 22.102 1.00 21.17 76 PRO B O 1
ATOM 5812 N N . PHE B 1 77 ? 28.295 15.894 22.928 1.00 20.83 77 PHE B N 1
ATOM 5813 C CA . PHE B 1 77 ? 27.149 16.192 23.746 1.00 21.32 77 PHE B CA 1
ATOM 5814 C C . PHE B 1 77 ? 25.967 16.311 22.837 1.00 21.39 77 PHE B C 1
ATOM 5815 O O . PHE B 1 77 ? 26.078 16.765 21.702 1.00 21.23 77 PHE B O 1
ATOM 5823 N N . ILE B 1 78 ? 24.834 15.851 23.331 1.00 22.09 78 ILE B N 1
ATOM 5824 C CA . ILE B 1 78 ? 23.643 15.759 22.503 1.00 22.75 78 ILE B CA 1
ATOM 5825 C C . ILE B 1 78 ? 22.531 16.537 23.165 1.00 21.96 78 ILE B C 1
ATOM 5826 O O . ILE B 1 78 ? 21.787 16.031 23.990 1.00 22.54 78 ILE B O 1
ATOM 5831 N N . GLU B 1 79 ? 22.478 17.806 22.804 1.00 21.45 79 GLU B N 1
ATOM 5832 C CA . GLU B 1 79 ? 21.511 18.726 23.318 1.00 21.11 79 GLU B CA 1
ATOM 5833 C C . GLU B 1 79 ? 20.463 18.962 22.261 1.00 19.66 79 GLU B C 1
ATOM 5834 O O . GLU B 1 79 ? 20.360 18.210 21.313 1.00 19.58 79 GLU B O 1
ATOM 5840 N N . LEU B 1 80 ? 19.679 20.011 22.393 1.00 19.06 80 LEU B N 1
ATOM 5841 C CA . LEU B 1 80 ? 18.759 20.350 21.302 1.00 18.34 80 LEU B CA 1
ATOM 5842 C C . LEU B 1 80 ? 19.398 21.334 20.328 1.00 17.65 80 LEU B C 1
ATOM 5843 O O . LEU B 1 80 ? 20.476 21.867 20.592 1.00 18.01 80 LEU B O 1
ATOM 5848 N N . ARG B 1 81 ? 18.727 21.572 19.212 1.00 16.70 81 ARG B N 1
ATOM 5849 C CA . ARG B 1 81 ? 19.216 22.508 18.201 1.00 16.35 81 ARG B CA 1
ATOM 5850 C C . ARG B 1 81 ? 18.103 23.393 17.674 1.00 15.57 81 ARG B C 1
ATOM 5851 O O . ARG B 1 81 ? 16.938 23.052 17.796 1.00 16.45 81 ARG B O 1
ATOM 5859 N N . ILE B 1 82 ? 18.457 24.533 17.105 1.00 14.58 82 ILE B N 1
ATOM 5860 C CA . ILE B 1 82 ? 17.482 25.409 16.480 1.00 14.74 82 ILE B CA 1
ATOM 5861 C C . ILE B 1 82 ? 18.175 26.104 15.336 1.00 14.90 82 ILE B C 1
ATOM 5862 O O . ILE B 1 82 ? 17.996 27.287 15.092 1.00 15.53 82 ILE B O 1
ATOM 5867 N N . TRP B 1 83 ? 18.979 25.320 14.640 1.00 15.22 83 TRP B N 1
ATOM 5868 C CA . TRP B 1 83 ? 19.762 25.764 13.516 1.00 15.33 83 TRP B CA 1
ATOM 5869 C C . TRP B 1 83 ? 18.869 26.330 12.421 1.00 15.42 83 TRP B C 1
ATOM 5870 O O . TRP B 1 83 ? 19.271 27.258 11.715 1.00 14.86 83 TRP B O 1
ATOM 5881 N N . ASP B 1 84 ? 17.690 25.723 12.259 1.00 15.90 84 ASP B N 1
ATOM 5882 C CA . ASP B 1 84 ? 16.772 26.017 11.144 1.00 17.70 84 ASP B CA 1
ATOM 5883 C C . ASP B 1 84 ? 15.462 25.248 11.325 1.00 18.59 84 ASP B C 1
ATOM 5884 O O . ASP B 1 84 ? 15.276 24.569 12.338 1.00 18.83 84 ASP B O 1
ATOM 5889 N N . ASP B 1 85 ? 14.576 25.315 10.333 1.00 19.60 85 ASP B N 1
ATOM 5890 C CA . ASP B 1 85 ? 13.189 24.913 10.533 1.00 20.57 85 ASP B CA 1
ATOM 5891 C C . ASP B 1 85 ? 12.953 23.416 10.668 1.00 19.64 85 ASP B C 1
ATOM 5892 O O . ASP B 1 85 ? 11.870 23.007 11.043 1.00 19.68 85 ASP B O 1
ATOM 5897 N N . GLN B 1 86 ? 13.961 22.606 10.387 1.00 19.44 86 GLN B N 1
ATOM 5898 C CA . GLN B 1 86 ? 13.835 21.146 10.483 1.00 19.63 86 GLN B CA 1
ATOM 5899 C C . GLN B 1 86 ? 13.728 20.723 11.937 1.00 19.54 86 GLN B C 1
ATOM 5900 O O . GLN B 1 86 ? 13.205 19.648 12.243 1.00 19.59 86 GLN B O 1
ATOM 5906 N N . ASP B 1 87 ? 14.252 21.589 12.813 1.00 19.51 87 ASP B N 1
ATOM 5907 C CA . ASP B 1 87 ? 14.257 21.424 14.278 1.00 19.40 87 ASP B CA 1
ATOM 5908 C C . ASP B 1 87 ? 12.932 21.832 14.935 1.00 18.83 87 ASP B C 1
ATOM 5909 O O . ASP B 1 87 ? 12.695 21.544 16.102 1.00 18.15 87 ASP B O 1
ATOM 5914 N N . LEU B 1 88 ? 12.054 22.464 14.163 1.00 19.48 88 LEU B N 1
ATOM 5915 C CA . LEU B 1 88 ? 10.831 23.076 14.691 1.00 19.94 88 LEU B CA 1
ATOM 5916 C C . LEU B 1 88 ? 9.811 22.055 15.125 1.00 19.54 88 LEU B C 1
ATOM 5917 O O . LEU B 1 88 ? 9.246 22.166 16.211 1.00 20.10 88 LEU B O 1
ATOM 5922 N N . PRO B 1 89 ? 9.559 21.055 14.281 1.00 19.10 89 PRO B N 1
ATOM 5923 C CA . PRO B 1 89 ? 8.619 20.024 14.711 1.00 18.58 89 PRO B CA 1
ATOM 5924 C C . PRO B 1 89 ? 8.974 19.511 16.097 1.00 17.81 89 PRO B C 1
ATOM 5925 O O . PRO B 1 89 ? 8.097 19.411 16.950 1.00 18.70 89 PRO B O 1
ATOM 5929 N N . ALA B 1 90 ? 10.252 19.229 16.322 1.00 17.13 90 ALA B N 1
ATOM 5930 C CA . ALA B 1 90 ? 10.728 18.733 17.608 1.00 16.92 90 ALA B CA 1
ATOM 5931 C C . ALA B 1 90 ? 10.632 19.782 18.733 1.00 16.54 90 ALA B C 1
ATOM 5932 O O . ALA B 1 90 ? 10.192 19.475 19.844 1.00 16.56 90 ALA B O 1
ATOM 5934 N N . LEU B 1 91 ? 10.996 21.022 18.456 1.00 15.36 91 LEU B N 1
ATOM 5935 C CA . LEU B 1 91 ? 10.857 22.014 19.505 1.00 15.31 91 LEU B CA 1
ATOM 5936 C C . LEU B 1 91 ? 9.397 22.325 19.792 1.00 15.89 91 LEU B C 1
ATOM 5937 O O . LEU B 1 91 ? 9.009 22.620 20.945 1.00 15.97 91 LEU B O 1
ATOM 5942 N N . LYS B 1 92 ? 8.583 22.268 18.753 1.00 16.29 92 LYS B N 1
ATOM 5943 C CA . LYS B 1 92 ? 7.176 22.573 18.921 1.00 17.46 92 LYS B CA 1
ATOM 5944 C C . LYS B 1 92 ? 6.501 21.503 19.783 1.00 17.30 92 LYS B C 1
ATOM 5945 O O . LYS B 1 92 ? 5.615 21.816 20.566 1.00 17.21 92 LYS B O 1
ATOM 5951 N N . ARG B 1 93 ? 6.944 20.243 19.665 1.00 17.17 93 ARG B N 1
ATOM 5952 C CA . ARG B 1 93 ? 6.345 19.194 20.447 1.00 16.13 93 ARG B CA 1
ATOM 5953 C C . ARG B 1 93 ? 6.689 19.337 21.917 1.00 15.67 93 ARG B C 1
ATOM 5954 O O . ARG B 1 93 ? 5.841 19.073 22.784 1.00 16.31 93 ARG B O 1
ATOM 5962 N N . ILE B 1 94 ? 7.926 19.732 22.209 1.00 14.45 94 ILE B N 1
ATOM 5963 C CA . ILE B 1 94 ? 8.320 19.960 23.599 1.00 13.38 94 ILE B CA 1
ATOM 5964 C C . ILE B 1 94 ? 7.487 21.082 24.238 1.00 13.62 94 ILE B C 1
ATOM 5965 O O . ILE B 1 94 ? 6.951 20.907 25.333 1.00 13.73 94 ILE B O 1
ATOM 5970 N N . ALA B 1 95 ? 7.327 22.210 23.552 1.00 13.26 95 ALA B N 1
ATOM 5971 C CA . ALA B 1 95 ? 6.524 23.292 24.137 1.00 13.42 95 ALA B CA 1
ATOM 5972 C C . ALA B 1 95 ? 5.020 22.958 24.282 1.00 13.68 95 ALA B C 1
ATOM 5973 O O . ALA B 1 95 ? 4.365 23.332 25.285 1.00 13.50 95 ALA B O 1
ATOM 5975 N N . ASP B 1 96 ? 4.470 22.238 23.316 1.00 13.75 96 ASP B N 1
ATOM 5976 C CA . ASP B 1 96 ? 3.093 21.802 23.466 1.00 14.90 96 ASP B CA 1
ATOM 5977 C C . ASP B 1 96 ? 2.916 20.887 24.646 1.00 14.83 96 ASP B C 1
ATOM 5978 O O . ASP B 1 96 ? 1.890 20.959 25.326 1.00 15.37 96 ASP B O 1
ATOM 5983 N N . ALA B 1 97 ? 3.898 20.020 24.893 1.00 14.57 97 ALA B N 1
ATOM 5984 C CA . ALA B 1 97 ? 3.813 19.108 26.029 1.00 14.27 97 ALA B CA 1
ATOM 5985 C C . ALA B 1 97 ? 3.750 19.824 27.385 1.00 14.21 97 ALA B C 1
ATOM 5986 O O . ALA B 1 97 ? 2.964 19.457 28.267 1.00 15.13 97 ALA B O 1
ATOM 5988 N N . ILE B 1 98 ? 4.549 20.866 27.535 1.00 13.63 98 ILE B N 1
ATOM 5989 C CA . ILE B 1 98 ? 4.606 21.652 28.761 1.00 13.11 98 ILE B CA 1
ATOM 5990 C C . ILE B 1 98 ? 3.272 22.359 28.956 1.00 14.06 98 ILE B C 1
ATOM 5991 O O . ILE B 1 98 ? 2.723 22.437 30.075 1.00 14.57 98 ILE B O 1
ATOM 5996 N N . HIS B 1 99 ? 2.728 22.859 27.858 1.00 14.62 99 HIS B N 1
ATOM 5997 C CA . HIS B 1 99 ? 1.451 23.570 27.932 1.00 15.25 99 HIS B CA 1
ATOM 5998 C C . HIS B 1 99 ? 0.311 22.690 28.359 1.00 15.49 99 HIS B C 1
ATOM 5999 O O . HIS B 1 99 ? -0.455 23.077 29.233 1.00 14.91 99 HIS B O 1
ATOM 6006 N N . GLU B 1 100 ? 0.232 21.516 27.731 1.00 16.18 100 GLU B N 1
ATOM 6007 C CA . GLU B 1 100 ? -0.738 20.494 28.058 1.00 17.62 100 GLU B CA 1
ATOM 6008 C C . GLU B 1 100 ? -0.574 20.150 29.516 1.00 17.66 100 GLU B C 1
ATOM 6009 O O . GLU B 1 100 ? -1.487 19.648 30.152 1.00 17.44 100 GLU B O 1
ATOM 6015 N N . GLY B 1 101 ? 0.634 20.378 30.022 1.00 18.03 101 GLY B N 1
ATOM 6016 C CA . GLY B 1 101 ? 0.958 20.075 31.408 1.00 17.81 101 GLY B CA 1
ATOM 6017 C C . GLY B 1 101 ? 0.498 21.165 32.337 1.00 17.32 101 GLY B C 1
ATOM 6018 O O . GLY B 1 101 ? 0.378 20.947 33.520 1.00 16.62 101 GLY B O 1
ATOM 6019 N N . GLY B 1 102 ? 0.246 22.339 31.769 1.00 18.11 102 GLY B N 1
ATOM 6020 C CA . GLY B 1 102 ? -0.265 23.492 32.510 1.00 18.52 102 GLY B CA 1
ATOM 6021 C C . GLY B 1 102 ? 0.831 24.443 32.928 1.00 18.88 102 GLY B C 1
ATOM 6022 O O . GLY B 1 102 ? 0.672 25.164 33.908 1.00 19.54 102 GLY B O 1
ATOM 6023 N N . GLY B 1 103 ? 1.952 24.443 32.205 1.00 18.98 103 GLY B N 1
ATOM 6024 C CA . GLY B 1 103 ? 3.085 25.266 32.607 1.00 18.70 103 GLY B CA 1
ATOM 6025 C C . GLY B 1 103 ? 3.542 26.203 31.509 1.00 19.19 103 GLY B C 1
ATOM 6026 O O . GLY B 1 103 ? 3.120 26.100 30.344 1.00 20.33 103 GLY B O 1
ATOM 6027 N N . LEU B 1 104 ? 4.410 27.127 31.887 1.00 18.19 104 LEU B N 1
ATOM 6028 C CA . LEU B 1 104 ? 5.110 27.973 30.943 1.00 16.98 104 LEU B CA 1
ATOM 6029 C C . LEU B 1 104 ? 6.390 27.321 30.451 1.00 15.46 104 LEU B C 1
ATOM 6030 O O . LEU B 1 104 ? 7.121 26.739 31.233 1.00 15.21 104 LEU B O 1
ATOM 6035 N N . ALA B 1 105 ? 6.653 27.436 29.153 1.00 14.43 105 ALA B N 1
ATOM 6036 C CA . ALA B 1 105 ? 7.765 26.759 28.505 1.00 13.52 105 ALA B CA 1
ATOM 6037 C C . ALA B 1 105 ? 8.910 27.715 28.244 1.00 13.73 105 ALA B C 1
ATOM 6038 O O . ALA B 1 105 ? 8.723 28.733 27.566 1.00 14.69 105 ALA B O 1
ATOM 6040 N N . GLY B 1 106 ? 10.099 27.382 28.755 1.00 12.86 106 GLY B N 1
ATOM 6041 C CA . GLY B 1 106 ? 11.285 28.167 28.463 1.00 11.87 106 GLY B CA 1
ATOM 6042 C C . GLY B 1 106 ? 12.203 27.449 27.502 1.00 11.31 106 GLY B C 1
ATOM 6043 O O . GLY B 1 106 ? 12.213 26.207 27.439 1.00 10.52 106 GLY B O 1
ATOM 6044 N N . ILE B 1 107 ? 12.968 28.237 26.757 1.00 10.66 107 ILE B N 1
ATOM 6045 C CA . ILE B 1 107 ? 13.908 27.688 25.800 1.00 11.47 107 ILE B CA 1
ATOM 6046 C C . ILE B 1 107 ? 15.196 28.392 26.032 1.00 12.73 107 ILE B C 1
ATOM 6047 O O . ILE B 1 107 ? 15.253 29.617 25.967 1.00 13.14 107 ILE B O 1
ATOM 6052 N N . GLU B 1 108 ? 16.248 27.629 26.308 1.00 14.31 108 GLU B N 1
ATOM 6053 C CA . GLU B 1 108 ? 17.559 28.206 26.584 1.00 15.55 108 GLU B CA 1
ATOM 6054 C C . GLU B 1 108 ? 18.409 28.316 25.322 1.00 16.43 108 GLU B C 1
ATOM 6055 O O . GLU B 1 108 ? 19.322 27.519 25.107 1.00 17.91 108 GLU B O 1
ATOM 6061 N N . LEU B 1 109 ? 18.113 29.305 24.486 1.00 16.95 109 LEU B N 1
ATOM 6062 C CA . LEU B 1 109 ? 18.899 29.533 23.278 1.00 16.68 109 LEU B CA 1
ATOM 6063 C C . LEU B 1 109 ? 20.328 29.902 23.661 1.00 16.40 109 LEU B C 1
ATOM 6064 O O . LEU B 1 109 ? 20.542 30.787 24.490 1.00 16.57 109 LEU B O 1
ATOM 6069 N N . ALA B 1 110 ? 21.305 29.222 23.068 1.00 15.72 110 ALA B N 1
ATOM 6070 C CA . ALA B 1 110 ? 22.699 29.453 23.434 1.00 15.35 110 ALA B CA 1
ATOM 6071 C C . ALA B 1 110 ? 23.710 29.199 22.316 1.00 15.03 110 ALA B C 1
ATOM 6072 O O . ALA B 1 110 ? 23.656 28.184 21.622 1.00 15.55 110 ALA B O 1
ATOM 6074 N N . HIS B 1 111 ? 24.636 30.141 22.168 1.00 14.52 111 HIS B N 1
ATOM 6075 C CA . HIS B 1 111 ? 25.789 30.018 21.261 1.00 13.30 111 HIS B CA 1
ATOM 6076 C C . HIS B 1 111 ? 27.052 29.822 22.051 1.00 13.22 111 HIS B C 1
ATOM 6077 O O . HIS B 1 111 ? 27.404 30.677 22.822 1.00 13.94 111 HIS B O 1
ATOM 6084 N N . ASN B 1 112 ? 27.755 28.716 21.841 1.00 13.67 112 ASN B N 1
ATOM 6085 C CA . ASN B 1 112 ? 28.802 28.329 22.784 1.00 14.05 112 ASN B CA 1
ATOM 6086 C C . ASN B 1 112 ? 30.121 29.023 22.555 1.00 14.07 112 ASN B C 1
ATOM 6087 O O . ASN B 1 112 ? 30.990 29.002 23.429 1.00 14.21 112 ASN B O 1
ATOM 6092 N N . GLY B 1 113 ? 30.241 29.670 21.394 1.00 13.65 113 GLY B N 1
ATOM 6093 C CA . GLY B 1 113 ? 31.428 30.407 21.012 1.00 12.13 113 GLY B CA 1
ATOM 6094 C C . GLY B 1 113 ? 32.595 29.477 21.119 1.00 12.17 113 GLY B C 1
ATOM 6095 O O . GLY B 1 113 ? 32.532 28.352 20.641 1.00 12.01 113 GLY B O 1
ATOM 6096 N N . MET B 1 114 ? 33.648 29.938 21.790 1.00 12.05 114 MET B N 1
ATOM 6097 C CA . MET B 1 114 ? 34.893 29.193 21.893 1.00 11.65 114 MET B CA 1
ATOM 6098 C C . MET B 1 114 ? 34.835 27.911 22.722 1.00 12.45 114 MET B C 1
ATOM 6099 O O . MET B 1 114 ? 35.832 27.194 22.841 1.00 12.74 114 MET B O 1
ATOM 6104 N N . ASN B 1 115 ? 33.678 27.627 23.306 1.00 12.67 115 ASN B N 1
ATOM 6105 C CA . ASN B 1 115 ? 33.455 26.370 23.989 1.00 12.97 115 ASN B CA 1
ATOM 6106 C C . ASN B 1 115 ? 32.877 25.318 23.039 1.00 13.12 115 ASN B C 1
ATOM 6107 O O . ASN B 1 115 ? 32.554 24.191 23.443 1.00 13.77 115 ASN B O 1
ATOM 6112 N N . ALA B 1 116 ? 32.714 25.678 21.772 1.00 12.58 116 ALA B N 1
ATOM 6113 C CA . ALA B 1 116 ? 32.103 24.761 20.842 1.00 11.14 116 ALA B CA 1
ATOM 6114 C C . ALA B 1 116 ? 33.224 24.212 20.004 1.00 11.35 116 ALA B C 1
ATOM 6115 O O . ALA B 1 116 ? 33.768 24.927 19.176 1.00 11.94 116 ALA B O 1
ATOM 6117 N N . PRO B 1 117 ? 33.587 22.940 20.198 1.00 10.91 117 PRO B N 1
ATOM 6118 C CA . PRO B 1 117 ? 34.677 22.450 19.367 1.00 11.30 117 PRO B CA 1
ATOM 6119 C C . PRO B 1 117 ? 34.270 22.207 17.902 1.00 12.10 117 PRO B C 1
ATOM 6120 O O . PRO B 1 117 ? 35.125 22.034 17.071 1.00 12.37 117 PRO B O 1
ATOM 6124 N N . ASN B 1 118 ? 32.986 22.198 17.590 1.00 12.95 118 ASN B N 1
ATOM 6125 C CA . ASN B 1 118 ? 32.548 21.950 16.230 1.00 14.74 118 ASN B CA 1
ATOM 6126 C C . ASN B 1 118 ? 33.051 20.652 15.558 1.00 15.06 118 ASN B C 1
ATOM 6127 O O . ASN B 1 118 ? 33.487 20.664 14.430 1.00 16.00 118 ASN B O 1
ATOM 6132 N N . GLN B 1 119 ? 32.986 19.530 16.243 1.00 15.84 119 GLN B N 1
ATOM 6133 C CA . GLN B 1 119 ? 33.626 18.324 15.712 1.00 16.69 119 GLN B CA 1
ATOM 6134 C C . GLN B 1 119 ? 32.786 17.618 14.664 1.00 16.28 119 GLN B C 1
ATOM 6135 O O . GLN B 1 119 ? 33.284 16.794 13.904 1.00 16.18 119 GLN B O 1
ATOM 6141 N N . LEU B 1 120 ? 31.507 17.933 14.663 1.00 16.60 120 LEU B N 1
ATOM 6142 C CA . LEU B 1 120 ? 30.572 17.359 13.738 1.00 17.45 120 LEU B CA 1
ATOM 6143 C C . LEU B 1 120 ? 30.343 18.324 12.586 1.00 17.68 120 LEU B C 1
ATOM 6144 O O . LEU B 1 120 ? 30.370 17.913 11.434 1.00 18.89 120 LEU B O 1
ATOM 6149 N N . SER B 1 121 ? 30.132 19.602 12.885 1.00 17.52 121 SER B N 1
ATOM 6150 C CA . SER B 1 121 ? 29.939 20.623 11.847 1.00 17.19 121 SER B CA 1
ATOM 6151 C C . SER B 1 121 ? 31.219 20.941 11.075 1.00 16.89 121 SER B C 1
ATOM 6152 O O . SER B 1 121 ? 31.163 21.334 9.913 1.00 17.29 121 SER B O 1
ATOM 6155 N N . ARG B 1 122 ? 32.364 20.812 11.742 1.00 16.39 122 ARG B N 1
ATOM 6156 C CA . ARG B 1 122 ? 33.667 21.157 11.190 1.00 15.78 122 ARG B CA 1
ATOM 6157 C C . ARG B 1 122 ? 33.811 22.620 10.842 1.00 15.79 122 ARG B C 1
ATOM 6158 O O . ARG B 1 122 ? 34.791 23.000 10.228 1.00 16.70 122 ARG B O 1
ATOM 6166 N N . GLU B 1 123 ? 32.828 23.430 11.211 1.00 15.35 123 GLU B N 1
ATOM 6167 C CA . GLU B 1 123 ? 32.910 24.874 11.142 1.00 15.63 123 GLU B CA 1
ATOM 6168 C C . GLU B 1 123 ? 33.950 25.462 12.110 1.00 14.89 123 GLU B C 1
ATOM 6169 O O . GLU B 1 123 ? 34.309 24.842 13.100 1.00 15.07 123 GLU B O 1
ATOM 6175 N N . THR B 1 124 ? 34.405 26.674 11.826 1.00 14.48 124 THR B N 1
ATOM 6176 C CA . THR B 1 124 ? 35.320 27.397 12.715 1.00 14.19 124 THR B CA 1
ATOM 6177 C C . THR B 1 124 ? 34.630 27.924 13.985 1.00 13.47 124 THR B C 1
ATOM 6178 O O . THR B 1 124 ? 33.653 28.660 13.928 1.00 13.36 124 THR B O 1
ATOM 6182 N N . PRO B 1 125 ? 35.146 27.527 15.149 1.00 13.13 125 PRO B N 1
ATOM 6183 C CA . PRO B 1 125 ? 34.607 28.059 16.382 1.00 12.89 125 PRO B CA 1
ATOM 6184 C C . PRO B 1 125 ? 34.886 29.541 16.444 1.00 13.05 125 PRO B C 1
ATOM 6185 O O . PRO B 1 125 ? 35.920 29.988 15.925 1.00 13.86 125 PRO B O 1
ATOM 6189 N N . LEU B 1 126 ? 33.978 30.285 17.065 1.00 12.80 126 LEU B N 1
ATOM 6190 C CA . LEU B 1 126 ? 34.104 31.724 17.202 1.00 13.04 126 LEU B CA 1
ATOM 6191 C C . LEU B 1 126 ? 34.182 32.215 18.661 1.00 13.31 126 LEU B C 1
ATOM 6192 O O . LEU B 1 126 ? 33.365 31.830 19.474 1.00 15.02 126 LEU B O 1
ATOM 6197 N N . GLY B 1 127 ? 35.131 33.095 18.977 1.00 13.09 127 GLY B N 1
ATOM 6198 C CA . GLY B 1 127 ? 35.281 33.648 20.340 1.00 12.72 127 GLY B CA 1
ATOM 6199 C C . GLY B 1 127 ? 35.859 35.062 20.408 1.00 12.64 127 GLY B C 1
ATOM 6200 O O . GLY B 1 127 ? 36.182 35.657 19.376 1.00 12.69 127 GLY B O 1
ATOM 6201 N N . PRO B 1 128 ? 36.000 35.621 21.617 1.00 12.70 128 PRO B N 1
ATOM 6202 C CA . PRO B 1 128 ? 36.539 36.987 21.695 1.00 12.99 128 PRO B CA 1
ATOM 6203 C C . PRO B 1 128 ? 38.008 37.106 21.232 1.00 13.61 128 PRO B C 1
ATOM 6204 O O . PRO B 1 128 ? 38.427 38.201 20.842 1.00 14.31 128 PRO B O 1
ATOM 6208 N N . GLY B 1 129 ? 38.771 36.011 21.241 1.00 13.35 129 GLY B N 1
ATOM 6209 C CA . GLY B 1 129 ? 40.150 36.035 20.754 1.00 13.51 129 GLY B CA 1
ATOM 6210 C C . GLY B 1 129 ? 40.597 34.725 20.141 1.00 14.63 129 GLY B C 1
ATOM 6211 O O . GLY B 1 129 ? 39.823 33.751 20.076 1.00 15.84 129 GLY B O 1
ATOM 6212 N N . HIS B 1 130 ? 41.833 34.691 19.642 1.00 14.62 130 HIS B N 1
ATOM 6213 C CA . HIS B 1 130 ? 42.444 33.453 19.118 1.00 13.58 130 HIS B CA 1
ATOM 6214 C C . HIS B 1 130 ? 42.919 32.529 20.264 1.00 13.31 130 HIS B C 1
ATOM 6215 O O . HIS B 1 130 ? 44.008 32.719 20.796 1.00 13.45 130 HIS B O 1
ATOM 6222 N N . LEU B 1 131 ? 42.115 31.537 20.642 1.00 12.72 131 LEU B N 1
ATOM 6223 C CA . LEU B 1 131 ? 42.472 30.620 21.731 1.00 11.95 131 LEU B CA 1
ATOM 6224 C C . LEU B 1 131 ? 42.002 29.211 21.444 1.00 11.83 131 LEU B C 1
ATOM 6225 O O . LEU B 1 131 ? 41.091 29.014 20.645 1.00 11.90 131 LEU B O 1
ATOM 6230 N N . PRO B 1 132 ? 42.606 28.216 22.116 1.00 11.54 132 PRO B N 1
ATOM 6231 C CA . PRO B 1 132 ? 42.056 26.865 22.084 1.00 11.44 132 PRO B CA 1
ATOM 6232 C C . PRO B 1 132 ? 40.673 26.835 22.652 1.00 10.88 132 PRO B C 1
ATOM 6233 O O . PRO B 1 132 ? 40.415 27.552 23.555 1.00 12.28 132 PRO B O 1
ATOM 6237 N N . VAL B 1 133 ? 39.792 25.998 22.136 1.00 11.36 133 VAL B N 1
ATOM 6238 C CA . VAL B 1 133 ? 38.459 25.863 22.718 1.00 11.41 133 VAL B CA 1
ATOM 6239 C C . VAL B 1 133 ? 38.523 25.533 24.213 1.00 12.49 133 VAL B C 1
ATOM 6240 O O . VAL B 1 133 ? 39.318 24.716 24.646 1.00 14.14 133 VAL B O 1
ATOM 6244 N N . ALA B 1 134 ? 37.707 26.210 24.993 1.00 13.60 134 ALA B N 1
ATOM 6245 C CA . ALA B 1 134 ? 37.762 26.145 26.438 1.00 14.95 134 ALA B CA 1
ATOM 6246 C C . ALA B 1 134 ? 36.424 26.656 26.943 1.00 16.49 134 ALA B C 1
ATOM 6247 O O . ALA B 1 134 ? 35.701 27.326 26.170 1.00 16.73 134 ALA B O 1
ATOM 6249 N N . PRO B 1 135 ? 36.054 26.329 28.210 1.00 17.62 135 PRO B N 1
ATOM 6250 C CA . PRO B 1 135 ? 36.746 25.409 29.146 1.00 18.63 135 PRO B CA 1
ATOM 6251 C C . PRO B 1 135 ? 36.323 23.955 28.962 1.00 19.40 135 PRO B C 1
ATOM 6252 O O . PRO B 1 135 ? 35.519 23.666 28.099 1.00 19.22 135 PRO B O 1
ATOM 6256 N N . ASP B 1 136 ? 36.843 23.073 29.810 1.00 20.98 136 ASP B N 1
ATOM 6257 C CA . ASP B 1 136 ? 36.482 21.644 29.844 1.00 22.62 136 ASP B CA 1
ATOM 6258 C C . ASP B 1 136 ? 36.293 20.953 28.477 1.00 21.64 136 ASP B C 1
ATOM 6259 O O . ASP B 1 136 ? 35.268 20.336 28.192 1.00 22.01 136 ASP B O 1
ATOM 6264 N N . THR B 1 137 ? 37.312 21.089 27.640 1.00 19.52 137 THR B N 1
ATOM 6265 C CA . THR B 1 137 ? 37.472 20.292 26.466 1.00 17.76 137 THR B CA 1
ATOM 6266 C C . THR B 1 137 ? 38.968 20.405 26.222 1.00 16.43 137 THR B C 1
ATOM 6267 O O . THR B 1 137 ? 39.562 21.397 26.668 1.00 17.53 137 THR B O 1
ATOM 6271 N N . ILE B 1 138 ? 39.569 19.394 25.588 1.00 13.40 138 ILE B N 1
ATOM 6272 C CA . ILE B 1 138 ? 40.966 19.438 25.164 1.00 11.39 138 ILE B CA 1
ATOM 6273 C C . ILE B 1 138 ? 41.063 19.111 23.658 1.00 10.98 138 ILE B C 1
ATOM 6274 O O . ILE B 1 138 ? 42.065 18.626 23.150 1.00 10.26 138 ILE B O 1
ATOM 6279 N N . ALA B 1 139 ? 39.995 19.430 22.944 1.00 10.00 139 ALA B N 1
ATOM 6280 C CA . ALA B 1 139 ? 39.933 19.236 21.532 1.00 8.71 139 ALA B CA 1
ATOM 6281 C C . ALA B 1 139 ? 41.004 20.062 20.832 1.00 8.92 139 ALA B C 1
ATOM 6282 O O . ALA B 1 139 ? 41.208 21.235 21.147 1.00 8.33 139 ALA B O 1
ATOM 6284 N N . PRO B 1 140 ? 41.715 19.438 19.882 1.00 9.37 140 PRO B N 1
ATOM 6285 C CA . PRO B 1 140 ? 42.781 20.149 19.189 1.00 9.50 140 PRO B CA 1
ATOM 6286 C C . PRO B 1 140 ? 42.183 21.092 18.163 1.00 10.75 140 PRO B C 1
ATOM 6287 O O . PRO B 1 140 ? 42.152 20.795 16.980 1.00 12.58 140 PRO B O 1
ATOM 6291 N N . ILE B 1 141 ? 41.657 22.207 18.621 1.00 11.25 141 ILE B N 1
ATOM 6292 C CA . ILE B 1 141 ? 41.063 23.167 17.733 1.00 11.63 141 ILE B CA 1
ATOM 6293 C C . ILE B 1 141 ? 41.012 24.494 18.474 1.00 11.83 141 ILE B C 1
ATOM 6294 O O . ILE B 1 141 ? 40.824 24.545 19.704 1.00 11.25 141 ILE B O 1
ATOM 6299 N N . GLN B 1 142 ? 41.225 25.569 17.723 1.00 11.82 142 GLN B N 1
ATOM 6300 C CA . GLN B 1 142 ? 41.289 26.898 18.298 1.00 10.51 142 GLN B CA 1
ATOM 6301 C C . GLN B 1 142 ? 40.136 27.676 17.734 1.00 10.96 142 GLN B C 1
ATOM 6302 O O . GLN B 1 142 ? 39.625 27.330 16.662 1.00 10.24 142 GLN B O 1
ATOM 6308 N N . ALA B 1 143 ? 39.693 28.671 18.504 1.00 11.19 143 ALA B N 1
ATOM 6309 C CA . ALA B 1 143 ? 38.647 29.577 18.106 1.00 11.84 143 ALA B CA 1
ATOM 6310 C C . ALA B 1 143 ? 39.262 30.797 17.408 1.00 13.18 143 ALA B C 1
ATOM 6311 O O . ALA B 1 143 ? 40.308 31.320 17.816 1.00 13.95 143 ALA B O 1
ATOM 6313 N N . ARG B 1 144 ? 38.608 31.210 16.337 1.00 14.31 144 ARG B N 1
ATOM 6314 C CA . ARG B 1 144 ? 38.914 32.419 15.587 1.00 15.83 144 ARG B CA 1
ATOM 6315 C C . ARG B 1 144 ? 38.393 33.636 16.391 1.00 16.08 144 ARG B C 1
ATOM 6316 O O . ARG B 1 144 ? 37.283 33.591 16.981 1.00 16.05 144 ARG B O 1
ATOM 6324 N N . ALA B 1 145 ? 39.197 34.695 16.451 1.00 15.59 145 ALA B N 1
ATOM 6325 C CA . ALA B 1 145 ? 38.788 35.982 17.039 1.00 15.25 145 ALA B CA 1
ATOM 6326 C C . ALA B 1 145 ? 37.762 36.686 16.162 1.00 14.99 145 ALA B C 1
ATOM 6327 O O . ALA B 1 145 ? 38.038 37.012 14.999 1.00 14.30 145 ALA B O 1
ATOM 6329 N N . MET B 1 146 ? 36.587 36.943 16.728 1.00 15.36 146 MET B N 1
ATOM 6330 C CA . MET B 1 146 ? 35.505 37.541 15.957 1.00 15.86 146 MET B CA 1
ATOM 6331 C C . MET B 1 146 ? 35.882 38.969 15.547 1.00 16.31 146 MET B C 1
ATOM 6332 O O . MET B 1 146 ? 36.564 39.691 16.315 1.00 15.66 146 MET B O 1
ATOM 6337 N N . THR B 1 147 ? 35.437 39.360 14.351 1.00 16.84 147 THR B N 1
ATOM 6338 C CA . THR B 1 147 ? 35.398 40.770 13.940 1.00 18.03 147 THR B CA 1
ATOM 6339 C C . THR B 1 147 ? 34.024 41.356 14.242 1.00 19.09 147 THR B C 1
ATOM 6340 O O . THR B 1 147 ? 33.112 40.631 14.610 1.00 19.35 147 THR B O 1
ATOM 6344 N N . LYS B 1 148 ? 33.869 42.669 14.092 1.00 20.99 148 LYS B N 1
ATOM 6345 C CA . LYS B 1 148 ? 32.556 43.303 14.229 1.00 22.13 148 LYS B CA 1
ATOM 6346 C C . LYS B 1 148 ? 31.559 42.637 13.322 1.00 21.90 148 LYS B C 1
ATOM 6347 O O . LYS B 1 148 ? 30.416 42.516 13.690 1.00 22.53 148 LYS B O 1
ATOM 6353 N N . GLN B 1 149 ? 31.998 42.181 12.151 1.00 21.70 149 GLN B N 1
ATOM 6354 C CA . GLN B 1 149 ? 31.090 41.556 11.185 1.00 21.70 149 GLN B CA 1
ATOM 6355 C C . GLN B 1 149 ? 30.621 40.179 11.652 1.00 20.88 149 GLN B C 1
ATOM 6356 O O . GLN B 1 149 ? 29.480 39.797 11.420 1.00 20.90 149 GLN B O 1
ATOM 6362 N N . ASP B 1 150 ? 31.502 39.438 12.314 1.00 19.82 150 ASP B N 1
ATOM 6363 C CA . ASP B 1 150 ? 31.110 38.193 12.969 1.00 18.78 150 ASP B CA 1
ATOM 6364 C C . ASP B 1 150 ? 30.111 38.391 14.125 1.00 17.92 150 ASP B C 1
ATOM 6365 O O . ASP B 1 150 ? 29.228 37.559 14.336 1.00 16.99 150 ASP B O 1
ATOM 6370 N N . ILE B 1 151 ? 30.270 39.481 14.880 1.00 17.33 151 ILE B N 1
ATOM 6371 C CA . ILE B 1 151 ? 29.312 39.842 15.933 1.00 16.46 151 ILE B CA 1
ATOM 6372 C C . ILE B 1 151 ? 27.956 40.242 15.340 1.00 17.52 151 ILE B C 1
ATOM 6373 O O . ILE B 1 151 ? 26.916 39.780 15.820 1.00 17.73 151 ILE B O 1
ATOM 6378 N N . ASP B 1 152 ? 27.937 41.030 14.273 1.00 17.87 152 ASP B N 1
ATOM 6379 C CA . ASP B 1 152 ? 26.660 41.213 13.583 1.00 19.86 152 ASP B CA 1
ATOM 6380 C C . ASP B 1 152 ? 26.065 39.883 13.078 1.00 19.85 152 ASP B C 1
ATOM 6381 O O . ASP B 1 152 ? 24.858 39.660 13.225 1.00 20.97 152 ASP B O 1
ATOM 6386 N N . ASP B 1 153 ? 26.879 39.007 12.483 1.00 19.16 153 ASP B N 1
ATOM 6387 C CA . ASP B 1 153 ? 26.378 37.698 12.084 1.00 18.98 153 ASP B CA 1
ATOM 6388 C C . ASP B 1 153 ? 25.751 36.939 13.283 1.00 18.14 153 ASP B C 1
ATOM 6389 O O . ASP B 1 153 ? 24.667 36.348 13.164 1.00 17.61 153 ASP B O 1
ATOM 6394 N N . LEU B 1 154 ? 26.442 36.954 14.422 1.00 17.29 154 LEU B N 1
ATOM 6395 C CA . LEU B 1 154 ? 25.998 36.203 15.597 1.00 17.54 154 LEU B CA 1
ATOM 6396 C C . LEU B 1 154 ? 24.638 36.740 16.067 1.00 17.60 154 LEU B C 1
ATOM 6397 O O . LEU B 1 154 ? 23.711 35.967 16.345 1.00 17.26 154 LEU B O 1
ATOM 6402 N N . ARG B 1 155 ? 24.545 38.072 16.118 1.00 17.03 155 ARG B N 1
ATOM 6403 C CA . ARG B 1 155 ? 23.361 38.770 16.537 1.00 16.57 155 ARG B CA 1
ATOM 6404 C C . ARG B 1 155 ? 22.205 38.375 15.666 1.00 16.52 155 ARG B C 1
ATOM 6405 O O . ARG B 1 155 ? 21.107 38.076 16.172 1.00 17.10 155 ARG B O 1
ATOM 6413 N N . ARG B 1 156 ? 22.460 38.331 14.359 1.00 15.70 156 ARG B N 1
ATOM 6414 C CA . ARG B 1 156 ? 21.467 37.884 13.409 1.00 14.52 156 ARG B CA 1
ATOM 6415 C C . ARG B 1 156 ? 21.072 36.428 13.609 1.00 14.47 156 ARG B C 1
ATOM 6416 O O . ARG B 1 156 ? 19.897 36.102 13.469 1.00 14.59 156 ARG B O 1
ATOM 6424 N N . TRP B 1 157 ? 22.017 35.540 13.940 1.00 13.93 157 TRP B N 1
ATOM 6425 C CA . TRP B 1 157 ? 21.647 34.141 14.149 1.00 13.20 157 TRP B CA 1
ATOM 6426 C C . TRP B 1 157 ? 20.762 33.945 15.382 1.00 14.21 157 TRP B C 1
ATOM 6427 O O . TRP B 1 157 ? 19.910 33.046 15.436 1.00 14.20 157 TRP B O 1
ATOM 6438 N N . HIS B 1 158 ? 20.968 34.819 16.356 1.00 14.93 158 HIS B N 1
ATOM 6439 C CA . HIS B 1 158 ? 20.249 34.773 17.602 1.00 16.21 158 HIS B CA 1
ATOM 6440 C C . HIS B 1 158 ? 18.804 35.321 17.425 1.00 16.85 158 HIS B C 1
ATOM 6441 O O . HIS B 1 158 ? 17.814 34.737 17.881 1.00 16.48 158 HIS B O 1
ATOM 6448 N N . ARG B 1 159 ? 18.710 36.440 16.728 1.00 17.80 159 ARG B N 1
ATOM 6449 C CA . ARG B 1 159 ? 17.440 36.957 16.231 1.00 18.65 159 ARG B CA 1
ATOM 6450 C C . ARG B 1 159 ? 16.638 35.863 15.508 1.00 18.02 159 ARG B C 1
ATOM 6451 O O . ARG B 1 159 ? 15.487 35.637 15.848 1.00 18.03 159 ARG B O 1
ATOM 6459 N N . ASN B 1 160 ? 17.241 35.176 14.528 1.00 17.83 160 ASN B N 1
ATOM 6460 C CA . ASN B 1 160 ? 16.550 34.074 13.826 1.00 17.74 160 ASN B CA 1
ATOM 6461 C C . ASN B 1 160 ? 16.019 33.017 14.771 1.00 17.66 160 ASN B C 1
ATOM 6462 O O . ASN B 1 160 ? 14.862 32.608 14.656 1.00 17.92 160 ASN B O 1
ATOM 6467 N N . ALA B 1 161 ? 16.854 32.597 15.720 1.00 16.97 161 ALA B N 1
ATOM 6468 C CA . ALA B 1 161 ? 16.437 31.631 16.726 1.00 16.30 161 ALA B CA 1
ATOM 6469 C C . ALA B 1 161 ? 15.298 32.108 17.614 1.00 16.01 161 ALA B C 1
ATOM 6470 O O . ALA B 1 161 ? 14.478 31.291 18.039 1.00 16.39 161 ALA B O 1
ATOM 6472 N N . VAL B 1 162 ? 15.272 33.400 17.932 1.00 15.18 162 VAL B N 1
ATOM 6473 C CA . VAL B 1 162 ? 14.207 33.942 18.765 1.00 15.05 162 VAL B CA 1
ATOM 6474 C C . VAL B 1 162 ? 12.916 33.861 17.976 1.00 16.28 162 VAL B C 1
ATOM 6475 O O . VAL B 1 162 ? 11.923 33.421 18.496 1.00 16.39 162 VAL B O 1
ATOM 6479 N N . ARG B 1 163 ? 12.938 34.271 16.706 1.00 17.95 163 ARG B N 1
ATOM 6480 C CA . ARG B 1 163 ? 11.783 34.115 15.835 1.00 19.18 163 ARG B CA 1
ATOM 6481 C C . ARG B 1 163 ? 11.278 32.725 15.967 1.00 18.26 163 ARG B C 1
ATOM 6482 O O . ARG B 1 163 ? 10.121 32.521 16.320 1.00 19.70 163 ARG B O 1
ATOM 6490 N N . ARG B 1 164 ? 12.149 31.764 15.715 1.00 17.83 164 ARG B N 1
ATOM 6491 C CA . ARG B 1 164 ? 11.729 30.373 15.643 1.00 17.51 164 ARG B CA 1
ATOM 6492 C C . ARG B 1 164 ? 11.229 29.875 16.995 1.00 17.45 164 ARG B C 1
ATOM 6493 O O . ARG B 1 164 ? 10.368 29.016 17.050 1.00 17.59 164 ARG B O 1
ATOM 6501 N N . SER B 1 165 ? 11.741 30.445 18.082 1.00 17.19 165 SER B N 1
ATOM 6502 C CA . SER B 1 165 ? 11.289 30.085 19.411 1.00 17.19 165 SER B CA 1
ATOM 6503 C C . SER B 1 165 ? 9.862 30.506 19.576 1.00 17.21 165 SER B C 1
ATOM 6504 O O . SER B 1 165 ? 9.095 29.820 20.202 1.00 17.69 165 SER B O 1
ATOM 6507 N N . ILE B 1 166 ? 9.500 31.638 19.008 1.00 17.60 166 ILE B N 1
ATOM 6508 C CA . ILE B 1 166 ? 8.166 32.116 19.159 1.00 18.19 166 ILE B CA 1
ATOM 6509 C C . ILE B 1 166 ? 7.244 31.306 18.268 1.00 19.28 166 ILE B C 1
ATOM 6510 O O . ILE B 1 166 ? 6.134 30.955 18.665 1.00 19.07 166 ILE B O 1
ATOM 6515 N N . GLU B 1 167 ? 7.717 30.981 17.075 1.00 20.61 167 GLU B N 1
ATOM 6516 C CA . GLU B 1 167 ? 6.964 30.055 16.231 1.00 22.53 167 GLU B CA 1
ATOM 6517 C C . GLU B 1 167 ? 6.672 28.733 16.939 1.00 21.81 167 GLU B C 1
ATOM 6518 O O . GLU B 1 167 ? 5.562 28.208 16.809 1.00 22.12 167 GLU B O 1
ATOM 6524 N N . ALA B 1 168 ? 7.657 28.189 17.668 1.00 20.57 168 ALA B N 1
ATOM 6525 C CA . ALA B 1 168 ? 7.489 26.871 18.275 1.00 19.10 168 ALA B CA 1
ATOM 6526 C C . ALA B 1 168 ? 6.552 26.945 19.472 1.00 18.17 168 ALA B C 1
ATOM 6527 O O . ALA B 1 168 ? 6.084 25.908 19.968 1.00 18.00 168 ALA B O 1
ATOM 6529 N N . GLY B 1 169 ? 6.287 28.174 19.917 1.00 16.88 169 GLY B N 1
ATOM 6530 C CA . GLY B 1 169 ? 5.305 28.452 20.970 1.00 16.22 169 GLY B CA 1
ATOM 6531 C C . GLY B 1 169 ? 5.847 28.589 22.379 1.00 16.07 169 GLY B C 1
ATOM 6532 O O . GLY B 1 169 ? 5.154 28.280 23.331 1.00 17.60 169 GLY B O 1
ATOM 6533 N N . TYR B 1 170 ? 7.077 29.063 22.533 1.00 15.09 170 TYR B N 1
ATOM 6534 C CA . TYR B 1 170 ? 7.685 29.183 23.825 1.00 13.79 170 TYR B CA 1
ATOM 6535 C C . TYR B 1 170 ? 7.298 30.472 24.503 1.00 14.38 170 TYR B C 1
ATOM 6536 O O . TYR B 1 170 ? 7.144 31.489 23.838 1.00 14.52 170 TYR B O 1
ATOM 6545 N N . ASP B 1 171 ? 7.183 30.441 25.826 1.00 14.12 171 ASP B N 1
ATOM 6546 C CA . ASP B 1 171 ? 6.756 31.595 26.584 1.00 14.60 171 ASP B CA 1
ATOM 6547 C C . ASP B 1 171 ? 7.917 32.483 27.063 1.00 15.27 171 ASP B C 1
ATOM 6548 O O . ASP B 1 171 ? 7.766 33.728 27.164 1.00 15.08 171 ASP B O 1
ATOM 6553 N N . ILE B 1 172 ? 9.055 31.844 27.365 1.00 14.47 172 ILE B N 1
ATOM 6554 C CA . ILE B 1 172 ? 10.226 32.507 27.915 1.00 14.41 172 ILE B CA 1
ATOM 6555 C C . ILE B 1 172 ? 11.416 32.132 27.039 1.00 14.18 172 ILE B C 1
ATOM 6556 O O . ILE B 1 172 ? 11.603 30.978 26.712 1.00 15.06 172 ILE B O 1
ATOM 6561 N N . VAL B 1 173 ? 12.213 33.103 26.644 1.00 13.75 173 VAL B N 1
ATOM 6562 C CA . VAL B 1 173 ? 13.288 32.857 25.703 1.00 14.05 173 VAL B CA 1
ATOM 6563 C C . VAL B 1 173 ? 14.532 33.469 26.339 1.00 15.18 173 VAL B C 1
ATOM 6564 O O . VAL B 1 173 ? 14.511 34.645 26.734 1.00 14.97 173 VAL B O 1
ATOM 6568 N N . TYR B 1 174 ? 15.592 32.668 26.462 1.00 15.51 174 TYR B N 1
ATOM 6569 C CA . TYR B 1 174 ? 16.789 33.091 27.187 1.00 16.07 174 TYR B CA 1
ATOM 6570 C C . TYR B 1 174 ? 17.815 33.706 26.308 1.00 16.60 174 TYR B C 1
ATOM 6571 O O . TYR B 1 174 ? 18.035 33.240 25.205 1.00 17.76 174 TYR B O 1
ATOM 6580 N N . VAL B 1 175 ? 18.458 34.745 26.808 1.00 16.98 175 VAL B N 1
ATOM 6581 C CA . VAL B 1 175 ? 19.803 35.036 26.398 1.00 17.48 175 VAL B CA 1
ATOM 6582 C C . VAL B 1 175 ? 20.667 34.352 27.453 1.00 17.61 175 VAL B C 1
ATOM 6583 O O . VAL B 1 175 ? 20.590 34.663 28.664 1.00 17.26 175 VAL B O 1
ATOM 6587 N N . TYR B 1 176 ? 21.468 33.407 26.982 1.00 17.62 176 TYR B N 1
ATOM 6588 C CA . TYR B 1 176 ? 22.263 32.558 27.846 1.00 18.02 176 TYR B CA 1
ATOM 6589 C C . TYR B 1 176 ? 23.719 32.992 27.992 1.00 17.88 176 TYR B C 1
ATOM 6590 O O . TYR B 1 176 ? 24.463 33.001 26.997 1.00 17.78 176 TYR B O 1
ATOM 6599 N N . GLY B 1 177 ? 24.130 33.291 29.234 1.00 17.83 177 GLY B N 1
ATOM 6600 C CA . GLY B 1 177 ? 25.494 33.782 29.523 1.00 17.79 177 GLY B CA 1
ATOM 6601 C C . GLY B 1 177 ? 26.123 33.170 30.757 1.00 17.89 177 GLY B C 1
ATOM 6602 O O . GLY B 1 177 ? 26.726 33.878 31.563 1.00 17.89 177 GLY B O 1
ATOM 6603 N N . ALA B 1 178 ? 25.981 31.857 30.929 1.00 17.94 178 ALA B N 1
ATOM 6604 C CA . ALA B 1 178 ? 26.409 31.256 32.187 1.00 18.30 178 ALA B CA 1
ATOM 6605 C C . ALA B 1 178 ? 27.347 30.067 31.968 1.00 18.37 178 ALA B C 1
ATOM 6606 O O . ALA B 1 178 ? 27.589 29.686 30.844 1.00 18.59 178 ALA B O 1
ATOM 6608 N N . HIS B 1 179 ? 27.905 29.520 33.047 1.00 18.88 179 HIS B N 1
ATOM 6609 C CA . HIS B 1 179 ? 28.650 28.229 33.025 1.00 19.35 179 HIS B CA 1
ATOM 6610 C C . HIS B 1 179 ? 29.929 28.236 32.219 1.00 18.78 179 HIS B C 1
ATOM 6611 O O . HIS B 1 179 ? 30.494 27.187 31.950 1.00 18.59 179 HIS B O 1
ATOM 6618 N N . GLY B 1 180 ? 30.379 29.415 31.833 1.00 19.32 180 GLY B N 1
ATOM 6619 C CA . GLY B 1 180 ? 31.460 29.515 30.884 1.00 19.84 180 GLY B CA 1
ATOM 6620 C C . GLY B 1 180 ? 31.146 28.728 29.627 1.00 20.39 180 GLY B C 1
ATOM 6621 O O . GLY B 1 180 ? 32.063 28.363 28.903 1.00 21.83 180 GLY B O 1
ATOM 6622 N N . TYR B 1 181 ? 29.872 28.472 29.338 1.00 19.87 181 TYR B N 1
ATOM 6623 C CA . TYR B 1 181 ? 29.536 27.757 28.119 1.00 20.00 181 TYR B CA 1
ATOM 6624 C C . TYR B 1 181 ? 28.944 28.607 27.013 1.00 20.38 181 TYR B C 1
ATOM 6625 O O . TYR B 1 181 ? 28.269 28.073 26.121 1.00 20.83 181 TYR B O 1
ATOM 6634 N N . SER B 1 182 ? 29.114 29.926 27.067 1.00 20.42 182 SER B N 1
ATOM 6635 C CA . SER B 1 182 ? 28.586 30.757 25.961 1.00 19.63 182 SER B CA 1
ATOM 6636 C C . SER B 1 182 ? 29.450 31.920 25.669 1.00 18.33 182 SER B C 1
ATOM 6637 O O . SER B 1 182 ? 30.231 32.364 26.502 1.00 17.81 182 SER B O 1
ATOM 6640 N N . GLY B 1 183 ? 29.283 32.401 24.451 1.00 17.97 183 GLY B N 1
ATOM 6641 C CA . GLY B 1 183 ? 30.070 33.484 23.911 1.00 16.52 183 GLY B CA 1
ATOM 6642 C C . GLY B 1 183 ? 29.853 34.698 24.757 1.00 15.79 183 GLY B C 1
ATOM 6643 O O . GLY B 1 183 ? 30.769 35.498 24.926 1.00 15.07 183 GLY B O 1
ATOM 6644 N N . VAL B 1 184 ? 28.642 34.815 25.312 1.00 15.66 184 VAL B N 1
ATOM 6645 C CA . VAL B 1 184 ? 28.308 35.956 26.174 1.00 15.42 184 VAL B CA 1
ATOM 6646 C C . VAL B 1 184 ? 29.212 35.962 27.388 1.00 15.60 184 VAL B C 1
ATOM 6647 O O . VAL B 1 184 ? 29.774 36.978 27.718 1.00 16.05 184 VAL B O 1
ATOM 6651 N N . HIS B 1 185 ? 29.333 34.823 28.056 1.00 15.11 185 HIS B N 1
ATOM 6652 C CA . HIS B 1 185 ? 30.224 34.713 29.183 1.00 14.90 185 HIS B CA 1
ATOM 6653 C C . HIS B 1 185 ? 31.708 34.952 28.783 1.00 14.14 185 HIS B C 1
ATOM 6654 O O . HIS B 1 185 ? 32.448 35.609 29.503 1.00 13.45 185 HIS B O 1
ATOM 6661 N N . HIS B 1 186 ? 32.149 34.434 27.653 1.00 13.43 186 HIS B N 1
ATOM 6662 C CA . HIS B 1 186 ? 33.535 34.685 27.259 1.00 14.49 186 HIS B CA 1
ATOM 6663 C C . HIS B 1 186 ? 33.790 36.147 26.924 1.00 14.12 186 HIS B C 1
ATOM 6664 O O . HIS B 1 186 ? 34.874 36.677 27.154 1.00 13.97 186 HIS B O 1
ATOM 6671 N N . PHE B 1 187 ? 32.794 36.815 26.397 1.00 14.03 187 PHE B N 1
ATOM 6672 C CA . PHE B 1 187 ? 32.976 38.227 26.208 1.00 14.80 187 PHE B CA 1
ATOM 6673 C C . PHE B 1 187 ? 32.990 38.980 27.509 1.00 15.77 187 PHE B C 1
ATOM 6674 O O . PHE B 1 187 ? 33.695 39.973 27.653 1.00 17.80 187 PHE B O 1
ATOM 6682 N N . LEU B 1 188 ? 32.270 38.480 28.481 1.00 15.94 188 LEU B N 1
ATOM 6683 C CA . LEU B 1 188 ? 32.097 39.209 29.688 1.00 17.00 188 LEU B CA 1
ATOM 6684 C C . LEU B 1 188 ? 33.293 39.067 30.643 1.00 17.23 188 LEU B C 1
ATOM 6685 O O . LEU B 1 188 ? 33.605 39.979 31.408 1.00 17.25 188 LEU B O 1
ATOM 6690 N N . SER B 1 189 ? 33.958 37.915 30.584 1.00 17.76 189 SER B N 1
ATOM 6691 C CA . SER B 1 189 ? 35.026 37.533 31.519 1.00 17.41 189 SER B CA 1
ATOM 6692 C C . SER B 1 189 ? 36.405 37.946 31.034 1.00 17.75 189 SER B C 1
ATOM 6693 O O . SER B 1 189 ? 36.733 37.771 29.877 1.00 17.54 189 SER B O 1
ATOM 6696 N N . LYS B 1 190 ? 37.216 38.472 31.945 1.00 19.01 190 LYS B N 1
ATOM 6697 C CA . LYS B 1 190 ? 38.524 39.015 31.589 1.00 20.25 190 LYS B CA 1
ATOM 6698 C C . LYS B 1 190 ? 39.482 37.890 31.317 1.00 20.30 190 LYS B C 1
ATOM 6699 O O . LYS B 1 190 ? 40.560 38.099 30.775 1.00 20.85 190 LYS B O 1
ATOM 6705 N N . ARG B 1 191 ? 39.075 36.689 31.698 1.00 19.91 191 ARG B N 1
ATOM 6706 C CA . ARG B 1 191 ? 39.856 35.528 31.456 1.00 19.29 191 ARG B CA 1
ATOM 6707 C C . ARG B 1 191 ? 39.876 35.216 29.964 1.00 19.20 191 ARG B C 1
ATOM 6708 O O . ARG B 1 191 ? 40.870 34.738 29.455 1.00 19.54 191 ARG B O 1
ATOM 6716 N N . TYR B 1 192 ? 38.784 35.488 29.259 1.00 18.77 192 TYR B N 1
ATOM 6717 C CA . TYR B 1 192 ? 38.699 35.143 27.858 1.00 18.90 192 TYR B CA 1
ATOM 6718 C C . TYR B 1 192 ? 38.706 36.348 26.912 1.00 19.22 192 TYR B C 1
ATOM 6719 O O . TYR B 1 192 ? 39.063 36.205 25.750 1.00 19.89 192 TYR B O 1
ATOM 6728 N N . ASN B 1 193 ? 38.295 37.514 27.402 1.00 18.90 193 ASN B N 1
ATOM 6729 C CA . ASN B 1 193 ? 38.223 38.720 26.603 1.00 18.77 193 ASN B CA 1
ATOM 6730 C C . ASN B 1 193 ? 39.424 39.636 26.842 1.00 19.80 193 ASN B C 1
ATOM 6731 O O . ASN B 1 193 ? 39.527 40.272 27.892 1.00 19.97 193 ASN B O 1
ATOM 6736 N N . GLN B 1 194 ? 40.328 39.697 25.868 1.00 20.79 194 GLN B N 1
ATOM 6737 C CA . GLN B 1 194 ? 41.502 40.560 25.964 1.00 22.13 194 GLN B CA 1
ATOM 6738 C C . GLN B 1 194 ? 41.496 41.599 24.848 1.00 22.63 194 GLN B C 1
ATOM 6739 O O . GLN B 1 194 ? 42.559 42.081 24.385 1.00 22.04 194 GLN B O 1
ATOM 6745 N N . ARG B 1 195 ? 40.272 41.953 24.453 1.00 22.79 195 ARG B N 1
ATOM 6746 C CA . ARG B 1 195 ? 40.033 42.756 23.288 1.00 22.71 195 ARG B CA 1
ATOM 6747 C C . ARG B 1 195 ? 40.254 44.228 23.589 1.00 23.20 195 ARG B C 1
ATOM 6748 O O . ARG B 1 195 ? 40.205 44.659 24.742 1.00 22.76 195 ARG B O 1
ATOM 6756 N N . THR B 1 196 ? 40.476 44.984 22.522 1.00 23.47 196 THR B N 1
ATOM 6757 C CA . THR B 1 196 ? 40.757 46.389 22.629 1.00 24.47 196 THR B CA 1
ATOM 6758 C C . THR B 1 196 ? 39.832 47.266 21.793 1.00 23.62 196 THR B C 1
ATOM 6759 O O . THR B 1 196 ? 39.959 48.484 21.845 1.00 24.10 196 THR B O 1
ATOM 6763 N N . ASP B 1 197 ? 38.929 46.647 21.033 1.00 22.29 197 ASP B N 1
ATOM 6764 C CA . ASP B 1 197 ? 37.926 47.352 20.268 1.00 20.81 197 ASP B CA 1
ATOM 6765 C C . ASP B 1 197 ? 36.734 47.605 21.203 1.00 20.96 197 ASP B C 1
ATOM 6766 O O . ASP B 1 197 ? 36.880 47.480 22.422 1.00 20.86 197 ASP B O 1
ATOM 6771 N N . GLU B 1 198 ? 35.561 47.952 20.680 1.00 20.51 198 GLU B N 1
ATOM 6772 C CA . GLU B 1 198 ? 34.443 48.267 21.567 1.00 20.71 198 GLU B CA 1
ATOM 6773 C C . GLU B 1 198 ? 33.883 47.064 22.386 1.00 20.34 198 GLU B C 1
ATOM 6774 O O . GLU B 1 198 ? 33.009 47.230 23.261 1.00 20.14 198 GLU B O 1
ATOM 6780 N N . TYR B 1 199 ? 34.388 45.861 22.133 1.00 19.00 199 TYR B N 1
ATOM 6781 C CA . TYR B 1 199 ? 33.942 44.725 22.915 1.00 18.17 199 TYR B CA 1
ATOM 6782 C C . TYR B 1 199 ? 34.894 44.266 24.016 1.00 18.38 199 TYR B C 1
ATOM 6783 O O . TYR B 1 199 ? 34.737 43.196 24.567 1.00 18.39 199 TYR B O 1
ATOM 6792 N N . GLY B 1 200 ? 35.873 45.081 24.354 1.00 18.99 200 GLY B N 1
ATOM 6793 C CA . GLY B 1 200 ? 36.733 44.766 25.475 1.00 19.78 200 GLY B CA 1
ATOM 6794 C C . GLY B 1 200 ? 37.285 46.012 26.133 1.00 20.37 200 GLY B C 1
ATOM 6795 O O . GLY B 1 200 ? 37.043 47.119 25.665 1.00 19.62 200 GLY B O 1
ATOM 6796 N N . GLY B 1 201 ? 38.068 45.804 27.191 1.00 21.44 201 GLY B N 1
ATOM 6797 C CA . GLY B 1 201 ? 38.648 46.878 27.983 1.00 23.12 201 GLY B CA 1
ATOM 6798 C C . GLY B 1 201 ? 37.709 47.050 29.162 1.00 24.30 201 GLY B C 1
ATOM 6799 O O . GLY B 1 201 ? 37.570 46.147 29.988 1.00 24.40 201 GLY B O 1
ATOM 6800 N N . SER B 1 202 ? 37.013 48.183 29.208 1.00 25.12 202 SER B N 1
ATOM 6801 C CA . SER B 1 202 ? 36.072 48.452 30.292 1.00 25.82 202 SER B CA 1
ATOM 6802 C C . SER B 1 202 ? 34.956 47.407 30.418 1.00 26.44 202 SER B C 1
ATOM 6803 O O . SER B 1 202 ? 34.628 46.690 29.456 1.00 26.37 202 SER B O 1
ATOM 6806 N N . LEU B 1 203 ? 34.396 47.332 31.627 1.00 26.92 203 LEU B N 1
ATOM 6807 C CA . LEU B 1 203 ? 33.222 46.525 31.917 1.00 27.17 203 LEU B CA 1
ATOM 6808 C C . LEU B 1 203 ? 32.038 46.930 31.059 1.00 27.81 203 LEU B C 1
ATOM 6809 O O . LEU B 1 203 ? 31.276 46.055 30.637 1.00 28.40 203 LEU B O 1
ATOM 6814 N N . GLU B 1 204 ? 31.882 48.235 30.794 1.00 28.30 204 GLU B N 1
ATOM 6815 C CA . GLU B 1 204 ? 30.863 48.721 29.843 1.00 28.26 204 GLU B CA 1
ATOM 6816 C C . GLU B 1 204 ? 31.039 48.009 28.504 1.00 26.88 204 GLU B C 1
ATOM 6817 O O . GLU B 1 204 ? 30.076 47.549 27.906 1.00 27.26 204 GLU B O 1
ATOM 6823 N N . ASN B 1 205 ? 32.279 47.871 28.057 1.00 25.11 205 ASN B N 1
ATOM 6824 C CA . ASN B 1 205 ? 32.552 47.210 26.791 1.00 23.07 205 ASN B CA 1
ATOM 6825 C C . ASN B 1 205 ? 32.318 45.705 26.767 1.00 22.52 205 ASN B C 1
ATOM 6826 O O . ASN B 1 205 ? 31.824 45.193 25.773 1.00 21.86 205 ASN B O 1
ATOM 6831 N N . ARG B 1 206 ? 32.668 44.998 27.845 1.00 21.59 206 ARG B N 1
ATOM 6832 C CA . ARG B 1 206 ? 32.629 43.530 27.820 1.00 21.28 206 ARG B CA 1
ATOM 6833 C C . ARG B 1 206 ? 31.215 43.053 27.968 1.00 21.19 206 ARG B C 1
ATOM 6834 O O . ARG B 1 206 ? 30.844 41.964 27.519 1.00 21.92 206 ARG B O 1
ATOM 6842 N N . MET B 1 207 ? 30.422 43.917 28.575 1.00 20.90 207 MET B N 1
ATOM 6843 C CA . MET B 1 207 ? 28.989 43.744 28.746 1.00 20.47 207 MET B CA 1
ATOM 6844 C C . MET B 1 207 ? 28.208 44.077 27.448 1.00 19.78 207 MET B C 1
ATOM 6845 O O . MET B 1 207 ? 27.024 43.783 27.338 1.00 19.96 207 MET B O 1
ATOM 6850 N N . ARG B 1 208 ? 28.871 44.651 26.450 1.00 19.03 208 ARG B N 1
ATOM 6851 C CA . ARG B 1 208 ? 28.180 45.145 25.257 1.00 19.19 208 ARG B CA 1
ATOM 6852 C C . ARG B 1 208 ? 27.483 44.084 24.405 1.00 19.12 208 ARG B C 1
ATOM 6853 O O . ARG B 1 208 ? 26.381 44.310 23.930 1.00 20.04 208 ARG B O 1
ATOM 6861 N N . LEU B 1 209 ? 28.111 42.933 24.204 1.00 18.83 209 LEU B N 1
ATOM 6862 C CA . LEU B 1 209 ? 27.454 41.852 23.486 1.00 17.67 209 LEU B CA 1
ATOM 6863 C C . LEU B 1 209 ? 26.156 41.467 24.183 1.00 17.83 209 LEU B C 1
ATOM 6864 O O . LEU B 1 209 ? 25.108 41.393 23.536 1.00 18.11 209 LEU B O 1
ATOM 6869 N N . LEU B 1 210 ? 26.219 41.261 25.497 1.00 17.70 210 LEU B N 1
ATOM 6870 C CA . LEU B 1 210 ? 25.038 40.941 26.299 1.00 18.00 210 LEU B CA 1
ATOM 6871 C C . LEU B 1 210 ? 23.930 41.982 26.131 1.00 18.89 210 LEU B C 1
ATOM 6872 O O . LEU B 1 210 ? 22.768 41.623 25.954 1.00 18.31 210 LEU B O 1
ATOM 6877 N N . ARG B 1 211 ? 24.306 43.273 26.185 1.00 20.55 211 ARG B N 1
ATOM 6878 C CA . ARG B 1 211 ? 23.374 44.395 26.003 1.00 20.99 211 ARG B CA 1
ATOM 6879 C C . ARG B 1 211 ? 22.723 44.226 24.653 1.00 20.80 211 ARG B C 1
ATOM 6880 O O . ARG B 1 211 ? 21.513 44.288 24.534 1.00 20.84 211 ARG B O 1
ATOM 6888 N N . GLU B 1 212 ? 23.547 43.968 23.645 1.00 20.71 212 GLU B N 1
ATOM 6889 C CA . GLU B 1 212 ? 23.074 43.858 22.293 1.00 21.23 212 GLU B CA 1
ATOM 6890 C C . GLU B 1 212 ? 22.172 42.665 22.016 1.00 20.86 212 GLU B C 1
ATOM 6891 O O . GLU B 1 212 ? 21.248 42.775 21.230 1.00 21.35 212 GLU B O 1
ATOM 6897 N N . LEU B 1 213 ? 22.429 41.528 22.655 1.00 19.94 213 LEU B N 1
ATOM 6898 C CA . LEU B 1 213 ? 21.587 40.363 22.456 1.00 18.27 213 LEU B CA 1
ATOM 6899 C C . LEU B 1 213 ? 20.310 40.548 23.270 1.00 18.60 213 LEU B C 1
ATOM 6900 O O . LEU B 1 213 ? 19.227 40.135 22.842 1.00 18.06 213 LEU B O 1
ATOM 6905 N N . LEU B 1 214 ? 20.422 41.187 24.434 1.00 18.56 214 LEU B N 1
ATOM 6906 C CA . LEU B 1 214 ? 19.232 41.487 25.206 1.00 19.19 214 LEU B CA 1
ATOM 6907 C C . LEU B 1 214 ? 18.276 42.363 24.401 1.00 20.24 214 LEU B C 1
ATOM 6908 O O . LEU B 1 214 ? 17.118 41.995 24.222 1.00 21.02 214 LEU B O 1
ATOM 6913 N N . GLU B 1 215 ? 18.769 43.470 23.854 1.00 20.61 215 GLU B N 1
ATOM 6914 C CA . GLU B 1 215 ? 17.904 44.425 23.169 1.00 21.19 215 GLU B CA 1
ATOM 6915 C C . GLU B 1 215 ? 17.231 43.846 21.941 1.00 21.18 215 GLU B C 1
ATOM 6916 O O . GLU B 1 215 ? 16.053 44.116 21.678 1.00 20.62 215 GLU B O 1
ATOM 6922 N N . ASP B 1 216 ? 18.012 43.088 21.180 1.00 21.58 216 ASP B N 1
ATOM 6923 C CA . ASP B 1 216 ? 17.535 42.394 19.982 1.00 22.11 216 ASP B CA 1
ATOM 6924 C C . ASP B 1 216 ? 16.475 41.348 20.287 1.00 21.76 216 ASP B C 1
ATOM 6925 O O . ASP B 1 216 ? 15.513 41.212 19.550 1.00 21.72 216 ASP B O 1
ATOM 6930 N N . THR B 1 217 ? 16.683 40.588 21.354 1.00 21.88 217 THR B N 1
ATOM 6931 C CA . THR B 1 217 ? 15.737 39.562 21.772 1.00 21.94 217 THR B CA 1
ATOM 6932 C C . THR B 1 217 ? 14.420 40.208 22.185 1.00 22.06 217 THR B C 1
ATOM 6933 O O . THR B 1 217 ? 13.358 39.710 21.838 1.00 21.43 217 THR B O 1
ATOM 6937 N N . LEU B 1 218 ? 14.502 41.315 22.925 1.00 22.88 218 LEU B N 1
ATOM 6938 C CA . LEU B 1 218 ? 13.323 42.056 23.344 1.00 23.95 218 LEU B CA 1
ATOM 6939 C C . LEU B 1 218 ? 12.551 42.652 22.162 1.00 25.20 218 LEU B C 1
ATOM 6940 O O . LEU B 1 218 ? 11.321 42.673 22.174 1.00 24.73 218 LEU B O 1
ATOM 6945 N N . ASP B 1 219 ? 13.272 43.121 21.149 1.00 26.87 219 ASP B N 1
ATOM 6946 C CA . ASP B 1 219 ? 12.636 43.758 20.013 1.00 29.25 219 ASP B CA 1
ATOM 6947 C C . ASP B 1 219 ? 11.866 42.698 19.235 1.00 29.81 219 ASP B C 1
ATOM 6948 O O . ASP B 1 219 ? 10.650 42.843 19.017 1.00 29.66 219 ASP B O 1
ATOM 6953 N N . GLU B 1 220 ? 12.569 41.617 18.892 1.00 30.77 220 GLU B N 1
ATOM 6954 C CA . GLU B 1 220 ? 12.016 40.416 18.232 1.00 31.80 220 GLU B CA 1
ATOM 6955 C C . GLU B 1 220 ? 10.816 39.785 18.950 1.00 32.51 220 GLU B C 1
ATOM 6956 O O . GLU B 1 220 ? 9.775 39.512 18.327 1.00 32.98 220 GLU B O 1
ATOM 6962 N N . CYS B 1 221 ? 10.951 39.567 20.254 1.00 33.00 221 CYS B N 1
ATOM 6963 C CA . CYS B 1 221 ? 9.810 39.175 21.073 1.00 33.61 221 CYS B CA 1
ATOM 6964 C C . CYS B 1 221 ? 8.629 40.122 20.880 1.00 34.16 221 CYS B C 1
ATOM 6965 O O . CYS B 1 221 ? 7.655 39.733 20.250 1.00 35.23 221 CYS B O 1
ATOM 6968 N N . ALA B 1 222 ? 8.737 41.369 21.348 1.00 34.17 222 ALA B N 1
ATOM 6969 C CA . ALA B 1 222 ? 7.670 42.390 21.218 1.00 33.28 222 ALA B CA 1
ATOM 6970 C C . ALA B 1 222 ? 6.400 41.943 21.880 1.00 32.59 222 ALA B C 1
ATOM 6971 O O . ALA B 1 222 ? 5.398 41.738 21.209 1.00 32.53 222 ALA B O 1
ATOM 6973 N N . GLY B 1 223 ? 6.446 41.767 23.188 1.00 32.09 223 GLY B N 1
ATOM 6974 C CA . GLY B 1 223 ? 5.266 41.373 23.954 1.00 31.82 223 GLY B CA 1
ATOM 6975 C C . GLY B 1 223 ? 4.661 39.995 23.678 1.00 32.09 223 GLY B C 1
ATOM 6976 O O . GLY B 1 223 ? 3.517 39.734 24.087 1.00 32.58 223 GLY B O 1
ATOM 6977 N N . ARG B 1 224 ? 5.419 39.116 23.001 1.00 31.48 224 ARG B N 1
ATOM 6978 C CA . ARG B 1 224 ? 4.965 37.768 22.642 1.00 30.54 224 ARG B CA 1
ATOM 6979 C C . ARG B 1 224 ? 5.541 36.694 23.548 1.00 29.47 224 ARG B C 1
ATOM 6980 O O . ARG B 1 224 ? 4.957 35.617 23.731 1.00 29.86 224 ARG B O 1
ATOM 6988 N N . ALA B 1 225 ? 6.707 36.982 24.097 1.00 27.34 225 ALA B N 1
ATOM 6989 C CA . ALA B 1 225 ? 7.381 36.064 24.955 1.00 25.64 225 ALA B CA 1
ATOM 6990 C C . ALA B 1 225 ? 8.131 36.911 25.954 1.00 25.03 225 ALA B C 1
ATOM 6991 O O . ALA B 1 225 ? 8.437 38.068 25.683 1.00 24.86 225 ALA B O 1
ATOM 6993 N N . ALA B 1 226 ? 8.425 36.344 27.120 1.00 24.14 226 ALA B N 1
ATOM 6994 C CA . ALA B 1 226 ? 9.267 37.020 28.080 1.00 22.46 226 ALA B CA 1
ATOM 6995 C C . ALA B 1 226 ? 10.731 36.712 27.743 1.00 22.12 226 ALA B C 1
ATOM 6996 O O . ALA B 1 226 ? 11.045 35.698 27.084 1.00 22.02 226 ALA B O 1
ATOM 6998 N N . VAL B 1 227 ? 11.620 37.599 28.170 1.00 20.80 227 VAL B N 1
ATOM 6999 C CA . VAL B 1 227 ? 13.017 37.438 27.882 1.00 20.17 227 VAL B CA 1
ATOM 7000 C C . VAL B 1 227 ? 13.748 37.223 29.175 1.00 20.29 227 VAL B C 1
ATOM 7001 O O . VAL B 1 227 ? 13.642 38.032 30.108 1.00 20.19 227 VAL B O 1
ATOM 7005 N N . ALA B 1 228 ? 14.458 36.102 29.238 1.00 20.16 228 ALA B N 1
ATOM 7006 C CA . ALA B 1 228 ? 15.157 35.737 30.449 1.00 19.73 228 ALA B CA 1
ATOM 7007 C C . ALA B 1 228 ? 16.618 35.858 30.181 1.00 19.63 228 ALA B C 1
ATOM 7008 O O . ALA B 1 228 ? 17.085 35.663 29.050 1.00 19.17 228 ALA B O 1
ATOM 7010 N N . CYS B 1 229 ? 17.338 36.209 31.232 1.00 19.33 229 CYS B N 1
ATOM 7011 C CA . CYS B 1 229 ? 18.767 36.247 31.140 1.00 19.46 229 CYS B CA 1
ATOM 7012 C C . CYS B 1 229 ? 19.414 35.366 32.180 1.00 18.68 229 CYS B C 1
ATOM 7013 O O . CYS B 1 229 ? 19.302 35.618 33.371 1.00 18.43 229 CYS B O 1
ATOM 7016 N N . ARG B 1 230 ? 20.098 34.332 31.716 1.00 18.65 230 ARG B N 1
ATOM 7017 C CA . ARG B 1 230 ? 20.838 33.469 32.633 1.00 19.02 230 ARG B CA 1
ATOM 7018 C C . ARG B 1 230 ? 22.306 33.849 32.665 1.00 18.79 230 ARG B C 1
ATOM 7019 O O . ARG B 1 230 ? 23.021 33.672 31.694 1.00 18.51 230 ARG B O 1
ATOM 7027 N N . ILE B 1 231 ? 22.751 34.366 33.793 1.00 18.94 231 ILE B N 1
ATOM 7028 C CA . ILE B 1 231 ? 24.061 34.951 33.849 1.00 19.22 231 ILE B CA 1
ATOM 7029 C C . ILE B 1 231 ? 24.948 34.391 34.967 1.00 20.30 231 ILE B C 1
ATOM 7030 O O . ILE B 1 231 ? 24.448 34.025 36.045 1.00 19.53 231 ILE B O 1
ATOM 7035 N N . THR B 1 232 ? 26.251 34.287 34.670 1.00 21.71 232 THR B N 1
ATOM 7036 C CA . THR B 1 232 ? 27.258 33.882 35.639 1.00 23.68 232 THR B CA 1
ATOM 7037 C C . THR B 1 232 ? 27.332 34.973 36.679 1.00 24.84 232 THR B C 1
ATOM 7038 O O . THR B 1 232 ? 27.571 36.136 36.335 1.00 25.14 232 THR B O 1
ATOM 7042 N N . VAL B 1 233 ? 27.128 34.617 37.940 1.00 25.88 233 VAL B N 1
ATOM 7043 C CA . VAL B 1 233 ? 27.374 35.588 38.984 1.00 27.89 233 VAL B CA 1
ATOM 7044 C C . VAL B 1 233 ? 28.772 35.481 39.640 1.00 29.53 233 VAL B C 1
ATOM 7045 O O . VAL B 1 233 ? 29.298 36.491 40.127 1.00 30.22 233 VAL B O 1
ATOM 7049 N N . GLU B 1 234 ? 29.363 34.279 39.663 1.00 30.41 234 GLU B N 1
ATOM 7050 C CA . GLU B 1 234 ? 30.739 34.104 40.137 1.00 31.37 234 GLU B CA 1
ATOM 7051 C C . GLU B 1 234 ? 31.376 32.930 39.430 1.00 32.06 234 GLU B C 1
ATOM 7052 O O . GLU B 1 234 ? 30.833 31.844 39.413 1.00 31.59 234 GLU B O 1
ATOM 7058 N N . GLU B 1 235 ? 32.545 33.172 38.858 1.00 33.40 235 GLU B N 1
ATOM 7059 C CA . GLU B 1 235 ? 33.215 32.196 38.032 1.00 34.92 235 GLU B CA 1
ATOM 7060 C C . GLU B 1 235 ? 34.197 31.356 38.866 1.00 36.34 235 GLU B C 1
ATOM 7061 O O . GLU B 1 235 ? 34.640 30.305 38.430 1.00 36.72 235 GLU B O 1
ATOM 7067 N N . GLU B 1 236 ? 34.539 31.817 40.063 1.00 38.03 236 GLU B N 1
ATOM 7068 C CA . GLU B 1 236 ? 35.403 31.044 40.965 1.00 39.77 236 GLU B CA 1
ATOM 7069 C C . GLU B 1 236 ? 36.870 30.878 40.492 1.00 40.24 236 GLU B C 1
ATOM 7070 O O . GLU B 1 236 ? 37.552 29.944 40.915 1.00 40.37 236 GLU B O 1
ATOM 7076 N N . ILE B 1 237 ? 37.344 31.783 39.633 1.00 41.09 237 ILE B N 1
ATOM 7077 C CA . ILE B 1 237 ? 38.727 31.762 39.109 1.00 41.28 237 ILE B CA 1
ATOM 7078 C C . ILE B 1 237 ? 39.315 33.170 39.035 1.00 42.11 237 ILE B C 1
ATOM 7079 O O . ILE B 1 237 ? 38.581 34.159 39.018 1.00 41.68 237 ILE B O 1
ATOM 7084 N N . ASP B 1 238 ? 40.641 33.223 38.942 1.00 43.50 238 ASP B N 1
ATOM 7085 C CA . ASP B 1 238 ? 41.440 34.429 39.176 1.00 44.96 238 ASP B CA 1
ATOM 7086 C C . ASP B 1 238 ? 40.946 35.733 38.508 1.00 44.88 238 ASP B C 1
ATOM 7087 O O . ASP B 1 238 ? 40.437 36.637 39.203 1.00 45.65 238 ASP B O 1
ATOM 7092 N N . GLY B 1 239 ? 41.079 35.849 37.188 1.00 43.84 239 GLY B N 1
ATOM 7093 C CA . GLY B 1 239 ? 40.603 37.064 36.516 1.00 42.29 239 GLY B CA 1
ATOM 7094 C C . GLY B 1 239 ? 39.162 36.973 36.032 1.00 41.18 239 GLY B C 1
ATOM 7095 O O . GLY B 1 239 ? 38.710 37.809 35.242 1.00 41.87 239 GLY B O 1
ATOM 7096 N N . GLY B 1 240 ? 38.438 35.949 36.474 1.00 39.65 240 GLY B N 1
ATOM 7097 C CA . GLY B 1 240 ? 37.091 35.721 35.978 1.00 37.86 240 GLY B CA 1
ATOM 7098 C C . GLY B 1 240 ? 36.055 36.711 36.496 1.00 36.48 240 GLY B C 1
ATOM 7099 O O . GLY B 1 240 ? 36.379 37.694 37.151 1.00 35.64 240 GLY B O 1
ATOM 7100 N N . ILE B 1 241 ? 34.798 36.417 36.197 1.00 35.42 241 ILE B N 1
ATOM 7101 C CA . ILE B 1 241 ? 33.691 37.246 36.592 1.00 34.54 241 ILE B CA 1
ATOM 7102 C C . ILE B 1 241 ? 33.517 37.131 38.098 1.00 34.76 241 ILE B C 1
ATOM 7103 O O . ILE B 1 241 ? 33.613 36.044 38.679 1.00 34.96 241 ILE B O 1
ATOM 7108 N N . THR B 1 242 ? 33.268 38.278 38.715 1.00 34.78 242 THR B N 1
ATOM 7109 C CA . THR B 1 242 ? 33.195 38.393 40.158 1.00 35.14 242 THR B CA 1
ATOM 7110 C C . THR B 1 242 ? 31.996 39.281 40.607 1.00 34.70 242 THR B C 1
ATOM 7111 O O . THR B 1 242 ? 31.124 39.623 39.809 1.00 34.59 242 THR B O 1
ATOM 7115 N N . ARG B 1 243 ? 31.957 39.622 41.886 1.00 34.40 243 ARG B N 1
ATOM 7116 C CA . ARG B 1 243 ? 30.906 40.440 42.460 1.00 34.38 243 ARG B CA 1
ATOM 7117 C C . ARG B 1 243 ? 30.844 41.841 41.790 1.00 34.06 243 ARG B C 1
ATOM 7118 O O . ARG B 1 243 ? 29.782 42.244 41.301 1.00 33.65 243 ARG B O 1
ATOM 7126 N N . GLU B 1 244 ? 31.968 42.544 41.674 1.00 33.83 244 GLU B N 1
ATOM 7127 C CA . GLU B 1 244 ? 31.916 43.848 41.000 1.00 33.80 244 GLU B CA 1
ATOM 7128 C C . GLU B 1 244 ? 31.415 43.773 39.554 1.00 32.60 244 GLU B C 1
ATOM 7129 O O . GLU B 1 244 ? 30.665 44.642 39.115 1.00 32.29 244 GLU B O 1
ATOM 7135 N N . ASP B 1 245 ? 31.804 42.734 38.823 1.00 31.65 245 ASP B N 1
ATOM 7136 C CA . ASP B 1 245 ? 31.354 42.565 37.435 1.00 30.75 245 ASP B CA 1
ATOM 7137 C C . ASP B 1 245 ? 29.811 42.428 37.291 1.00 29.64 245 ASP B C 1
ATOM 7138 O O . ASP B 1 245 ? 29.178 43.204 36.572 1.00 28.30 245 ASP B O 1
ATOM 7143 N N . ILE B 1 246 ? 29.219 41.439 37.964 1.00 28.47 246 ILE B N 1
ATOM 7144 C CA . ILE B 1 246 ? 27.772 41.217 37.877 1.00 27.85 246 ILE B CA 1
ATOM 7145 C C . ILE B 1 246 ? 26.974 42.438 38.408 1.00 27.07 246 ILE B C 1
ATOM 7146 O O . ILE B 1 246 ? 25.990 42.865 37.794 1.00 26.81 246 ILE B O 1
ATOM 7151 N N . GLU B 1 247 ? 27.426 43.032 39.504 1.00 26.25 247 GLU B N 1
ATOM 7152 C CA . GLU B 1 247 ? 26.773 44.238 40.016 1.00 26.17 247 GLU B CA 1
ATOM 7153 C C . GLU B 1 247 ? 26.706 45.371 39.002 1.00 25.80 247 GLU B C 1
ATOM 7154 O O . GLU B 1 247 ? 25.688 46.024 38.875 1.00 25.79 247 GLU B O 1
ATOM 7160 N N . GLY B 1 248 ? 27.796 45.606 38.289 1.00 25.17 248 GLY B N 1
ATOM 7161 C CA . GLY B 1 248 ? 27.816 46.608 37.257 1.00 24.73 248 GLY B CA 1
ATOM 7162 C C . GLY B 1 248 ? 26.908 46.227 36.098 1.00 24.59 248 GLY B C 1
ATOM 7163 O O . GLY B 1 248 ? 26.220 47.098 35.516 1.00 24.99 248 GLY B O 1
ATOM 7164 N N . VAL B 1 249 ? 26.898 44.939 35.752 1.00 23.57 249 VAL B N 1
ATOM 7165 C CA . VAL B 1 249 ? 25.976 44.450 34.729 1.00 22.43 249 VAL B CA 1
ATOM 7166 C C . VAL B 1 249 ? 24.566 44.780 35.161 1.00 22.23 249 VAL B C 1
ATOM 7167 O O . VAL B 1 249 ? 23.803 45.352 34.403 1.00 22.08 249 VAL B O 1
ATOM 7171 N N . LEU B 1 250 ? 24.238 44.471 36.404 1.00 22.09 250 LEU B N 1
ATOM 7172 C CA . LEU B 1 250 ? 22.932 44.826 36.910 1.00 21.96 250 LEU B CA 1
ATOM 7173 C C . LEU B 1 250 ? 22.626 46.330 37.043 1.00 22.84 250 LEU B C 1
ATOM 7174 O O . LEU B 1 250 ? 21.490 46.706 36.821 1.00 22.76 250 LEU B O 1
ATOM 7179 N N . ARG B 1 251 ? 23.600 47.186 37.378 1.00 23.53 251 ARG B N 1
ATOM 7180 C CA . ARG B 1 251 ? 23.322 48.629 37.455 1.00 24.79 251 ARG B CA 1
ATOM 7181 C C . ARG B 1 251 ? 22.855 49.133 36.104 1.00 24.91 251 ARG B C 1
ATOM 7182 O O . ARG B 1 251 ? 21.854 49.850 36.010 1.00 25.21 251 ARG B O 1
ATOM 7190 N N . GLU B 1 252 ? 23.550 48.694 35.060 1.00 24.61 252 GLU B N 1
ATOM 7191 C CA . GLU B 1 252 ? 23.368 49.209 33.726 1.00 24.49 252 GLU B CA 1
ATOM 7192 C C . GLU B 1 252 ? 22.252 48.500 32.979 1.00 23.26 252 GLU B C 1
ATOM 7193 O O . GLU B 1 252 ? 21.551 49.090 32.183 1.00 22.40 252 GLU B O 1
ATOM 7199 N N . LEU B 1 253 ? 22.092 47.219 33.237 1.00 22.48 253 LEU B N 1
ATOM 7200 C CA . LEU B 1 253 ? 21.300 46.391 32.370 1.00 21.67 253 LEU B CA 1
ATOM 7201 C C . LEU B 1 253 ? 20.141 45.751 33.108 1.00 21.63 253 LEU B C 1
ATOM 7202 O O . LEU B 1 253 ? 19.317 45.089 32.500 1.00 22.99 253 LEU B O 1
ATOM 7207 N N . GLY B 1 254 ? 20.054 45.946 34.414 1.00 21.03 254 GLY B N 1
ATOM 7208 C CA . GLY B 1 254 ? 19.054 45.259 35.209 1.00 20.52 254 GLY B CA 1
ATOM 7209 C C . GLY B 1 254 ? 17.608 45.385 34.784 1.00 20.39 254 GLY B C 1
ATOM 7210 O O . GLY B 1 254 ? 16.789 44.557 35.134 1.00 20.76 254 GLY B O 1
ATOM 7211 N N . GLU B 1 255 ? 17.286 46.414 34.029 1.00 20.35 255 GLU B N 1
ATOM 7212 C CA . GLU B 1 255 ? 15.909 46.683 33.728 1.00 20.52 255 GLU B CA 1
ATOM 7213 C C . GLU B 1 255 ? 15.583 46.212 32.339 1.00 20.09 255 GLU B C 1
ATOM 7214 O O . GLU B 1 255 ? 14.472 46.374 31.894 1.00 20.53 255 GLU B O 1
ATOM 7220 N N . LEU B 1 256 ? 16.543 45.616 31.648 1.00 20.04 256 LEU B N 1
ATOM 7221 C CA . LEU B 1 256 ? 16.293 45.107 30.293 1.00 20.44 256 LEU B CA 1
ATOM 7222 C C . LEU B 1 256 ? 15.449 43.807 30.203 1.00 19.77 256 LEU B C 1
ATOM 7223 O O . LEU B 1 256 ? 14.390 43.791 29.590 1.00 19.99 256 LEU B O 1
ATOM 7228 N N . PRO B 1 257 ? 15.900 42.722 30.834 1.00 19.12 257 PRO B N 1
ATOM 7229 C CA . PRO B 1 257 ? 15.220 41.474 30.548 1.00 18.94 257 PRO B CA 1
ATOM 7230 C C . PRO B 1 257 ? 13.933 41.419 31.319 1.00 18.69 257 PRO B C 1
ATOM 7231 O O . PRO B 1 257 ? 13.656 42.306 32.099 1.00 18.59 257 PRO B O 1
ATOM 7235 N N . ASP B 1 258 ? 13.162 40.375 31.126 1.00 18.28 258 ASP B N 1
ATOM 7236 C CA . ASP B 1 258 ? 11.976 40.235 31.926 1.00 19.11 258 ASP B CA 1
ATOM 7237 C C . ASP B 1 258 ? 12.291 39.503 33.198 1.00 18.88 258 ASP B C 1
ATOM 7238 O O . ASP B 1 258 ? 11.651 39.702 34.193 1.00 19.81 258 ASP B O 1
ATOM 7243 N N . LEU B 1 259 ? 13.306 38.651 33.169 1.00 19.07 259 LEU B N 1
ATOM 7244 C CA . LEU B 1 259 ? 13.658 37.819 34.313 1.00 17.77 259 LEU B CA 1
ATOM 7245 C C . LEU B 1 259 ? 15.153 37.654 34.358 1.00 17.09 259 LEU B C 1
ATOM 7246 O O . LEU B 1 259 ? 15.764 37.478 33.322 1.00 17.31 259 LEU B O 1
ATOM 7251 N N . TRP B 1 260 ? 15.737 37.727 35.544 1.00 16.42 260 TRP B N 1
ATOM 7252 C CA . TRP B 1 260 ? 17.140 37.371 35.733 1.00 16.51 260 TRP B CA 1
ATOM 7253 C C . TRP B 1 260 ? 17.239 35.996 36.388 1.00 17.54 260 TRP B C 1
ATOM 7254 O O . TRP B 1 260 ? 16.577 35.716 37.390 1.00 16.98 260 TRP B O 1
ATOM 7265 N N . ASP B 1 261 ? 18.062 35.139 35.805 1.00 18.86 261 ASP B N 1
ATOM 7266 C CA . ASP B 1 261 ? 18.283 33.798 36.297 1.00 20.20 261 ASP B CA 1
ATOM 7267 C C . ASP B 1 261 ? 19.735 33.758 36.737 1.00 20.63 261 ASP B C 1
ATOM 7268 O O . ASP B 1 261 ? 20.626 33.826 35.889 1.00 21.42 261 ASP B O 1
ATOM 7273 N N . PHE B 1 262 ? 19.990 33.632 38.040 1.00 20.92 262 PHE B N 1
ATOM 7274 C CA . PHE B 1 262 ? 21.372 33.624 38.557 1.00 21.41 262 PHE B CA 1
ATOM 7275 C C . PHE B 1 262 ? 21.990 32.252 38.769 1.00 22.13 262 PHE B C 1
ATOM 7276 O O . PHE B 1 262 ? 21.428 31.436 39.485 1.00 23.21 262 PHE B O 1
ATOM 7284 N N . ALA B 1 263 ? 23.152 32.016 38.151 1.00 22.95 263 ALA B N 1
ATOM 7285 C CA . ALA B 1 263 ? 23.861 30.724 38.202 1.00 23.24 263 ALA B CA 1
ATOM 7286 C C . ALA B 1 263 ? 25.409 30.882 38.201 1.00 23.70 263 ALA B C 1
ATOM 7287 O O . ALA B 1 263 ? 25.927 31.968 37.956 1.00 24.13 263 ALA B O 1
ATOM 7289 N N . MET B 1 264 ? 26.144 29.791 38.451 1.00 23.96 264 MET B N 1
ATOM 7290 C CA . MET B 1 264 ? 27.623 29.831 38.537 1.00 23.69 264 MET B CA 1
ATOM 7291 C C . MET B 1 264 ? 28.329 29.919 37.179 1.00 23.73 264 MET B C 1
ATOM 7292 O O . MET B 1 264 ? 27.686 29.863 36.124 1.00 24.25 264 MET B O 1
ATOM 7297 N N . GLY B 1 265 ? 29.661 30.022 37.232 1.00 23.33 265 GLY B N 1
ATOM 7298 C CA . GLY B 1 265 ? 30.516 30.317 36.074 1.00 22.76 265 GLY B CA 1
ATOM 7299 C C . GLY B 1 265 ? 31.237 29.117 35.492 1.00 22.47 265 GLY B C 1
ATOM 7300 O O . GLY B 1 265 ? 32.127 29.248 34.664 1.00 22.32 265 GLY B O 1
ATOM 7301 N N . SER B 1 266 ? 30.861 27.937 35.949 1.00 22.34 266 SER B N 1
ATOM 7302 C CA . SER B 1 266 ? 31.427 26.704 35.448 1.00 22.22 266 SER B CA 1
ATOM 7303 C C . SER B 1 266 ? 30.422 25.697 35.902 1.00 21.98 266 SER B C 1
ATOM 7304 O O . SER B 1 266 ? 29.742 25.913 36.885 1.00 21.18 266 SER B O 1
ATOM 7307 N N . TRP B 1 267 ? 30.313 24.610 35.171 1.00 23.10 267 TRP B N 1
ATOM 7308 C CA . TRP B 1 267 ? 29.378 23.571 35.529 1.00 24.61 267 TRP B CA 1
ATOM 7309 C C . TRP B 1 267 ? 29.884 22.717 36.703 1.00 25.49 267 TRP B C 1
ATOM 7310 O O . TRP B 1 267 ? 29.060 22.280 37.523 1.00 25.92 267 TRP B O 1
ATOM 7321 N N . GLU B 1 268 ? 31.207 22.508 36.819 1.00 26.49 268 GLU B N 1
ATOM 7322 C CA . GLU B 1 268 ? 31.779 21.904 38.059 1.00 27.92 268 GLU B CA 1
ATOM 7323 C C . GLU B 1 268 ? 31.349 22.717 39.285 1.00 27.60 268 GLU B C 1
ATOM 7324 O O . GLU B 1 268 ? 30.911 22.137 40.287 1.00 27.87 268 GLU B O 1
ATOM 7330 N N . GLY B 1 269 ? 31.462 24.049 39.183 1.00 27.08 269 GLY B N 1
ATOM 7331 C CA . GLY B 1 269 ? 31.012 24.973 40.233 1.00 26.67 269 GLY B CA 1
ATOM 7332 C C . GLY B 1 269 ? 29.515 24.935 40.540 1.00 26.07 269 GLY B C 1
ATOM 7333 O O . GLY B 1 269 ? 29.121 24.916 41.694 1.00 25.61 269 GLY B O 1
ATOM 7334 N N . ASP B 1 270 ? 28.697 24.900 39.487 1.00 26.15 270 ASP B N 1
ATOM 7335 C CA . ASP B 1 270 ? 27.224 24.941 39.550 1.00 26.08 270 ASP B CA 1
ATOM 7336 C C . ASP B 1 270 ? 26.550 23.651 40.096 1.00 25.08 270 ASP B C 1
ATOM 7337 O O . ASP B 1 270 ? 25.826 23.730 41.064 1.00 24.91 270 ASP B O 1
ATOM 7342 N N . SER B 1 271 ? 26.792 22.487 39.499 1.00 24.36 271 SER B N 1
ATOM 7343 C CA . SER B 1 271 ? 26.192 21.224 39.988 1.00 24.05 271 SER B CA 1
ATOM 7344 C C . SER B 1 271 ? 27.037 20.448 40.991 1.00 23.69 271 SER B C 1
ATOM 7345 O O . SER B 1 271 ? 27.472 19.331 40.719 1.00 23.78 271 SER B O 1
ATOM 7348 N N . VAL B 1 272 ? 27.268 21.019 42.156 1.00 22.94 272 VAL B N 1
ATOM 7349 C CA . VAL B 1 272 ? 28.217 20.386 43.052 1.00 22.22 272 VAL B CA 1
ATOM 7350 C C . VAL B 1 272 ? 27.552 19.270 43.780 1.00 21.67 272 VAL B C 1
ATOM 7351 O O . VAL B 1 272 ? 26.460 19.382 44.293 1.00 22.27 272 VAL B O 1
ATOM 7355 N N . THR B 1 273 ? 28.241 18.165 43.799 1.00 21.38 273 THR B N 1
ATOM 7356 C CA . THR B 1 273 ? 27.814 17.010 44.529 1.00 20.97 273 THR B CA 1
ATOM 7357 C C . THR B 1 273 ? 27.548 17.303 46.026 1.00 20.73 273 THR B C 1
ATOM 7358 O O . THR B 1 273 ? 28.143 18.233 46.625 1.00 20.76 273 THR B O 1
ATOM 7362 N N . SER B 1 274 ? 26.636 16.554 46.640 1.00 20.65 274 SER B N 1
ATOM 7363 C CA . SER B 1 274 ? 26.350 16.784 48.071 1.00 20.60 274 SER B CA 1
ATOM 7364 C C . SER B 1 274 ? 27.501 16.285 48.952 1.00 20.65 274 SER B C 1
ATOM 7365 O O . SER B 1 274 ? 27.700 16.745 50.065 1.00 20.25 274 SER B O 1
ATOM 7368 N N . ARG B 1 275 ? 28.266 15.348 48.411 1.00 21.51 275 ARG B N 1
ATOM 7369 C CA . ARG B 1 275 ? 29.548 14.920 48.964 1.00 22.48 275 ARG B CA 1
ATOM 7370 C C . ARG B 1 275 ? 30.556 16.078 49.226 1.00 23.24 275 ARG B C 1
ATOM 7371 O O . ARG B 1 275 ? 31.467 15.954 50.072 1.00 22.38 275 ARG B O 1
ATOM 7379 N N . PHE B 1 276 ? 30.357 17.183 48.506 1.00 24.46 276 PHE B N 1
ATOM 7380 C CA . PHE B 1 276 ? 31.284 18.310 48.496 1.00 26.48 276 PHE B CA 1
ATOM 7381 C C . PHE B 1 276 ? 30.681 19.659 48.893 1.00 28.10 276 PHE B C 1
ATOM 7382 O O . PHE B 1 276 ? 31.405 20.633 49.130 1.00 28.52 276 PHE B O 1
ATOM 7390 N N . ALA B 1 277 ? 29.356 19.731 48.954 1.00 29.71 277 ALA B N 1
ATOM 7391 C CA . ALA B 1 277 ? 28.716 21.019 49.217 1.00 30.61 277 ALA B CA 1
ATOM 7392 C C . ALA B 1 277 ? 27.355 20.821 49.812 1.00 31.13 277 ALA B C 1
ATOM 7393 O O . ALA B 1 277 ? 26.557 20.015 49.325 1.00 31.55 277 ALA B O 1
ATOM 7395 N N . PRO B 1 278 ? 27.080 21.582 50.863 1.00 31.44 278 PRO B N 1
ATOM 7396 C CA . PRO B 1 278 ? 25.752 21.651 51.470 1.00 31.42 278 PRO B CA 1
ATOM 7397 C C . PRO B 1 278 ? 24.739 22.279 50.512 1.00 31.49 278 PRO B C 1
ATOM 7398 O O . PRO B 1 278 ? 25.115 22.824 49.464 1.00 31.24 278 PRO B O 1
ATOM 7402 N N . GLU B 1 279 ? 23.462 22.181 50.884 1.00 32.24 279 GLU B N 1
ATOM 7403 C CA . GLU B 1 279 ? 22.324 22.850 50.215 1.00 32.52 279 GLU B CA 1
ATOM 7404 C C . GLU B 1 279 ? 22.432 24.393 50.313 1.00 32.46 279 GLU B C 1
ATOM 7405 O O . GLU B 1 279 ? 22.920 24.911 51.320 1.00 32.09 279 GLU B O 1
ATOM 7411 N N . GLY B 1 280 ? 22.022 25.113 49.264 1.00 32.53 280 GLY B N 1
ATOM 7412 C CA . GLY B 1 280 ? 21.958 26.581 49.283 1.00 33.24 280 GLY B CA 1
ATOM 7413 C C . GLY B 1 280 ? 23.305 27.270 49.202 1.00 34.16 280 GLY B C 1
ATOM 7414 O O . GLY B 1 280 ? 23.482 28.392 49.672 1.00 33.40 280 GLY B O 1
ATOM 7415 N N . ARG B 1 281 ? 24.251 26.592 48.572 1.00 35.58 281 ARG B N 1
ATOM 7416 C CA . ARG B 1 281 ? 25.639 27.019 48.527 1.00 37.03 281 ARG B CA 1
ATOM 7417 C C . ARG B 1 281 ? 25.826 28.350 47.779 1.00 37.25 281 ARG B C 1
ATOM 7418 O O . ARG B 1 281 ? 26.739 29.119 48.071 1.00 37.20 281 ARG B O 1
ATOM 7426 N N . GLN B 1 282 ? 24.944 28.606 46.818 1.00 37.90 282 GLN B N 1
ATOM 7427 C CA . GLN B 1 282 ? 25.028 29.763 45.936 1.00 38.42 282 GLN B CA 1
ATOM 7428 C C . GLN B 1 282 ? 24.525 31.095 46.529 1.00 38.95 282 GLN B C 1
ATOM 7429 O O . GLN B 1 282 ? 24.477 32.110 45.829 1.00 38.79 282 GLN B O 1
ATOM 7435 N N . GLU B 1 283 ? 24.159 31.102 47.806 1.00 39.56 283 GLU B N 1
ATOM 7436 C CA . GLU B 1 283 ? 23.720 32.329 48.439 1.00 40.54 283 GLU B CA 1
ATOM 7437 C C . GLU B 1 283 ? 24.844 33.357 48.712 1.00 41.08 283 GLU B C 1
ATOM 7438 O O . GLU B 1 283 ? 24.628 34.562 48.537 1.00 41.83 283 GLU B O 1
ATOM 7444 N N . GLU B 1 284 ? 26.017 32.909 49.167 1.00 40.99 284 GLU B N 1
ATOM 7445 C CA . GLU B 1 284 ? 27.134 33.829 49.376 1.00 41.33 284 GLU B CA 1
ATOM 7446 C C . GLU B 1 284 ? 27.334 34.627 48.084 1.00 40.12 284 GLU B C 1
ATOM 7447 O O . GLU B 1 284 ? 27.954 35.663 48.093 1.00 40.97 284 GLU B O 1
ATOM 7453 N N . PHE B 1 285 ? 26.791 34.152 46.969 1.00 38.68 285 PHE B N 1
ATOM 7454 C CA . PHE B 1 285 ? 27.049 34.783 45.677 1.00 36.97 285 PHE B CA 1
ATOM 7455 C C . PHE B 1 285 ? 25.905 35.630 45.080 1.00 36.47 285 PHE B C 1
ATOM 7456 O O . PHE B 1 285 ? 26.174 36.561 44.320 1.00 36.52 285 PHE B O 1
ATOM 7464 N N . VAL B 1 286 ? 24.648 35.331 45.418 1.00 35.77 286 VAL B N 1
ATOM 7465 C CA . VAL B 1 286 ? 23.498 36.095 44.870 1.00 35.07 286 VAL B CA 1
ATOM 7466 C C . VAL B 1 286 ? 22.902 37.130 45.820 1.00 34.25 286 VAL B C 1
ATOM 7467 O O . VAL B 1 286 ? 22.058 37.934 45.442 1.00 33.83 286 VAL B O 1
ATOM 7471 N N . ALA B 1 287 ? 23.350 37.108 47.060 1.00 33.78 287 ALA B N 1
ATOM 7472 C CA . ALA B 1 287 ? 22.820 38.032 48.035 1.00 33.44 287 ALA B CA 1
ATOM 7473 C C . ALA B 1 287 ? 23.184 39.434 47.563 1.00 32.77 287 ALA B C 1
ATOM 7474 O O . ALA B 1 287 ? 24.320 39.661 47.165 1.00 32.49 287 ALA B O 1
ATOM 7476 N N . GLY B 1 288 ? 22.195 40.331 47.569 1.00 31.86 288 GLY B N 1
ATOM 7477 C CA . GLY B 1 288 ? 22.400 41.746 47.337 1.00 31.08 288 GLY B CA 1
ATOM 7478 C C . GLY B 1 288 ? 22.099 42.177 45.926 1.00 30.59 288 GLY B C 1
ATOM 7479 O O . GLY B 1 288 ? 21.976 43.371 45.642 1.00 30.62 288 GLY B O 1
ATOM 7480 N N . LEU B 1 289 ? 21.978 41.208 45.030 1.00 29.74 289 LEU B N 1
ATOM 7481 C CA . LEU B 1 289 ? 21.741 41.534 43.633 1.00 29.07 289 LEU B CA 1
ATOM 7482 C C . LEU B 1 289 ? 20.283 41.826 43.325 1.00 28.24 289 LEU B C 1
ATOM 7483 O O . LEU B 1 289 ? 19.984 42.627 42.448 1.00 27.60 289 LEU B O 1
ATOM 7488 N N . LYS B 1 290 ? 19.378 41.175 44.053 1.00 27.33 290 LYS B N 1
ATOM 7489 C CA . LYS B 1 290 ? 17.957 41.409 43.859 1.00 26.25 290 LYS B CA 1
ATOM 7490 C C . LYS B 1 290 ? 17.563 42.886 44.003 1.00 25.95 290 LYS B C 1
ATOM 7491 O O . LYS B 1 290 ? 16.718 43.347 43.254 1.00 26.04 290 LYS B O 1
ATOM 7497 N N . LYS B 1 291 ? 18.169 43.614 44.945 1.00 25.86 291 LYS B N 1
ATOM 7498 C CA . LYS B 1 291 ? 17.932 45.067 45.135 1.00 26.16 291 LYS B CA 1
ATOM 7499 C C . LYS B 1 291 ? 18.357 45.949 43.966 1.00 25.57 291 LYS B C 1
ATOM 7500 O O . LYS B 1 291 ? 18.139 47.140 43.988 1.00 25.68 291 LYS B O 1
ATOM 7506 N N . LEU B 1 292 ? 19.012 45.395 42.966 1.00 24.90 292 LEU B N 1
ATOM 7507 C CA . LEU B 1 292 ? 19.516 46.233 41.904 1.00 24.47 292 LEU B CA 1
ATOM 7508 C C . LEU B 1 292 ? 18.671 46.121 40.659 1.00 24.01 292 LEU B C 1
ATOM 7509 O O . LEU B 1 292 ? 18.976 46.722 39.622 1.00 24.23 292 LEU B O 1
ATOM 7514 N N . THR B 1 293 ? 17.593 45.363 40.764 1.00 23.04 293 THR B N 1
ATOM 7515 C CA . THR B 1 293 ? 16.684 45.171 39.643 1.00 22.21 293 THR B CA 1
ATOM 7516 C C . THR B 1 293 ? 15.252 45.138 40.166 1.00 21.26 293 THR B C 1
ATOM 7517 O O . THR B 1 293 ? 15.005 44.686 41.285 1.00 20.97 293 THR B O 1
ATOM 7521 N N . THR B 1 294 ? 14.304 45.594 39.362 1.00 20.03 294 THR B N 1
ATOM 7522 C CA . THR B 1 294 ? 12.913 45.409 39.748 1.00 18.86 294 THR B CA 1
ATOM 7523 C C . THR B 1 294 ? 12.370 44.088 39.212 1.00 18.64 294 THR B C 1
ATOM 7524 O O . THR B 1 294 ? 11.331 43.634 39.661 1.00 19.52 294 THR B O 1
ATOM 7528 N N . LYS B 1 295 ? 13.068 43.451 38.272 1.00 17.49 295 LYS B N 1
ATOM 7529 C CA . LYS B 1 295 ? 12.575 42.220 37.641 1.00 16.68 295 LYS B CA 1
ATOM 7530 C C . LYS B 1 295 ? 12.593 40.998 38.573 1.00 16.17 295 LYS B C 1
ATOM 7531 O O . LYS B 1 295 ? 13.356 40.979 39.526 1.00 17.59 295 LYS B O 1
ATOM 7537 N N . PRO B 1 296 ? 11.751 39.981 38.315 1.00 14.99 296 PRO B N 1
ATOM 7538 C CA . PRO B 1 296 ? 11.867 38.747 39.098 1.00 13.95 296 PRO B CA 1
ATOM 7539 C C . PRO B 1 296 ? 13.228 38.116 38.909 1.00 14.19 296 PRO B C 1
ATOM 7540 O O . PRO B 1 296 ? 13.865 38.295 37.850 1.00 13.50 296 PRO B O 1
ATOM 7544 N N . VAL B 1 297 ? 13.653 37.363 39.931 1.00 14.31 297 VAL B N 1
ATOM 7545 C CA . VAL B 1 297 ? 14.981 36.765 39.999 1.00 14.21 297 VAL B CA 1
ATOM 7546 C C . VAL B 1 297 ? 14.835 35.327 40.404 1.00 15.10 297 VAL B C 1
ATOM 7547 O O . VAL B 1 297 ? 14.196 35.073 41.431 1.00 16.36 297 VAL B O 1
ATOM 7551 N N . VAL B 1 298 ? 15.418 34.395 39.632 1.00 15.45 298 VAL B N 1
ATOM 7552 C CA . VAL B 1 298 ? 15.439 32.948 39.972 1.00 15.42 298 VAL B CA 1
ATOM 7553 C C . VAL B 1 298 ? 16.841 32.541 40.393 1.00 15.52 298 VAL B C 1
ATOM 7554 O O . VAL B 1 298 ? 17.833 33.102 39.911 1.00 14.49 298 VAL B O 1
ATOM 7558 N N . GLY B 1 299 ? 16.909 31.534 41.270 1.00 16.06 299 GLY B N 1
ATOM 7559 C CA . GLY B 1 299 ? 18.164 31.004 41.748 1.00 16.43 299 GLY B CA 1
ATOM 7560 C C . GLY B 1 299 ? 18.083 29.554 42.180 1.00 17.53 299 GLY B C 1
ATOM 7561 O O . GLY B 1 299 ? 16.999 29.038 42.502 1.00 16.80 299 GLY B O 1
ATOM 7562 N N . VAL B 1 300 ? 19.250 28.891 42.185 1.00 18.48 300 VAL B N 1
ATOM 7563 C CA . VAL B 1 300 ? 19.327 27.472 42.532 1.00 19.28 300 VAL B CA 1
ATOM 7564 C C . VAL B 1 300 ? 20.174 27.225 43.756 1.00 19.39 300 VAL B C 1
ATOM 7565 O O . VAL B 1 300 ? 21.045 28.015 44.091 1.00 19.75 300 VAL B O 1
ATOM 7569 N N . GLY B 1 301 ? 19.927 26.131 44.450 1.00 19.95 301 GLY B N 1
ATOM 7570 C CA . GLY B 1 301 ? 20.825 25.821 45.547 1.00 21.21 301 GLY B CA 1
ATOM 7571 C C . GLY B 1 301 ? 20.772 24.390 45.955 1.00 22.25 301 GLY B C 1
ATOM 7572 O O . GLY B 1 301 ? 21.020 24.082 47.108 1.00 23.63 301 GLY B O 1
ATOM 7573 N N . ARG B 1 302 ? 20.484 23.514 44.996 1.00 22.79 302 ARG B N 1
ATOM 7574 C CA . ARG B 1 302 ? 20.064 22.147 45.277 1.00 23.43 302 ARG B CA 1
ATOM 7575 C C . ARG B 1 302 ? 18.921 22.146 46.322 1.00 23.87 302 ARG B C 1
ATOM 7576 O O . ARG B 1 302 ? 18.948 21.390 47.301 1.00 24.65 302 ARG B O 1
ATOM 7584 N N . PHE B 1 303 ? 17.919 22.993 46.092 1.00 24.11 303 PHE B N 1
ATOM 7585 C CA . PHE B 1 303 ? 16.859 23.242 47.065 1.00 24.56 303 PHE B CA 1
ATOM 7586 C C . PHE B 1 303 ? 15.955 22.043 47.209 1.00 25.60 303 PHE B C 1
ATOM 7587 O O . PHE B 1 303 ? 15.205 21.735 46.272 1.00 26.05 303 PHE B O 1
ATOM 7595 N N . THR B 1 304 ? 16.039 21.371 48.364 1.00 26.40 304 THR B N 1
ATOM 7596 C CA . THR B 1 304 ? 15.101 20.287 48.720 1.00 27.83 304 THR B CA 1
ATOM 7597 C C . THR B 1 304 ? 14.272 20.549 49.995 1.00 28.08 304 THR B C 1
ATOM 7598 O O . THR B 1 304 ? 13.238 19.907 50.186 1.00 28.27 304 THR B O 1
ATOM 7602 N N . SER B 1 305 ? 14.736 21.469 50.851 1.00 28.46 305 SER B N 1
ATOM 7603 C CA . SER B 1 305 ? 14.094 21.804 52.140 1.00 28.35 305 SER B CA 1
ATOM 7604 C C . SER B 1 305 ? 13.081 22.943 51.999 1.00 28.50 305 SER B C 1
ATOM 7605 O O . SER B 1 305 ? 13.456 24.075 51.692 1.00 27.76 305 SER B O 1
ATOM 7608 N N . PRO B 1 306 ? 11.786 22.654 52.248 1.00 28.94 306 PRO B N 1
ATOM 7609 C CA . PRO B 1 306 ? 10.764 23.689 52.060 1.00 28.79 306 PRO B CA 1
ATOM 7610 C C . PRO B 1 306 ? 10.979 24.912 52.942 1.00 29.13 306 PRO B C 1
ATOM 7611 O O . PRO B 1 306 ? 10.614 26.011 52.534 1.00 29.45 306 PRO B O 1
ATOM 7615 N N . ASP B 1 307 ? 11.570 24.735 54.124 1.00 29.54 307 ASP B N 1
ATOM 7616 C CA . ASP B 1 307 ? 11.914 25.874 54.993 1.00 29.61 307 ASP B CA 1
ATOM 7617 C C . ASP B 1 307 ? 12.969 26.795 54.373 1.00 29.04 307 ASP B C 1
ATOM 7618 O O . ASP B 1 307 ? 12.864 28.034 54.429 1.00 29.03 307 ASP B O 1
ATOM 7623 N N . ALA B 1 308 ? 13.984 26.167 53.793 1.00 28.18 308 ALA B N 1
ATOM 7624 C CA . ALA B 1 308 ? 15.041 26.872 53.099 1.00 27.64 308 ALA B CA 1
ATOM 7625 C C . ALA B 1 308 ? 14.450 27.743 51.980 1.00 27.44 308 ALA B C 1
ATOM 7626 O O . ALA B 1 308 ? 14.914 28.855 51.745 1.00 28.02 308 ALA B O 1
ATOM 7628 N N . MET B 1 309 ? 13.406 27.244 51.325 1.00 26.75 309 MET B N 1
ATOM 7629 C CA . MET B 1 309 ? 12.737 27.956 50.255 1.00 26.40 309 MET B CA 1
ATOM 7630 C C . MET B 1 309 ? 11.995 29.195 50.799 1.00 26.41 309 MET B C 1
ATOM 7631 O O . MET B 1 309 ? 12.070 30.301 50.249 1.00 26.44 309 MET B O 1
ATOM 7636 N N . VAL B 1 310 ? 11.316 29.030 51.911 1.00 26.14 310 VAL B N 1
ATOM 7637 C CA . VAL B 1 310 ? 10.549 30.117 52.445 1.00 26.86 310 VAL B CA 1
ATOM 7638 C C . VAL B 1 310 ? 11.496 31.219 52.884 1.00 27.68 310 VAL B C 1
ATOM 7639 O O . VAL B 1 310 ? 11.160 32.409 52.821 1.00 28.14 310 VAL B O 1
ATOM 7643 N N . ARG B 1 311 ? 12.691 30.817 53.289 1.00 28.03 311 ARG B N 1
ATOM 7644 C CA . ARG B 1 311 ? 13.703 31.765 53.708 1.00 28.79 311 ARG B CA 1
ATOM 7645 C C . ARG B 1 311 ? 14.252 32.619 52.551 1.00 28.82 311 ARG B C 1
ATOM 7646 O O . ARG B 1 311 ? 14.332 33.843 52.661 1.00 28.99 311 ARG B O 1
ATOM 7654 N N . GLN B 1 312 ? 14.626 31.963 51.456 1.00 28.36 312 GLN B N 1
ATOM 7655 C CA . GLN B 1 312 ? 15.055 32.646 50.251 1.00 28.27 312 GLN B CA 1
ATOM 7656 C C . GLN B 1 312 ? 14.095 33.771 49.852 1.00 28.26 312 GLN B C 1
ATOM 7657 O O . GLN B 1 312 ? 14.521 34.898 49.556 1.00 28.90 312 GLN B O 1
ATOM 7663 N N . ILE B 1 313 ? 12.801 33.473 49.840 1.00 28.05 313 ILE B N 1
ATOM 7664 C CA . ILE B 1 313 ? 11.815 34.456 49.396 1.00 27.73 313 ILE B CA 1
ATOM 7665 C C . ILE B 1 313 ? 11.636 35.498 50.462 1.00 28.33 313 ILE B C 1
ATOM 7666 O O . ILE B 1 313 ? 11.681 36.674 50.160 1.00 28.98 313 ILE B O 1
ATOM 7671 N N . LYS B 1 314 ? 11.496 35.069 51.711 1.00 28.80 314 LYS B N 1
ATOM 7672 C CA . LYS B 1 314 ? 11.195 36.004 52.797 1.00 29.77 314 LYS B CA 1
ATOM 7673 C C . LYS B 1 314 ? 12.335 36.980 53.093 1.00 29.05 314 LYS B C 1
ATOM 7674 O O . LYS B 1 314 ? 12.083 38.133 53.459 1.00 29.34 314 LYS B O 1
ATOM 7680 N N . ALA B 1 315 ? 13.574 36.538 52.896 1.00 27.68 315 ALA B N 1
ATOM 7681 C CA . ALA B 1 315 ? 14.717 37.416 53.115 1.00 26.66 315 ALA B CA 1
ATOM 7682 C C . ALA B 1 315 ? 15.069 38.319 51.895 1.00 26.29 315 ALA B C 1
ATOM 7683 O O . ALA B 1 315 ? 16.065 39.038 51.928 1.00 25.17 315 ALA B O 1
ATOM 7685 N N . GLY B 1 316 ? 14.255 38.284 50.832 1.00 25.52 316 GLY B N 1
ATOM 7686 C CA . GLY B 1 316 ? 14.534 39.074 49.626 1.00 24.53 316 GLY B CA 1
ATOM 7687 C C . GLY B 1 316 ? 15.736 38.606 48.806 1.00 24.28 316 GLY B C 1
ATOM 7688 O O . GLY B 1 316 ? 16.345 39.390 48.066 1.00 23.53 316 GLY B O 1
ATOM 7689 N N . ILE B 1 317 ? 16.072 37.321 48.913 1.00 23.80 317 ILE B N 1
ATOM 7690 C CA . ILE B 1 317 ? 17.129 36.769 48.083 1.00 23.64 317 ILE B CA 1
ATOM 7691 C C . ILE B 1 317 ? 16.636 36.428 46.663 1.00 23.92 317 ILE B C 1
ATOM 7692 O O . ILE B 1 317 ? 17.224 36.866 45.667 1.00 24.30 317 ILE B O 1
ATOM 7697 N N . LEU B 1 318 ? 15.549 35.668 46.578 1.00 23.60 318 LEU B N 1
ATOM 7698 C CA . LEU B 1 318 ? 14.990 35.248 45.313 1.00 23.32 318 LEU B CA 1
ATOM 7699 C C . LEU B 1 318 ? 13.528 35.702 45.216 1.00 23.24 318 LEU B C 1
ATOM 7700 O O . LEU B 1 318 ? 12.957 36.157 46.202 1.00 22.91 318 LEU B O 1
ATOM 7705 N N . ASP B 1 319 ? 12.950 35.633 44.013 1.00 22.82 319 ASP B N 1
ATOM 7706 C CA . ASP B 1 319 ? 11.507 35.687 43.845 1.00 22.30 319 ASP B CA 1
ATOM 7707 C C . ASP B 1 319 ? 11.012 34.319 43.452 1.00 21.39 319 ASP B C 1
ATOM 7708 O O . ASP B 1 319 ? 9.910 33.935 43.791 1.00 21.96 319 ASP B O 1
ATOM 7713 N N . LEU B 1 320 ? 11.835 33.570 42.739 1.00 19.83 320 LEU B N 1
ATOM 7714 C CA . LEU B 1 320 ? 11.443 32.250 42.308 1.00 18.60 320 LEU B CA 1
ATOM 7715 C C . LEU B 1 320 ? 12.397 31.211 42.845 1.00 17.95 320 LEU B C 1
ATOM 7716 O O . LEU B 1 320 ? 13.593 31.471 42.939 1.00 18.24 320 LEU B O 1
ATOM 7721 N N . ILE B 1 321 ? 11.868 30.046 43.202 1.00 16.29 321 ILE B N 1
ATOM 7722 C CA . ILE B 1 321 ? 12.708 28.982 43.677 1.00 15.13 321 ILE B CA 1
ATOM 7723 C C . ILE B 1 321 ? 13.067 28.156 42.459 1.00 15.02 321 ILE B C 1
ATOM 7724 O O . ILE B 1 321 ? 12.221 27.460 41.868 1.00 14.61 321 ILE B O 1
ATOM 7729 N N . GLY B 1 322 ? 14.325 28.280 42.056 1.00 14.63 322 GLY B N 1
ATOM 7730 C CA . GLY B 1 322 ? 14.828 27.561 40.893 1.00 14.45 322 GLY B CA 1
ATOM 7731 C C . GLY B 1 322 ? 15.324 26.180 41.242 1.00 14.14 322 GLY B C 1
ATOM 7732 O O . GLY B 1 322 ? 15.879 25.959 42.318 1.00 15.06 322 GLY B O 1
ATOM 7733 N N . ALA B 1 323 ? 15.115 25.225 40.353 1.00 13.21 323 ALA B N 1
ATOM 7734 C CA . ALA B 1 323 ? 15.605 23.903 40.634 1.00 12.37 323 ALA B CA 1
ATOM 7735 C C . ALA B 1 323 ? 15.870 23.125 39.349 1.00 12.56 323 ALA B C 1
ATOM 7736 O O . ALA B 1 323 ? 15.010 23.051 38.440 1.00 12.39 323 ALA B O 1
ATOM 7738 N N . ALA B 1 324 ? 17.061 22.538 39.266 1.00 11.95 324 ALA B N 1
ATOM 7739 C CA . ALA B 1 324 ? 17.275 21.481 38.280 1.00 11.59 324 ALA B CA 1
ATOM 7740 C C . ALA B 1 324 ? 17.107 20.092 38.906 1.00 11.83 324 ALA B C 1
ATOM 7741 O O . ALA B 1 324 ? 16.065 19.465 38.763 1.00 12.62 324 ALA B O 1
ATOM 7743 N N . ARG B 1 325 ? 18.116 19.621 39.618 1.00 11.63 325 ARG B N 1
ATOM 7744 C CA . ARG B 1 325 ? 18.097 18.265 40.142 1.00 11.77 325 ARG B CA 1
ATOM 7745 C C . ARG B 1 325 ? 16.989 17.955 41.149 1.00 11.24 325 ARG B C 1
ATOM 7746 O O . ARG B 1 325 ? 16.465 16.855 41.174 1.00 12.33 325 ARG B O 1
ATOM 7754 N N . PRO B 1 326 ? 16.658 18.895 42.028 1.00 10.72 326 PRO B N 1
ATOM 7755 C CA . PRO B 1 326 ? 15.510 18.565 42.870 1.00 9.66 326 PRO B CA 1
ATOM 7756 C C . PRO B 1 326 ? 14.268 18.294 42.018 1.00 9.80 326 PRO B C 1
ATOM 7757 O O . PRO B 1 326 ? 13.430 17.463 42.362 1.00 10.70 326 PRO B O 1
ATOM 7761 N N . SER B 1 327 ? 14.137 18.970 40.897 1.00 9.73 327 SER B N 1
ATOM 7762 C CA . SER B 1 327 ? 12.978 18.735 40.071 1.00 9.89 327 SER B CA 1
ATOM 7763 C C . SER B 1 327 ? 13.082 17.395 39.301 1.00 10.51 327 SER B C 1
ATOM 7764 O O . SER B 1 327 ? 12.061 16.832 38.914 1.00 10.74 327 SER B O 1
ATOM 7767 N N . ILE B 1 328 ? 14.307 16.907 39.066 1.00 10.62 328 ILE B N 1
ATOM 7768 C CA . ILE B 1 328 ? 14.503 15.621 38.429 1.00 10.69 328 ILE B CA 1
ATOM 7769 C C . ILE B 1 328 ? 14.222 14.513 39.442 1.00 10.96 328 ILE B C 1
ATOM 7770 O O . ILE B 1 328 ? 13.560 13.512 39.129 1.00 10.79 328 ILE B O 1
ATOM 7775 N N . ALA B 1 329 ? 14.689 14.706 40.671 1.00 10.82 329 ALA B N 1
ATOM 7776 C CA . ALA B 1 329 ? 14.421 13.742 41.727 1.00 10.97 329 ALA B CA 1
ATOM 7777 C C . ALA B 1 329 ? 12.929 13.685 42.079 1.00 11.64 329 ALA B C 1
ATOM 7778 O O . ALA B 1 329 ? 12.398 12.596 42.423 1.00 11.65 329 ALA B O 1
ATOM 7780 N N . ASP B 1 330 ? 12.256 14.843 42.020 1.00 11.37 330 ASP B N 1
ATOM 7781 C CA . ASP B 1 330 ? 10.818 14.867 42.309 1.00 11.55 330 ASP B CA 1
ATOM 7782 C C . ASP B 1 330 ? 10.028 15.855 41.523 1.00 10.50 330 ASP B C 1
ATOM 7783 O O . ASP B 1 330 ? 9.827 16.953 41.993 1.00 10.72 330 ASP B O 1
ATOM 7788 N N . PRO B 1 331 ? 9.572 15.456 40.330 1.00 9.73 331 PRO B N 1
ATOM 7789 C CA . PRO B 1 331 ? 8.742 16.308 39.501 1.00 9.28 331 PRO B CA 1
ATOM 7790 C C . PRO B 1 331 ? 7.526 16.863 40.267 1.00 9.02 331 PRO B C 1
ATOM 7791 O O . PRO B 1 331 ? 7.063 17.959 40.024 1.00 8.52 331 PRO B O 1
ATOM 7795 N N . PHE B 1 332 ? 7.052 16.116 41.225 1.00 9.38 332 PHE B N 1
ATOM 7796 C CA . PHE B 1 332 ? 5.846 16.489 41.926 1.00 10.54 332 PHE B CA 1
ATOM 7797 C C . PHE B 1 332 ? 6.133 17.206 43.234 1.00 11.64 332 PHE B C 1
ATOM 7798 O O . PHE B 1 332 ? 5.306 17.210 44.124 1.00 13.21 332 PHE B O 1
ATOM 7806 N N . LEU B 1 333 ? 7.287 17.854 43.352 1.00 12.62 333 LEU B N 1
ATOM 7807 C CA . LEU B 1 333 ? 7.654 18.508 44.614 1.00 13.16 333 LEU B CA 1
ATOM 7808 C C . LEU B 1 333 ? 6.737 19.721 44.994 1.00 13.64 333 LEU B C 1
ATOM 7809 O O . LEU B 1 333 ? 6.288 19.837 46.148 1.00 13.63 333 LEU B O 1
ATOM 7814 N N . PRO B 1 334 ? 6.440 20.617 44.028 1.00 13.24 334 PRO B N 1
ATOM 7815 C CA . PRO B 1 334 ? 5.529 21.700 44.356 1.00 13.37 334 PRO B CA 1
ATOM 7816 C C . PRO B 1 334 ? 4.148 21.224 44.838 1.00 13.39 334 PRO B C 1
ATOM 7817 O O . PRO B 1 334 ? 3.660 21.698 45.851 1.00 14.71 334 PRO B O 1
ATOM 7821 N N . ASN B 1 335 ? 3.521 20.309 44.128 1.00 12.98 335 ASN B N 1
ATOM 7822 C CA . ASN B 1 335 ? 2.245 19.824 44.559 1.00 13.45 335 ASN B CA 1
ATOM 7823 C C . ASN B 1 335 ? 2.288 19.189 45.933 1.00 13.82 335 ASN B C 1
ATOM 7824 O O . ASN B 1 335 ? 1.357 19.327 46.710 1.00 13.21 335 ASN B O 1
ATOM 7829 N N . LYS B 1 336 ? 3.380 18.505 46.254 1.00 14.43 336 LYS B N 1
ATOM 7830 C CA . LYS B 1 336 ? 3.451 17.900 47.566 1.00 14.98 336 LYS B CA 1
ATOM 7831 C C . LYS B 1 336 ? 3.434 18.939 48.649 1.00 15.73 336 LYS B C 1
ATOM 7832 O O . LYS B 1 336 ? 2.741 18.768 49.662 1.00 16.50 336 LYS B O 1
ATOM 7838 N N . ILE B 1 337 ? 4.155 20.031 48.425 1.00 16.65 337 ILE B N 1
ATOM 7839 C CA . ILE B 1 337 ? 4.163 21.129 49.390 1.00 17.36 337 ILE B CA 1
ATOM 7840 C C . ILE B 1 337 ? 2.780 21.815 49.460 1.00 18.52 337 ILE B C 1
ATOM 7841 O O . ILE B 1 337 ? 2.256 22.070 50.554 1.00 18.45 337 ILE B O 1
ATOM 7846 N N . ARG B 1 338 ? 2.187 22.063 48.301 1.00 19.17 338 ARG B N 1
ATOM 7847 C CA . ARG B 1 338 ? 0.891 22.699 48.236 1.00 20.77 338 ARG B CA 1
ATOM 7848 C C . ARG B 1 338 ? -0.117 21.925 49.080 1.00 21.19 338 ARG B C 1
ATOM 7849 O O . ARG B 1 338 ? -0.746 22.477 50.001 1.00 22.20 338 ARG B O 1
ATOM 7857 N N . ASP B 1 339 ? -0.215 20.636 48.772 1.00 21.42 339 ASP B N 1
ATOM 7858 C CA . ASP B 1 339 ? -1.123 19.684 49.403 1.00 21.58 339 ASP B CA 1
ATOM 7859 C C . ASP B 1 339 ? -0.728 19.297 50.819 1.00 21.26 339 ASP B C 1
ATOM 7860 O O . ASP B 1 339 ? -1.484 18.633 51.486 1.00 21.75 339 ASP B O 1
ATOM 7865 N N . GLY B 1 340 ? 0.444 19.699 51.279 1.00 21.28 340 GLY B N 1
ATOM 7866 C CA . GLY B 1 340 ? 0.799 19.522 52.666 1.00 21.35 340 GLY B CA 1
ATOM 7867 C C . GLY B 1 340 ? 1.386 18.159 52.958 1.00 22.51 340 GLY B C 1
ATOM 7868 O O . GLY B 1 340 ? 1.387 17.741 54.108 1.00 23.35 340 GLY B O 1
ATOM 7869 N N . ARG B 1 341 ? 1.910 17.470 51.934 1.00 22.07 341 ARG B N 1
ATOM 7870 C CA . ARG B 1 341 ? 2.405 16.116 52.102 1.00 21.58 341 ARG B CA 1
ATOM 7871 C C . ARG B 1 341 ? 3.922 16.143 52.066 1.00 21.08 341 ARG B C 1
ATOM 7872 O O . ARG B 1 341 ? 4.564 15.417 51.315 1.00 21.39 341 ARG B O 1
ATOM 7880 N N . LEU B 1 342 ? 4.509 16.983 52.900 1.00 20.61 342 LEU B N 1
ATOM 7881 C CA . LEU B 1 342 ? 5.972 17.197 52.889 1.00 19.67 342 LEU B CA 1
ATOM 7882 C C . LEU B 1 342 ? 6.785 15.926 53.143 1.00 19.63 342 LEU B C 1
ATOM 7883 O O . LEU B 1 342 ? 7.971 15.850 52.791 1.00 20.14 342 LEU B O 1
ATOM 7888 N N . ASN B 1 343 ? 6.149 14.935 53.763 1.00 18.79 343 ASN B N 1
ATOM 7889 C CA . ASN B 1 343 ? 6.818 13.714 54.178 1.00 18.10 343 ASN B CA 1
ATOM 7890 C C . ASN B 1 343 ? 7.012 12.775 52.983 1.00 17.55 343 ASN B C 1
ATOM 7891 O O . ASN B 1 343 ? 7.745 11.784 53.107 1.00 17.46 343 ASN B O 1
ATOM 7896 N N . LEU B 1 344 ? 6.351 13.091 51.859 1.00 16.03 344 LEU B N 1
ATOM 7897 C CA . LEU B 1 344 ? 6.409 12.293 50.628 1.00 15.20 344 LEU B CA 1
ATOM 7898 C C . LEU B 1 344 ? 7.382 12.845 49.584 1.00 14.44 344 LEU B C 1
ATOM 7899 O O . LEU B 1 344 ? 7.481 12.284 48.470 1.00 14.11 344 LEU B O 1
ATOM 7904 N N . ILE B 1 345 ? 8.078 13.933 49.910 1.00 13.29 345 ILE B N 1
ATOM 7905 C CA . ILE B 1 345 ? 9.007 14.543 48.942 1.00 13.25 345 ILE B CA 1
ATOM 7906 C C . ILE B 1 345 ? 10.217 13.639 48.821 1.00 13.38 345 ILE B C 1
ATOM 7907 O O . ILE B 1 345 ? 10.716 13.169 49.838 1.00 12.88 345 ILE B O 1
ATOM 7912 N N . ARG B 1 346 ? 10.665 13.407 47.582 1.00 13.53 346 ARG B N 1
ATOM 7913 C CA . ARG B 1 346 ? 11.822 12.594 47.269 1.00 14.19 346 ARG B CA 1
ATOM 7914 C C . ARG B 1 346 ? 13.002 13.549 47.063 1.00 14.97 346 ARG B C 1
ATOM 7915 O O . ARG B 1 346 ? 13.097 14.212 46.034 1.00 16.66 346 ARG B O 1
ATOM 7923 N N . GLU B 1 347 ? 13.880 13.673 48.045 1.00 15.82 347 GLU B N 1
ATOM 7924 C CA . GLU B 1 347 ? 14.909 14.705 48.004 1.00 17.23 347 GLU B CA 1
ATOM 7925 C C . GLU B 1 347 ? 16.102 14.282 47.151 1.00 17.33 347 GLU B C 1
ATOM 7926 O O . GLU B 1 347 ? 16.442 13.098 47.175 1.00 17.49 347 GLU B O 1
ATOM 7932 N N . CYS B 1 348 ? 16.692 15.214 46.366 1.00 17.19 348 CYS B N 1
ATOM 7933 C CA . CYS B 1 348 ? 17.912 14.922 45.605 1.00 17.30 348 CYS B CA 1
ATOM 7934 C C . CYS B 1 348 ? 18.914 14.453 46.649 1.00 16.29 348 CYS B C 1
ATOM 7935 O O . CYS B 1 348 ? 18.944 15.011 47.750 1.00 15.91 348 CYS B O 1
ATOM 7938 N N . ILE B 1 349 ? 19.701 13.426 46.328 1.00 15.67 349 ILE B N 1
ATOM 7939 C CA . ILE B 1 349 ? 20.796 13.010 47.207 1.00 15.42 349 ILE B CA 1
ATOM 7940 C C . ILE B 1 349 ? 22.140 13.663 46.821 1.00 15.85 349 ILE B C 1
ATOM 7941 O O . ILE B 1 349 ? 23.165 13.467 47.511 1.00 15.77 349 ILE B O 1
ATOM 7946 N N . GLY B 1 350 ? 22.133 14.427 45.733 1.00 16.11 350 GLY B N 1
ATOM 7947 C CA . GLY B 1 350 ? 23.332 15.095 45.263 1.00 16.54 350 GLY B CA 1
ATOM 7948 C C . GLY B 1 350 ? 24.385 14.119 44.775 1.00 16.80 350 GLY B C 1
ATOM 7949 O O . GLY B 1 350 ? 25.566 14.255 45.093 1.00 17.21 350 GLY B O 1
ATOM 7950 N N . CYS B 1 351 ? 23.953 13.131 43.999 1.00 17.37 351 CYS B N 1
ATOM 7951 C CA . CYS B 1 351 ? 24.862 12.124 43.463 1.00 18.12 351 CYS B CA 1
ATOM 7952 C C . CYS B 1 351 ? 25.422 12.549 42.110 1.00 17.90 351 CYS B C 1
ATOM 7953 O O . CYS B 1 351 ? 26.539 12.182 41.746 1.00 17.77 351 CYS B O 1
ATOM 7956 N N . ASN B 1 352 ? 24.638 13.325 41.368 1.00 18.19 352 ASN B N 1
ATOM 7957 C CA . ASN B 1 352 ? 25.053 13.802 40.054 1.00 18.69 352 ASN B CA 1
ATOM 7958 C C . ASN B 1 352 ? 24.977 12.708 38.994 1.00 19.14 352 ASN B C 1
ATOM 7959 O O . ASN B 1 352 ? 25.420 12.896 37.862 1.00 19.65 352 ASN B O 1
ATOM 7964 N N . ILE B 1 353 ? 24.411 11.565 39.370 1.00 18.89 353 ILE B N 1
ATOM 7965 C CA . ILE B 1 353 ? 24.275 10.441 38.454 1.00 19.13 353 ILE B CA 1
ATOM 7966 C C . ILE B 1 353 ? 23.565 10.894 37.185 1.00 19.94 353 ILE B C 1
ATOM 7967 O O . ILE B 1 353 ? 23.779 10.338 36.108 1.00 20.82 353 ILE B O 1
ATOM 7972 N N . CYS B 1 354 ? 22.720 11.911 37.322 1.00 20.33 354 CYS B N 1
ATOM 7973 C CA . CYS B 1 354 ? 22.004 12.472 36.184 1.00 21.01 354 CYS B CA 1
ATOM 7974 C C . CYS B 1 354 ? 22.987 13.091 35.198 1.00 21.19 354 CYS B C 1
ATOM 7975 O O . CYS B 1 354 ? 22.992 12.752 34.015 1.00 20.41 354 CYS B O 1
ATOM 7978 N N . VAL B 1 355 ? 23.823 13.998 35.695 1.00 21.28 355 VAL B N 1
ATOM 7979 C CA . VAL B 1 355 ? 24.844 14.626 34.866 1.00 21.41 355 VAL B CA 1
ATOM 7980 C C . VAL B 1 355 ? 25.587 13.559 34.074 1.00 22.12 355 VAL B C 1
ATOM 7981 O O . VAL B 1 355 ? 25.892 13.743 32.895 1.00 22.43 355 VAL B O 1
ATOM 7985 N N . SER B 1 356 ? 25.871 12.439 34.731 1.00 22.97 356 SER B N 1
ATOM 7986 C CA . SER B 1 356 ? 26.519 11.320 34.085 1.00 23.55 356 SER B CA 1
ATOM 7987 C C . SER B 1 356 ? 25.787 10.862 32.790 1.00 23.56 356 SER B C 1
ATOM 7988 O O . SER B 1 356 ? 26.412 10.399 31.846 1.00 23.89 356 SER B O 1
ATOM 7991 N N . GLY B 1 357 ? 24.465 10.989 32.749 1.00 23.50 357 GLY B N 1
ATOM 7992 C CA . GLY B 1 357 ? 23.739 10.859 31.508 1.00 23.20 357 GLY B CA 1
ATOM 7993 C C . GLY B 1 357 ? 24.174 11.856 30.428 1.00 23.27 357 GLY B C 1
ATOM 7994 O O . GLY B 1 357 ? 24.350 11.491 29.262 1.00 23.91 357 GLY B O 1
ATOM 7995 N N . ASP B 1 358 ? 24.355 13.115 30.778 1.00 22.60 358 ASP B N 1
ATOM 7996 C CA . ASP B 1 358 ? 24.737 14.047 29.757 1.00 22.99 358 ASP B CA 1
ATOM 7997 C C . ASP B 1 358 ? 26.129 13.769 29.163 1.00 22.92 358 ASP B C 1
ATOM 7998 O O . ASP B 1 358 ? 26.340 13.857 27.941 1.00 22.17 358 ASP B O 1
ATOM 8003 N N . LEU B 1 359 ? 27.058 13.447 30.049 1.00 23.01 359 LEU B N 1
ATOM 8004 C CA . LEU B 1 359 ? 28.442 13.266 29.712 1.00 24.03 359 LEU B CA 1
ATOM 8005 C C . LEU B 1 359 ? 28.730 11.925 29.081 1.00 24.64 359 LEU B C 1
ATOM 8006 O O . LEU B 1 359 ? 29.842 11.698 28.611 1.00 25.63 359 LEU B O 1
ATOM 8011 N N . THR B 1 360 ? 27.743 11.034 29.071 1.00 24.96 360 THR B N 1
ATOM 8012 C CA . THR B 1 360 ? 27.869 9.747 28.361 1.00 24.97 360 THR B CA 1
ATOM 8013 C C . THR B 1 360 ? 26.823 9.605 27.240 1.00 24.94 360 THR B C 1
ATOM 8014 O O . THR B 1 360 ? 26.609 8.506 26.715 1.00 24.58 360 THR B O 1
ATOM 8018 N N . MET B 1 361 ? 26.177 10.723 26.904 1.00 25.15 361 MET B N 1
ATOM 8019 C CA . MET B 1 361 ? 25.188 10.836 25.806 1.00 25.94 361 MET B CA 1
ATOM 8020 C C . MET B 1 361 ? 24.068 9.794 25.900 1.00 26.41 361 MET B C 1
ATOM 8021 O O . MET B 1 361 ? 23.722 9.134 24.900 1.00 26.80 361 MET B O 1
ATOM 8026 N N . SER B 1 362 ? 23.505 9.672 27.109 1.00 26.34 362 SER B N 1
ATOM 8027 C CA . SER B 1 362 ? 22.446 8.703 27.423 1.00 26.07 362 SER B CA 1
ATOM 8028 C C . SER B 1 362 ? 21.337 9.390 28.187 1.00 24.77 362 SER B C 1
ATOM 8029 O O . SER B 1 362 ? 21.621 10.202 29.049 1.00 24.16 362 SER B O 1
ATOM 8032 N N . PRO B 1 363 ? 20.069 9.020 27.923 1.00 24.16 363 PRO B N 1
ATOM 8033 C CA . PRO B 1 363 ? 18.993 9.595 28.750 1.00 23.50 363 PRO B CA 1
ATOM 8034 C C . PRO B 1 363 ? 19.328 9.467 30.248 1.00 23.12 363 PRO B C 1
ATOM 8035 O O . PRO B 1 363 ? 19.706 8.367 30.745 1.00 22.92 363 PRO B O 1
ATOM 8039 N N . ILE B 1 364 ? 19.193 10.591 30.946 1.00 21.73 364 ILE B N 1
ATOM 8040 C CA . ILE B 1 364 ? 19.639 10.699 32.307 1.00 20.44 364 ILE B CA 1
ATOM 8041 C C . ILE B 1 364 ? 18.804 9.780 33.208 1.00 20.48 364 ILE B C 1
ATOM 8042 O O . ILE B 1 364 ? 17.595 9.585 32.977 1.00 19.61 364 ILE B O 1
ATOM 8047 N N . ARG B 1 365 ? 19.495 9.192 34.189 1.00 19.62 365 ARG B N 1
ATOM 8048 C CA . ARG B 1 365 ? 18.909 8.366 35.224 1.00 18.60 365 ARG B CA 1
ATOM 8049 C C . ARG B 1 365 ? 18.957 9.205 36.485 1.00 17.39 365 ARG B C 1
ATOM 8050 O O . ARG B 1 365 ? 19.752 10.112 36.577 1.00 18.44 365 ARG B O 1
ATOM 8058 N N . CYS B 1 366 ? 18.163 8.878 37.483 1.00 15.32 366 CYS B N 1
ATOM 8059 C CA . CYS B 1 366 ? 18.249 9.573 38.725 1.00 13.77 366 CYS B CA 1
ATOM 8060 C C . CYS B 1 366 ? 18.296 8.457 39.710 1.00 12.51 366 CYS B C 1
ATOM 8061 O O . CYS B 1 366 ? 17.572 7.509 39.568 1.00 12.44 366 CYS B O 1
ATOM 8064 N N . THR B 1 367 ? 19.139 8.563 40.719 1.00 11.66 367 THR B N 1
ATOM 8065 C CA . THR B 1 367 ? 19.089 7.604 41.796 1.00 11.11 367 THR B CA 1
ATOM 8066 C C . THR B 1 367 ? 17.718 7.579 42.456 1.00 10.95 367 THR B C 1
ATOM 8067 O O . THR B 1 367 ? 17.199 6.511 42.752 1.00 10.56 367 THR B O 1
ATOM 8071 N N . GLN B 1 368 ? 17.134 8.744 42.704 1.00 11.04 368 GLN B N 1
ATOM 8072 C CA . GLN B 1 368 ? 15.856 8.753 43.402 1.00 11.52 368 GLN B CA 1
ATOM 8073 C C . GLN B 1 368 ? 14.711 8.368 42.470 1.00 11.62 368 GLN B C 1
ATOM 8074 O O . GLN B 1 368 ? 13.854 7.607 42.861 1.00 12.43 368 GLN B O 1
ATOM 8080 N N . ASN B 1 369 ? 14.704 8.872 41.234 1.00 11.10 369 ASN B N 1
ATOM 8081 C CA . ASN B 1 369 ? 13.536 8.736 40.394 1.00 10.24 369 ASN B CA 1
ATOM 8082 C C . ASN B 1 369 ? 13.753 7.806 39.202 1.00 10.10 369 ASN B C 1
ATOM 8083 O O . ASN B 1 369 ? 14.251 8.222 38.177 1.00 10.92 369 ASN B O 1
ATOM 8088 N N . PRO B 1 370 ? 13.389 6.529 39.333 1.00 9.44 370 PRO B N 1
ATOM 8089 C CA . PRO B 1 370 ? 13.659 5.649 38.229 1.00 8.87 370 PRO B CA 1
ATOM 8090 C C . PRO B 1 370 ? 12.789 5.911 36.997 1.00 9.01 370 PRO B C 1
ATOM 8091 O O . PRO B 1 370 ? 13.078 5.357 35.937 1.00 9.30 370 PRO B O 1
ATOM 8095 N N . SER B 1 371 ? 11.762 6.744 37.095 1.00 8.47 371 SER B N 1
ATOM 8096 C CA . SER B 1 371 ? 10.973 6.995 35.890 1.00 9.05 371 SER B CA 1
ATOM 8097 C C . SER B 1 371 ? 11.552 8.076 34.968 1.00 8.88 371 SER B C 1
ATOM 8098 O O . SER B 1 371 ? 11.129 8.192 33.808 1.00 8.61 371 SER B O 1
ATOM 8101 N N . MET B 1 372 ? 12.503 8.866 35.482 1.00 8.69 372 MET B N 1
ATOM 8102 C CA . MET B 1 372 ? 13.266 9.807 34.644 1.00 8.69 372 MET B CA 1
ATOM 8103 C C . MET B 1 372 ? 13.919 9.043 33.500 1.00 8.73 372 MET B C 1
ATOM 8104 O O . MET B 1 372 ? 14.688 8.127 33.726 1.00 8.46 372 MET B O 1
ATOM 8109 N N . GLY B 1 373 ? 13.546 9.391 32.271 1.00 9.42 373 GLY B N 1
ATOM 8110 C CA . GLY B 1 373 ? 13.978 8.668 31.066 1.00 9.54 373 GLY B CA 1
ATOM 8111 C C . GLY B 1 373 ? 13.000 7.604 30.563 1.00 10.24 373 GLY B C 1
ATOM 8112 O O . GLY B 1 373 ? 13.193 7.036 29.491 1.00 10.36 373 GLY B O 1
ATOM 8113 N N . GLU B 1 374 ? 11.943 7.325 31.320 1.00 10.87 374 GLU B N 1
ATOM 8114 C CA . GLU B 1 374 ? 11.070 6.202 30.983 1.00 11.69 374 GLU B CA 1
ATOM 8115 C C . GLU B 1 374 ? 9.670 6.656 30.743 1.00 11.91 374 GLU B C 1
ATOM 8116 O O . GLU B 1 374 ? 8.795 5.844 30.431 1.00 13.21 374 GLU B O 1
ATOM 8122 N N . GLU B 1 375 ? 9.433 7.939 30.914 1.00 11.83 375 GLU B N 1
ATOM 8123 C CA . GLU B 1 375 ? 8.072 8.439 30.843 1.00 13.01 375 GLU B CA 1
ATOM 8124 C C . GLU B 1 375 ? 7.444 8.110 29.485 1.00 13.21 375 GLU B C 1
ATOM 8125 O O . GLU B 1 375 ? 6.423 7.468 29.411 1.00 13.49 375 GLU B O 1
ATOM 8131 N N . TRP B 1 376 ? 8.086 8.528 28.408 1.00 14.17 376 TRP B N 1
ATOM 8132 C CA . TRP B 1 376 ? 7.616 8.227 27.070 1.00 14.42 376 TRP B CA 1
ATOM 8133 C C . TRP B 1 376 ? 7.871 6.773 26.688 1.00 14.99 376 TRP B C 1
ATOM 8134 O O . TRP B 1 376 ? 6.928 6.045 26.337 1.00 16.36 376 TRP B O 1
ATOM 8145 N N . ARG B 1 377 ? 9.123 6.328 26.756 1.00 15.26 377 ARG B N 1
ATOM 8146 C CA . ARG B 1 377 ? 9.445 5.045 26.159 1.00 14.52 377 ARG B CA 1
ATOM 8147 C C . ARG B 1 377 ? 8.862 3.839 26.892 1.00 14.95 377 ARG B C 1
ATOM 8148 O O . ARG B 1 377 ? 8.754 2.788 26.276 1.00 15.65 377 ARG B O 1
ATOM 8156 N N . ARG B 1 378 ? 8.448 3.968 28.158 1.00 14.47 378 ARG B N 1
ATOM 8157 C CA . ARG B 1 378 ? 7.827 2.819 28.849 1.00 14.79 378 ARG B CA 1
ATOM 8158 C C . ARG B 1 378 ? 6.542 3.156 29.569 1.00 14.82 378 ARG B C 1
ATOM 8159 O O . ARG B 1 378 ? 5.923 2.289 30.185 1.00 15.42 378 ARG B O 1
ATOM 8167 N N . GLY B 1 379 ? 6.139 4.411 29.520 1.00 14.49 379 GLY B N 1
ATOM 8168 C CA . GLY B 1 379 ? 4.934 4.825 30.210 1.00 13.01 379 GLY B CA 1
ATOM 8169 C C . GLY B 1 379 ? 5.054 5.003 31.722 1.00 12.68 379 GLY B C 1
ATOM 8170 O O . GLY B 1 379 ? 4.051 5.066 32.397 1.00 12.53 379 GLY B O 1
ATOM 8171 N N . TRP B 1 380 ? 6.250 5.101 32.279 1.00 11.87 380 TRP B N 1
ATOM 8172 C CA . TRP B 1 380 ? 6.323 5.213 33.728 1.00 11.72 380 TRP B CA 1
ATOM 8173 C C . TRP B 1 380 ? 5.993 6.620 34.149 1.00 11.42 380 TRP B C 1
ATOM 8174 O O . TRP B 1 380 ? 6.087 7.536 33.357 1.00 12.29 380 TRP B O 1
ATOM 8185 N N . HIS B 1 381 ? 5.613 6.773 35.397 1.00 10.99 381 HIS B N 1
ATOM 8186 C CA . HIS B 1 381 ? 5.272 8.045 35.959 1.00 12.03 381 HIS B CA 1
ATOM 8187 C C . HIS B 1 381 ? 6.020 8.148 37.312 1.00 12.90 381 HIS B C 1
ATOM 8188 O O . HIS B 1 381 ? 6.298 7.126 37.979 1.00 12.09 381 HIS B O 1
ATOM 8195 N N . PRO B 1 382 ? 6.417 9.371 37.696 1.00 13.79 382 PRO B N 1
ATOM 8196 C CA . PRO B 1 382 ? 7.130 9.432 38.962 1.00 14.61 382 PRO B CA 1
ATOM 8197 C C . PRO B 1 382 ? 6.206 9.139 40.150 1.00 16.26 382 PRO B C 1
ATOM 8198 O O . PRO B 1 382 ? 6.626 8.511 41.136 1.00 17.75 382 PRO B O 1
ATOM 8202 N N . GLU B 1 383 ? 4.941 9.521 40.054 1.00 18.08 383 GLU B N 1
ATOM 8203 C CA . GLU B 1 383 ? 4.003 9.249 41.161 1.00 19.49 383 GLU B CA 1
ATOM 8204 C C . GLU B 1 383 ? 3.016 8.115 40.847 1.00 20.03 383 GLU B C 1
ATOM 8205 O O . GLU B 1 383 ? 2.849 7.216 41.643 1.00 21.17 383 GLU B O 1
ATOM 8211 N N . ARG B 1 384 ? 2.367 8.156 39.696 1.00 20.50 384 ARG B N 1
ATOM 8212 C CA . ARG B 1 384 ? 1.358 7.150 39.358 1.00 21.74 384 ARG B CA 1
ATOM 8213 C C . ARG B 1 384 ? 1.940 5.814 38.905 1.00 20.96 384 ARG B C 1
ATOM 8214 O O . ARG B 1 384 ? 2.783 5.711 38.016 1.00 21.17 384 ARG B O 1
ATOM 8222 N N . ILE B 1 385 ? 1.477 4.765 39.529 1.00 20.62 385 ILE B N 1
ATOM 8223 C CA . ILE B 1 385 ? 1.734 3.489 38.955 1.00 20.33 385 ILE B CA 1
ATOM 8224 C C . ILE B 1 385 ? 0.336 2.980 38.648 1.00 20.77 385 ILE B C 1
ATOM 8225 O O . ILE B 1 385 ? -0.603 3.225 39.405 1.00 20.65 385 ILE B O 1
ATOM 8230 N N . ARG B 1 386 ? 0.179 2.361 37.491 1.00 21.24 386 ARG B N 1
ATOM 8231 C CA . ARG B 1 386 ? -1.087 1.728 37.154 1.00 22.03 386 ARG B CA 1
ATOM 8232 C C . ARG B 1 386 ? -1.446 0.686 38.221 1.00 22.53 386 ARG B C 1
ATOM 8233 O O . ARG B 1 386 ? -0.561 -0.012 38.772 1.00 23.13 386 ARG B O 1
ATOM 8241 N N . ALA B 1 387 ? -2.748 0.613 38.514 1.00 22.77 387 ALA B N 1
ATOM 8242 C CA . ALA B 1 387 ? -3.342 -0.268 39.528 1.00 22.36 387 ALA B CA 1
ATOM 8243 C C . ALA B 1 387 ? -3.047 -1.762 39.335 1.00 22.44 387 ALA B C 1
ATOM 8244 O O . ALA B 1 387 ? -2.834 -2.235 38.222 1.00 21.92 387 ALA B O 1
ATOM 8246 N N . LYS B 1 388 ? -3.079 -2.505 40.434 1.00 22.81 388 LYS B N 1
ATOM 8247 C CA . LYS B 1 388 ? -2.932 -3.952 40.396 1.00 23.01 388 LYS B CA 1
ATOM 8248 C C . LYS B 1 388 ? -3.869 -4.626 39.377 1.00 23.33 388 LYS B C 1
ATOM 8249 O O . LYS B 1 388 ? -5.017 -4.217 39.195 1.00 22.42 388 LYS B O 1
ATOM 8255 N N . GLU B 1 389 ? -3.363 -5.667 38.727 1.00 23.71 389 GLU B N 1
ATOM 8256 C CA . GLU B 1 389 ? -4.117 -6.352 37.709 1.00 24.55 389 GLU B CA 1
ATOM 8257 C C . GLU B 1 389 ? -4.589 -7.696 38.187 1.00 24.32 389 GLU B C 1
ATOM 8258 O O . GLU B 1 389 ? -5.279 -8.402 37.472 1.00 25.03 389 GLU B O 1
ATOM 8264 N N . SER B 1 390 ? -4.265 -8.024 39.424 1.00 23.95 390 SER B N 1
ATOM 8265 C CA . SER B 1 390 ? -4.743 -9.239 40.059 1.00 23.98 390 SER B CA 1
ATOM 8266 C C . SER B 1 390 ? -4.729 -9.013 41.576 1.00 24.01 390 SER B C 1
ATOM 8267 O O . SER B 1 390 ? -4.303 -7.956 42.038 1.00 24.21 390 SER B O 1
ATOM 8270 N N . ASP B 1 391 ? -5.150 -10.015 42.342 1.00 24.17 391 ASP B N 1
ATOM 8271 C CA . ASP B 1 391 ? -5.208 -9.926 43.808 1.00 24.54 391 ASP B CA 1
ATOM 8272 C C . ASP B 1 391 ? -4.008 -10.559 44.478 1.00 23.75 391 ASP B C 1
ATOM 8273 O O . ASP B 1 391 ? -4.070 -11.016 45.629 1.00 23.61 391 ASP B O 1
ATOM 8278 N N . ALA B 1 392 ? -2.909 -10.582 43.748 1.00 23.02 392 ALA B N 1
ATOM 8279 C CA . ALA B 1 392 ? -1.754 -11.345 44.133 1.00 21.91 392 ALA B CA 1
ATOM 8280 C C . ALA B 1 392 ? -1.082 -10.844 45.397 1.00 21.54 392 ALA B C 1
ATOM 8281 O O . ALA B 1 392 ? -1.141 -9.667 45.737 1.00 22.32 392 ALA B O 1
ATOM 8283 N N . ARG B 1 393 ? -0.429 -11.774 46.075 1.00 21.31 393 ARG B N 1
ATOM 8284 C CA . ARG B 1 393 ? 0.381 -11.517 47.248 1.00 20.24 393 ARG B CA 1
ATOM 8285 C C . ARG B 1 393 ? 1.847 -11.725 46.858 1.00 19.53 393 ARG B C 1
ATOM 8286 O O . ARG B 1 393 ? 2.208 -12.786 46.344 1.00 19.71 393 ARG B O 1
ATOM 8294 N N . VAL B 1 394 ? 2.687 -10.718 47.104 1.00 18.80 394 VAL B N 1
ATOM 8295 C CA . VAL B 1 394 ? 4.094 -10.738 46.669 1.00 18.11 394 VAL B CA 1
ATOM 8296 C C . VAL B 1 394 ? 5.110 -10.716 47.805 1.00 17.10 394 VAL B C 1
ATOM 8297 O O . VAL B 1 394 ? 5.052 -9.873 48.698 1.00 17.32 394 VAL B O 1
ATOM 8301 N N . LEU B 1 395 ? 6.077 -11.620 47.751 1.00 16.00 395 LEU B N 1
ATOM 8302 C CA . LEU B 1 395 ? 7.157 -11.579 48.721 1.00 15.13 395 LEU B CA 1
ATOM 8303 C C . LEU B 1 395 ? 8.398 -10.917 48.118 1.00 15.27 395 LEU B C 1
ATOM 8304 O O . LEU B 1 395 ? 8.849 -11.280 47.009 1.00 14.75 395 LEU B O 1
ATOM 8309 N N . VAL B 1 396 ? 8.924 -9.929 48.839 1.00 14.62 396 VAL B N 1
ATOM 8310 C CA . VAL B 1 396 ? 10.136 -9.269 48.426 1.00 14.51 396 VAL B CA 1
ATOM 8311 C C . VAL B 1 396 ? 11.122 -9.478 49.541 1.00 15.03 396 VAL B C 1
ATOM 8312 O O . VAL B 1 396 ? 10.919 -8.977 50.661 1.00 15.62 396 VAL B O 1
ATOM 8316 N N . VAL B 1 397 ? 12.190 -10.206 49.220 1.00 14.54 397 VAL B N 1
ATOM 8317 C CA . VAL B 1 397 ? 13.250 -10.536 50.150 1.00 14.17 397 VAL B CA 1
ATOM 8318 C C . VAL B 1 397 ? 14.438 -9.578 49.968 1.00 14.26 397 VAL B C 1
ATOM 8319 O O . VAL B 1 397 ? 15.117 -9.594 48.928 1.00 14.76 397 VAL B O 1
ATOM 8323 N N . GLY B 1 398 ? 14.743 -8.804 50.998 1.00 13.11 398 GLY B N 1
ATOM 8324 C CA . GLY B 1 398 ? 15.812 -7.836 50.910 1.00 11.71 398 GLY B CA 1
ATOM 8325 C C . GLY B 1 398 ? 15.198 -6.452 50.869 1.00 11.46 398 GLY B C 1
ATOM 8326 O O . GLY B 1 398 ? 14.386 -6.144 49.993 1.00 11.81 398 GLY B O 1
ATOM 8327 N N . ALA B 1 399 ? 15.558 -5.619 51.837 1.00 10.62 399 ALA B N 1
ATOM 8328 C CA . ALA B 1 399 ? 15.075 -4.244 51.853 1.00 9.94 399 ALA B CA 1
ATOM 8329 C C . ALA B 1 399 ? 16.212 -3.258 51.508 1.00 9.44 399 ALA B C 1
ATOM 8330 O O . ALA B 1 399 ? 16.379 -2.247 52.177 1.00 9.88 399 ALA B O 1
ATOM 8332 N N . GLY B 1 400 ? 17.007 -3.563 50.486 1.00 8.88 400 GLY B N 1
ATOM 8333 C CA . GLY B 1 400 ? 18.003 -2.602 49.995 1.00 8.78 400 GLY B CA 1
ATOM 8334 C C . GLY B 1 400 ? 17.329 -1.653 49.024 1.00 8.57 400 GLY B C 1
ATOM 8335 O O . GLY B 1 400 ? 16.120 -1.602 48.951 1.00 9.76 400 GLY B O 1
ATOM 8336 N N . PRO B 1 401 ? 18.091 -0.895 48.251 1.00 8.44 401 PRO B N 1
ATOM 8337 C CA . PRO B 1 401 ? 17.412 0.029 47.327 1.00 8.22 401 PRO B CA 1
ATOM 8338 C C . PRO B 1 401 ? 16.439 -0.696 46.384 1.00 8.02 401 PRO B C 1
ATOM 8339 O O . PRO B 1 401 ? 15.312 -0.274 46.154 1.00 7.29 401 PRO B O 1
ATOM 8343 N N . SER B 1 402 ? 16.906 -1.806 45.865 1.00 8.30 402 SER B N 1
ATOM 8344 C CA . SER B 1 402 ? 16.184 -2.608 44.919 1.00 8.83 402 SER B CA 1
ATOM 8345 C C . SER B 1 402 ? 14.777 -3.030 45.391 1.00 9.15 402 SER B C 1
ATOM 8346 O O . SER B 1 402 ? 13.755 -2.724 44.754 1.00 8.69 402 SER B O 1
ATOM 8349 N N . GLY B 1 403 ? 14.786 -3.759 46.509 1.00 9.44 403 GLY B N 1
ATOM 8350 C CA . GLY B 1 403 ? 13.628 -4.372 47.128 1.00 10.04 403 GLY B CA 1
ATOM 8351 C C . GLY B 1 403 ? 12.681 -3.376 47.744 1.00 9.79 403 GLY B C 1
ATOM 8352 O O . GLY B 1 403 ? 11.467 -3.585 47.718 1.00 8.69 403 GLY B O 1
ATOM 8353 N N . LEU B 1 404 ? 13.246 -2.286 48.258 1.00 10.35 404 LEU B N 1
ATOM 8354 C CA . LEU B 1 404 ? 12.466 -1.167 48.761 1.00 10.96 404 LEU B CA 1
ATOM 8355 C C . LEU B 1 404 ? 11.642 -0.495 47.690 1.00 11.12 404 LEU B C 1
ATOM 8356 O O . LEU B 1 404 ? 10.516 -0.104 47.937 1.00 11.72 404 LEU B O 1
ATOM 8361 N N . GLU B 1 405 ? 12.201 -0.318 46.510 1.00 11.27 405 GLU B N 1
ATOM 8362 C CA . GLU B 1 405 ? 11.468 0.360 45.478 1.00 12.46 405 GLU B CA 1
ATOM 8363 C C . GLU B 1 405 ? 10.468 -0.584 44.849 1.00 13.04 405 GLU B C 1
ATOM 8364 O O . GLU B 1 405 ? 9.364 -0.157 44.495 1.00 13.66 405 GLU B O 1
ATOM 8370 N N . ALA B 1 406 ? 10.828 -1.861 44.719 1.00 13.26 406 ALA B N 1
ATOM 8371 C CA . ALA B 1 406 ? 9.852 -2.848 44.251 1.00 13.54 406 ALA B CA 1
ATOM 8372 C C . ALA B 1 406 ? 8.637 -2.890 45.175 1.00 13.70 406 ALA B C 1
ATOM 8373 O O . ALA B 1 406 ? 7.510 -2.930 44.696 1.00 14.61 406 ALA B O 1
ATOM 8375 N N . ALA B 1 407 ? 8.873 -2.886 46.483 1.00 13.36 407 ALA B N 1
ATOM 8376 C CA . ALA B 1 407 ? 7.807 -3.021 47.463 1.00 13.43 407 ALA B CA 1
ATOM 8377 C C . ALA B 1 407 ? 6.989 -1.761 47.407 1.00 13.95 407 ALA B C 1
ATOM 8378 O O . ALA B 1 407 ? 5.770 -1.802 47.469 1.00 13.92 407 ALA B O 1
ATOM 8380 N N . ARG B 1 408 ? 7.661 -0.627 47.282 1.00 14.50 408 ARG B N 1
ATOM 8381 C CA . ARG B 1 408 ? 6.948 0.619 47.340 1.00 14.93 408 ARG B CA 1
ATOM 8382 C C . ARG B 1 408 ? 6.077 0.717 46.104 1.00 14.34 408 ARG B C 1
ATOM 8383 O O . ARG B 1 408 ? 4.934 1.130 46.186 1.00 14.79 408 ARG B O 1
ATOM 8391 N N . ALA B 1 409 ? 6.630 0.326 44.970 1.00 13.48 409 ALA B N 1
ATOM 8392 C CA . ALA B 1 409 ? 5.918 0.403 43.736 1.00 13.38 409 ALA B CA 1
ATOM 8393 C C . ALA B 1 409 ? 4.724 -0.579 43.701 1.00 13.46 409 ALA B C 1
ATOM 8394 O O . ALA B 1 409 ? 3.611 -0.194 43.286 1.00 13.83 409 ALA B O 1
ATOM 8396 N N . LEU B 1 410 ? 4.948 -1.832 44.101 1.00 12.24 410 LEU B N 1
ATOM 8397 C CA . LEU B 1 410 ? 3.870 -2.815 44.167 1.00 11.80 410 LEU B CA 1
ATOM 8398 C C . LEU B 1 410 ? 2.823 -2.378 45.190 1.00 11.96 410 LEU B C 1
ATOM 8399 O O . LEU B 1 410 ? 1.615 -2.557 44.993 1.00 11.65 410 LEU B O 1
ATOM 8404 N N . GLY B 1 411 ? 3.304 -1.808 46.285 1.00 11.60 411 GLY B N 1
ATOM 8405 C CA . GLY B 1 411 ? 2.443 -1.257 47.298 1.00 12.16 411 GLY B CA 1
ATOM 8406 C C . GLY B 1 411 ? 1.477 -0.212 46.777 1.00 12.58 411 GLY B C 1
ATOM 8407 O O . GLY B 1 411 ? 0.290 -0.249 47.120 1.00 13.11 411 GLY B O 1
ATOM 8408 N N . VAL B 1 412 ? 1.977 0.709 45.958 1.00 12.03 412 VAL B N 1
ATOM 8409 C CA . VAL B 1 412 ? 1.163 1.779 45.410 1.00 12.35 412 VAL B CA 1
ATOM 8410 C C . VAL B 1 412 ? 0.140 1.296 44.373 1.00 13.43 412 VAL B C 1
ATOM 8411 O O . VAL B 1 412 ? -0.806 2.001 44.021 1.00 14.06 412 VAL B O 1
ATOM 8415 N N . ARG B 1 413 ? 0.353 0.099 43.861 1.00 14.19 413 ARG B N 1
ATOM 8416 C CA . ARG B 1 413 ? -0.521 -0.457 42.856 1.00 14.47 413 ARG B CA 1
ATOM 8417 C C . ARG B 1 413 ? -1.702 -1.086 43.582 1.00 14.59 413 ARG B C 1
ATOM 8418 O O . ARG B 1 413 ? -2.795 -1.189 43.024 1.00 14.80 413 ARG B O 1
ATOM 8426 N N . GLY B 1 414 ? -1.466 -1.480 44.829 1.00 14.75 414 GLY B N 1
ATOM 8427 C CA . GLY B 1 414 ? -2.507 -2.006 45.709 1.00 15.41 414 GLY B CA 1
ATOM 8428 C C . GLY B 1 414 ? -2.276 -3.454 46.081 1.00 16.34 414 GLY B C 1
ATOM 8429 O O . GLY B 1 414 ? -3.039 -4.023 46.863 1.00 16.15 414 GLY B O 1
ATOM 8430 N N . TYR B 1 415 ? -1.221 -4.050 45.517 1.00 16.81 415 TYR B N 1
ATOM 8431 C CA . TYR B 1 415 ? -0.879 -5.420 45.806 1.00 17.42 415 TYR B CA 1
ATOM 8432 C C . TYR B 1 415 ? -0.645 -5.612 47.291 1.00 18.74 415 TYR B C 1
ATOM 8433 O O . TYR B 1 415 ? -0.284 -4.655 47.997 1.00 18.85 415 TYR B O 1
ATOM 8442 N N . ASP B 1 416 ? -0.868 -6.846 47.759 1.00 19.75 416 ASP B N 1
ATOM 8443 C CA . ASP B 1 416 ? -0.460 -7.269 49.083 1.00 20.33 416 ASP B CA 1
ATOM 8444 C C . ASP B 1 416 ? 0.983 -7.670 49.021 1.00 19.23 416 ASP B C 1
ATOM 8445 O O . ASP B 1 416 ? 1.366 -8.480 48.212 1.00 19.28 416 ASP B O 1
ATOM 8450 N N . VAL B 1 417 ? 1.793 -7.100 49.885 1.00 18.39 417 VAL B N 1
ATOM 8451 C CA . VAL B 1 417 ? 3.215 -7.239 49.746 1.00 16.97 417 VAL B CA 1
ATOM 8452 C C . VAL B 1 417 ? 3.826 -7.591 51.084 1.00 16.92 417 VAL B C 1
ATOM 8453 O O . VAL B 1 417 ? 3.444 -7.061 52.125 1.00 17.18 417 VAL B O 1
ATOM 8457 N N . VAL B 1 418 ? 4.797 -8.479 51.062 1.00 16.63 418 VAL B N 1
ATOM 8458 C CA . VAL B 1 418 ? 5.552 -8.758 52.265 1.00 16.45 418 VAL B CA 1
ATOM 8459 C C . VAL B 1 418 ? 7.004 -8.502 51.951 1.00 16.21 418 VAL B C 1
ATOM 8460 O O . VAL B 1 418 ? 7.566 -9.068 51.009 1.00 17.04 418 VAL B O 1
ATOM 8464 N N . LEU B 1 419 ? 7.597 -7.645 52.751 1.00 15.53 419 LEU B N 1
ATOM 8465 C CA . LEU B 1 419 ? 8.985 -7.294 52.622 1.00 15.37 419 LEU B CA 1
ATOM 8466 C C . LEU B 1 419 ? 9.735 -7.939 53.789 1.00 15.85 419 LEU B C 1
ATOM 8467 O O . LEU B 1 419 ? 9.538 -7.577 54.955 1.00 15.65 419 LEU B O 1
ATOM 8472 N N . ALA B 1 420 ? 10.574 -8.918 53.486 1.00 15.82 420 ALA B N 1
ATOM 8473 C CA . ALA B 1 420 ? 11.344 -9.534 54.534 1.00 16.31 420 ALA B CA 1
ATOM 8474 C C . ALA B 1 420 ? 12.785 -9.028 54.431 1.00 16.78 420 ALA B C 1
ATOM 8475 O O . ALA B 1 420 ? 13.327 -8.939 53.335 1.00 16.82 420 ALA B O 1
ATOM 8477 N N . GLU B 1 421 ? 13.373 -8.672 55.573 1.00 16.85 421 GLU B N 1
ATOM 8478 C CA . GLU B 1 421 ? 14.720 -8.181 55.651 1.00 17.15 421 GLU B CA 1
ATOM 8479 C C . GLU B 1 421 ? 15.438 -8.953 56.749 1.00 17.81 421 GLU B C 1
ATOM 8480 O O . GLU B 1 421 ? 14.910 -9.127 57.870 1.00 18.33 421 GLU B O 1
ATOM 8486 N N . ALA B 1 422 ? 16.645 -9.402 56.422 1.00 17.74 422 ALA B N 1
ATOM 8487 C CA . ALA B 1 422 ? 17.502 -10.162 57.317 1.00 17.99 422 ALA B CA 1
ATOM 8488 C C . ALA B 1 422 ? 18.030 -9.386 58.531 1.00 17.96 422 ALA B C 1
ATOM 8489 O O . ALA B 1 422 ? 18.222 -9.955 59.594 1.00 18.16 422 ALA B O 1
ATOM 8491 N N . GLY B 1 423 ? 18.280 -8.093 58.379 1.00 18.19 423 GLY B N 1
ATOM 8492 C CA . GLY B 1 423 ? 19.003 -7.333 59.407 1.00 18.33 423 GLY B CA 1
ATOM 8493 C C . GLY B 1 423 ? 18.108 -6.466 60.258 1.00 18.53 423 GLY B C 1
ATOM 8494 O O . GLY B 1 423 ? 16.910 -6.392 60.040 1.00 17.81 423 GLY B O 1
ATOM 8495 N N . ARG B 1 424 ? 18.693 -5.819 61.250 1.00 19.56 424 ARG B N 1
ATOM 8496 C CA . ARG B 1 424 ? 17.940 -4.885 62.075 1.00 20.89 424 ARG B CA 1
ATOM 8497 C C . ARG B 1 424 ? 17.469 -3.709 61.232 1.00 21.13 424 ARG B C 1
ATOM 8498 O O . ARG B 1 424 ? 16.385 -3.194 61.460 1.00 22.08 424 ARG B O 1
ATOM 8506 N N . ASP B 1 425 ? 18.256 -3.308 60.233 1.00 20.88 425 ASP B N 1
ATOM 8507 C CA . ASP B 1 425 ? 17.931 -2.111 59.454 1.00 20.53 425 ASP B CA 1
ATOM 8508 C C . ASP B 1 425 ? 17.332 -2.383 58.094 1.00 18.81 425 ASP B C 1
ATOM 8509 O O . ASP B 1 425 ? 17.517 -3.457 57.493 1.00 18.81 425 ASP B O 1
ATOM 8514 N N . LEU B 1 426 ? 16.599 -1.390 57.613 1.00 17.26 426 LEU B N 1
ATOM 8515 C CA . LEU B 1 426 ? 16.201 -1.328 56.216 1.00 15.64 426 LEU B CA 1
ATOM 8516 C C . LEU B 1 426 ? 17.259 -0.544 55.454 1.00 14.72 426 LEU B C 1
ATOM 8517 O O . LEU B 1 426 ? 18.121 0.096 56.054 1.00 14.10 426 LEU B O 1
ATOM 8522 N N . GLY B 1 427 ? 17.214 -0.626 54.131 1.00 14.07 427 GLY B N 1
ATOM 8523 C CA . GLY B 1 427 ? 18.099 0.192 53.300 1.00 13.36 427 GLY B CA 1
ATOM 8524 C C . GLY B 1 427 ? 19.352 -0.440 52.719 1.00 12.49 427 GLY B C 1
ATOM 8525 O O . GLY B 1 427 ? 19.915 0.099 51.790 1.00 12.85 427 GLY B O 1
ATOM 8526 N N . GLY B 1 428 ? 19.800 -1.569 53.256 1.00 11.84 428 GLY B N 1
ATOM 8527 C CA . GLY B 1 428 ? 20.861 -2.330 52.619 1.00 10.77 428 GLY B CA 1
ATOM 8528 C C . GLY B 1 428 ? 22.091 -1.490 52.365 1.00 10.37 428 GLY B C 1
ATOM 8529 O O . GLY B 1 428 ? 22.642 -0.893 53.299 1.00 10.23 428 GLY B O 1
ATOM 8530 N N . ARG B 1 429 ? 22.529 -1.445 51.115 1.00 9.65 429 ARG B N 1
ATOM 8531 C CA . ARG B 1 429 ? 23.734 -0.708 50.798 1.00 10.44 429 ARG B CA 1
ATOM 8532 C C . ARG B 1 429 ? 23.560 0.817 50.968 1.00 11.70 429 ARG B C 1
ATOM 8533 O O . ARG B 1 429 ? 24.528 1.545 51.195 1.00 12.17 429 ARG B O 1
ATOM 8541 N N . VAL B 1 430 ? 22.331 1.308 50.872 1.00 12.72 430 VAL B N 1
ATOM 8542 C CA . VAL B 1 430 ? 22.110 2.714 51.100 1.00 14.01 430 VAL B CA 1
ATOM 8543 C C . VAL B 1 430 ? 22.515 3.102 52.507 1.00 14.66 430 VAL B C 1
ATOM 8544 O O . VAL B 1 430 ? 23.253 4.043 52.678 1.00 15.59 430 VAL B O 1
ATOM 8548 N N . THR B 1 431 ? 22.075 2.341 53.498 1.00 15.46 431 THR B N 1
ATOM 8549 C CA . THR B 1 431 ? 22.462 2.507 54.903 1.00 15.23 431 THR B CA 1
ATOM 8550 C C . THR B 1 431 ? 23.977 2.345 55.172 1.00 16.20 431 THR B C 1
ATOM 8551 O O . THR B 1 431 ? 24.605 3.156 55.872 1.00 16.84 431 THR B O 1
ATOM 8555 N N . GLN B 1 432 ? 24.545 1.270 54.653 1.00 16.25 432 GLN B N 1
ATOM 8556 C CA . GLN B 1 432 ? 25.935 0.991 54.853 1.00 17.20 432 GLN B CA 1
ATOM 8557 C C . GLN B 1 432 ? 26.810 2.095 54.269 1.00 18.10 432 GLN B C 1
ATOM 8558 O O . GLN B 1 432 ? 27.769 2.525 54.925 1.00 17.71 432 GLN B O 1
ATOM 8564 N N . GLU B 1 433 ? 26.477 2.514 53.030 1.00 19.28 433 GLU B N 1
ATOM 8565 C CA . GLU B 1 433 ? 27.212 3.531 52.257 1.00 20.02 433 GLU B CA 1
ATOM 8566 C C . GLU B 1 433 ? 26.935 4.946 52.772 1.00 20.68 433 GLU B C 1
ATOM 8567 O O . GLU B 1 433 ? 27.858 5.753 52.871 1.00 21.11 433 GLU B O 1
ATOM 8573 N N . SER B 1 434 ? 25.759 5.284 53.222 1.00 20.52 434 SER B N 1
ATOM 8574 C CA . SER B 1 434 ? 25.447 6.596 53.742 1.00 21.00 434 SER B CA 1
ATOM 8575 C C . SER B 1 434 ? 26.293 6.951 54.919 1.00 20.53 434 SER B C 1
ATOM 8576 O O . SER B 1 434 ? 26.558 8.119 55.109 1.00 21.27 434 SER B O 1
ATOM 8579 N N . ALA B 1 435 ? 26.646 5.913 55.622 1.00 20.24 435 ALA B N 1
ATOM 8580 C CA . ALA B 1 435 ? 27.472 6.142 56.834 1.00 19.73 435 ALA B CA 1
ATOM 8581 C C . ALA B 1 435 ? 28.899 6.561 56.514 1.00 20.10 435 ALA B C 1
ATOM 8582 O O . ALA B 1 435 ? 29.660 6.977 57.403 1.00 21.07 435 ALA B O 1
ATOM 8584 N N . LEU B 1 436 ? 29.271 6.438 55.244 1.00 19.95 436 LEU B N 1
ATOM 8585 C CA . LEU B 1 436 ? 30.639 6.731 54.804 1.00 19.13 436 LEU B CA 1
ATOM 8586 C C . LEU B 1 436 ? 30.841 8.221 54.596 1.00 18.76 436 LEU B C 1
ATOM 8587 O O . LEU B 1 436 ? 29.878 8.952 54.395 1.00 18.42 436 LEU B O 1
ATOM 8592 N N . PRO B 1 437 ? 32.101 8.680 54.650 1.00 18.97 437 P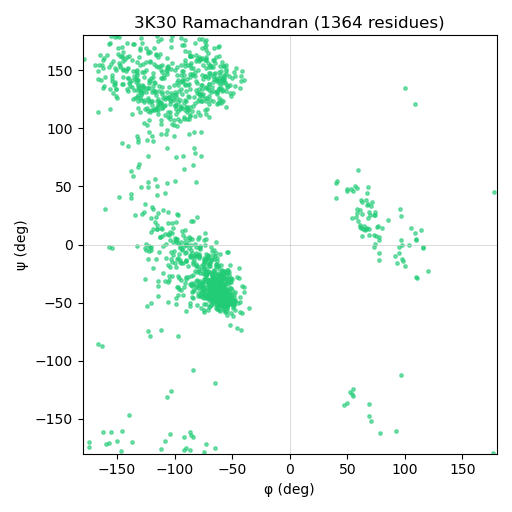RO B N 1
ATOM 8593 C CA . PRO B 1 437 ? 32.383 10.128 54.702 1.00 18.74 437 PRO B CA 1
ATOM 8594 C C . PRO B 1 437 ? 31.931 10.896 53.461 1.00 18.25 437 PRO B C 1
ATOM 8595 O O . PRO B 1 437 ? 32.229 10.486 52.349 1.00 18.75 437 PRO B O 1
ATOM 8599 N N . GLY B 1 438 ? 31.226 12.003 53.666 1.00 17.84 438 GLY B N 1
ATOM 8600 C CA . GLY B 1 438 ? 30.610 12.736 52.568 1.00 17.03 438 GLY B CA 1
ATOM 8601 C C . GLY B 1 438 ? 29.370 12.117 51.937 1.00 16.72 438 GLY B C 1
ATOM 8602 O O . GLY B 1 438 ? 28.809 12.703 51.002 1.00 16.35 438 GLY B O 1
ATOM 8603 N N . LEU B 1 439 ? 28.927 10.954 52.430 1.00 15.96 439 LEU B N 1
ATOM 8604 C CA . LEU B 1 439 ? 27.824 10.236 51.773 1.00 16.03 439 LEU B CA 1
ATOM 8605 C C . LEU B 1 439 ? 26.468 10.214 52.491 1.00 16.21 439 LEU B C 1
ATOM 8606 O O . LEU B 1 439 ? 25.541 9.503 52.052 1.00 16.36 439 LEU B O 1
ATOM 8611 N N . SER B 1 440 ? 26.337 11.004 53.552 1.00 15.53 440 SER B N 1
ATOM 8612 C CA . SER B 1 440 ? 25.163 10.920 54.416 1.00 15.67 440 SER B CA 1
ATOM 8613 C C . SER B 1 440 ? 23.855 11.231 53.727 1.00 14.94 440 SER B C 1
ATOM 8614 O O . SER B 1 440 ? 22.818 10.647 54.096 1.00 14.32 440 SER B O 1
ATOM 8617 N N . ALA B 1 441 ? 23.901 12.142 52.749 1.00 13.93 441 ALA B N 1
ATOM 8618 C CA . ALA B 1 441 ? 22.702 12.534 52.027 1.00 13.60 441 ALA B CA 1
ATOM 8619 C C . ALA B 1 441 ? 22.101 11.328 51.291 1.00 13.92 441 ALA B C 1
ATOM 8620 O O . ALA B 1 441 ? 20.896 11.278 51.061 1.00 14.13 441 ALA B O 1
ATOM 8622 N N . TRP B 1 442 ? 22.914 10.336 50.961 1.00 13.82 442 TRP B N 1
ATOM 8623 C CA . TRP B 1 442 ? 22.386 9.199 50.236 1.00 14.24 442 TRP B CA 1
ATOM 8624 C C . TRP B 1 442 ? 21.314 8.385 50.979 1.00 14.17 442 TRP B C 1
ATOM 8625 O O . TRP B 1 442 ? 20.557 7.648 50.348 1.00 14.33 442 TRP B O 1
ATOM 8636 N N . GLY B 1 443 ? 21.226 8.531 52.301 1.00 14.35 443 GLY B N 1
ATOM 8637 C CA . GLY B 1 443 ? 20.155 7.915 53.090 1.00 13.77 443 GLY B CA 1
ATOM 8638 C C . GLY B 1 443 ? 18.753 8.315 52.632 1.00 14.33 443 GLY B C 1
ATOM 8639 O O . GLY B 1 443 ? 17.784 7.603 52.885 1.00 14.40 443 GLY B O 1
ATOM 8640 N N . ARG B 1 444 ? 18.644 9.457 51.952 1.00 14.45 444 ARG B N 1
ATOM 8641 C CA . ARG B 1 444 ? 17.377 9.977 51.493 1.00 14.41 444 ARG B CA 1
ATOM 8642 C C . ARG B 1 444 ? 16.662 9.008 50.540 1.00 14.54 444 ARG B C 1
ATOM 8643 O O . ARG B 1 444 ? 15.429 9.026 50.427 1.00 14.17 444 ARG B O 1
ATOM 8651 N N . VAL B 1 445 ? 17.442 8.142 49.891 1.00 14.25 445 VAL B N 1
ATOM 8652 C CA . VAL B 1 445 ? 16.911 7.079 49.032 1.00 13.69 445 VAL B CA 1
ATOM 8653 C C . VAL B 1 445 ? 16.015 6.147 49.826 1.00 14.12 445 VAL B C 1
ATOM 8654 O O . VAL B 1 445 ? 14.976 5.704 49.341 1.00 13.73 445 VAL B O 1
ATOM 8658 N N . LYS B 1 446 ? 16.427 5.879 51.055 1.00 15.12 446 LYS B N 1
ATOM 8659 C CA . LYS B 1 446 ? 15.740 4.965 51.934 1.00 16.34 446 LYS B CA 1
ATOM 8660 C C . LYS B 1 446 ? 14.615 5.713 52.664 1.00 16.23 446 LYS B C 1
ATOM 8661 O O . LYS B 1 446 ? 13.504 5.255 52.708 1.00 16.82 446 LYS B O 1
ATOM 8667 N N . GLU B 1 447 ? 14.879 6.897 53.181 1.00 16.83 447 GLU B N 1
ATOM 8668 C CA . GLU B 1 447 ? 13.841 7.673 53.850 1.00 17.27 447 GLU B CA 1
ATOM 8669 C C . GLU B 1 447 ? 12.598 7.812 52.994 1.00 16.89 447 GLU B C 1
ATOM 8670 O O . GLU B 1 447 ? 11.490 7.554 53.469 1.00 16.67 447 GLU B O 1
ATOM 8676 N N . TYR B 1 448 ? 12.779 8.193 51.725 1.00 16.07 448 TYR B N 1
ATOM 8677 C CA . TYR B 1 448 ? 11.645 8.352 50.844 1.00 14.57 448 TYR B CA 1
ATOM 8678 C C . TYR B 1 448 ? 10.797 7.085 50.814 1.00 15.13 448 TYR B C 1
ATOM 8679 O O . TYR B 1 448 ? 9.588 7.163 51.040 1.00 16.03 448 TYR B O 1
ATOM 8688 N N . ARG B 1 449 ? 11.403 5.933 50.530 1.00 14.98 449 ARG B N 1
ATOM 8689 C CA . ARG B 1 449 ? 10.644 4.716 50.377 1.00 15.22 449 ARG B CA 1
ATOM 8690 C C . ARG B 1 449 ? 10.014 4.266 51.709 1.00 15.80 449 ARG B C 1
ATOM 8691 O O . ARG B 1 449 ? 8.891 3.796 51.753 1.00 15.34 449 ARG B O 1
ATOM 8699 N N . GLU B 1 450 ? 10.717 4.461 52.807 1.00 16.78 450 GLU B N 1
ATOM 8700 C CA . GLU B 1 450 ? 10.104 4.252 54.121 1.00 18.37 450 GLU B CA 1
ATOM 8701 C C . GLU B 1 450 ? 8.891 5.129 54.374 1.00 17.85 450 GLU B C 1
ATOM 8702 O O . GLU B 1 450 ? 7.906 4.657 54.901 1.00 18.26 450 GLU B O 1
ATOM 8708 N N . ALA B 1 451 ? 8.970 6.399 53.984 1.00 18.11 451 ALA B N 1
ATOM 8709 C CA . ALA B 1 451 ? 7.881 7.363 54.131 1.00 17.43 451 ALA B CA 1
ATOM 8710 C C . ALA B 1 451 ? 6.590 6.911 53.443 1.00 17.72 451 ALA B C 1
ATOM 8711 O O . ALA B 1 451 ? 5.495 7.006 54.026 1.00 17.42 451 ALA B O 1
ATOM 8713 N N . VAL B 1 452 ? 6.723 6.390 52.222 1.00 17.99 452 VAL B N 1
ATOM 8714 C CA . VAL B 1 452 ? 5.550 5.970 51.460 1.00 18.46 452 VAL B CA 1
ATOM 8715 C C . VAL B 1 452 ? 5.060 4.633 51.977 1.00 18.95 452 VAL B C 1
ATOM 8716 O O . VAL B 1 452 ? 3.868 4.349 51.942 1.00 18.87 452 VAL B O 1
ATOM 8720 N N . LEU B 1 453 ? 5.974 3.807 52.468 1.00 19.44 453 LEU B N 1
ATOM 8721 C CA . LEU B 1 453 ? 5.574 2.484 52.928 1.00 20.01 453 LEU B CA 1
ATOM 8722 C C . LEU B 1 453 ? 4.769 2.571 54.209 1.00 21.52 453 LEU B C 1
ATOM 8723 O O . LEU B 1 453 ? 3.872 1.758 54.440 1.00 22.48 453 LEU B O 1
ATOM 8728 N N . ALA B 1 454 ? 5.094 3.570 55.025 1.00 22.71 454 ALA B N 1
ATOM 8729 C CA . ALA B 1 454 ? 4.381 3.869 56.260 1.00 23.58 454 ALA B CA 1
ATOM 8730 C C . ALA B 1 454 ? 2.919 4.169 55.954 1.00 24.63 454 ALA B C 1
ATOM 8731 O O . ALA B 1 454 ? 2.045 3.890 56.749 1.00 25.61 454 ALA B O 1
ATOM 8733 N N . GLU B 1 455 ? 2.658 4.748 54.790 1.00 26.24 455 GLU B N 1
ATOM 8734 C CA . GLU B 1 455 ? 1.298 5.134 54.407 1.00 27.05 455 GLU B CA 1
ATOM 8735 C C . GLU B 1 455 ? 0.588 4.057 53.582 1.00 26.34 455 GLU B C 1
ATOM 8736 O O . GLU B 1 455 ? -0.467 4.315 53.016 1.00 26.79 455 GLU B O 1
ATOM 8742 N N . LEU B 1 456 ? 1.166 2.859 53.526 1.00 25.71 456 LEU B N 1
ATOM 8743 C CA . LEU B 1 456 ? 0.616 1.736 52.753 1.00 24.99 456 LEU B CA 1
ATOM 8744 C C . LEU B 1 456 ? 0.262 0.512 53.651 1.00 25.10 456 LEU B C 1
ATOM 8745 O O . LEU B 1 456 ? 1.088 -0.396 53.873 1.00 25.00 456 LEU B O 1
ATOM 8750 N N . PRO B 1 457 ? -0.972 0.479 54.171 1.00 25.04 457 PRO B N 1
ATOM 8751 C CA . PRO B 1 457 ? -1.333 -0.624 55.076 1.00 24.98 457 PRO B CA 1
ATOM 8752 C C . PRO B 1 457 ? -1.214 -2.015 54.437 1.00 24.14 457 PRO B C 1
ATOM 8753 O O . PRO B 1 457 ? -1.146 -3.020 55.168 1.00 24.26 457 PRO B O 1
ATOM 8757 N N . ASN B 1 458 ? -1.161 -2.059 53.098 1.00 22.79 458 ASN B N 1
ATOM 8758 C CA . ASN B 1 458 ? -1.100 -3.326 52.322 1.00 21.07 458 ASN B CA 1
ATOM 8759 C C . ASN B 1 458 ? 0.316 -3.896 52.132 1.00 20.23 458 ASN B C 1
ATOM 8760 O O . ASN B 1 458 ? 0.504 -4.951 51.490 1.00 19.68 458 ASN B O 1
ATOM 8765 N N . VAL B 1 459 ? 1.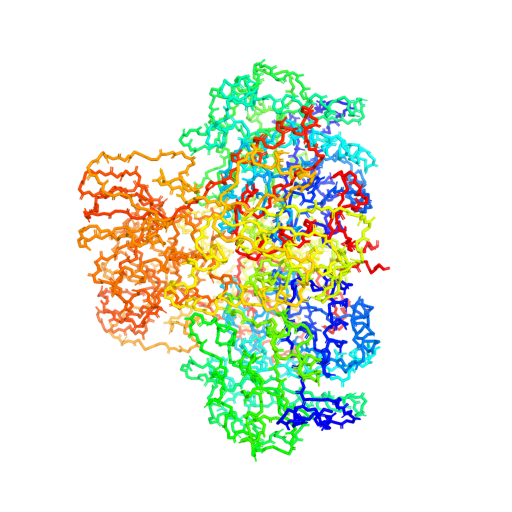305 -3.192 52.680 1.00 19.45 459 VAL B N 1
ATOM 8766 C CA . VAL B 1 459 ? 2.661 -3.695 52.702 1.00 19.37 459 VAL B CA 1
ATOM 8767 C C . VAL B 1 459 ? 3.047 -4.025 54.125 1.00 20.03 459 VAL B C 1
ATOM 8768 O O . VAL B 1 459 ? 2.897 -3.190 55.027 1.00 20.24 459 VAL B O 1
ATOM 8772 N N . GLU B 1 460 ? 3.560 -5.230 54.336 1.00 20.39 460 GLU B N 1
ATOM 8773 C CA . GLU B 1 460 ? 4.035 -5.593 55.652 1.00 21.66 460 GLU B CA 1
ATOM 8774 C C . GLU B 1 460 ? 5.545 -5.805 55.675 1.00 21.33 460 GLU B C 1
ATOM 8775 O O . GLU B 1 460 ? 6.104 -6.528 54.828 1.00 20.99 460 GLU B O 1
ATOM 8781 N N . ILE B 1 461 ? 6.194 -5.202 56.669 1.00 20.91 461 ILE B N 1
ATOM 8782 C CA . ILE B 1 461 ? 7.650 -5.262 56.771 1.00 20.81 461 ILE B CA 1
ATOM 8783 C C . ILE B 1 461 ? 8.176 -6.062 57.978 1.00 20.58 461 ILE B C 1
ATOM 8784 O O . ILE B 1 461 ? 7.904 -5.732 59.116 1.00 19.76 461 ILE B O 1
ATOM 8789 N N . TYR B 1 462 ? 8.958 -7.092 57.683 1.00 21.17 462 TYR B N 1
ATOM 8790 C CA . TYR B 1 462 ? 9.607 -7.912 58.695 1.00 22.44 462 TYR B CA 1
ATOM 8791 C C . TYR B 1 462 ? 11.091 -7.718 58.679 1.00 22.99 462 TYR B C 1
ATOM 8792 O O . TYR B 1 462 ? 11.761 -8.169 57.772 1.00 23.84 462 TYR B O 1
ATOM 8801 N N . ARG B 1 463 ? 11.592 -7.033 59.690 1.00 23.77 463 ARG B N 1
ATOM 8802 C CA . ARG B 1 463 ? 12.998 -6.915 59.902 1.00 24.81 463 ARG B CA 1
ATOM 8803 C C . ARG B 1 463 ? 13.457 -8.172 60.604 1.00 25.95 463 ARG B C 1
ATOM 8804 O O . ARG B 1 463 ? 12.640 -8.919 61.156 1.00 26.15 463 ARG B O 1
ATOM 8812 N N . GLU B 1 464 ? 14.767 -8.413 60.581 1.00 27.12 464 GLU B N 1
ATOM 8813 C CA . GLU B 1 464 ? 15.367 -9.523 61.325 1.00 28.19 464 GLU B CA 1
ATOM 8814 C C . GLU B 1 464 ? 14.788 -10.858 60.907 1.00 27.40 464 GLU B C 1
ATOM 8815 O O . GLU B 1 464 ? 14.705 -11.754 61.728 1.00 27.57 464 GLU B O 1
ATOM 8821 N N . SER B 1 465 ? 14.383 -10.969 59.643 1.00 26.51 465 SER B N 1
ATOM 8822 C CA . SER B 1 465 ? 13.783 -12.170 59.122 1.00 26.17 465 SER B CA 1
ATOM 8823 C C . SER B 1 465 ? 14.511 -12.727 57.915 1.00 26.16 465 SER B C 1
ATOM 8824 O O . SER B 1 465 ? 14.033 -12.604 56.787 1.00 25.78 465 SER B O 1
ATOM 8827 N N . PRO B 1 466 ? 15.668 -13.369 58.153 1.00 26.34 466 PRO B N 1
ATOM 8828 C CA . PRO B 1 466 ? 16.383 -14.066 57.073 1.00 26.67 466 PRO B CA 1
ATOM 8829 C C . PRO B 1 466 ? 15.471 -15.112 56.506 1.00 27.09 466 PRO B C 1
ATOM 8830 O O . PRO B 1 466 ? 14.738 -15.722 57.275 1.00 28.73 466 PRO B O 1
ATOM 8834 N N . MET B 1 467 ? 15.499 -15.322 55.199 1.00 26.85 467 MET B N 1
ATOM 8835 C CA . MET B 1 467 ? 14.588 -16.253 54.559 1.00 27.07 467 MET B CA 1
ATOM 8836 C C . MET B 1 467 ? 15.372 -17.263 53.776 1.00 27.43 467 MET B C 1
ATOM 8837 O O . MET B 1 467 ? 16.465 -16.978 53.294 1.00 27.56 467 MET B O 1
ATOM 8842 N N . THR B 1 468 ? 14.814 -18.460 53.653 1.00 28.14 468 THR B N 1
ATOM 8843 C CA . THR B 1 468 ? 15.425 -19.527 52.868 1.00 27.71 468 THR B CA 1
ATOM 8844 C C . THR B 1 468 ? 14.366 -20.100 51.935 1.00 28.12 468 THR B C 1
ATOM 8845 O O . THR B 1 468 ? 13.162 -19.807 52.071 1.00 27.08 468 THR B O 1
ATOM 8849 N N . GLY B 1 469 ? 14.827 -20.927 50.999 1.00 28.90 469 GLY B N 1
ATOM 8850 C CA . GLY B 1 469 ? 13.949 -21.690 50.131 1.00 30.14 469 GLY B CA 1
ATOM 8851 C C . GLY B 1 469 ? 12.772 -22.369 50.819 1.00 31.12 469 GLY B C 1
ATOM 8852 O O . GLY B 1 469 ? 11.634 -22.218 50.352 1.00 30.43 469 GLY B O 1
ATOM 8853 N N . ASP B 1 470 ? 13.040 -23.110 51.909 1.00 32.11 470 ASP B N 1
ATOM 8854 C CA . ASP B 1 470 ? 11.978 -23.858 52.622 1.00 33.65 470 ASP B CA 1
ATOM 8855 C C . ASP B 1 470 ? 10.983 -22.951 53.308 1.00 33.59 470 ASP B C 1
ATOM 8856 O O . ASP B 1 470 ? 9.789 -23.140 53.139 1.00 33.80 470 ASP B O 1
ATOM 8861 N N . ASP B 1 471 ? 11.466 -21.976 54.086 1.00 33.64 471 ASP B N 1
ATOM 8862 C CA . ASP B 1 471 ? 10.572 -20.992 54.689 1.00 33.79 471 ASP B CA 1
ATOM 8863 C C . ASP B 1 471 ? 9.543 -20.550 53.661 1.00 33.13 471 ASP B C 1
ATOM 8864 O O . ASP B 1 471 ? 8.344 -20.705 53.863 1.00 33.35 471 ASP B O 1
ATOM 8869 N N . ILE B 1 472 ? 10.024 -20.022 52.542 1.00 32.19 472 ILE B N 1
ATOM 8870 C CA . ILE B 1 472 ? 9.165 -19.339 51.613 1.00 31.35 472 ILE B CA 1
ATOM 8871 C C . ILE B 1 472 ? 8.051 -20.239 51.164 1.00 31.91 472 ILE B C 1
ATOM 8872 O O . ILE B 1 472 ? 6.894 -19.868 51.261 1.00 31.39 472 ILE B O 1
ATOM 8877 N N . VAL B 1 473 ? 8.410 -21.428 50.701 1.00 33.10 473 VAL B N 1
ATOM 8878 C CA . VAL B 1 473 ? 7.427 -22.401 50.241 1.00 34.83 473 VAL B CA 1
ATOM 8879 C C . VAL B 1 473 ? 6.549 -22.855 51.395 1.00 35.53 473 VAL B C 1
ATOM 8880 O O . VAL B 1 473 ? 5.337 -23.024 51.241 1.00 35.75 473 VAL B O 1
ATOM 8884 N N . GLU B 1 474 ? 7.170 -23.014 52.555 1.00 36.25 474 GLU B N 1
ATOM 8885 C CA . GLU B 1 474 ? 6.466 -23.401 53.759 1.00 37.53 474 GLU B CA 1
ATOM 8886 C C . GLU B 1 474 ? 5.314 -22.431 54.113 1.00 37.23 474 GLU B C 1
ATOM 8887 O O . GLU B 1 474 ? 4.182 -22.873 54.265 1.00 37.86 474 GLU B O 1
ATOM 8893 N N . PHE B 1 475 ? 5.603 -21.129 54.244 1.00 36.51 475 PHE B N 1
ATOM 8894 C CA . PHE B 1 475 ? 4.584 -20.087 54.458 1.00 35.45 475 PHE B CA 1
ATOM 8895 C C . PHE B 1 475 ? 3.559 -20.017 53.292 1.00 34.17 475 PHE B C 1
ATOM 8896 O O . PHE B 1 475 ? 2.577 -19.278 53.366 1.00 33.42 475 PHE B O 1
ATOM 8904 N N . GLY B 1 476 ? 3.805 -20.749 52.198 1.00 33.04 476 GLY B N 1
ATOM 8905 C CA . GLY B 1 476 ? 2.958 -20.679 50.983 1.00 30.86 476 GLY B CA 1
ATOM 8906 C C . GLY B 1 476 ? 2.933 -19.394 50.137 1.00 29.73 476 GLY B C 1
ATOM 8907 O O . GLY B 1 476 ? 1.890 -19.047 49.577 1.00 29.81 476 GLY B O 1
ATOM 8908 N N . PHE B 1 477 ? 4.061 -18.678 50.032 1.00 28.21 477 PHE B N 1
ATOM 8909 C CA . PHE B 1 477 ? 4.193 -17.570 49.064 1.00 26.30 477 PHE B CA 1
ATOM 8910 C C . PHE B 1 477 ? 4.311 -18.118 47.639 1.00 25.78 477 PHE B C 1
ATOM 8911 O O . PHE B 1 477 ? 5.063 -19.066 47.427 1.00 26.20 477 PHE B O 1
ATOM 8919 N N . GLU B 1 478 ? 3.579 -17.527 46.688 1.00 24.79 478 GLU B N 1
ATOM 8920 C CA . GLU B 1 478 ? 3.582 -17.954 45.289 1.00 24.64 478 GLU B CA 1
ATOM 8921 C C . GLU B 1 478 ? 4.624 -17.171 44.488 1.00 23.49 478 GLU B C 1
ATOM 8922 O O . GLU B 1 478 ? 5.304 -17.742 43.627 1.00 23.71 478 GLU B O 1
ATOM 8928 N N . HIS B 1 479 ? 4.673 -15.856 44.728 1.00 21.71 479 HIS B N 1
ATOM 8929 C CA . HIS B 1 479 ? 5.418 -14.890 43.898 1.00 19.31 479 HIS B CA 1
ATOM 8930 C C . HIS B 1 479 ? 6.512 -14.201 44.700 1.00 18.08 479 HIS B C 1
ATOM 8931 O O . HIS B 1 479 ? 6.227 -13.471 45.657 1.00 18.27 479 HIS B O 1
ATOM 8938 N N . VAL B 1 480 ? 7.760 -14.418 44.303 1.00 16.35 480 VAL B N 1
ATOM 8939 C CA . VAL B 1 480 ? 8.898 -13.870 45.033 1.00 14.79 480 VAL B CA 1
ATOM 8940 C C . VAL B 1 480 ? 9.751 -12.996 44.166 1.00 13.59 480 VAL B C 1
ATOM 8941 O O . VAL B 1 480 ? 10.021 -13.329 43.022 1.00 13.38 480 VAL B O 1
ATOM 8945 N N . ILE B 1 481 ? 10.181 -11.888 44.751 1.00 12.34 481 ILE B N 1
ATOM 8946 C CA . ILE B 1 481 ? 11.192 -11.034 44.186 1.00 11.34 481 ILE B CA 1
ATOM 8947 C C . ILE B 1 481 ? 12.413 -11.142 45.090 1.00 11.39 481 ILE B C 1
ATOM 8948 O O . ILE B 1 481 ? 12.321 -10.838 46.284 1.00 12.39 481 ILE B O 1
ATOM 8953 N N . THR B 1 482 ? 13.564 -11.531 44.547 1.00 10.71 482 THR B N 1
ATOM 8954 C CA . THR B 1 482 ? 14.743 -11.686 45.385 1.00 10.43 482 THR B CA 1
ATOM 8955 C C . THR B 1 482 ? 15.696 -10.521 45.175 1.00 11.11 482 THR B C 1
ATOM 8956 O O . THR B 1 482 ? 16.289 -10.361 44.124 1.00 11.91 482 THR B O 1
ATOM 8960 N N . ALA B 1 483 ? 15.815 -9.692 46.200 1.00 11.42 483 ALA B N 1
ATOM 8961 C CA . ALA B 1 483 ? 16.594 -8.472 46.176 1.00 10.65 483 ALA B CA 1
ATOM 8962 C C . ALA B 1 483 ? 17.743 -8.606 47.172 1.00 11.03 483 ALA B C 1
ATOM 8963 O O . ALA B 1 483 ? 17.967 -7.745 47.993 1.00 12.54 483 ALA B O 1
ATOM 8965 N N . THR B 1 484 ? 18.487 -9.687 47.089 1.00 11.09 484 THR B N 1
ATOM 8966 C CA . THR B 1 484 ? 19.386 -10.084 48.163 1.00 11.16 484 THR B CA 1
ATOM 8967 C C . THR B 1 484 ? 20.757 -9.400 48.192 1.00 11.13 484 THR B C 1
ATOM 8968 O O . THR B 1 484 ? 21.498 -9.534 49.181 1.00 10.78 484 THR B O 1
ATOM 8972 N N . GLY B 1 485 ? 21.071 -8.653 47.133 1.00 10.33 485 GLY B N 1
ATOM 8973 C CA . GLY B 1 485 ? 22.274 -7.861 47.089 1.00 9.68 485 GLY B CA 1
ATOM 8974 C C . GLY B 1 485 ? 23.437 -8.608 46.466 1.00 9.83 485 GLY B C 1
ATOM 8975 O O . GLY B 1 485 ? 23.253 -9.594 45.742 1.00 9.77 485 GLY B O 1
ATOM 8976 N N . ALA B 1 486 ? 24.636 -8.121 46.761 1.00 9.57 486 ALA B N 1
ATOM 8977 C CA . ALA B 1 486 ? 25.868 -8.692 46.275 1.00 10.05 486 ALA B CA 1
ATOM 8978 C C . ALA B 1 486 ? 26.880 -8.509 47.384 1.00 11.10 486 ALA B C 1
ATOM 8979 O O . ALA B 1 486 ? 26.657 -7.708 48.291 1.00 12.14 486 ALA B O 1
ATOM 8981 N N . THR B 1 487 ? 27.973 -9.265 47.357 1.00 11.92 487 THR B N 1
ATOM 8982 C CA . THR B 1 487 ? 29.099 -8.985 48.250 1.00 12.42 487 THR B CA 1
ATOM 8983 C C . THR B 1 487 ? 30.279 -8.521 47.407 1.00 11.90 487 THR B C 1
ATOM 8984 O O . THR B 1 487 ? 30.389 -8.901 46.208 1.00 11.27 487 THR B O 1
ATOM 8988 N N . TRP B 1 488 ? 31.152 -7.729 48.036 1.00 11.02 488 TRP B N 1
ATOM 8989 C CA . TRP B 1 488 ? 32.420 -7.367 47.447 1.00 11.37 488 TRP B CA 1
ATOM 8990 C C . TRP B 1 488 ? 33.462 -8.492 47.602 1.00 12.13 488 TRP B C 1
ATOM 8991 O O . TRP B 1 488 ? 33.748 -8.948 48.732 1.00 11.72 488 TRP B O 1
ATOM 9002 N N . ARG B 1 489 ? 34.001 -8.919 46.452 1.00 12.90 489 ARG B N 1
ATOM 9003 C CA . ARG B 1 489 ? 35.106 -9.893 46.296 1.00 13.69 489 ARG B CA 1
ATOM 9004 C C . ARG B 1 489 ? 36.405 -9.503 46.988 1.00 14.58 489 ARG B C 1
ATOM 9005 O O . ARG B 1 489 ? 36.795 -8.349 46.941 1.00 14.64 489 ARG B O 1
ATOM 9013 N N . THR B 1 490 ? 37.126 -10.472 47.555 1.00 15.89 490 THR B N 1
ATOM 9014 C CA . THR B 1 490 ? 38.417 -10.191 48.175 1.00 16.71 490 THR B CA 1
ATOM 9015 C C . THR B 1 490 ? 39.537 -10.888 47.452 1.00 17.29 490 THR B C 1
ATOM 9016 O O . THR B 1 490 ? 40.647 -10.969 47.976 1.00 19.16 490 THR B O 1
ATOM 9020 N N . ASP B 1 491 ? 39.271 -11.406 46.260 1.00 17.34 491 ASP B N 1
ATOM 9021 C CA . ASP B 1 491 ? 40.296 -12.093 45.482 1.00 17.41 491 ASP B CA 1
ATOM 9022 C C . ASP B 1 491 ? 41.006 -11.190 44.440 1.00 17.34 491 ASP B C 1
ATOM 9023 O O . ASP B 1 491 ? 41.915 -11.653 43.722 1.00 18.39 491 ASP B O 1
ATOM 9028 N N . GLY B 1 492 ? 40.609 -9.927 44.341 1.00 16.31 492 GLY B N 1
ATOM 9029 C CA . GLY B 1 492 ? 41.332 -8.977 43.469 1.00 15.72 492 GLY B CA 1
ATOM 9030 C C . GLY B 1 492 ? 40.723 -8.770 42.082 1.00 15.39 492 GLY B C 1
ATOM 9031 O O . GLY B 1 492 ? 41.223 -7.977 41.293 1.00 16.57 492 GLY B O 1
ATOM 9032 N N . VAL B 1 493 ? 39.625 -9.461 41.802 1.00 14.10 493 VAL B N 1
ATOM 9033 C CA . VAL B 1 493 ? 39.027 -9.502 40.504 1.00 12.86 493 VAL B CA 1
ATOM 9034 C C . VAL B 1 493 ? 38.055 -8.360 40.271 1.00 13.50 493 VAL B C 1
ATOM 9035 O O . VAL B 1 493 ? 37.174 -8.094 41.113 1.00 13.32 493 VAL B O 1
ATOM 9039 N N . ALA B 1 494 ? 38.193 -7.736 39.087 1.00 13.10 494 ALA B N 1
ATOM 9040 C CA . ALA B 1 494 ? 37.315 -6.671 38.607 1.00 12.07 494 ALA B CA 1
ATOM 9041 C C . ALA B 1 494 ? 37.555 -6.441 37.123 1.00 12.21 494 ALA B C 1
ATOM 9042 O O . ALA B 1 494 ? 36.837 -6.972 36.272 1.00 11.94 494 ALA B O 1
ATOM 9044 N N . ARG B 1 495 ? 38.542 -5.618 36.793 1.00 11.83 495 ARG B N 1
ATOM 9045 C CA . ARG B 1 495 ? 38.741 -5.301 35.402 1.00 11.94 495 ARG B CA 1
ATOM 9046 C C . ARG B 1 495 ? 40.163 -5.653 35.016 1.00 12.95 495 ARG B C 1
ATOM 9047 O O . ARG B 1 495 ? 40.397 -6.385 34.058 1.00 13.71 495 ARG B O 1
ATOM 9055 N N . PHE B 1 496 ? 41.125 -5.146 35.765 1.00 13.66 496 PHE B N 1
ATOM 9056 C CA . PHE B 1 496 ? 42.504 -5.447 35.459 1.00 13.81 496 PHE B CA 1
ATOM 9057 C C . PHE B 1 496 ? 42.763 -6.960 35.564 1.00 13.46 496 PHE B C 1
ATOM 9058 O O . PHE B 1 496 ? 43.387 -7.532 34.686 1.00 13.44 496 PHE B O 1
ATOM 9066 N N . HIS B 1 497 ? 42.314 -7.584 36.645 1.00 13.03 497 HIS B N 1
ATOM 9067 C CA . HIS B 1 497 ? 42.316 -9.031 36.760 1.00 12.67 497 HIS B CA 1
ATOM 9068 C C . HIS B 1 497 ? 40.921 -9.542 36.471 1.00 13.61 497 HIS B C 1
ATOM 9069 O O . HIS B 1 497 ? 39.922 -8.968 36.918 1.00 13.84 497 HIS B O 1
ATOM 9076 N N . THR B 1 498 ? 40.840 -10.619 35.714 1.00 14.42 498 THR B N 1
ATOM 9077 C CA . THR B 1 498 ? 39.560 -11.265 35.554 1.00 15.60 498 THR B CA 1
ATOM 9078 C C . THR B 1 498 ? 39.527 -12.591 36.336 1.00 16.31 498 THR B C 1
ATOM 9079 O O . THR B 1 498 ? 38.472 -13.206 36.506 1.00 16.68 498 THR B O 1
ATOM 9083 N N . THR B 1 499 ? 40.701 -13.027 36.800 1.00 16.97 499 THR B N 1
ATOM 9084 C CA . THR B 1 499 ? 40.849 -14.253 37.603 1.00 17.25 499 THR B CA 1
ATOM 9085 C C . THR B 1 499 ? 41.687 -13.867 38.810 1.00 16.63 499 THR B C 1
ATOM 9086 O O . THR B 1 499 ? 42.351 -12.819 38.780 1.00 16.36 499 THR B O 1
ATOM 9090 N N . ALA B 1 500 ? 41.631 -14.694 39.860 1.00 15.95 500 ALA B N 1
ATOM 9091 C CA . ALA B 1 500 ? 42.174 -14.345 41.177 1.00 15.99 500 ALA B CA 1
ATOM 9092 C C . ALA B 1 500 ? 43.631 -14.020 41.118 1.00 16.85 500 ALA B C 1
ATOM 9093 O O . ALA B 1 500 ? 44.361 -14.626 40.344 1.00 17.29 500 ALA B O 1
ATOM 9095 N N . LEU B 1 501 ? 44.031 -13.025 41.908 1.00 18.30 501 LEU B N 1
ATOM 9096 C CA . LEU B 1 501 ? 45.431 -12.712 42.124 1.00 19.92 501 LEU B CA 1
ATOM 9097 C C . LEU B 1 501 ? 45.913 -13.514 43.364 1.00 20.74 501 LEU B C 1
ATOM 9098 O O . LEU B 1 501 ? 45.073 -13.981 44.153 1.00 20.90 501 LEU B O 1
ATOM 9103 N N . PRO B 1 502 ? 47.255 -13.730 43.506 1.00 21.73 502 PRO B N 1
ATOM 9104 C CA . PRO B 1 502 ? 47.788 -14.516 44.652 1.00 21.31 502 PRO B CA 1
ATOM 9105 C C . PRO B 1 502 ? 47.856 -13.731 45.965 1.00 21.14 502 PRO B C 1
ATOM 9106 O O . PRO B 1 502 ? 48.449 -12.664 46.019 1.00 21.53 502 PRO B O 1
ATOM 9110 N N . ILE B 1 503 ? 47.245 -14.268 47.018 1.00 21.08 503 ILE B N 1
ATOM 9111 C CA . ILE B 1 503 ? 47.174 -13.597 48.325 1.00 20.87 503 ILE B CA 1
ATOM 9112 C C . ILE B 1 503 ? 47.818 -14.483 49.418 1.00 20.15 503 ILE B C 1
ATOM 9113 O O . ILE B 1 503 ? 47.322 -15.551 49.729 1.00 19.67 503 ILE B O 1
ATOM 9118 N N . ALA B 1 504 ? 48.922 -14.013 49.980 1.00 19.91 504 ALA B N 1
ATOM 9119 C CA . ALA B 1 504 ? 49.668 -14.755 50.978 1.00 20.39 504 ALA B CA 1
ATOM 9120 C C . ALA B 1 504 ? 48.770 -14.966 52.167 1.00 20.93 504 ALA B C 1
ATOM 9121 O O . ALA B 1 504 ? 47.918 -14.143 52.423 1.00 22.06 504 ALA B O 1
ATOM 9123 N N . GLU B 1 505 ? 48.935 -16.069 52.883 1.00 22.09 505 GLU B N 1
ATOM 9124 C CA . GLU B 1 505 ? 48.121 -16.359 54.077 1.00 23.55 505 GLU B CA 1
ATOM 9125 C C . GLU B 1 505 ? 48.346 -15.386 55.244 1.00 24.19 505 GLU B C 1
ATOM 9126 O O . GLU B 1 505 ? 47.426 -15.094 56.003 1.00 24.79 505 GLU B O 1
ATOM 9132 N N . GLY B 1 506 ? 49.570 -14.875 55.372 1.00 24.54 506 GLY B N 1
ATOM 9133 C CA . GLY B 1 506 ? 49.921 -13.999 56.469 1.00 24.65 506 GLY B CA 1
ATOM 9134 C C . GLY B 1 506 ? 49.305 -12.611 56.504 1.00 25.12 506 GLY B C 1
ATOM 9135 O O . GLY B 1 506 ? 49.324 -11.965 57.565 1.00 25.50 506 GLY B O 1
ATOM 9136 N N . MET B 1 507 ? 48.784 -12.127 55.364 1.00 24.44 507 MET B N 1
ATOM 9137 C CA . MET B 1 507 ? 48.271 -10.744 55.289 1.00 23.07 507 MET B CA 1
ATOM 9138 C C . MET B 1 507 ? 46.772 -10.679 55.491 1.00 22.21 507 MET B C 1
ATOM 9139 O O . MET B 1 507 ? 46.029 -11.507 54.952 1.00 22.31 507 MET B O 1
ATOM 9144 N N . GLN B 1 508 ? 46.358 -9.683 56.273 1.00 21.33 508 GLN B N 1
ATOM 9145 C CA . GLN B 1 508 ? 44.952 -9.326 56.470 1.00 20.48 508 GLN B CA 1
ATOM 9146 C C . GLN B 1 508 ? 44.386 -8.572 55.243 1.00 19.54 508 GLN B C 1
ATOM 9147 O O . GLN B 1 508 ? 44.970 -7.580 54.766 1.00 18.12 508 GLN B O 1
ATOM 9153 N N . VAL B 1 509 ? 43.234 -9.055 54.777 1.00 18.68 509 VAL B N 1
ATOM 9154 C CA . VAL B 1 509 ? 42.627 -8.590 53.565 1.00 18.46 509 VAL B CA 1
ATOM 9155 C C . VAL B 1 509 ? 41.172 -8.372 53.851 1.00 18.68 509 VAL B C 1
ATOM 9156 O O . VAL B 1 509 ? 40.501 -9.248 54.350 1.00 18.74 509 VAL B O 1
ATOM 9160 N N . LEU B 1 510 ? 40.698 -7.169 53.551 1.00 19.21 510 LEU B N 1
ATOM 9161 C CA . LEU B 1 510 ? 39.357 -6.778 53.912 1.00 19.18 510 LEU B CA 1
ATOM 9162 C C . LEU B 1 510 ? 38.708 -6.299 52.664 1.00 19.36 510 LEU B C 1
ATOM 9163 O O . LEU B 1 510 ? 39.367 -5.768 51.765 1.00 20.01 510 LEU B O 1
ATOM 9168 N N . GLY B 1 511 ? 37.412 -6.497 52.591 1.00 19.29 511 GLY B N 1
ATOM 9169 C CA . GLY B 1 511 ? 36.648 -5.884 51.550 1.00 19.53 511 GLY B CA 1
ATOM 9170 C C . GLY B 1 511 ? 35.759 -4.864 52.215 1.00 19.99 511 GLY B C 1
ATOM 9171 O O . GLY B 1 511 ? 35.748 -4.747 53.451 1.00 20.15 511 GLY B O 1
ATOM 9172 N N . PRO B 1 512 ? 35.000 -4.115 51.399 1.00 19.90 512 PRO B N 1
ATOM 9173 C CA . PRO B 1 512 ? 34.039 -3.170 51.914 1.00 19.29 512 PRO B CA 1
ATOM 9174 C C . PRO B 1 512 ? 33.065 -3.832 52.889 1.00 19.79 512 PRO B C 1
ATOM 9175 O O . PRO B 1 512 ? 32.634 -3.187 53.841 1.00 19.79 512 PRO B O 1
ATOM 9179 N N . ASP B 1 513 ? 32.741 -5.108 52.690 1.00 20.68 513 ASP B N 1
ATOM 9180 C CA . ASP B 1 513 ? 31.778 -5.785 53.567 1.00 21.65 513 ASP B CA 1
ATOM 9181 C C . ASP B 1 513 ? 32.265 -5.864 55.014 1.00 22.62 513 ASP B C 1
ATOM 9182 O O . ASP B 1 513 ? 31.486 -5.681 55.951 1.00 24.06 513 ASP B O 1
ATOM 9187 N N . ASP B 1 514 ? 33.559 -6.065 55.206 1.00 22.78 514 ASP B N 1
ATOM 9188 C CA . ASP B 1 514 ? 34.150 -5.985 56.529 1.00 22.98 514 ASP B CA 1
ATOM 9189 C C . ASP B 1 514 ? 34.001 -4.588 57.140 1.00 22.88 514 ASP B C 1
ATOM 9190 O O . ASP B 1 514 ? 33.419 -4.442 58.213 1.00 22.48 514 ASP B O 1
ATOM 9195 N N . LEU B 1 515 ? 34.474 -3.561 56.435 1.00 22.69 515 LEU B N 1
ATOM 9196 C CA . LEU B 1 515 ? 34.303 -2.173 56.875 1.00 22.65 515 LEU B CA 1
ATOM 9197 C C . LEU B 1 515 ? 32.862 -1.807 57.269 1.00 23.26 515 LEU B C 1
ATOM 9198 O O . LEU B 1 515 ? 32.633 -1.246 58.350 1.00 23.32 515 LEU B O 1
ATOM 9203 N N . PHE B 1 516 ? 31.889 -2.156 56.428 1.00 23.13 516 PHE B N 1
ATOM 9204 C CA . PHE B 1 516 ? 30.496 -1.971 56.803 1.00 22.87 516 PHE B CA 1
ATOM 9205 C C . PHE B 1 516 ? 30.164 -2.675 58.100 1.00 24.01 516 PHE B C 1
ATOM 9206 O O . PHE B 1 516 ? 29.309 -2.223 58.832 1.00 24.04 516 PHE B O 1
ATOM 9214 N N . ALA B 1 517 ? 30.824 -3.800 58.378 1.00 25.26 517 ALA B N 1
ATOM 9215 C CA . ALA B 1 517 ? 30.436 -4.633 59.523 1.00 25.57 517 ALA B CA 1
ATOM 9216 C C . ALA B 1 517 ? 31.110 -4.159 60.813 1.00 25.86 517 ALA B C 1
ATOM 9217 O O . ALA B 1 517 ? 30.819 -4.663 61.892 1.00 26.23 517 ALA B O 1
ATOM 9219 N N . GLY B 1 518 ? 31.988 -3.173 60.708 1.00 25.65 518 GLY B N 1
ATOM 9220 C CA . GLY B 1 518 ? 32.643 -2.699 61.882 1.00 26.19 518 GLY B CA 1
ATOM 9221 C C . GLY B 1 518 ? 34.114 -3.020 61.955 1.00 27.62 518 GLY B C 1
ATOM 9222 O O . GLY B 1 518 ? 34.820 -2.255 62.572 1.00 28.58 518 GLY B O 1
ATOM 9223 N N . ARG B 1 519 ? 34.589 -4.119 61.340 1.00 28.51 519 ARG B N 1
ATOM 9224 C CA . ARG B 1 519 ? 36.036 -4.444 61.261 1.00 29.67 519 ARG B CA 1
ATOM 9225 C C . ARG B 1 519 ? 36.900 -3.359 60.555 1.00 29.44 519 ARG B C 1
ATOM 9226 O O . ARG B 1 519 ? 36.511 -2.785 59.546 1.00 29.45 519 ARG B O 1
ATOM 9234 N N . LEU B 1 520 ? 38.076 -3.089 61.108 1.00 29.33 520 LEU B N 1
ATOM 9235 C CA . LEU B 1 520 ? 39.003 -2.080 60.587 1.00 29.15 520 LEU B CA 1
ATOM 9236 C C . LEU B 1 520 ? 40.352 -2.748 60.563 1.00 29.27 520 LEU B C 1
ATOM 9237 O O . LEU B 1 520 ? 40.607 -3.600 61.388 1.00 29.45 520 LEU B O 1
ATOM 9242 N N . PRO B 1 521 ? 41.229 -2.369 59.622 1.00 29.60 521 PRO B N 1
ATOM 9243 C CA . PRO B 1 521 ? 4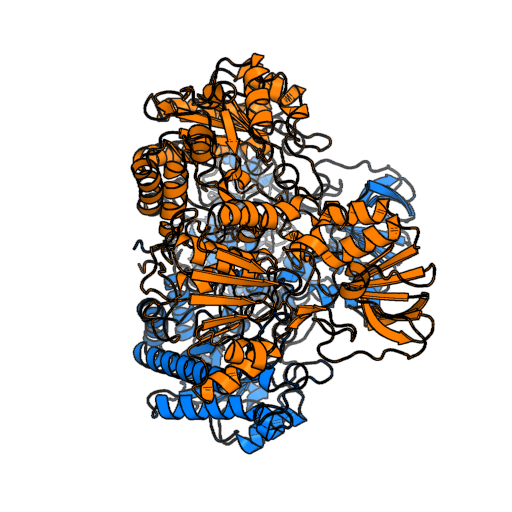2.497 -3.099 59.418 1.00 29.53 521 PRO B CA 1
ATOM 9244 C C . PRO B 1 521 ? 43.312 -3.187 60.704 1.00 30.12 521 PRO B C 1
ATOM 9245 O O . PRO B 1 521 ? 43.197 -2.311 61.567 1.00 29.72 521 PRO B O 1
ATOM 9249 N N . ASP B 1 522 ? 44.164 -4.195 60.833 1.00 31.05 522 ASP B N 1
ATOM 9250 C CA . ASP B 1 522 ? 44.826 -4.403 62.131 1.00 32.60 522 ASP B CA 1
ATOM 9251 C C . ASP B 1 522 ? 46.031 -3.506 62.501 1.00 32.66 522 ASP B C 1
ATOM 9252 O O . ASP B 1 522 ? 46.189 -3.147 63.686 1.00 32.25 522 ASP B O 1
ATOM 9257 N N . GLY B 1 523 ? 46.852 -3.135 61.512 1.00 32.02 523 GLY B N 1
ATOM 9258 C CA . GLY B 1 523 ? 48.043 -2.345 61.779 1.00 31.87 523 GLY B CA 1
ATOM 9259 C C . GLY B 1 523 ? 47.882 -0.970 61.194 1.00 32.08 523 GLY B C 1
ATOM 9260 O O . GLY B 1 523 ? 46.844 -0.692 60.640 1.00 33.33 523 GLY B O 1
ATOM 9261 N N . LYS B 1 524 ? 48.918 -0.133 61.269 1.00 31.55 524 LYS B N 1
ATOM 9262 C CA . LYS B 1 524 ? 48.841 1.283 60.869 1.00 30.86 524 LYS B CA 1
ATOM 9263 C C . LYS B 1 524 ? 48.875 1.585 59.349 1.00 29.45 524 LYS B C 1
ATOM 9264 O O . LYS B 1 524 ? 48.194 2.507 58.881 1.00 29.42 524 LYS B O 1
ATOM 9270 N N . LYS B 1 525 ? 49.691 0.855 58.590 1.00 27.35 525 LYS B N 1
ATOM 9271 C CA . LYS B 1 525 ? 49.859 1.138 57.161 1.00 26.00 525 LYS B CA 1
ATOM 9272 C C . LYS B 1 525 ? 48.914 0.346 56.265 1.00 24.73 525 LYS B C 1
ATOM 9273 O O . LYS B 1 525 ? 48.898 -0.898 56.278 1.00 24.53 525 LYS B O 1
ATOM 9279 N N . VAL B 1 526 ? 48.116 1.060 55.480 1.00 23.11 526 VAL B N 1
ATOM 9280 C CA . VAL B 1 526 ? 47.069 0.402 54.696 1.00 21.27 526 VAL B CA 1
ATOM 9281 C C . VAL B 1 526 ? 47.174 0.661 53.201 1.00 20.03 526 VAL B C 1
ATOM 9282 O O . VAL B 1 526 ? 47.359 1.786 52.752 1.00 19.53 526 VAL B O 1
ATOM 9286 N N . VAL B 1 527 ? 47.018 -0.401 52.433 1.00 18.61 527 VAL B N 1
ATOM 9287 C CA . VAL B 1 527 ? 46.908 -0.246 51.005 1.00 17.26 527 VAL B CA 1
ATOM 9288 C C . VAL B 1 527 ? 45.480 -0.522 50.573 1.00 15.86 527 VAL B C 1
ATOM 9289 O O . VAL B 1 527 ? 44.910 -1.572 50.942 1.00 15.35 527 VAL B O 1
ATOM 9293 N N . VAL B 1 528 ? 44.916 0.443 49.836 1.00 13.91 528 VAL B N 1
ATOM 9294 C CA . VAL B 1 528 ? 43.610 0.272 49.211 1.00 12.62 528 VAL B CA 1
ATOM 9295 C C . VAL B 1 528 ? 43.790 0.023 47.734 1.00 11.78 528 VAL B C 1
ATOM 9296 O O . VAL B 1 528 ? 44.231 0.927 46.996 1.00 11.93 528 VAL B O 1
ATOM 9300 N N . TYR B 1 529 ? 43.438 -1.182 47.288 1.00 9.97 529 TYR B N 1
ATOM 9301 C CA . TYR B 1 529 ? 43.459 -1.456 45.850 1.00 8.36 529 TYR B CA 1
ATOM 9302 C C . TYR B 1 529 ? 42.110 -1.093 45.244 1.00 7.57 529 TYR B C 1
ATOM 9303 O O . TYR B 1 529 ? 41.124 -1.719 45.551 1.00 7.70 529 TYR B O 1
ATOM 9312 N N . ASP B 1 530 ? 42.071 -0.090 44.387 1.00 6.93 530 ASP B N 1
ATOM 9313 C CA . ASP B 1 530 ? 40.834 0.345 43.787 1.00 7.36 530 ASP B CA 1
ATOM 9314 C C . ASP B 1 530 ? 40.776 0.053 42.292 1.00 7.51 530 ASP B C 1
ATOM 9315 O O . ASP B 1 530 ? 41.377 0.766 41.521 1.00 8.36 530 ASP B O 1
ATOM 9320 N N . ASP B 1 531 ? 40.041 -0.969 41.882 1.00 7.36 531 ASP B N 1
ATOM 9321 C CA . ASP B 1 531 ? 39.759 -1.222 40.450 1.00 8.06 531 ASP B CA 1
ATOM 9322 C C . ASP B 1 531 ? 38.248 -1.100 40.194 1.00 8.13 531 ASP B C 1
ATOM 9323 O O . ASP B 1 531 ? 37.733 -1.613 39.232 1.00 9.03 531 ASP B O 1
ATOM 9328 N N . ASP B 1 532 ? 37.538 -0.432 41.086 1.00 7.94 532 ASP B N 1
ATOM 9329 C CA . ASP B 1 532 ? 36.164 -0.129 40.882 1.00 8.34 532 ASP B CA 1
ATOM 9330 C C . ASP B 1 532 ? 36.024 1.131 40.018 1.00 9.03 532 ASP B C 1
ATOM 9331 O O . ASP B 1 532 ? 35.138 1.224 39.176 1.00 8.86 532 ASP B O 1
ATOM 9336 N N . HIS B 1 533 ? 36.901 2.111 40.270 1.00 9.80 533 HIS B N 1
ATOM 9337 C CA . HIS B 1 533 ? 36.993 3.348 39.491 1.00 9.80 533 HIS B CA 1
ATOM 9338 C C . HIS B 1 533 ? 35.898 4.411 39.667 1.00 10.28 533 HIS B C 1
ATOM 9339 O O . HIS B 1 533 ? 35.980 5.464 39.025 1.00 9.75 533 HIS B O 1
ATOM 9346 N N . TYR B 1 534 ? 34.884 4.137 40.506 1.00 9.78 534 TYR B N 1
ATOM 9347 C CA . TYR B 1 534 ? 33.851 5.118 40.759 1.00 9.07 534 TYR B CA 1
ATOM 9348 C C . TYR B 1 534 ? 34.143 5.717 42.133 1.00 8.30 534 TYR B C 1
ATOM 9349 O O . TYR B 1 534 ? 35.249 6.149 42.332 1.00 9.21 534 TYR B O 1
ATOM 9358 N N . TYR B 1 535 ? 33.228 5.739 43.090 1.00 7.40 535 TYR B N 1
ATOM 9359 C CA . TYR B 1 535 ? 33.486 6.488 44.342 1.00 6.63 535 TYR B CA 1
ATOM 9360 C C . TYR B 1 535 ? 34.063 5.689 45.499 1.00 6.53 535 TYR B C 1
ATOM 9361 O O . TYR B 1 535 ? 34.802 6.233 46.307 1.00 7.61 535 TYR B O 1
ATOM 9370 N N . LEU B 1 536 ? 33.746 4.411 45.607 1.00 6.58 536 LEU B N 1
ATOM 9371 C CA . LEU B 1 536 ? 33.994 3.705 46.881 1.00 7.20 536 LEU B CA 1
ATOM 9372 C C . LEU B 1 536 ? 35.442 3.590 47.383 1.00 7.63 536 LEU B C 1
ATOM 9373 O O . LEU B 1 536 ? 35.679 3.651 48.595 1.00 8.57 536 LEU B O 1
ATOM 9378 N N . GLY B 1 537 ? 36.401 3.376 46.493 1.00 7.84 537 GLY B N 1
ATOM 9379 C CA . GLY B 1 537 ? 37.792 3.287 46.923 1.00 7.90 537 GLY B CA 1
ATOM 9380 C C . GLY B 1 537 ? 38.229 4.551 47.637 1.00 8.56 537 GLY B C 1
ATOM 9381 O O . GLY B 1 537 ? 38.770 4.474 48.746 1.00 8.86 537 GLY B O 1
ATOM 9382 N N . GLY B 1 538 ? 37.963 5.713 47.023 1.00 8.59 538 GLY B N 1
ATOM 9383 C CA . GLY B 1 538 ? 38.412 6.982 47.558 1.00 9.57 538 GLY B CA 1
ATOM 9384 C C . GLY B 1 538 ? 37.716 7.305 48.862 1.00 11.32 538 GLY B C 1
ATOM 9385 O O . GLY B 1 538 ? 38.299 7.929 49.757 1.00 12.33 538 GLY B O 1
ATOM 9386 N N . VAL B 1 539 ? 36.452 6.910 48.956 1.00 11.82 539 VAL B N 1
ATOM 9387 C CA . VAL B 1 539 ? 35.658 7.136 50.137 1.00 12.62 539 VAL B CA 1
ATOM 9388 C C . VAL B 1 539 ? 36.101 6.191 51.263 1.00 13.78 539 VAL B C 1
ATOM 9389 O O . VAL B 1 539 ? 36.214 6.588 52.423 1.00 14.02 539 VAL B O 1
ATOM 9393 N N . VAL B 1 540 ? 36.355 4.938 50.918 1.00 14.59 540 VAL B N 1
ATOM 9394 C CA . VAL B 1 540 ? 37.011 4.038 51.844 1.00 15.44 540 VAL B CA 1
ATOM 9395 C C . VAL B 1 540 ? 38.383 4.595 52.314 1.00 15.85 540 VAL B C 1
ATOM 9396 O O . VAL B 1 540 ? 38.672 4.586 53.514 1.00 15.12 540 VAL B O 1
ATOM 9400 N N . ALA B 1 541 ? 39.198 5.116 51.394 1.00 15.86 541 ALA B N 1
ATOM 9401 C CA . ALA B 1 541 ? 40.499 5.642 51.816 1.00 17.12 541 ALA B CA 1
ATOM 9402 C C . ALA B 1 541 ? 40.349 6.848 52.754 1.00 18.52 541 ALA B C 1
ATOM 9403 O O . ALA B 1 541 ? 41.130 7.022 53.713 1.00 19.25 541 ALA B O 1
ATOM 9405 N N . GLU B 1 542 ? 39.338 7.661 52.495 1.00 19.19 542 GLU B N 1
ATOM 9406 C CA . GLU B 1 542 ? 39.074 8.807 53.330 1.00 20.81 542 GLU B CA 1
ATOM 9407 C C . GLU B 1 542 ? 38.623 8.381 54.757 1.00 20.01 542 GLU B C 1
ATOM 9408 O O . GLU B 1 542 ? 39.088 8.909 55.765 1.00 20.00 542 GLU B O 1
ATOM 9414 N N . LEU B 1 543 ? 37.765 7.381 54.844 1.00 18.90 543 LEU B N 1
ATOM 9415 C CA . LEU B 1 543 ? 37.401 6.851 56.122 1.00 18.40 543 LEU B CA 1
ATOM 9416 C C . LEU B 1 543 ? 38.619 6.417 56.951 1.00 18.93 543 LEU B C 1
ATOM 9417 O O . LEU B 1 543 ? 38.704 6.682 58.162 1.00 19.37 543 LEU B O 1
ATOM 9422 N N . LEU B 1 544 ? 39.553 5.733 56.302 1.00 18.59 544 LEU B N 1
ATOM 9423 C CA . LEU B 1 544 ? 40.717 5.216 56.985 1.00 17.98 544 LEU B CA 1
ATOM 9424 C C . LEU B 1 544 ? 41.666 6.344 57.419 1.00 18.03 544 LEU B C 1
ATOM 9425 O O . LEU B 1 544 ? 42.135 6.356 58.549 1.00 17.56 544 LEU B O 1
ATOM 9430 N N . ALA B 1 545 ? 41.929 7.297 56.533 1.00 18.20 545 ALA B N 1
ATOM 9431 C CA . ALA B 1 545 ? 42.773 8.405 56.900 1.00 18.81 545 ALA B CA 1
ATOM 9432 C C . ALA B 1 545 ? 42.165 9.095 58.108 1.00 19.49 545 ALA B C 1
ATOM 9433 O O . ALA B 1 545 ? 42.860 9.399 59.057 1.00 20.01 545 ALA B O 1
ATOM 9435 N N . GLN B 1 546 ? 40.860 9.313 58.081 1.00 20.70 546 GLN B N 1
ATOM 9436 C CA . GLN B 1 546 ? 40.165 9.896 59.215 1.00 21.98 546 GLN B CA 1
ATOM 9437 C C . GLN B 1 546 ? 40.295 9.094 60.512 1.00 22.16 546 GLN B C 1
ATOM 9438 O O . GLN B 1 546 ? 40.200 9.653 61.590 1.00 22.54 546 GLN B O 1
ATOM 9444 N N . LYS B 1 547 ? 40.466 7.788 60.415 1.00 22.19 547 LYS B N 1
ATOM 9445 C CA . LYS B 1 547 ? 40.625 7.002 61.616 1.00 22.57 547 LYS B CA 1
ATOM 9446 C C . LYS B 1 547 ? 42.081 6.934 62.081 1.00 22.18 547 LYS B C 1
ATOM 9447 O O . LYS B 1 547 ? 42.390 6.199 63.018 1.00 23.06 547 LYS B O 1
ATOM 9453 N N . GLY B 1 548 ? 42.979 7.659 61.435 1.00 21.39 548 GLY B N 1
ATOM 9454 C CA . GLY B 1 548 ? 44.386 7.634 61.853 1.00 20.46 548 GLY B CA 1
ATOM 9455 C C . GLY B 1 548 ? 45.352 6.680 61.162 1.00 19.99 548 GLY B C 1
ATOM 9456 O O . GLY B 1 548 ? 46.530 6.709 61.475 1.00 21.29 548 GLY B O 1
ATOM 9457 N N . TYR B 1 549 ? 44.877 5.856 60.227 1.00 18.87 549 TYR B N 1
ATOM 9458 C CA . TYR B 1 549 ? 45.715 5.021 59.366 1.00 17.42 549 TYR B CA 1
ATOM 9459 C C . TYR B 1 549 ? 46.529 5.787 58.349 1.00 17.79 549 TYR B C 1
ATOM 9460 O O . TYR B 1 549 ? 46.134 6.843 57.935 1.00 17.64 549 TYR B O 1
ATOM 9469 N N . GLU B 1 550 ? 47.651 5.218 57.916 1.00 18.95 550 GLU B N 1
ATOM 9470 C CA . GLU B 1 550 ? 48.469 5.812 56.848 1.00 20.08 550 GLU B CA 1
ATOM 9471 C C . GLU B 1 550 ? 48.130 5.076 55.536 1.00 19.06 550 GLU B C 1
ATOM 9472 O O . GLU B 1 550 ? 48.318 3.872 55.406 1.00 18.52 550 GLU B O 1
ATOM 9478 N N . VAL B 1 551 ? 47.624 5.829 54.564 1.00 18.27 551 VAL B N 1
ATOM 9479 C CA . VAL B 1 551 ? 46.853 5.222 53.499 1.00 17.08 551 VAL B CA 1
ATOM 9480 C C . VAL B 1 551 ? 47.415 5.477 52.133 1.00 16.36 551 VAL B C 1
ATOM 9481 O O . VAL B 1 551 ? 47.896 6.568 51.834 1.00 15.86 551 VAL B O 1
ATOM 9485 N N . SER B 1 552 ? 47.330 4.441 51.307 1.00 15.43 552 SER B N 1
ATOM 9486 C CA . SER B 1 552 ? 47.758 4.502 49.955 1.00 15.16 552 SER B CA 1
ATOM 9487 C C . SER B 1 552 ? 46.632 3.901 49.181 1.00 15.45 552 SER B C 1
ATOM 9488 O O . SER B 1 552 ? 46.100 2.818 49.518 1.00 16.20 552 SER B O 1
ATOM 9491 N N . ILE B 1 553 ? 46.266 4.589 48.117 1.00 14.85 553 ILE B N 1
ATOM 9492 C CA . ILE B 1 553 ? 45.340 4.015 47.200 1.00 13.96 553 ILE B CA 1
ATOM 9493 C C . ILE B 1 553 ? 46.051 3.718 45.870 1.00 13.70 553 ILE B C 1
ATOM 9494 O O . ILE B 1 553 ? 46.650 4.601 45.243 1.00 13.28 553 ILE B O 1
ATOM 9499 N N . VAL B 1 554 ? 46.005 2.447 45.488 1.00 13.41 554 VAL B N 1
ATOM 9500 C CA . VAL B 1 554 ? 46.584 1.966 44.250 1.00 13.51 554 VAL B CA 1
ATOM 9501 C C . VAL B 1 554 ? 45.482 1.657 43.233 1.00 13.70 554 VAL B C 1
ATOM 9502 O O . VAL B 1 554 ? 44.575 0.864 43.525 1.00 13.93 554 VAL B O 1
ATOM 9506 N N . THR B 1 555 ? 45.588 2.241 42.036 1.00 13.39 555 THR B N 1
ATOM 9507 C CA . THR B 1 555 ? 44.501 2.202 41.062 1.00 13.60 555 THR B CA 1
ATOM 9508 C C . THR B 1 555 ? 45.086 2.253 39.661 1.00 13.88 555 THR B C 1
ATOM 9509 O O . THR B 1 555 ? 45.996 3.017 39.414 1.00 15.04 555 THR B O 1
ATOM 9513 N N . PRO B 1 556 ? 44.627 1.387 38.745 1.00 14.17 556 PRO B N 1
ATOM 9514 C CA . PRO B 1 556 ? 45.113 1.416 37.350 1.00 13.76 556 PRO B CA 1
ATOM 9515 C C . PRO B 1 556 ? 44.748 2.656 36.567 1.00 14.16 556 PRO B C 1
ATOM 9516 O O . PRO B 1 556 ? 45.288 2.880 35.484 1.00 16.38 556 PRO B O 1
ATOM 9520 N N . GLY B 1 557 ? 43.841 3.470 37.074 1.00 13.71 557 GLY B N 1
ATOM 9521 C CA . GLY B 1 557 ? 43.460 4.661 36.333 1.00 12.14 557 GLY B CA 1
ATOM 9522 C C . GLY B 1 557 ? 44.522 5.709 36.546 1.00 11.05 557 GLY B C 1
ATOM 9523 O O . GLY B 1 557 ? 45.312 5.628 37.504 1.00 10.12 557 GLY B O 1
ATOM 9524 N N . ALA B 1 558 ? 44.529 6.694 35.656 1.00 10.37 558 ALA B N 1
ATOM 9525 C CA . ALA B 1 558 ? 45.384 7.873 35.818 1.00 9.60 558 ALA B CA 1
ATOM 9526 C C . ALA B 1 558 ? 44.900 8.766 36.955 1.00 9.16 558 ALA B C 1
ATOM 9527 O O . ALA B 1 558 ? 45.700 9.540 37.481 1.00 9.72 558 ALA B O 1
ATOM 9529 N N . GLN B 1 559 ? 43.614 8.679 37.321 1.00 7.73 559 GLN B N 1
ATOM 9530 C CA . GLN B 1 559 ? 43.097 9.408 38.498 1.00 7.05 559 GLN B CA 1
ATOM 9531 C C . GLN B 1 559 ? 42.386 8.462 39.398 1.00 6.73 559 GLN B C 1
ATOM 9532 O O . GLN B 1 559 ? 41.875 7.437 38.942 1.00 7.08 559 GLN B O 1
ATOM 9538 N N . VAL B 1 560 ? 42.301 8.804 40.670 1.00 6.55 560 VAL B N 1
ATOM 9539 C CA . VAL B 1 560 ? 41.506 7.981 41.577 1.00 6.48 560 VAL B CA 1
ATOM 9540 C C . VAL B 1 560 ? 40.092 8.343 41.219 1.00 7.61 560 VAL B C 1
ATOM 9541 O O . VAL B 1 560 ? 39.846 9.495 40.864 1.00 9.07 560 VAL B O 1
ATOM 9545 N N . SER B 1 561 ? 39.166 7.383 41.231 1.00 8.28 561 SER B N 1
ATOM 9546 C CA . SER B 1 561 ? 37.779 7.646 40.831 1.00 7.73 561 SER B CA 1
ATOM 9547 C C . SER B 1 561 ? 37.652 8.224 39.414 1.00 8.88 561 SER B C 1
ATOM 9548 O O . SER B 1 561 ? 36.948 9.175 39.197 1.00 9.20 561 SER B O 1
ATOM 9551 N N . SER B 1 562 ? 38.278 7.607 38.433 1.00 10.11 562 SER B N 1
ATOM 9552 C CA . SER B 1 562 ? 38.300 8.141 37.073 1.00 11.31 562 SER B CA 1
ATOM 9553 C C . SER B 1 562 ? 36.927 8.262 36.477 1.00 11.32 562 SER B C 1
ATOM 9554 O O . SER B 1 562 ? 36.726 9.096 35.606 1.00 11.55 562 SER B O 1
ATOM 9557 N N . TRP B 1 563 ? 35.968 7.447 36.925 1.00 12.04 563 TRP B N 1
ATOM 9558 C CA . TRP B 1 563 ? 34.615 7.522 36.345 1.00 12.28 563 TRP B CA 1
ATOM 9559 C C . TRP B 1 563 ? 33.919 8.789 36.818 1.00 13.18 563 TRP B C 1
ATOM 9560 O O . TRP B 1 563 ? 33.061 9.317 36.124 1.00 12.88 563 TRP B O 1
ATOM 9571 N N . THR B 1 564 ? 34.307 9.301 37.986 1.00 14.09 564 THR B N 1
ATOM 9572 C CA . THR B 1 564 ? 33.813 10.604 38.402 1.00 15.20 564 THR B CA 1
ATOM 9573 C C . THR B 1 564 ? 34.236 11.792 37.518 1.00 16.32 564 THR B C 1
ATOM 9574 O O . THR B 1 564 ? 33.879 12.931 37.840 1.00 17.34 564 THR B O 1
ATOM 9578 N N . ASN B 1 565 ? 34.979 11.560 36.432 1.00 16.81 565 ASN B N 1
ATOM 9579 C CA . ASN B 1 565 ? 34.991 12.525 35.334 1.00 18.18 565 ASN B CA 1
ATOM 9580 C C . ASN B 1 565 ? 33.548 12.801 34.877 1.00 19.35 565 ASN B C 1
ATOM 9581 O O . ASN B 1 565 ? 33.230 13.849 34.329 1.00 20.36 565 ASN B O 1
ATOM 9586 N N . ASN B 1 566 ? 32.656 11.851 35.116 1.00 20.29 566 ASN B N 1
ATOM 9587 C CA . ASN B 1 566 ? 31.342 11.894 34.503 1.00 20.53 566 ASN B CA 1
ATOM 9588 C C . ASN B 1 566 ? 30.346 12.560 35.424 1.00 21.79 566 ASN B C 1
ATOM 9589 O O . ASN B 1 566 ? 29.277 12.999 34.994 1.00 22.21 566 ASN B O 1
ATOM 9594 N N . THR B 1 567 ? 30.716 12.678 36.695 1.00 22.51 567 THR B N 1
ATOM 9595 C CA . THR B 1 567 ? 29.866 13.339 37.660 1.00 22.48 567 THR B CA 1
ATOM 9596 C C . THR B 1 567 ? 30.515 14.625 38.200 1.00 22.57 567 THR B C 1
ATOM 9597 O O . THR B 1 567 ? 30.072 15.151 39.228 1.00 22.88 567 THR B O 1
ATOM 9601 N N . PHE B 1 568 ? 31.541 15.138 37.509 1.00 22.59 568 PHE B N 1
ATOM 9602 C CA . PHE B 1 568 ? 32.223 16.396 37.900 1.00 22.39 568 PHE B CA 1
ATOM 9603 C C . PHE B 1 568 ? 32.831 16.460 39.323 1.00 21.22 568 PHE B C 1
ATOM 9604 O O . PHE B 1 568 ? 33.030 17.536 39.864 1.00 21.78 568 PHE B O 1
ATOM 9612 N N . GLU B 1 569 ? 33.141 15.315 39.921 1.00 19.39 569 GLU B N 1
ATOM 9613 C CA . GLU B 1 569 ? 33.802 15.302 41.208 1.00 17.93 569 GLU B CA 1
ATOM 9614 C C . GLU B 1 569 ? 35.325 14.975 41.112 1.00 15.73 569 GLU B C 1
ATOM 9615 O O . GLU B 1 569 ? 36.044 15.030 42.111 1.00 14.82 569 GLU B O 1
ATOM 9621 N N . VAL B 1 570 ? 35.830 14.624 39.939 1.00 13.62 570 VAL B N 1
ATOM 9622 C CA . VAL B 1 570 ? 37.155 14.045 39.897 1.00 11.97 570 VAL B CA 1
ATOM 9623 C C . VAL B 1 570 ? 38.255 14.941 40.474 1.00 12.30 570 VAL B C 1
ATOM 9624 O O . VAL B 1 570 ? 39.067 14.486 41.246 1.00 11.20 570 VAL B O 1
ATOM 9628 N N . ASN B 1 571 ? 38.253 16.224 40.123 1.00 13.58 571 ASN B N 1
ATOM 9629 C CA . ASN B 1 571 ? 39.201 17.163 40.708 1.00 14.05 571 ASN B CA 1
ATOM 9630 C C . ASN B 1 571 ? 38.961 17.335 42.211 1.00 13.99 571 ASN B C 1
ATOM 9631 O O . ASN B 1 571 ? 39.896 17.271 42.984 1.00 15.16 571 ASN B O 1
ATOM 9636 N N . ARG B 1 572 ? 37.725 17.541 42.634 1.00 12.98 572 ARG B N 1
ATOM 9637 C CA . ARG B 1 572 ? 37.449 17.650 44.054 1.00 13.22 572 ARG B CA 1
ATOM 9638 C C . ARG B 1 572 ? 37.971 16.447 44.831 1.00 12.96 572 ARG B C 1
ATOM 9639 O O . ARG B 1 572 ? 38.500 16.586 45.924 1.00 13.17 572 ARG B O 1
ATOM 9647 N N . ILE B 1 573 ? 37.837 15.267 44.246 1.00 12.78 573 ILE B N 1
ATOM 9648 C CA . ILE B 1 573 ? 38.224 14.024 44.902 1.00 11.39 573 ILE B CA 1
ATOM 9649 C C . ILE B 1 573 ? 39.723 13.908 45.094 1.00 11.34 573 ILE B C 1
ATOM 9650 O O . ILE B 1 573 ? 40.171 13.571 46.191 1.00 10.79 573 ILE B O 1
ATOM 9655 N N . GLN B 1 574 ? 40.495 14.176 44.035 1.00 11.20 574 GLN B N 1
ATOM 9656 C CA . GLN B 1 574 ? 41.934 14.088 44.156 1.00 11.38 574 GLN B CA 1
ATOM 9657 C C . GLN B 1 574 ? 42.331 15.092 45.219 1.00 12.22 574 GLN B C 1
ATOM 9658 O O . GLN B 1 574 ? 43.098 14.758 46.123 1.00 12.46 574 GLN B O 1
ATOM 9664 N N . ARG B 1 575 ? 41.811 16.319 45.114 1.00 12.86 575 ARG B N 1
ATOM 9665 C CA . ARG B 1 575 ? 42.102 17.370 46.103 1.00 14.15 575 ARG B CA 1
ATOM 9666 C C . ARG B 1 575 ? 41.901 16.919 47.544 1.00 13.79 575 ARG B C 1
ATOM 9667 O O . ARG B 1 575 ? 42.780 17.071 48.382 1.00 13.38 575 ARG B O 1
ATOM 9675 N N . ARG B 1 576 ? 40.751 16.323 47.800 1.00 14.03 576 ARG B N 1
ATOM 9676 C CA . ARG B 1 576 ? 40.389 15.894 49.127 1.00 14.77 576 ARG B CA 1
ATOM 9677 C C . ARG B 1 576 ? 41.273 14.747 49.612 1.00 14.34 576 ARG B C 1
ATOM 9678 O O . ARG B 1 576 ? 41.473 14.594 50.805 1.00 13.65 576 ARG B O 1
ATOM 9686 N N . LEU B 1 577 ? 41.814 13.952 48.691 1.00 14.91 577 LEU B N 1
ATOM 9687 C CA . LEU B 1 577 ? 42.707 12.856 49.058 1.00 15.19 577 LEU B CA 1
ATOM 9688 C C . LEU B 1 577 ? 44.066 13.383 49.449 1.00 16.56 577 LEU B C 1
ATOM 9689 O O . LEU B 1 577 ? 44.696 12.863 50.361 1.00 17.14 577 LEU B O 1
ATOM 9694 N N . ILE B 1 578 ? 44.534 14.413 48.749 1.00 17.95 578 ILE B N 1
ATOM 9695 C CA . ILE B 1 578 ? 45.779 15.079 49.114 1.00 19.28 578 ILE B CA 1
ATOM 9696 C C . ILE B 1 578 ? 45.701 15.737 50.510 1.00 20.47 578 ILE B C 1
ATOM 9697 O O . ILE B 1 578 ? 46.582 15.525 51.342 1.00 20.71 578 ILE B O 1
ATOM 9702 N N . GLU B 1 579 ? 44.650 16.513 50.766 1.00 21.46 579 GLU B N 1
ATOM 9703 C CA . GLU B 1 579 ? 44.444 17.146 52.084 1.00 22.98 579 GLU B CA 1
ATOM 9704 C C . GLU B 1 579 ? 44.384 16.104 53.241 1.00 22.84 579 GLU B C 1
ATOM 9705 O O . GLU B 1 579 ? 44.699 16.387 54.402 1.00 22.31 579 GLU B O 1
ATOM 9711 N N . ASN B 1 580 ? 43.965 14.895 52.918 1.00 22.24 580 ASN B N 1
ATOM 9712 C CA . ASN B 1 580 ? 43.872 13.913 53.939 1.00 22.20 580 ASN B CA 1
ATOM 9713 C C . ASN B 1 580 ? 45.201 13.125 54.042 1.00 21.63 580 ASN B C 1
ATOM 9714 O O . ASN B 1 580 ? 45.315 12.168 54.817 1.00 22.39 580 ASN B O 1
ATOM 9719 N N . GLY B 1 581 ? 46.205 13.554 53.278 1.00 19.97 581 GLY B N 1
ATOM 9720 C CA . GLY B 1 581 ? 47.478 12.859 53.204 1.00 17.71 581 GLY B CA 1
ATOM 9721 C C . GLY B 1 581 ? 47.444 11.440 52.660 1.00 16.85 581 GLY B C 1
ATOM 9722 O O . GLY B 1 581 ? 48.317 10.638 53.003 1.00 15.97 581 GLY B O 1
ATOM 9723 N N . VAL B 1 582 ? 46.447 11.126 51.817 1.00 15.49 582 VAL B N 1
ATOM 9724 C CA . VAL B 1 582 ? 46.348 9.814 51.179 1.00 14.26 582 VAL B CA 1
ATOM 9725 C C . VAL B 1 582 ? 47.247 9.719 49.937 1.00 13.89 582 VAL B C 1
ATOM 9726 O O . VAL B 1 582 ? 47.102 10.488 49.002 1.00 14.96 582 VAL B O 1
ATOM 9730 N N . ALA B 1 583 ? 48.170 8.781 49.880 1.00 13.21 583 ALA B N 1
ATOM 9731 C CA . ALA B 1 583 ? 49.036 8.746 48.693 1.00 12.69 583 ALA B CA 1
ATOM 9732 C C . ALA B 1 583 ? 48.308 8.139 47.492 1.00 12.52 583 ALA B C 1
ATOM 9733 O O . ALA B 1 583 ? 47.606 7.122 47.608 1.00 12.49 583 ALA B O 1
ATOM 9735 N N . ARG B 1 584 ? 48.481 8.756 46.335 1.00 11.73 584 ARG B N 1
ATOM 9736 C CA . ARG B 1 584 ? 47.804 8.269 45.144 1.00 11.52 584 ARG B CA 1
ATOM 9737 C C . ARG B 1 584 ? 48.738 7.496 44.258 1.00 11.32 584 ARG B C 1
ATOM 9738 O O . ARG B 1 584 ? 49.564 8.074 43.587 1.00 11.09 584 ARG B O 1
ATOM 9746 N N . VAL B 1 585 ? 48.620 6.176 44.276 1.00 11.47 585 VAL B N 1
ATOM 9747 C CA . VAL B 1 585 ? 49.502 5.356 43.454 1.00 11.40 585 VAL B CA 1
ATOM 9748 C C . VAL B 1 585 ? 48.694 5.008 42.206 1.00 11.87 585 VAL B C 1
ATOM 9749 O O . VAL B 1 585 ? 48.188 3.913 42.046 1.00 12.08 585 VAL B O 1
ATOM 9753 N N . THR B 1 586 ? 48.564 5.986 41.331 1.00 12.20 586 THR B N 1
ATOM 9754 C CA . THR B 1 586 ? 47.796 5.801 40.141 1.00 13.06 586 THR B CA 1
ATOM 9755 C C . THR B 1 586 ? 48.654 5.142 39.032 1.00 13.73 586 THR B C 1
ATOM 9756 O O . THR B 1 586 ? 49.885 5.160 39.091 1.00 13.44 586 THR B O 1
ATOM 9760 N N . ASP B 1 587 ? 47.969 4.586 38.027 1.00 14.09 587 ASP B N 1
ATOM 9761 C CA . ASP B 1 587 ? 48.561 3.836 36.930 1.00 14.41 587 ASP B CA 1
ATOM 9762 C C . ASP B 1 587 ? 49.278 2.612 37.464 1.00 14.18 587 ASP B C 1
ATOM 9763 O O . ASP B 1 587 ? 50.364 2.236 36.972 1.00 14.17 587 ASP B O 1
ATOM 9768 N N . HIS B 1 588 ? 48.677 1.994 38.474 1.00 12.50 588 HIS B N 1
ATOM 9769 C CA . HIS B 1 588 ? 49.258 0.816 39.009 1.00 12.42 588 HIS B CA 1
ATOM 9770 C C . HIS B 1 588 ? 48.204 -0.198 39.338 1.00 12.46 588 HIS B C 1
ATOM 9771 O O . HIS B 1 588 ? 47.131 0.162 39.814 1.00 11.78 588 HIS B O 1
ATOM 9778 N N . ALA B 1 589 ? 48.528 -1.471 39.106 1.00 12.52 589 ALA B N 1
ATOM 9779 C CA . ALA B 1 589 ? 47.719 -2.559 39.662 1.00 12.97 589 ALA B CA 1
ATOM 9780 C C . ALA B 1 589 ? 48.489 -3.316 40.735 1.00 13.20 589 ALA B C 1
ATOM 9781 O O . ALA B 1 589 ? 49.715 -3.298 40.766 1.00 13.73 589 ALA B O 1
ATOM 9783 N N . VAL B 1 590 ? 47.739 -3.933 41.639 1.00 13.32 590 VAL B N 1
ATOM 9784 C CA . VAL B 1 590 ? 48.262 -4.844 42.622 1.00 13.69 590 VAL B CA 1
ATOM 9785 C C . VAL B 1 590 ? 48.243 -6.214 41.970 1.00 14.76 590 VAL B C 1
ATOM 9786 O O . VAL B 1 590 ? 47.177 -6.711 41.614 1.00 15.71 590 VAL B O 1
ATOM 9790 N N . VAL B 1 591 ? 49.408 -6.815 41.775 1.00 14.94 591 VAL B N 1
ATOM 9791 C CA . VAL B 1 591 ? 49.438 -8.113 41.128 1.00 15.07 591 VAL B CA 1
ATOM 9792 C C . VAL B 1 591 ? 49.832 -9.237 42.067 1.00 15.35 591 VAL B C 1
ATOM 9793 O O . VAL B 1 591 ? 49.900 -10.389 41.646 1.00 15.99 591 VAL B O 1
ATOM 9797 N N . ALA B 1 592 ? 50.121 -8.907 43.323 1.00 15.25 592 ALA B N 1
ATOM 9798 C CA . ALA B 1 592 ? 50.402 -9.922 44.331 1.00 15.20 592 ALA B CA 1
ATOM 9799 C C . ALA B 1 592 ? 50.361 -9.311 45.711 1.00 15.48 592 ALA B C 1
ATOM 9800 O O . ALA B 1 592 ? 50.776 -8.177 45.915 1.00 15.30 592 ALA B O 1
ATOM 9802 N N . VAL B 1 593 ? 49.837 -10.072 46.653 1.00 16.35 593 VAL B N 1
ATOM 9803 C CA . VAL B 1 593 ? 49.775 -9.649 48.036 1.00 17.29 593 VAL B CA 1
ATOM 9804 C C . VAL B 1 593 ? 50.606 -10.686 48.756 1.00 18.04 593 VAL B C 1
ATOM 9805 O O . VAL B 1 593 ? 50.273 -11.880 48.741 1.00 18.79 593 VAL B O 1
ATOM 9809 N N . GLY B 1 594 ? 51.711 -10.236 49.338 1.00 18.80 594 GLY B N 1
ATOM 9810 C CA . GLY B 1 594 ? 52.618 -11.109 50.090 1.00 19.84 594 GLY B CA 1
ATOM 9811 C C . GLY B 1 594 ? 52.378 -10.911 51.564 1.00 20.78 594 GLY B C 1
ATOM 9812 O O . GLY B 1 594 ? 51.551 -10.084 51.939 1.00 21.96 594 GLY B O 1
ATOM 9813 N N . ALA B 1 595 ? 53.095 -11.631 52.425 1.00 21.13 595 ALA B N 1
ATOM 9814 C CA . ALA B 1 595 ? 52.838 -11.511 53.873 1.00 20.53 595 ALA B CA 1
ATOM 9815 C C . ALA B 1 595 ? 53.091 -10.103 54.507 1.00 20.34 595 ALA B C 1
ATOM 9816 O O . ALA B 1 595 ? 52.461 -9.749 55.506 1.00 20.36 595 ALA B O 1
ATOM 9818 N N . GLY B 1 596 ? 53.958 -9.278 53.930 1.00 19.48 596 GLY B N 1
ATOM 9819 C CA . GLY B 1 596 ? 54.120 -7.958 54.531 1.00 18.95 596 GLY B CA 1
ATOM 9820 C C . GLY B 1 596 ? 54.138 -6.758 53.615 1.00 18.51 596 GLY B C 1
ATOM 9821 O O . GLY B 1 596 ? 54.717 -5.723 53.951 1.00 18.74 596 GLY B O 1
ATOM 9822 N N . GLY B 1 597 ? 53.507 -6.901 52.459 1.00 18.19 597 GLY B N 1
ATOM 9823 C CA . GLY B 1 597 ? 53.421 -5.841 51.477 1.00 17.40 597 GLY B CA 1
ATOM 9824 C C . GLY B 1 597 ? 52.722 -6.342 50.234 1.00 17.01 597 GLY B C 1
ATOM 9825 O O . GLY B 1 597 ? 52.307 -7.499 50.201 1.00 16.65 597 GLY B O 1
ATOM 9826 N N . VAL B 1 598 ? 52.583 -5.473 49.219 1.00 16.49 598 VAL B N 1
ATOM 9827 C CA . VAL B 1 598 ? 52.023 -5.878 47.927 1.00 15.59 598 VAL B CA 1
ATOM 9828 C C . VAL B 1 598 ? 53.023 -5.623 46.795 1.00 16.33 598 VAL B C 1
ATOM 9829 O O . VAL B 1 598 ? 53.941 -4.778 46.925 1.00 16.64 598 VAL B O 1
ATOM 9833 N N . THR B 1 599 ? 52.857 -6.347 45.693 1.00 15.61 599 THR B N 1
ATOM 9834 C CA . THR B 1 599 ? 53.627 -6.049 44.528 1.00 15.62 599 THR B CA 1
ATOM 9835 C C . THR B 1 599 ? 52.727 -5.278 43.619 1.00 15.15 599 THR B C 1
ATOM 9836 O O . THR B 1 599 ? 51.645 -5.762 43.283 1.00 14.69 599 THR B O 1
ATOM 9840 N N . VAL B 1 600 ? 53.180 -4.102 43.186 1.00 14.54 600 VAL B N 1
ATOM 9841 C CA . VAL B 1 600 ? 52.402 -3.308 42.249 1.00 14.02 600 VAL B CA 1
ATOM 9842 C C . VAL B 1 600 ? 53.040 -3.282 40.872 1.00 14.90 600 VAL B C 1
ATOM 9843 O O . VAL B 1 600 ? 54.242 -3.250 40.749 1.00 15.30 600 VAL B O 1
ATOM 9847 N N . ARG B 1 601 ? 52.208 -3.303 39.836 1.00 15.73 601 ARG B N 1
ATOM 9848 C CA . ARG B 1 601 ? 52.701 -3.306 38.464 1.00 16.79 601 ARG B CA 1
ATOM 9849 C C . ARG B 1 601 ? 52.260 -2.060 37.704 1.00 17.71 601 ARG B C 1
ATOM 9850 O O . ARG B 1 601 ? 51.068 -1.849 37.478 1.00 18.67 601 ARG B O 1
ATOM 9858 N N . ASP B 1 602 ? 53.228 -1.239 37.311 1.00 18.29 602 ASP B N 1
ATOM 9859 C CA . ASP B 1 602 ? 52.943 -0.033 36.558 1.00 18.93 602 ASP B CA 1
ATOM 9860 C C . ASP B 1 602 ? 52.187 -0.384 35.259 1.00 19.19 602 ASP B C 1
ATOM 9861 O O . ASP B 1 602 ? 52.554 -1.321 34.561 1.00 19.75 602 ASP B O 1
ATOM 9866 N N . THR B 1 603 ? 51.107 0.324 34.951 1.00 19.36 603 THR B N 1
ATOM 9867 C CA . THR B 1 603 ? 50.258 -0.095 33.842 1.00 20.18 603 THR B CA 1
ATOM 9868 C C . THR B 1 603 ? 50.848 0.162 32.459 1.00 21.01 603 THR B C 1
ATOM 9869 O O . THR B 1 603 ? 50.346 -0.359 31.473 1.00 21.29 603 THR B O 1
ATOM 9873 N N . TYR B 1 604 ? 51.883 0.988 32.353 1.00 21.58 604 TYR B N 1
ATOM 9874 C CA . TYR B 1 604 ? 52.329 1.387 31.030 1.00 21.23 604 TYR B CA 1
ATOM 9875 C C . TYR B 1 604 ? 53.533 0.586 30.556 1.00 21.98 604 TYR B C 1
ATOM 9876 O O . TYR B 1 604 ? 53.534 0.072 29.436 1.00 22.71 604 TYR B O 1
ATOM 9885 N N . ALA B 1 605 ? 54.564 0.516 31.402 1.00 22.19 605 ALA B N 1
ATOM 9886 C CA . ALA B 1 605 ? 55.836 -0.094 31.045 1.00 22.33 605 ALA B CA 1
ATOM 9887 C C . ALA B 1 605 ? 56.070 -1.369 31.850 1.00 22.97 605 ALA B C 1
ATOM 9888 O O . ALA B 1 605 ? 57.162 -1.941 31.788 1.00 23.47 605 ALA B O 1
ATOM 9890 N N . SER B 1 606 ? 55.059 -1.787 32.614 1.00 23.31 606 SER B N 1
ATOM 9891 C CA . SER B 1 606 ? 55.076 -3.051 33.363 1.00 24.37 606 SER B CA 1
ATOM 9892 C C . SER B 1 606 ? 56.148 -3.156 34.436 1.00 24.77 606 SER B C 1
ATOM 9893 O O . SER B 1 606 ? 56.712 -4.228 34.626 1.00 25.34 606 SER B O 1
ATOM 9896 N N . ILE B 1 607 ? 56.446 -2.064 35.122 1.00 25.07 607 ILE B N 1
ATOM 9897 C CA . ILE B 1 607 ? 57.483 -2.063 36.147 1.00 24.86 607 ILE B CA 1
ATOM 9898 C C . ILE B 1 607 ? 56.894 -2.333 37.512 1.00 25.33 607 ILE B C 1
ATOM 9899 O O . ILE B 1 607 ? 55.961 -1.646 37.940 1.00 25.40 607 ILE B O 1
ATOM 9904 N N . GLU B 1 608 ? 57.480 -3.288 38.223 1.00 26.13 608 GLU B N 1
ATOM 9905 C CA . GLU B 1 608 ? 56.970 -3.700 39.545 1.00 26.94 608 GLU B CA 1
ATOM 9906 C C . GLU B 1 608 ? 57.810 -3.202 40.692 1.00 27.89 608 GLU B C 1
ATOM 9907 O O . GLU B 1 608 ? 59.014 -3.404 40.714 1.00 28.97 608 GLU B O 1
ATOM 9913 N N . ARG B 1 609 ? 57.175 -2.536 41.645 1.00 28.92 609 ARG B N 1
ATOM 9914 C CA . ARG B 1 609 ? 57.807 -2.141 42.902 1.00 29.53 609 ARG B CA 1
ATOM 9915 C C . ARG B 1 609 ? 57.083 -2.939 43.985 1.00 28.85 609 ARG B C 1
ATOM 9916 O O . ARG B 1 609 ? 56.002 -3.447 43.734 1.00 29.04 609 ARG B O 1
ATOM 9924 N N . GLU B 1 610 ? 57.675 -3.072 45.170 1.00 28.68 610 GLU B N 1
ATOM 9925 C CA . GLU B 1 610 ? 56.965 -3.572 46.358 1.00 28.29 610 GLU B CA 1
ATOM 9926 C C . GLU B 1 610 ? 56.524 -2.373 47.179 1.00 27.04 610 GLU B C 1
ATOM 9927 O O . GLU B 1 610 ? 57.214 -1.365 47.245 1.00 26.02 610 GLU B O 1
ATOM 9933 N N . LEU B 1 611 ? 55.371 -2.498 47.813 1.00 26.61 611 LEU B N 1
ATOM 9934 C CA . LEU B 1 611 ? 54.838 -1.447 48.646 1.00 26.34 611 LEU B CA 1
ATOM 9935 C C . LEU B 1 611 ? 54.521 -2.161 49.929 1.00 26.27 611 LEU B C 1
ATOM 9936 O O . LEU B 1 611 ? 53.817 -3.160 49.904 1.00 26.49 611 LEU B O 1
ATOM 9941 N N . GLU B 1 612 ? 55.072 -1.696 51.040 1.00 26.67 612 GLU B N 1
ATOM 9942 C CA . GLU B 1 612 ? 54.921 -2.418 52.297 1.00 27.52 612 GLU B CA 1
ATOM 9943 C C . GLU B 1 612 ? 53.759 -1.857 53.046 1.00 26.79 612 GLU B C 1
ATOM 9944 O O . GLU B 1 612 ? 53.531 -0.657 53.038 1.00 26.92 612 GLU B O 1
ATOM 9950 N N . CYS B 1 613 ? 52.995 -2.754 53.659 1.00 26.42 613 CYS B N 1
ATOM 9951 C CA . CYS B 1 613 ? 51.799 -2.383 54.389 1.00 25.84 613 CYS B CA 1
ATOM 9952 C C . CYS B 1 613 ? 51.443 -3.488 55.377 1.00 25.18 613 CYS B C 1
ATOM 9953 O O . CYS B 1 613 ? 51.927 -4.610 55.239 1.00 25.03 613 CYS B O 1
ATOM 9956 N N . ASP B 1 614 ? 50.597 -3.138 56.354 1.00 24.18 614 ASP B N 1
ATOM 9957 C CA . ASP B 1 614 ? 50.106 -4.025 57.410 1.00 23.08 614 ASP B CA 1
ATOM 9958 C C . ASP B 1 614 ? 48.754 -4.629 57.028 1.00 21.92 614 ASP B C 1
ATOM 9959 O O . ASP B 1 614 ? 48.261 -5.542 57.694 1.00 22.02 614 ASP B O 1
ATOM 9964 N N . ALA B 1 615 ? 48.117 -4.075 56.000 1.00 20.47 615 ALA B N 1
ATOM 9965 C CA . ALA B 1 615 ? 46.767 -4.492 55.630 1.00 19.40 615 ALA B CA 1
ATOM 9966 C C . ALA B 1 615 ? 46.378 -4.058 54.218 1.00 18.96 615 ALA B C 1
ATOM 9967 O O . ALA B 1 615 ? 46.906 -3.083 53.676 1.00 19.11 615 ALA B O 1
ATOM 9969 N N . VAL B 1 616 ? 45.450 -4.792 53.624 1.00 17.58 616 VAL B N 1
ATOM 9970 C CA . VAL B 1 616 ? 44.999 -4.467 52.304 1.00 17.07 616 VAL B CA 1
ATOM 9971 C C . VAL B 1 616 ? 43.479 -4.400 52.267 1.00 16.05 616 VAL B C 1
ATOM 9972 O O . VAL B 1 616 ? 42.798 -5.330 52.710 1.00 16.07 616 VAL B O 1
ATOM 9976 N N . VAL B 1 617 ? 42.929 -3.315 51.740 1.00 14.33 617 VAL B N 1
ATOM 9977 C CA . VAL B 1 617 ? 41.491 -3.280 51.577 1.00 13.48 617 VAL B CA 1
ATOM 9978 C C . VAL B 1 617 ? 41.184 -3.365 50.105 1.00 13.73 617 VAL B C 1
ATOM 9979 O O . VAL B 1 617 ? 41.634 -2.506 49.324 1.00 14.33 617 VAL B O 1
ATOM 9983 N N . MET B 1 618 ? 40.460 -4.406 49.700 1.00 13.57 618 MET B N 1
ATOM 9984 C CA . MET B 1 618 ? 40.170 -4.600 48.264 1.00 14.49 618 MET B CA 1
ATOM 9985 C C . MET B 1 618 ? 38.891 -3.895 47.862 1.00 14.17 618 MET B C 1
ATOM 9986 O O . MET B 1 618 ? 37.815 -4.220 48.370 1.00 15.15 618 MET B O 1
ATOM 9991 N N . VAL B 1 619 ? 38.976 -2.946 46.951 1.00 12.74 619 VAL B N 1
ATOM 9992 C CA . VAL B 1 619 ? 37.763 -2.420 46.399 1.00 11.85 619 VAL B CA 1
ATOM 9993 C C . VAL B 1 619 ? 37.792 -2.685 44.894 1.00 11.83 619 VAL B C 1
ATOM 9994 O O . VAL B 1 619 ? 38.352 -1.898 44.118 1.00 12.15 619 VAL B O 1
ATOM 9998 N N . THR B 1 620 ? 37.210 -3.805 44.471 1.00 10.76 620 THR B N 1
ATOM 9999 C CA . THR B 1 620 ? 37.231 -4.144 43.054 1.00 9.38 620 THR B CA 1
ATOM 10000 C C . THR B 1 620 ? 35.862 -4.349 42.415 1.00 8.74 620 THR B C 1
ATOM 10001 O O . THR B 1 620 ? 35.408 -3.514 41.654 1.00 9.48 620 THR B O 1
ATOM 10005 N N . ALA B 1 621 ? 35.201 -5.472 42.703 1.00 7.49 621 ALA B N 1
ATOM 10006 C CA . ALA B 1 621 ? 33.916 -5.754 42.090 1.00 6.16 621 ALA B CA 1
ATOM 10007 C C . ALA B 1 621 ? 33.150 -6.724 42.950 1.00 6.38 621 ALA B C 1
ATOM 10008 O O . ALA B 1 621 ? 33.589 -7.076 44.039 1.00 6.27 621 ALA B O 1
ATOM 10010 N N . ARG B 1 622 ? 32.045 -7.217 42.417 1.00 6.52 622 ARG B N 1
ATOM 10011 C CA . ARG B 1 622 ? 31.069 -7.895 43.215 1.00 7.44 622 ARG B CA 1
ATOM 10012 C C . ARG B 1 622 ? 30.556 -9.165 42.569 1.00 8.91 622 ARG B C 1
ATOM 10013 O O . ARG B 1 622 ? 30.492 -9.288 41.327 1.00 8.84 622 ARG B O 1
ATOM 10021 N N . LEU B 1 623 ? 30.199 -10.095 43.445 1.00 9.81 623 LEU B N 1
ATOM 10022 C CA . LEU B 1 623 ? 29.469 -11.283 43.086 1.00 11.48 623 LEU B CA 1
ATOM 10023 C C . LEU B 1 623 ? 28.039 -11.186 43.675 1.00 11.42 623 LEU B C 1
ATOM 10024 O O . LEU B 1 623 ? 27.860 -10.796 44.809 1.00 11.25 623 LEU B O 1
ATOM 10029 N N . PRO B 1 624 ? 27.020 -11.531 42.902 1.00 12.24 624 PRO B N 1
ATOM 10030 C CA . PRO B 1 624 ? 25.659 -11.553 43.464 1.00 13.20 624 PRO B CA 1
ATOM 10031 C C . PRO B 1 624 ? 25.455 -12.573 44.605 1.00 14.32 624 PRO B C 1
ATOM 10032 O O . PRO B 1 624 ? 26.006 -13.649 44.595 1.00 14.14 624 PRO B O 1
ATOM 10036 N N . ARG B 1 625 ? 24.689 -12.198 45.609 1.00 16.39 625 ARG B N 1
ATOM 10037 C CA . ARG B 1 625 ? 24.173 -13.141 46.608 1.00 17.86 625 ARG B CA 1
ATOM 10038 C C . ARG B 1 625 ? 22.942 -13.787 45.994 1.00 18.19 625 ARG B C 1
ATOM 10039 O O . ARG B 1 625 ? 21.841 -13.374 46.284 1.00 18.60 625 ARG B O 1
ATOM 10047 N N . GLU B 1 626 ? 23.110 -14.764 45.114 1.00 19.11 626 GLU B N 1
ATOM 10048 C CA . GLU B 1 626 ? 21.966 -15.311 44.405 1.00 19.60 626 GLU B CA 1
ATOM 10049 C C . GLU B 1 626 ? 21.625 -16.748 44.810 1.00 20.44 626 GLU B C 1
ATOM 10050 O O . GLU B 1 626 ? 20.826 -17.395 44.137 1.00 21.79 626 GLU B O 1
ATOM 10056 N N . GLU B 1 627 ? 22.195 -17.244 45.908 1.00 20.89 627 GLU B N 1
ATOM 10057 C CA . GLU B 1 627 ? 21.935 -18.621 46.364 1.00 22.18 627 GLU B CA 1
ATOM 10058 C C . GLU B 1 627 ? 20.436 -18.864 46.528 1.00 21.65 627 GLU B C 1
ATOM 10059 O O . GLU B 1 627 ? 19.930 -19.885 46.083 1.00 22.01 627 GLU B O 1
ATOM 10065 N N . LEU B 1 628 ? 19.739 -17.923 47.163 1.00 21.10 628 LEU B N 1
ATOM 10066 C CA . LEU B 1 628 ? 18.278 -17.992 47.319 1.00 20.83 628 LEU B CA 1
ATOM 10067 C C . LEU B 1 628 ? 17.480 -18.056 46.020 1.00 20.85 628 LEU B C 1
ATOM 10068 O O . LEU B 1 628 ? 16.577 -18.877 45.896 1.00 21.90 628 LEU B O 1
ATOM 10073 N N . TYR B 1 629 ? 17.782 -17.181 45.073 1.00 20.75 629 TYR B N 1
ATOM 10074 C CA . TYR B 1 629 ? 17.122 -17.202 43.786 1.00 20.56 629 TYR B CA 1
ATOM 10075 C C . TYR B 1 629 ? 17.316 -18.544 43.061 1.00 21.80 629 TYR B C 1
ATOM 10076 O O . TYR B 1 629 ? 16.373 -19.065 42.456 1.00 21.55 629 TYR B O 1
ATOM 10085 N N . LEU B 1 630 ? 18.540 -19.092 43.086 1.00 22.97 630 LEU B N 1
ATOM 10086 C CA . LEU B 1 630 ? 18.827 -20.358 42.367 1.00 23.92 630 LEU B CA 1
ATOM 10087 C C . LEU B 1 630 ? 17.995 -21.500 42.959 1.00 24.80 630 LEU B C 1
ATOM 10088 O O . LEU B 1 630 ? 17.500 -22.407 42.265 1.00 25.20 630 LEU B O 1
ATOM 10093 N N . ASP B 1 631 ? 17.824 -21.403 44.261 1.00 25.21 631 ASP B N 1
ATOM 10094 C CA . ASP B 1 631 ? 17.036 -22.298 45.003 1.00 26.15 631 ASP B CA 1
ATOM 10095 C C . ASP B 1 631 ? 15.572 -22.207 44.562 1.00 25.50 631 ASP B C 1
ATOM 10096 O O . ASP B 1 631 ? 14.945 -23.215 44.249 1.00 25.49 631 ASP B O 1
ATOM 10101 N N . LEU B 1 632 ? 15.037 -21.000 44.500 1.00 24.90 632 LEU B N 1
ATOM 10102 C CA . LEU B 1 632 ? 13.640 -20.827 44.150 1.00 24.26 632 LEU B CA 1
ATOM 10103 C C . LEU B 1 632 ? 13.386 -21.119 42.690 1.00 24.52 632 LEU B C 1
ATOM 10104 O O . LEU B 1 632 ? 12.307 -21.540 42.338 1.00 24.82 632 LEU B O 1
ATOM 10109 N N . VAL B 1 633 ? 14.370 -20.887 41.828 1.00 25.12 633 VAL B N 1
ATOM 10110 C CA . VAL B 1 633 ? 14.256 -21.279 40.426 1.00 25.15 633 VAL B CA 1
ATOM 10111 C C . VAL B 1 633 ? 14.078 -22.786 40.393 1.00 25.78 633 VAL B C 1
ATOM 10112 O O . VAL B 1 633 ? 13.226 -23.272 39.664 1.00 26.00 633 VAL B O 1
ATOM 10116 N N . ALA B 1 634 ? 14.858 -23.524 41.182 1.00 26.59 634 ALA B N 1
ATOM 10117 C CA . ALA B 1 634 ? 14.684 -24.981 41.238 1.00 27.70 634 ALA B CA 1
ATOM 10118 C C . ALA B 1 634 ? 13.233 -25.258 41.632 1.00 28.75 634 ALA B C 1
ATOM 10119 O O . ALA B 1 634 ? 12.467 -25.890 40.886 1.00 29.36 634 ALA B O 1
ATOM 10121 N N . ARG B 1 635 ? 12.828 -24.724 42.777 1.00 29.48 635 ARG B N 1
ATOM 10122 C CA . ARG B 1 635 ? 11.484 -24.951 43.255 1.00 30.29 635 ARG B CA 1
ATOM 10123 C C . ARG B 1 635 ? 10.387 -24.468 42.302 1.00 30.88 635 ARG B C 1
ATOM 10124 O O . ARG B 1 635 ? 9.302 -25.035 42.284 1.00 31.33 635 ARG B O 1
ATOM 10132 N N . ARG B 1 636 ? 10.662 -23.472 41.476 1.00 31.57 636 ARG B N 1
ATOM 10133 C CA . ARG B 1 636 ? 9.645 -23.028 40.543 1.00 32.98 636 ARG B CA 1
ATOM 10134 C C . ARG B 1 636 ? 9.409 -24.103 39.489 1.00 34.25 636 ARG B C 1
ATOM 10135 O O . ARG B 1 636 ? 8.277 -24.324 39.035 1.00 34.07 636 ARG B O 1
ATOM 10143 N N . ASP B 1 637 ? 10.493 -24.782 39.120 1.00 35.77 637 ASP B N 1
ATOM 10144 C CA . ASP B 1 637 ? 10.441 -25.810 38.081 1.00 37.28 637 ASP B CA 1
ATOM 10145 C C . ASP B 1 637 ? 9.942 -27.149 38.641 1.00 37.33 637 ASP B C 1
ATOM 10146 O O . ASP B 1 637 ? 9.796 -28.115 37.905 1.00 37.72 637 ASP B O 1
ATOM 10151 N N . ALA B 1 638 ? 9.683 -27.176 39.947 1.00 37.05 638 ALA B N 1
ATOM 10152 C CA . ALA B 1 638 ? 8.985 -28.266 40.608 1.00 36.71 638 ALA B CA 1
ATOM 10153 C C . ALA B 1 638 ? 7.489 -27.948 40.816 1.00 36.78 638 ALA B C 1
ATOM 10154 O O . ALA B 1 638 ? 6.767 -28.729 41.457 1.00 36.21 638 ALA B O 1
ATOM 10156 N N . GLY B 1 639 ? 7.035 -26.803 40.284 1.00 36.45 639 GLY B N 1
ATOM 10157 C CA . GLY B 1 639 ? 5.651 -26.348 40.473 1.00 35.93 639 GLY B CA 1
ATOM 10158 C C . GLY B 1 639 ? 5.281 -25.917 41.893 1.00 35.89 639 GLY B C 1
ATOM 10159 O O . GLY B 1 639 ? 4.104 -25.748 42.201 1.00 36.76 639 GLY B O 1
ATOM 10160 N N . GLU B 1 640 ? 6.272 -25.724 42.758 1.00 35.18 640 GLU B N 1
ATOM 10161 C CA . GLU B 1 640 ? 6.056 -25.260 44.131 1.00 34.94 640 GLU B CA 1
ATOM 10162 C C . GLU B 1 640 ? 5.699 -23.766 44.270 1.00 33.64 640 GLU B C 1
ATOM 10163 O O . GLU B 1 640 ? 4.900 -23.388 45.145 1.00 33.91 640 GLU B O 1
ATOM 10169 N N . ILE B 1 641 ? 6.325 -22.915 43.457 1.00 31.02 641 ILE B N 1
ATOM 10170 C CA . ILE B 1 641 ? 5.970 -21.490 43.433 1.00 28.60 641 ILE B CA 1
ATOM 10171 C C . ILE B 1 641 ? 5.543 -21.118 42.029 1.00 27.19 641 ILE B C 1
ATOM 10172 O O . ILE B 1 641 ? 5.771 -21.873 41.087 1.00 27.73 641 ILE B O 1
ATOM 10177 N N . ALA B 1 642 ? 4.910 -19.971 41.880 1.00 24.63 642 ALA B N 1
ATOM 10178 C CA . ALA B 1 642 ? 4.463 -19.590 40.578 1.00 22.62 642 ALA B CA 1
ATOM 10179 C C . ALA B 1 642 ? 5.501 -18.713 39.909 1.00 21.70 642 ALA B C 1
ATOM 10180 O O . ALA B 1 642 ? 5.706 -18.826 38.720 1.00 21.73 642 ALA B O 1
ATOM 10182 N N . SER B 1 643 ? 6.146 -17.813 40.647 1.00 20.15 643 SER B N 1
ATOM 10183 C CA . SER B 1 643 ? 7.139 -16.980 40.014 1.00 18.97 643 SER B CA 1
ATOM 10184 C C . SER B 1 643 ? 8.220 -16.540 40.951 1.00 18.23 643 SER B C 1
ATOM 10185 O O . SER B 1 643 ? 7.999 -16.408 42.153 1.00 18.04 643 SER B O 1
ATOM 10188 N N . VAL B 1 644 ? 9.407 -16.337 40.380 1.00 17.41 644 VAL B N 1
ATOM 10189 C CA . VAL B 1 644 ? 10.523 -15.713 41.082 1.00 16.29 644 VAL B CA 1
ATOM 10190 C C . VAL B 1 644 ? 11.242 -14.769 40.136 1.00 15.69 644 VAL B C 1
ATOM 10191 O O . VAL B 1 644 ? 11.434 -15.053 38.966 1.00 15.46 644 VAL B O 1
ATOM 10195 N N . ARG B 1 645 ? 11.630 -13.617 40.641 1.00 15.35 645 ARG B N 1
ATOM 10196 C CA . ARG B 1 645 ? 12.444 -12.735 39.835 1.00 14.72 645 ARG B CA 1
ATOM 10197 C C . ARG B 1 645 ? 13.570 -12.169 40.693 1.00 14.33 645 ARG B C 1
ATOM 10198 O O . ARG B 1 645 ? 13.314 -11.589 41.754 1.00 14.26 645 ARG B O 1
ATOM 10206 N N . GLY B 1 646 ? 14.813 -12.354 40.237 1.00 13.76 646 GLY B N 1
ATOM 10207 C CA . GLY B 1 646 ? 15.997 -11.735 40.882 1.00 12.48 646 GLY B CA 1
ATOM 10208 C C . GLY B 1 646 ? 16.091 -10.301 40.408 1.00 11.90 646 GLY B C 1
ATOM 10209 O O . GLY B 1 646 ? 15.796 -10.049 39.258 1.00 13.15 646 GLY B O 1
ATOM 10210 N N . ILE B 1 647 ? 16.423 -9.351 41.286 1.00 11.00 647 ILE B N 1
ATOM 10211 C CA . ILE B 1 647 ? 16.567 -7.935 40.890 1.00 10.46 647 ILE B CA 1
ATOM 10212 C C . ILE B 1 647 ? 17.698 -7.232 41.672 1.00 10.72 647 ILE B C 1
ATOM 10213 O O . ILE B 1 647 ? 18.213 -7.742 42.698 1.00 11.78 647 ILE B O 1
ATOM 10218 N N . GLY B 1 648 ? 18.089 -6.058 41.187 1.00 9.53 648 GLY B N 1
ATOM 10219 C CA . GLY B 1 648 ? 19.101 -5.280 41.856 1.00 8.88 648 GLY B CA 1
ATOM 10220 C C . GLY B 1 648 ? 20.465 -5.913 41.731 1.00 9.36 648 GLY B C 1
ATOM 10221 O O . GLY B 1 648 ? 20.754 -6.619 40.757 1.00 10.52 648 GLY B O 1
ATOM 10222 N N . ASP B 1 649 ? 21.297 -5.659 42.720 1.00 9.02 649 ASP B N 1
ATOM 10223 C CA . ASP B 1 649 ? 22.612 -6.220 42.796 1.00 9.70 649 ASP B CA 1
ATOM 10224 C C . ASP B 1 649 ? 22.686 -7.768 42.897 1.00 9.32 649 ASP B C 1
ATOM 10225 O O . ASP B 1 649 ? 23.758 -8.344 42.633 1.00 9.41 649 ASP B O 1
ATOM 10230 N N . ALA B 1 650 ? 21.585 -8.440 43.256 1.00 8.78 650 ALA B N 1
ATOM 10231 C CA . ALA B 1 650 ? 21.586 -9.904 43.197 1.00 8.80 650 ALA B CA 1
ATOM 10232 C C . ALA B 1 650 ? 21.501 -10.383 41.755 1.00 8.83 650 ALA B C 1
ATOM 10233 O O . ALA B 1 650 ? 21.846 -11.496 41.442 1.00 8.49 650 ALA B O 1
ATOM 10235 N N . TRP B 1 651 ? 21.045 -9.514 40.876 1.00 9.65 651 TRP B N 1
ATOM 10236 C CA . TRP B 1 651 ? 20.907 -9.865 39.478 1.00 10.57 651 TRP B CA 1
ATOM 10237 C C . TRP B 1 651 ? 22.175 -9.542 38.688 1.00 10.71 651 TRP B C 1
ATOM 10238 O O . TRP B 1 651 ? 22.739 -10.421 38.079 1.00 12.81 651 TRP B O 1
ATOM 10249 N N . ALA B 1 652 ? 22.619 -8.296 38.704 1.00 9.93 652 ALA B N 1
ATOM 10250 C CA . ALA B 1 652 ? 23.881 -7.900 38.117 1.00 9.19 652 ALA B CA 1
ATOM 10251 C C . ALA B 1 652 ? 24.264 -6.634 38.849 1.00 8.84 652 ALA B C 1
ATOM 10252 O O . ALA B 1 652 ? 23.5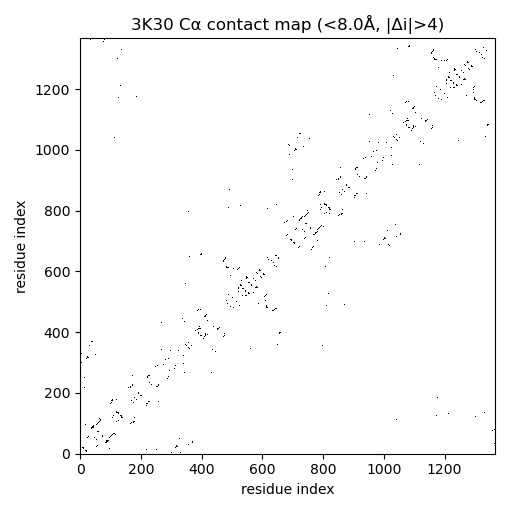40 -5.676 38.782 1.00 9.67 652 ALA B O 1
ATOM 10254 N N . PRO B 1 653 ? 25.371 -6.632 39.586 1.00 8.37 653 PRO B N 1
ATOM 10255 C CA . PRO B 1 653 ? 25.699 -5.453 40.372 1.00 8.57 653 PRO B CA 1
ATOM 10256 C C . PRO B 1 653 ? 25.856 -4.135 39.576 1.00 8.43 653 PRO B C 1
ATOM 10257 O O . PRO B 1 653 ? 26.411 -4.132 38.485 1.00 9.94 653 PRO B O 1
ATOM 10261 N N . GLY B 1 654 ? 25.376 -3.038 40.146 1.00 7.62 654 GLY B N 1
ATOM 10262 C CA . GLY B 1 654 ? 25.457 -1.727 39.560 1.00 6.56 654 GLY B CA 1
ATOM 10263 C C . GLY B 1 654 ? 25.398 -0.637 40.598 1.00 5.98 654 GLY B C 1
ATOM 10264 O O . GLY B 1 654 ? 25.650 -0.860 41.783 1.00 7.43 654 GLY B O 1
ATOM 10265 N N . THR B 1 655 ? 25.082 0.561 40.154 1.00 4.84 655 THR B N 1
ATOM 10266 C CA . THR B 1 655 ? 24.986 1.655 41.055 1.00 4.01 655 THR B CA 1
ATOM 10267 C C . THR B 1 655 ? 23.722 1.503 41.872 1.00 5.07 655 THR B C 1
ATOM 10268 O O . THR B 1 655 ? 22.826 0.702 41.549 1.00 5.68 655 THR B O 1
ATOM 10272 N N . ILE B 1 656 ? 23.609 2.341 42.895 1.00 5.39 656 ILE B N 1
ATOM 10273 C CA . ILE B 1 656 ? 22.335 2.494 43.536 1.00 5.28 656 ILE B CA 1
ATOM 10274 C C . ILE B 1 656 ? 21.169 2.860 42.561 1.00 6.64 656 ILE B C 1
ATOM 10275 O O . ILE B 1 656 ? 20.060 2.311 42.700 1.00 8.17 656 ILE B O 1
ATOM 10280 N N . ALA B 1 657 ? 21.385 3.767 41.595 1.00 6.23 657 ALA B N 1
ATOM 10281 C CA . ALA B 1 657 ? 20.326 4.110 40.658 1.00 5.08 657 ALA B CA 1
ATOM 10282 C C . ALA B 1 657 ? 19.818 2.911 39.868 1.00 5.30 657 ALA B C 1
ATOM 10283 O O . ALA B 1 657 ? 18.609 2.697 39.756 1.00 6.92 657 ALA B O 1
ATOM 10285 N N . ALA B 1 658 ? 20.722 2.124 39.305 1.00 4.77 658 ALA B N 1
ATOM 10286 C CA . ALA B 1 658 ? 20.318 0.898 38.605 1.00 3.84 658 ALA B CA 1
ATOM 10287 C C . ALA B 1 658 ? 19.475 -0.067 39.470 1.00 3.39 658 ALA B C 1
ATOM 10288 O O . ALA B 1 658 ? 18.669 -0.811 38.939 1.00 2.94 658 ALA B O 1
ATOM 10290 N N . ALA B 1 659 ? 19.680 -0.064 40.784 1.00 3.51 659 ALA B N 1
ATOM 10291 C CA . ALA B 1 659 ? 19.007 -1.035 41.649 1.00 4.67 659 ALA B CA 1
ATOM 10292 C C . ALA B 1 659 ? 17.605 -0.544 41.876 1.00 5.96 659 ALA B C 1
ATOM 10293 O O . ALA B 1 659 ? 16.664 -1.339 41.934 1.00 8.19 659 ALA B O 1
ATOM 10295 N N . VAL B 1 660 ? 17.466 0.772 42.015 1.00 5.55 660 VAL B N 1
ATOM 10296 C CA . VAL B 1 660 ? 16.188 1.361 42.251 1.00 4.84 660 VAL B CA 1
ATOM 10297 C C . VAL B 1 660 ? 15.389 1.116 41.023 1.00 5.03 660 VAL B C 1
ATOM 10298 O O . VAL B 1 660 ? 14.289 0.618 41.105 1.00 6.15 660 VAL B O 1
ATOM 10302 N N . TRP B 1 661 ? 15.954 1.456 39.875 1.00 5.15 661 TRP B N 1
ATOM 10303 C CA . TRP B 1 661 ? 15.316 1.209 38.614 1.00 4.57 661 TRP B CA 1
ATOM 10304 C C . TRP B 1 661 ? 14.925 -0.256 38.504 1.00 5.60 661 TRP B C 1
ATOM 10305 O O . TRP B 1 661 ? 13.820 -0.574 38.083 1.00 5.67 661 TRP B O 1
ATOM 10316 N N . SER B 1 662 ? 15.802 -1.149 38.940 1.00 5.41 662 SER B N 1
ATOM 10317 C CA . SER B 1 662 ? 15.548 -2.554 38.749 1.00 5.97 662 SER B CA 1
ATOM 10318 C C . SER B 1 662 ? 14.314 -2.989 39.527 1.00 6.89 662 SER B C 1
ATOM 10319 O O . SER B 1 662 ? 13.508 -3.813 39.047 1.00 7.16 662 SER B O 1
ATOM 10322 N N . GLY B 1 663 ? 14.200 -2.437 40.735 1.00 7.30 663 GLY B N 1
ATOM 10323 C CA . GLY B 1 663 ? 13.110 -2.694 41.633 1.00 8.16 663 GLY B CA 1
ATOM 10324 C C . GLY B 1 663 ? 11.830 -2.190 41.015 1.00 9.85 663 GLY B C 1
ATOM 10325 O O . GLY B 1 663 ? 10.799 -2.861 41.085 1.00 10.56 663 GLY B O 1
ATOM 10326 N N . ARG B 1 664 ? 11.878 -1.018 40.378 1.00 9.88 664 ARG B N 1
ATOM 10327 C CA . ARG B 1 664 ? 10.650 -0.445 39.851 1.00 9.81 664 ARG B CA 1
ATOM 10328 C C . ARG B 1 664 ? 10.200 -1.187 38.616 1.00 9.56 664 ARG B C 1
ATOM 10329 O O . ARG B 1 664 ? 9.021 -1.279 38.321 1.00 9.47 664 ARG B O 1
ATOM 10337 N N . ARG B 1 665 ? 11.165 -1.724 37.904 1.00 10.21 665 ARG B N 1
ATOM 10338 C CA . ARG B 1 665 ? 10.925 -2.443 36.685 1.00 11.01 665 ARG B CA 1
ATOM 10339 C C . ARG B 1 665 ? 10.169 -3.741 36.990 1.00 11.50 665 ARG B C 1
ATOM 10340 O O . ARG B 1 665 ? 9.212 -4.078 36.284 1.00 11.96 665 ARG B O 1
ATOM 10348 N N . ALA B 1 666 ? 10.567 -4.428 38.072 1.00 11.88 666 ALA B N 1
ATOM 10349 C CA . ALA B 1 666 ? 9.937 -5.669 38.514 1.00 11.64 666 ALA B CA 1
ATOM 10350 C C . ALA B 1 666 ? 8.527 -5.410 38.854 1.00 12.27 666 ALA B C 1
ATOM 10351 O O . ALA B 1 666 ? 7.700 -6.286 38.648 1.00 13.73 666 ALA B O 1
ATOM 10353 N N . ALA B 1 667 ? 8.255 -4.217 39.391 1.00 12.19 667 ALA B N 1
ATOM 10354 C CA . ALA B 1 667 ? 6.917 -3.851 39.862 1.00 11.90 667 ALA B CA 1
ATOM 10355 C C . ALA B 1 667 ? 6.045 -3.350 38.751 1.00 12.01 667 ALA B C 1
ATOM 10356 O O . ALA B 1 667 ? 4.889 -3.661 38.732 1.00 12.53 667 ALA B O 1
ATOM 10358 N N . GLU B 1 668 ? 6.573 -2.563 37.829 1.00 13.25 668 GLU B N 1
ATOM 10359 C CA . GLU B 1 668 ? 5.776 -2.146 36.662 1.00 14.54 668 GLU B CA 1
ATOM 10360 C C . GLU B 1 668 ? 5.466 -3.341 35.799 1.00 15.50 668 GLU B C 1
ATOM 10361 O O . GLU B 1 668 ? 4.559 -3.316 35.019 1.00 15.45 668 GLU B O 1
ATOM 10367 N N . GLU B 1 669 ? 6.260 -4.394 35.894 1.00 17.46 669 GLU B N 1
ATOM 10368 C CA . GLU B 1 669 ? 6.116 -5.445 34.920 1.00 18.59 669 GLU B CA 1
ATOM 10369 C C . GLU B 1 669 ? 5.215 -6.521 35.451 1.00 18.71 669 GLU B C 1
ATOM 10370 O O . GLU B 1 669 ? 4.709 -7.320 34.700 1.00 18.75 669 GLU B O 1
ATOM 10376 N N . PHE B 1 670 ? 4.974 -6.489 36.749 1.00 19.61 670 PHE B N 1
ATOM 10377 C CA . PHE B 1 670 ? 4.201 -7.506 37.402 1.00 20.35 670 PHE B CA 1
ATOM 10378 C C . PHE B 1 670 ? 2.794 -7.633 36.863 1.00 21.52 670 PHE B C 1
ATOM 10379 O O . PHE B 1 670 ? 2.016 -6.654 36.897 1.00 21.67 670 PHE B O 1
ATOM 10387 N N . ASP B 1 671 ? 2.472 -8.841 36.382 1.00 22.60 671 ASP B N 1
ATOM 10388 C CA . ASP B 1 671 ? 1.115 -9.181 35.916 1.00 24.26 671 ASP B CA 1
ATOM 10389 C C . ASP B 1 671 ? 0.829 -8.622 34.553 1.00 25.43 671 ASP B C 1
ATOM 10390 O O . ASP B 1 671 ? -0.304 -8.692 34.106 1.00 25.23 671 ASP B O 1
ATOM 10395 N N . ALA B 1 672 ? 1.825 -8.039 33.891 1.00 27.37 672 ALA B N 1
ATOM 10396 C CA . ALA B 1 672 ? 1.602 -7.487 32.555 1.00 29.34 672 ALA B CA 1
ATOM 10397 C C . ALA B 1 672 ? 1.796 -8.604 31.527 1.00 31.04 672 ALA B C 1
ATOM 10398 O O . ALA B 1 672 ? 2.483 -9.587 31.826 1.00 31.09 672 ALA B O 1
ATOM 10400 N N . VAL B 1 673 ? 1.173 -8.507 30.349 1.00 33.15 673 VAL B N 1
ATOM 10401 C CA . VAL B 1 673 ? 1.574 -9.442 29.282 1.00 35.93 673 VAL B CA 1
ATOM 10402 C C . VAL B 1 673 ? 2.732 -8.838 28.498 1.00 36.60 673 VAL B C 1
ATOM 10403 O O . VAL B 1 673 ? 2.600 -7.778 27.855 1.00 37.24 673 VAL B O 1
ATOM 10407 N N . LEU B 1 674 ? 3.873 -9.512 28.581 1.00 36.82 674 LEU B N 1
ATOM 10408 C CA . LEU B 1 674 ? 5.088 -8.996 27.964 1.00 36.83 674 LEU B CA 1
ATOM 10409 C C . LEU B 1 674 ? 5.326 -9.504 26.558 1.00 35.47 674 LEU B C 1
ATOM 10410 O O . LEU B 1 674 ? 5.063 -10.654 26.264 1.00 35.10 674 LEU B O 1
ATOM 10415 N N . PRO B 1 675 ? 5.840 -8.629 25.690 1.00 34.67 675 PRO B N 1
ATOM 10416 C CA . PRO B 1 675 ? 6.383 -9.055 24.408 1.00 33.55 675 PRO B CA 1
ATOM 10417 C C . PRO B 1 675 ? 7.517 -10.019 24.689 1.00 32.38 675 PRO B C 1
ATOM 10418 O O . PRO B 1 675 ? 8.167 -9.891 25.721 1.00 33.09 675 PRO B O 1
ATOM 10422 N N . SER B 1 676 ? 7.759 -10.977 23.800 1.00 30.54 676 SER B N 1
ATOM 10423 C CA . SER B 1 676 ? 9.003 -11.746 23.820 1.00 28.02 676 SER B CA 1
ATOM 10424 C C . SER B 1 676 ? 10.187 -10.790 23.970 1.00 26.80 676 SER B C 1
ATOM 10425 O O . SER B 1 676 ? 10.130 -9.631 23.540 1.00 25.57 676 SER B O 1
ATOM 10428 N N . ASN B 1 677 ? 11.270 -11.282 24.557 1.00 25.52 677 ASN B N 1
ATOM 10429 C CA . ASN B 1 677 ? 12.460 -10.464 24.718 1.00 24.54 677 ASN B CA 1
ATOM 10430 C C . ASN B 1 677 ? 13.227 -10.237 23.407 1.00 24.35 677 ASN B C 1
ATOM 10431 O O . ASN B 1 677 ? 14.245 -9.559 23.379 1.00 24.41 677 ASN B O 1
ATOM 10436 N N . ASP B 1 678 ? 12.705 -10.825 22.343 1.00 24.25 678 ASP B N 1
ATOM 10437 C CA . ASP B 1 678 ? 13.111 -10.576 20.966 1.00 24.89 678 ASP B CA 1
ATOM 10438 C C . ASP B 1 678 ? 12.907 -9.112 20.628 1.00 24.53 678 ASP B C 1
ATOM 10439 O O . ASP B 1 678 ? 13.690 -8.506 19.928 1.00 24.93 678 ASP B O 1
ATOM 10444 N N . GLU B 1 679 ? 11.831 -8.546 21.129 1.00 24.81 679 GLU B N 1
ATOM 10445 C CA . GLU B 1 679 ? 11.433 -7.204 20.757 1.00 24.95 679 GLU B CA 1
ATOM 10446 C C . GLU B 1 679 ? 12.122 -6.185 21.641 1.00 23.47 679 GLU B C 1
ATOM 10447 O O . GLU B 1 679 ? 12.646 -6.525 22.693 1.00 24.12 679 GLU B O 1
ATOM 10453 N N . VAL B 1 680 ? 12.134 -4.937 21.191 1.00 21.92 680 VAL B N 1
ATOM 10454 C CA . VAL B 1 680 ? 12.658 -3.826 21.967 1.00 19.73 680 VAL B CA 1
ATOM 10455 C C . VAL B 1 680 ? 11.741 -3.539 23.147 1.00 18.73 680 VAL B C 1
ATOM 10456 O O . VAL B 1 680 ? 10.571 -3.323 22.959 1.00 18.42 680 VAL B O 1
ATOM 10460 N N . PRO B 1 681 ? 12.278 -3.549 24.385 1.00 18.52 681 PRO B N 1
ATOM 10461 C CA . PRO B 1 681 ? 11.408 -3.378 25.562 1.00 17.45 681 PRO B CA 1
ATOM 10462 C C . PRO B 1 681 ? 10.897 -1.945 25.763 1.00 17.04 681 PRO B C 1
ATOM 10463 O O . PRO B 1 681 ? 10.316 -1.683 26.816 1.00 16.89 681 PRO B O 1
ATOM 10467 N N . PHE B 1 682 ? 11.101 -1.047 24.788 1.00 15.63 682 PHE B N 1
ATOM 10468 C CA . PHE B 1 682 ? 10.565 0.316 24.875 1.00 15.06 682 PHE B CA 1
ATOM 10469 C C . PHE B 1 682 ? 10.207 0.944 23.510 1.00 15.14 682 PHE B C 1
ATOM 10470 O O . PHE B 1 682 ? 10.621 0.445 22.479 1.00 14.43 682 PHE B O 1
ATOM 10478 N N . ARG B 1 683 ? 9.416 2.021 23.526 1.00 16.05 683 ARG B N 1
ATOM 10479 C CA . ARG B 1 683 ? 9.129 2.842 22.339 1.00 17.38 683 ARG B CA 1
ATOM 10480 C C . ARG B 1 683 ? 10.423 3.536 21.981 1.00 17.82 683 ARG B C 1
ATOM 10481 O O . ARG B 1 683 ? 11.273 3.764 22.872 1.00 17.28 683 ARG B O 1
ATOM 10489 N N . ARG B 1 684 ? 10.595 3.869 20.698 1.00 18.40 684 ARG B N 1
ATOM 10490 C CA . ARG B 1 684 ? 11.812 4.545 20.288 1.00 18.87 684 ARG B CA 1
ATOM 10491 C C . ARG B 1 684 ? 11.730 5.185 18.935 1.00 19.42 684 ARG B C 1
ATOM 10492 O O . ARG B 1 684 ? 11.146 4.639 17.995 1.00 19.75 684 ARG B O 1
ATOM 10500 N N . GLU B 1 685 ? 12.343 6.355 18.832 1.00 19.85 685 GLU B N 1
ATOM 10501 C CA . GLU B 1 685 ? 12.332 7.134 17.587 1.00 19.63 685 GLU B CA 1
ATOM 10502 C C . GLU B 1 685 ? 13.606 6.900 16.804 1.00 18.86 685 GLU B C 1
ATOM 10503 O O . GLU B 1 685 ? 14.648 6.825 17.419 1.00 19.52 685 GLU B O 1
ATOM 10509 N N . VAL B 1 686 ? 13.528 6.783 15.477 1.00 17.90 686 VAL B N 1
ATOM 10510 C CA . VAL B 1 686 ? 14.720 6.639 14.639 1.00 17.67 686 VAL B CA 1
ATOM 10511 C C . VAL B 1 686 ? 14.937 7.822 13.693 1.00 18.53 686 VAL B C 1
ATOM 10512 O O . VAL B 1 686 ? 14.146 8.773 13.660 1.00 19.68 686 VAL B O 1
ATOM 10516 N N . THR B 1 687 ? 15.996 7.798 12.907 1.00 18.66 687 THR B N 1
ATOM 10517 C CA . THR B 1 687 ? 16.254 8.960 12.047 1.00 19.38 687 THR B CA 1
ATOM 10518 C C . THR B 1 687 ? 15.264 8.998 10.880 1.00 20.28 687 THR B C 1
ATOM 10519 O O . THR B 1 687 ? 14.873 7.954 10.372 1.00 20.79 687 THR B O 1
ATOM 10523 N N . GLN B 1 688 ? 14.867 10.199 10.469 1.00 21.68 688 GLN B N 1
ATOM 10524 C CA . GLN B 1 688 ? 14.017 10.399 9.293 1.00 23.10 688 GLN B CA 1
ATOM 10525 C C . GLN B 1 688 ? 14.904 10.373 8.042 1.00 23.95 688 GLN B C 1
ATOM 10526 O O . GLN B 1 688 ? 15.718 11.280 7.847 1.00 24.37 688 GLN B O 1
ATOM 10532 N N . LEU B 1 689 ? 14.771 9.319 7.230 1.00 24.74 689 LEU B N 1
ATOM 10533 C CA . LEU B 1 689 ? 15.455 9.227 5.946 1.00 25.83 689 LEU B CA 1
ATOM 10534 C C . LEU B 1 689 ? 15.008 10.347 5.012 1.00 27.47 689 LEU B C 1
ATOM 10535 O O . LEU B 1 689 ? 13.847 10.720 4.989 1.00 27.92 689 LEU B O 1
ATOM 10540 N N . ALA B 1 690 ? 15.960 10.911 4.280 1.00 29.60 690 ALA B N 1
ATOM 10541 C CA . ALA B 1 690 ? 15.685 11.969 3.323 1.00 31.32 690 ALA B CA 1
ATOM 10542 C C . ALA B 1 690 ? 15.604 11.374 1.904 1.00 32.19 690 ALA B C 1
ATOM 10543 O O . ALA B 1 690 ? 14.696 11.715 1.134 1.00 33.55 690 ALA B O 1
#

Nearest PDB structures (foldseek):
  3k30-assembly1_B  TM=1.001E+00  e=0.000E+00  Pimelobacter simplex
  6de6-assembly1_A  TM=9.854E-01  e=2.947E-98  Rhizobium sp. 4-9
  6de6-assembly1_B  TM=9.738E-01  e=3.316E-90  Rhizobium sp. 4-9
  6l6j-assembly1_A  TM=9.644E-01  e=4.743E-84  Stenotrophomonas geniculata N1
  1o94-assembly1_A  TM=9.599E-01  e=4.072E-78  Methylophilus methylotrophus

CATH classification: 3.20.20.70 (+2 more: 3.40.50.720, 3.50.50.60)

Foldseek 3Di:
DDDLQVLQQDWDDQQPDIFRGQAAADADDFLCALFNLVLLLLLQLLLLLLRRAEGEAHEEELDLLQAAPPFHHYYNPDCVRQVSLLSSCVSNVVSPHAYEYEYARQALQHQSPPVPDAGEAQDFAHRDDPDDDPHTHHHDDVVNLVVVLVSLLVSLLSNVVSPHQEYEDEQAANRHRLQLLLFQVNHPDDPQCDDDLVNSCVSVVSSLVSSCVSCVSVHFYEYEHAQEAPDPSTHAVVNLLSCLQVCQARGSEYEYAHRHPLVGLPFLLVDPFPPCQVSQPPRQVSHPHFYEYEGLDLDSVVVSCCPVVRRGSHYYDHQQCLLRSNCVVCVVVVVSLQRLGAQRPLQQQLSSVVSHRGFGLRFLCRSVCAWPVDHSPDAAADPDQAEEEEEAAALQSLLLLLLLLRNPYQYEYEHAAQDHHPVLVLVCVFRSRVSSVSSVSSSVSSVVVRPSYHYHHNGHDALVVCLVVPHFYYEYEHAWAFDQQQDAPVHPDGFAADPQAAEAESVCVSVVHDFDDAEEEEEAAPLADVSLRVQLVSLVVRHAYEYEYLAPFRSNSCSSSSCRVVSVVSCVVSNYHYHYQWGFRYHYNFWTWIAHNPPRDIDTDGGRHYYYHHDIAAPCNRVVSVVVVCVVPSHPYYHYAENNVPDDDSSRRNSRSSVCSNPVVNDDDDPVDDSTDGDDDDDD/DDDLQVQQQDWDDQQLDIFRGQAAADADFFLCALFNLVLLLLVLLLLLLLRRAEGEAHEEELDLLQAAPVFHHYYNRDDVSLVSLLSSQVSSVVSVHAYEYHYARQALQHQSPPVPDAGHACDWAHRDDPDPDPHTHHHDDVVNLVVVLVSLLSSLLSNVVSPHAEYEDEAAQNRHRLQLLQFPVRHPDDPQSDDDLNNSCVSVQSSLVSSCVSCVSRHFYEYEHAQEAPDDRTHYPVSVLVNLLPCQARGQEYEYAHHHVLVGLPFLLQDPFPRCQVRQPPSLVSHPHFYEYEGLDDDSSVVSCCCVVSRGSHYYDHQQCLLPSNRVVCVVVVVSLQRQGQLRPLQQLLCSLVSHRGFGLRARCRSPCAWPVDRRPDFAADPDQAEEEEEAQALQSLLLLLLLLRNPHQYEYEYQAPDGHVVLVLQLVFRSRVSSCSSVSNSVSSVVVRPRYHYHYNGDDALCRCLVVPHFHYEYAPAWDFDQQQDAPVDPDGFAAAPQAAEAESVCVSVPDDFDDAEEEEEAAVLAPDSLRVQLVNLVVRHAAEYEYLAPFRSNSCVSSSCRVVSRVSCVVSNYHYNYQWGFRYHHNFWTWIFRNPPGDIDTGGGRHYYYHHDIDAPCPRVVSVVVVVVVVSHVYYHYAENNVPDDDSSRSNSRSNCCNSPPPPDDDPPVDDSTDGDDDDDD

B-factor: mean 21.5, std 8.5, range [2.0, 57.76]

Organism: Nocardioides simplex (NCBI:txid2045)

Sequence (1368 aa):
VAAPYDVLFEPVQIGPFTTKNRFYQVPHCNGMGYRDPSAQASMRKIKAEGGWSAVCTEQVEIHATSDIAPFIELRIWDDQDLPALKRIADAIHEGGGLAGIELAHNGMNAPNQLSRETPLGPGHLPVAPDTIAPIQARAMTKQDIDDLRRWHRNAVRRSIEAGYDIVYVYGAHGYSGVHHFLSKRYNQRTDEYGGSLENRMRLLRELLEDTLDECAGRAAVACRITVEEEIDGGITREDIEGVLRELGELPDLWDFAMGSWEGDSVTSRFAPEGRQEEFVAGLKKLTTKPVVGVGRFTSPDAMVRQIKAGILDLIGAARPSIADPFLPNKIRDGRLNLIRECIGCNICVSGDLTMSPIRCTQNPSMGEEWRRGWHPERIRAKESDARVLVVGAGPSGLEAARALGVRGYDVVLAEAGRDLGGRVTQESALPGLSAWGRVKEYREAVLAELPNVEIYRESPMTGDDIVEFGFEHVITATGATWRTDGVARFHTTALPIAEGMQVLGPDDLFAGRLPDGKKVVVYDDDHYYLGGVVAELLAQKGYEVSIVTPGAQVSSWTNNTFEVNRIQRRLIENGVARVTDHAVVAVGAGGVTVRDTYASIERELECDAVVMVTARLPREELYLDLVARRDAGEIASVRGIGDAWAPGTIAAAVWSGRRAAEEFDAVLPSNDEVPFRREVTQLAVAAPYDVLFEPVQIGPFTTKNRFYQVPHCNGMGYRDPSAQASMRKIKAEGGWSAVCTEQVEIHATSDIAPFIELRIWDDQDLPALKRIADAIHEGGGLAGIELAHNGMNAPNQLSRETPLGPGHLPVAPDTIAPIQARAMTKQDIDDLRRWHRNAVRRSIEAGYDIVYVYGAHGYSGVHHFLSKRYNQRTDEYGGSLENRMRLLRELLEDTLDECAGRAAVACRITVEEEIDGGITREDIEGVLRELGELPDLWDFAMGSWEGDSVTSRFAPEGRQEEFVAGLKKLTTKPVVGVGRFTSPDAMVRQIKAGILDLIGAARPSIADPFLPNKIRDGRLNLIRECIGCNICVSGDLTMSPIRCTQNPSMGEEWRRGWHPERIRAKESDARVLVVGAGPSGLEAARALGVRGYDVVLAEAGRDLGGRVTQESALPGLSAWGRVKEYREAVLAELPNVEIYRESPMTGDDIVEFGFEHVITATGATWRTDGVARFHTTALPIAEGMQVLGPDDLFAGRLPDGKKVVVYDDDHYYLGGVVAELLAQKGYEVSIVTPGAQVSSWTNNTFEVNRIQRRLIENGVARVTDHAVVAVGAGGVTVRDTYASIERELECDAVVMVTARLPREELYLDLVARRDAGEIASVRGIGDAWAPGTIAAAVWSGRRAAEEFDAVLPSNDEVPFRREVTQLA

Solvent-accessible surface area: 43756 Å² total; per-residue (Å²): 91,73,81,65,31,66,25,0,35,76,90,15,128,0,33,78,48,71,4,120,6,26,1,0,0,1,10,17,24,0,1,0,0,35,21,26,1,4,12,0,5,28,1,0,60,17,0,1,66,0,7,2,3,0,0,0,0,2,19,0,2,6,10,2,9,0,0,18,5,26,61,7,8,3,22,2,7,29,84,81,9,33,73,19,1,95,84,0,0,59,9,0,71,125,10,39,8,27,0,0,0,6,1,1,15,1,2,0,12,0,13,4,32,13,0,12,20,29,0,18,1,2,17,36,5,3,0,8,34,67,37,64,4,20,32,6,0,10,18,10,69,96,122,33,0,60,19,9,58,89,10,7,83,27,2,0,87,32,0,32,91,0,27,5,15,0,0,0,0,8,0,0,15,0,26,1,6,10,0,0,2,4,0,126,37,5,5,92,31,139,49,76,9,3,60,51,45,118,32,10,6,43,0,1,76,15,2,0,66,13,0,50,95,39,2,74,56,138,2,0,0,0,0,7,1,1,1,28,13,93,92,142,50,10,2,53,78,142,18,2,54,18,1,2,168,104,5,3,121,36,0,24,0,0,0,0,0,3,5,17,37,52,8,20,16,23,2,24,12,44,11,89,55,14,120,17,38,98,51,5,37,38,0,53,178,52,18,108,49,19,0,0,1,19,5,28,5,5,38,18,84,32,2,18,120,9,21,155,60,23,12,4,22,0,2,0,2,24,22,3,0,6,1,0,1,29,2,0,19,20,3,109,85,54,111,50,81,25,13,4,50,11,4,1,16,1,14,13,8,8,7,3,33,11,11,3,7,1,43,14,8,1,0,5,0,1,5,0,14,36,17,45,56,13,18,0,46,161,21,107,79,97,97,35,141,9,102,0,0,0,10,11,1,11,6,7,0,0,0,0,0,3,0,0,3,53,7,33,0,60,0,12,0,3,21,60,36,211,64,4,0,29,32,0,48,76,2,21,87,12,18,32,0,90,16,22,11,60,1,40,92,10,1,46,29,15,4,84,81,28,134,45,12,74,54,108,100,126,31,95,32,76,0,76,50,0,44,148,130,46,8,95,38,2,3,0,6,33,23,21,58,28,44,64,39,0,0,1,29,61,29,8,77,68,9,94,59,40,178,63,14,43,26,11,2,0,49,42,17,42,83,54,136,60,4,121,23,126,94,2,2,0,0,0,1,15,6,11,16,4,0,0,0,1,0,6,25,0,23,125,123,55,37,90,8,18,0,0,0,23,15,20,26,0,0,18,18,0,69,24,0,26,10,9,65,46,0,0,102,64,0,46,121,58,66,7,47,70,31,27,14,38,0,0,19,31,4,30,71,48,8,0,21,0,66,10,43,16,27,70,96,94,142,111,32,138,7,72,0,0,0,0,0,0,4,24,65,11,106,27,122,20,28,89,52,0,32,61,58,83,113,82,60,84,10,58,40,12,88,7,3,5,11,2,77,12,0,1,20,8,1,23,3,0,9,21,0,2,38,2,0,20,34,23,58,29,156,102,86,66,74,32,93,24,50,18,135,19,14,35,22,78,51,68,88,65,89,80,38,64,24,0,33,62,94,15,95,0,24,65,49,71,3,112,8,22,0,0,0,2,10,17,23,1,0,1,0,26,18,23,0,3,8,0,5,29,1,0,67,17,0,2,70,0,6,0,1,0,0,0,0,2,16,0,4,4,10,2,12,0,0,15,4,32,62,5,8,3,18,0,4,28,77,82,4,25,72,17,1,97,80,0,0,60,7,0,73,119,11,39,6,27,0,0,0,6,0,2,12,0,0,0,14,0,14,4,32,12,0,13,20,33,0,18,0,2,19,35,8,3,0,8,34,84,35,64,2,20,32,6,0,9,21,7,71,102,107,32,0,71,12,4,62,86,11,8,73,36,1,0,135,43,0,33,100,0,27,6,14,0,0,0,0,9,0,0,16,0,28,1,2,9,0,0,0,1,0,122,40,9,8,84,32,137,43,74,6,3,52,63,46,77,31,13,3,56,1,1,63,25,5,0,72,14,1,52,91,13,2,68,67,127,3,0,0,0,0,6,1,0,2,28,13,98,81,151,37,8,2,61,88,142,16,2,43,16,0,1,169,99,0,2,94,47,0,24,0,0,0,1,0,3,4,36,37,47,10,22,16,17,4,23,11,38,8,93,61,20,116,15,46,145,47,8,41,38,0,50,179,44,13,110,50,20,0,0,1,20,6,31,6,5,37,19,92,26,0,19,128,8,20,162,64,35,15,3,29,0,0,0,1,22,24,2,0,6,1,0,0,32,0,0,21,13,2,109,88,48,112,57,86,21,12,5,51,15,5,1,13,1,13,12,8,8,6,3,31,13,12,2,6,3,46,14,4,1,0,6,0,1,2,0,12,40,15,45,59,13,25,0,41,170,15,98,68,91,97,46,137,17,116,0,0,0,12,11,0,11,5,7,0,0,1,0,0,4,0,0,3,56,7,26,1,70,1,9,0,2,25,60,28,189,81,4,0,30,32,0,34,70,3,18,89,12,19,31,0,88,17,19,8,76,0,49,95,8,1,49,25,13,7,89,74,26,132,36,12,89,63,105,119,112,25,88,42,74,2,86,49,0,37,146,153,52,18,99,39,2,3,0,7,36,22,24,53,26,39,59,42,0,1,1,30,62,29,11,71,70,10,93,64,32,179,64,16,58,32,14,1,0,50,45,16,47,82,53,175,65,4,127,25,119,85,2,1,0,0,0,1,16,7,11,15,4,0,0,0,1,0,7,25,0,20,108,118,58,37,100,6,16,0,0,0,22,15,18,24,0,0,19,14,0,71,26,0,33,9,8,62,50,1,0,110,64,2,44,124,53,61,6,51,66,34,28,13,36,0,0,16,29,4,33,72,48,11,1,21,4,84,13,44,15,26,80,88,88,172,120,41,136,8,67,0,0,0,0,0,1,3,24,59,19,116,25,117,22,27,99,48,0,36,61,44,84,113,68,68,87,7,58,39,12,77,7,4,6,10,2,76,12,0,2,20,7,1,26,3,0,10,22,0,2,42,1,0,18,33,23,64,36,159,105,78,60,71,37,91,21,46,20,145,25,17,32,21,82,37,91